Protein AF-0000000075761715 (afdb_homodimer)

Foldseek 3Di:
DDPVLVVVLVVVLVVLLVVVVVVLLVLLVVLLVLLVVLLVDDDPVVNLVSLVVNLVSLFVCLFQCVQSQQNVLNVLSVVLSVLSVVQNPDPDRDSVSSNVSSVSSNVSSPDDRDGHDDDAPDFDPQDDADDPAFEEEEEDQPPVVRVVLCVVVVLLGHHYDYDNDDVVVLVVCVVPNGQAYEYEDEDPVVLVVLLVSQVPDPHGHAYEYEYADDDDVSVVSCVSSVYQYYAHPPGDSVVVVVSVVLRNCLRNNQAAEEEEEALPPSSQVSLCSLQVSSVHHYDYHNDLVCVVVCCVPRVHQEYEFEQDDPPDGRLRSLLVQVVDVVCVLHAYEYEGQDPDPVVLVVSCVSNHDYYDHPPDRSVRSNVVVSVSSSVSVVVVQVVQADPLASAGEQVNVLVVLQVLLVVCLVVVAKKKKKKKFWAPLVVVCVPQNVVQSSVLQNSLSSLCVNQDDPVKGKYANDDGMIMIIGHRADQVRVQVSVLVSQVVQQPDWTDRPPPDIDGIGMEMFMEMRDNDDGSVVSVVQRVVQSVVCNVVPGSHYGYGDD/DDPVLVVVLVVVLVVLLVVVLVVLLVLLVVLLVLLVVLLVDDDPVVNLVSLVVNLVSLFVCLFQCVQSQQNVLNVLSVVLSVLSVVQNPDPDRDSVSSNVSSVSSNVSSPDDRDRHDDDDPDFPPQDDADDPAFEEEEEDQPPVVRVVLCVVVVLLGHHYDYDNDDVVVLVVCVVPNGQAYEYEDEDPVVLVVLLVSQVPDPHGHAYEYEYADDDDVVVVSCVSSVYQYYAHPPGDSVVVVVSVVLRNCLRNNQAAEEEEEALPPSSQVSLCSLQVSSVHHYHYHNDLVCVVVCCVPRVHQEYEFEQDDPPDGRLRSLLVQVVDVVCVLHAYEYEGQDPDPVVLVVSCVSNHDYYDHPPDRSVRSNVVVSVSSSVSVVVVQVVQADPLASAGEQVNVLVVLQVLLVVCLVVVAKKKKKKKFWPPLVVVCVPQNVVQSSVLQNSLSSLCSNQDDPPKGKYDNDDGMIMIIGHRADQVRVQVSVLVSQVVQQPDWTDRPPPDIDGIGMEMFMEMRDNDDGSVVSVVQRVVQSVVCNVVPGSHYGYGDD

pLDDT: mean 83.17, std 11.88, range [34.5, 97.62]

Nearest PDB structures (foldseek):
  6zxc-assembly2_D  TM=6.237E-01  e=3.814E-26  Leptospira biflexa serovar Patoc strain 'Patoc 1 (Paris)'
  3ign-assembly1_A  TM=9.555E-01  e=7.797E-18  Marinobacter nauticus VT8
  6zxm-assembly3_E  TM=5.501E-01  e=6.426E-22  Leptospira biflexa serovar Patoc strain 'Patoc 1 (Paris)'
  4zve-assembly1_A  TM=9.455E-01  e=9.994E-14  Escherichia coli K-12
  3mf4-assembly1_A  TM=4.919E-01  e=1.538E-12  Aeromonas salmonicida subsp. salmonicida A449

InterPro domains:
  IPR000160 GGDEF domain [PF00990] (385-540)
  IPR000160 GGDEF domain [PS50887] (413-546)
  IPR000160 GGDEF domain [SM00267] (372-544)
  IPR000160 GGDEF domain [TIGR00254] (384-544)
  IPR000160 GGDEF domain [cd01949] (385-542)
  IPR001789 Signal transduction response regulator, receiver domain [PF00072] (258-367)
  IPR001789 Signal transduction response regulator, receiver domain [PS50110] (135-248)
  IPR001789 Signal transduction response regulator, receiver domain [PS50110] (257-373)
  IPR001789 Signal transduction response regulator, receiver domain [SM00448] (134-244)
  IPR001789 Signal transduction response regulator, receiver domain [SM00448] (256-369)
  IPR008207 Signal transduction histidine kinase, phosphotransfer (Hpt) domain [PF01627] (18-88)
  IPR008207 Signal transduction histidine kinase, phosphotransfer (Hpt) domain [PS50894] (16-123)
  IPR011006 CheY-like superfamily [SSF52172] (128-250)
  IPR011006 CheY-like superfamily [SSF52172] (254-381)
  IPR029787 Nucleotide cyclase [SSF55073] (388-544)
  IPR036641 HPT domain superfamily [G3DSA:1.20.120.160] (9-112)
  IPR036641 HPT domain superfamily [SSF47226] (15-107)
  IPR043128 Reverse transcriptase/Diguanylate cyclase domain [G3DSA:3.30.70.270] (386-546)
  IPR050469 Diguanylate cyclase Dgc-like, bacteria [PTHR45138] (10-545)

Solvent-accessible surface area (backbone atoms only — not comparable to full-atom values): 56447 Å² total; per-residue (Å²): 136,56,69,62,59,54,50,52,47,52,50,53,50,50,49,50,37,52,53,48,50,53,50,46,54,52,51,27,50,49,46,32,51,50,21,52,47,49,62,69,47,80,53,66,70,62,38,50,54,50,45,52,54,49,32,51,53,25,46,54,40,19,27,45,30,31,60,60,18,22,46,68,59,10,52,52,28,40,55,50,26,52,52,42,48,53,45,69,69,39,94,75,59,53,69,64,58,52,43,55,47,23,50,52,44,38,51,58,40,66,53,78,82,64,72,54,84,76,82,80,63,85,63,79,80,76,78,80,79,80,70,94,67,59,33,33,41,37,34,27,68,53,59,68,62,38,49,54,49,40,51,55,45,35,59,61,51,36,44,65,46,78,31,59,46,69,66,61,42,54,53,44,49,72,74,50,76,63,63,30,39,38,40,51,50,88,52,77,69,50,39,57,53,44,24,52,52,33,65,70,38,95,63,65,60,50,26,33,37,35,31,73,64,91,47,58,68,56,47,51,42,39,41,72,30,49,38,69,31,68,43,46,66,83,74,54,62,67,61,51,49,52,52,49,48,53,53,46,39,71,72,70,41,78,59,53,35,36,34,37,39,30,67,50,57,67,60,44,49,51,54,40,52,56,38,36,73,62,57,30,45,63,47,77,38,54,56,76,81,48,46,68,60,47,47,69,74,65,55,42,31,28,34,42,29,28,44,81,37,81,103,50,38,24,45,56,51,37,40,48,51,60,40,35,72,87,47,65,50,40,37,35,32,35,43,32,51,66,78,52,58,52,60,51,20,54,46,28,60,35,59,32,70,44,79,44,52,34,46,56,52,70,55,30,49,44,36,42,52,48,32,49,32,53,51,18,48,56,50,38,50,57,54,40,26,32,87,81,58,63,29,24,22,43,70,52,36,52,50,54,38,41,53,48,49,54,48,26,55,72,70,68,43,42,25,21,36,35,30,35,35,50,48,68,46,69,57,44,25,72,72,53,30,59,69,41,40,50,50,51,53,31,49,50,45,35,50,48,59,57,73,46,59,88,83,37,45,55,14,39,58,43,70,60,26,33,36,37,36,34,68,74,25,45,49,67,57,48,48,54,54,51,45,53,50,39,53,55,49,44,67,44,77,42,70,34,87,95,81,41,73,46,70,52,42,38,19,22,3,25,22,53,62,55,89,75,62,52,48,69,56,45,53,50,38,4,45,50,16,23,50,49,18,49,74,73,71,34,66,36,74,29,68,37,80,131,134,57,68,62,60,55,49,52,48,50,50,51,52,49,50,51,36,50,52,47,52,54,49,46,54,52,51,26,51,49,47,32,51,51,21,52,46,49,63,68,48,80,52,66,70,61,39,49,54,50,44,50,54,49,32,52,53,24,45,52,40,19,25,44,30,32,59,61,19,22,48,69,59,10,50,53,28,40,54,51,26,52,51,42,48,54,45,68,70,39,91,76,60,54,67,64,57,52,42,53,46,23,53,51,43,40,52,58,41,67,54,80,82,64,73,56,83,77,82,81,64,88,63,80,81,74,78,80,79,79,71,95,66,57,33,33,40,36,34,28,68,53,60,68,62,39,49,55,49,40,51,55,43,36,58,64,51,36,45,64,45,79,31,59,45,68,69,60,43,54,55,45,49,72,73,48,76,62,63,30,38,37,40,51,50,88,52,76,70,49,38,57,52,44,25,52,51,32,66,71,37,95,62,65,58,48,28,33,38,35,30,77,63,90,46,60,69,56,46,51,41,38,41,72,30,49,38,67,30,68,43,47,65,83,73,56,62,67,61,51,48,52,51,47,49,53,53,46,39,71,72,70,41,79,60,54,34,37,34,37,40,30,66,51,58,67,59,44,49,50,55,39,51,56,39,36,73,60,56,30,45,64,47,78,39,56,56,74,82,48,46,68,59,47,46,69,75,65,54,43,32,28,35,42,29,30,43,82,37,82,106,50,37,24,45,57,50,38,42,48,50,60,39,35,73,88,46,63,50,41,38,34,31,34,43,33,51,67,78,52,58,53,60,54,19,53,46,29,60,35,58,32,69,44,78,44,54,34,47,57,54,68,54,30,48,46,36,41,51,48,32,49,31,54,53,19,48,54,50,37,50,56,54,39,28,31,85,81,59,62,28,25,24,42,71,51,38,51,50,52,37,40,53,49,49,54,47,26,56,73,70,67,43,42,25,21,38,35,30,36,35,50,49,67,46,68,56,43,26,72,73,52,31,59,70,41,40,50,50,51,52,31,50,50,46,37,50,48,61,54,71,47,59,86,83,36,44,54,14,39,57,43,72,62,27,34,37,37,36,34,69,74,25,46,48,68,57,49,48,54,56,51,47,52,49,39,54,54,48,44,66,43,78,43,70,33,86,93,83,41,74,47,70,53,41,41,21,22,4,25,21,52,61,56,89,76,62,53,49,69,55,44,51,50,39,4,44,48,16,22,50,49,18,49,73,72,70,34,68,36,74,29,68,37,81,131

Sequence (1092 aa):
MDERARLALQEQLTQLEQQFGERLQADLAELATLARDLQQTRATGSRRQLMLSVRERLHRLAGAAGTFGFASLGDNARQLEQRADRWLDSAKPGSRAADAFAAALLQLASETPGQEREGAAALPVHHEEPAPGCRIYLMKRDPIAATSMAVTLRNFGYMVSQWHDFAALEQALANELPDALIVGIEHEGEFDALAALQQSLEQPLPLLVIHDRNDFASQLAAVRAGAQGFFVRPLDITQLENSLERCLDRQQGEPFRVLIVDDDAELAARYSLVLRNAQMQVQTLTEPTRVLDAMRSFNPEVVLLDVNMPECSGPELAQMIRLHDEWLRVTIIYLSAETDTHRQMAALLKAGDDFITKPISDSALVAGVYSHAQRARSLSTALARDSLTGLLKHADIKEQLALEVQRSSRSGKPASVVMLDLDHFKQVNDTYGHAAGDNVIRALANLLRQRLRRIDSLGRYGGEEFVAVLPECSALQARRIFDEIRVRFAALTFNAGDHQEFRVTFSAGICETDEHSAASVLLERADQALYLAKHQGRNQVQVAERMDERARLALQEQLTQLEQQFGERLQADLAELATLARDLQQTRATGSRRQLMLSVRERLHRLAGAAGTFGFASLGDNARQLEQRADRWLDSAKPGSRAADAFAAALLQLASETPGQEREGAAALPVHHEEPAPGCRIYLMKRDPIAATSMAVTLRNFGYMVSQWHDFAALEQALANELPDALIVGIEHEGEFDALAALQQSLEQPLPLLVIHDRNDFASQLAAVRAGAQGFFVRPLDITQLENSLERCLDRQQGEPFRVLIVDDDAELAARYSLVLRNAQMQVQTLTEPTRVLDAMRSFNPEVVLLDVNMPECSGPELAQMIRLHDEWLRVTIIYLSAETDTHRQMAALLKAGDDFITKPISDSALVAGVYSHAQRARSLSTALARDSLTGLLKHADIKEQLALEVQRSSRSGKPASVVMLDLDHFKQVNDTYGHAAGDNVIRALANLLRQRLRRIDSLGRYGGEEFVAVLPECSALQARRIFDEIRVRFAALTFNAGDHQEFRVTFSAGICETDEHSAASVLLERADQALYLAKHQGRNQVQVAER

Structure (mmCIF, N/CA/C/O backbone):
data_AF-0000000075761715-model_v1
#
loop_
_entity.id
_entity.type
_entity.pdbx_description
1 polymer 'diguanylate cyclase'
#
loop_
_atom_site.group_PDB
_atom_site.id
_atom_site.type_symbol
_atom_site.label_atom_id
_atom_site.label_alt_id
_atom_site.label_comp_id
_atom_site.label_asym_id
_atom_site.label_entity_id
_atom_site.label_seq_id
_atom_site.pdbx_PDB_ins_code
_atom_site.Cartn_x
_atom_site.Cartn_y
_atom_site.Cartn_z
_atom_site.occupancy
_atom_site.B_iso_or_equiv
_atom_site.auth_seq_id
_atom_site.auth_comp_id
_atom_site.auth_asym_id
_atom_site.auth_atom_id
_atom_site.pdbx_PDB_model_num
ATOM 1 N N . MET A 1 1 ? -16.438 -0.722 28.781 1 37.44 1 MET A N 1
ATOM 2 C CA . MET A 1 1 ? -15.117 -0.296 29.219 1 37.44 1 MET A CA 1
ATOM 3 C C . MET A 1 1 ? -15.172 0.318 30.609 1 37.44 1 MET A C 1
ATOM 5 O O . MET A 1 1 ? -16.016 1.173 30.891 1 37.44 1 MET A O 1
ATOM 9 N N . ASP A 1 2 ? -14.484 -0.434 31.453 1 53.47 2 ASP A N 1
ATOM 10 C CA . ASP A 1 2 ? -14.352 -0.522 32.906 1 53.47 2 ASP A CA 1
ATOM 11 C C . ASP A 1 2 ? -13.961 0.828 33.5 1 53.47 2 ASP A C 1
ATOM 13 O O . ASP A 1 2 ? -13.031 1.479 33.031 1 53.47 2 ASP A O 1
ATOM 17 N N . GLU A 1 3 ? -14.742 1.463 34.062 1 60.03 3 GLU A N 1
ATOM 18 C CA . GLU A 1 3 ? -14.484 2.637 34.875 1 60.03 3 GLU A CA 1
ATOM 19 C C . GLU A 1 3 ? -13.133 2.525 35.594 1 60.03 3 GLU A C 1
ATOM 21 O O . GLU A 1 3 ? -12.398 3.512 35.688 1 60.03 3 GLU A O 1
ATOM 26 N N . ARG A 1 4 ? -12.773 1.249 35.906 1 61.88 4 ARG A N 1
ATOM 27 C CA . ARG A 1 4 ? -11.516 1.027 36.625 1 61.88 4 ARG A CA 1
ATOM 28 C C . ARG A 1 4 ? -10.32 1.239 35.719 1 61.88 4 ARG A C 1
ATOM 30 O O . ARG A 1 4 ? -9.312 1.819 36.125 1 61.88 4 ARG A O 1
ATOM 37 N N . ALA A 1 5 ? -10.414 0.77 34.5 1 61.84 5 ALA A N 1
ATOM 38 C CA . ALA A 1 5 ? -9.328 0.922 33.531 1 61.84 5 ALA A CA 1
ATOM 39 C C . ALA A 1 5 ? -9.125 2.387 33.156 1 61.84 5 ALA A C 1
ATOM 41 O O . ALA A 1 5 ? -7.992 2.844 33 1 61.84 5 ALA A O 1
ATOM 42 N N . ARG A 1 6 ? -10.195 3.111 33.094 1 64.31 6 ARG A N 1
ATOM 43 C CA . ARG A 1 6 ? -10.133 4.539 32.781 1 64.31 6 ARG A CA 1
ATOM 44 C C . ARG A 1 6 ? -9.461 5.305 33.906 1 64.31 6 ARG A C 1
ATOM 46 O O . ARG A 1 6 ? -8.648 6.199 33.688 1 64.31 6 ARG A O 1
ATOM 53 N N . LEU A 1 7 ? -9.836 4.898 35.094 1 67.5 7 LEU A N 1
ATOM 54 C CA . LEU A 1 7 ? -9.25 5.555 36.25 1 67.5 7 LEU A CA 1
ATOM 55 C C . LEU A 1 7 ? -7.762 5.254 36.375 1 67.5 7 LEU A C 1
ATOM 57 O O . LEU A 1 7 ? -6.969 6.133 36.719 1 67.5 7 LEU A O 1
ATOM 61 N N . ALA A 1 8 ? -7.418 3.957 36.094 1 70.62 8 ALA A N 1
ATOM 62 C CA . ALA A 1 8 ? -6.012 3.564 36.156 1 70.62 8 ALA A CA 1
ATOM 63 C C . ALA A 1 8 ? -5.199 4.34 35.125 1 70.62 8 ALA A C 1
ATOM 65 O O . ALA A 1 8 ? -4.074 4.766 35.406 1 70.62 8 ALA A O 1
ATOM 66 N N . LEU A 1 9 ? -5.75 4.582 33.969 1 70 9 LEU A N 1
ATOM 67 C CA . LEU A 1 9 ? -5.09 5.363 32.906 1 70 9 LEU A CA 1
ATOM 68 C C . LEU A 1 9 ? -4.887 6.809 33.375 1 70 9 LEU A C 1
ATOM 70 O O . LEU A 1 9 ? -3.807 7.375 33.188 1 70 9 LEU A O 1
ATOM 74 N N . GLN A 1 10 ? -5.926 7.32 33.906 1 71.69 10 GLN A N 1
ATOM 75 C CA . GLN A 1 10 ? -5.848 8.703 34.344 1 71.69 10 GLN A CA 1
ATOM 76 C C . GLN A 1 10 ? -4.762 8.875 35.406 1 71.69 10 GLN A C 1
ATOM 78 O O . GLN A 1 10 ? -4.047 9.883 35.438 1 71.69 10 GLN A O 1
ATOM 83 N N . GLU A 1 11 ? -4.664 7.859 36.281 1 72.75 11 GLU A N 1
ATOM 84 C CA . GLU A 1 11 ? -3.635 7.91 37.312 1 72.75 11 GLU A CA 1
ATOM 85 C C . GLU A 1 11 ? -2.236 7.855 36.719 1 72.75 11 GLU A C 1
ATOM 87 O O . GLU A 1 11 ? -1.345 8.602 37.125 1 72.75 11 GLU A O 1
ATOM 92 N N . GLN A 1 12 ? -2.113 6.98 35.812 1 74.06 12 GLN A N 1
ATOM 93 C CA . GLN A 1 12 ? -0.814 6.848 35.156 1 74.06 12 GLN A CA 1
ATOM 94 C C . GLN A 1 12 ? -0.458 8.109 34.375 1 74.06 12 GLN A C 1
ATOM 96 O O . GLN A 1 12 ? 0.698 8.539 34.375 1 74.06 12 GLN A O 1
ATOM 101 N N . LEU A 1 13 ? -1.394 8.703 33.75 1 73.19 13 LEU A N 1
ATOM 102 C CA . LEU A 1 13 ? -1.17 9.93 33 1 73.19 13 LEU A CA 1
ATOM 103 C C . LEU A 1 13 ? -0.8 11.078 33.938 1 73.19 13 LEU A C 1
ATOM 105 O O . LEU A 1 13 ? 0.08 11.883 33.625 1 73.19 13 LEU A O 1
ATOM 109 N N . THR A 1 14 ? -1.46 11.109 35.062 1 73.56 14 THR A N 1
ATOM 110 C CA . THR A 1 14 ? -1.157 12.125 36.062 1 73.56 14 THR A CA 1
ATOM 111 C C . THR A 1 14 ? 0.268 11.969 36.594 1 73.56 14 THR A C 1
ATOM 113 O O . THR A 1 14 ? 0.958 12.961 36.844 1 73.56 14 THR A O 1
ATOM 116 N N . GLN A 1 15 ? 0.629 10.727 36.75 1 73.81 15 GLN A N 1
ATOM 117 C CA . GLN A 1 15 ? 1.992 10.461 37.219 1 73.81 15 GLN A CA 1
ATOM 118 C C . GLN A 1 15 ? 3.012 10.945 36.188 1 73.81 15 GLN A C 1
ATOM 120 O O . GLN A 1 15 ? 4.039 11.523 36.562 1 73.81 15 GLN A O 1
ATOM 125 N N . LEU A 1 16 ? 2.76 10.68 34.969 1 73.44 16 LEU A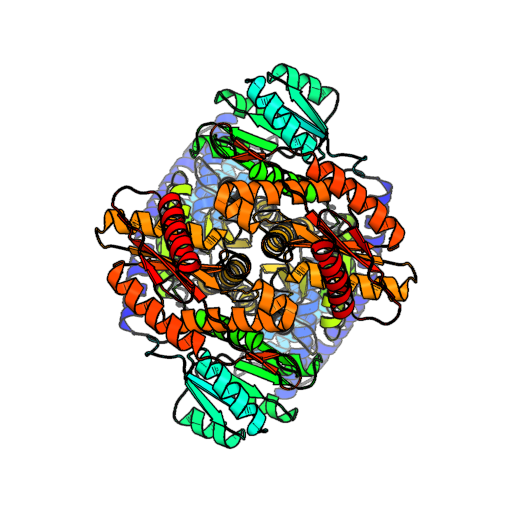 N 1
ATOM 126 C CA . LEU A 1 16 ? 3.65 11.125 33.906 1 73.44 16 LEU A CA 1
ATOM 127 C C . LEU A 1 16 ? 3.693 12.648 33.844 1 73.44 16 LEU A C 1
ATOM 129 O O . LEU A 1 16 ? 4.746 13.234 33.562 1 73.44 16 LEU A O 1
ATOM 133 N N . GLU A 1 17 ? 2.588 13.227 34.062 1 74 17 GLU A N 1
ATOM 134 C CA . GLU A 1 17 ? 2.514 14.68 34.094 1 74 17 GLU A CA 1
ATOM 135 C C . GLU A 1 17 ? 3.352 15.258 35.219 1 74 17 GLU A C 1
ATOM 137 O O . GLU A 1 17 ? 4.031 16.281 35.031 1 74 17 GLU A O 1
ATOM 142 N N . GLN A 1 18 ? 3.266 14.625 36.375 1 74.44 18 GLN A N 1
ATOM 143 C CA . GLN A 1 18 ? 4.062 15.062 37.5 1 74.44 18 GLN A CA 1
ATOM 144 C C . GLN A 1 18 ? 5.555 14.898 37.25 1 74.44 18 GLN A C 1
ATOM 146 O O . GLN A 1 18 ? 6.352 15.781 37.562 1 74.44 18 GLN A O 1
ATOM 151 N N . GLN A 1 19 ? 5.84 13.758 36.656 1 74.38 19 GLN A N 1
ATOM 152 C CA . GLN A 1 19 ? 7.238 13.516 36.312 1 74.38 19 GLN A CA 1
ATOM 153 C C . GLN A 1 19 ? 7.75 14.562 35.312 1 74.38 19 GLN A C 1
ATOM 155 O O . GLN A 1 19 ? 8.867 15.062 35.469 1 74.38 19 GLN A O 1
ATOM 160 N N . PHE A 1 20 ? 6.953 14.867 34.312 1 78.56 20 PHE A N 1
ATOM 161 C CA . PHE A 1 20 ? 7.332 15.891 33.344 1 78.56 20 PHE A CA 1
ATOM 162 C C . PHE A 1 20 ? 7.465 17.25 34.031 1 78.56 20 PHE A C 1
ATOM 164 O O . PHE A 1 20 ? 8.359 18.031 33.688 1 78.56 20 PHE A O 1
ATOM 171 N N . GLY A 1 21 ? 6.574 17.5 35 1 76.5 21 GLY A N 1
ATOM 172 C CA . GLY A 1 21 ? 6.66 18.75 35.75 1 76.5 21 GLY A CA 1
ATOM 173 C C . GLY A 1 21 ? 7.992 18.938 36.438 1 76.5 21 GLY A C 1
ATOM 174 O O . GLY A 1 21 ? 8.562 20.031 36.438 1 76.5 21 GLY A O 1
ATOM 175 N N . GLU A 1 22 ? 8.469 17.875 36.969 1 76.31 22 GLU A N 1
ATOM 176 C CA . GLU A 1 22 ? 9.773 17.922 37.625 1 76.31 22 GLU A CA 1
ATOM 177 C C . GLU A 1 22 ? 10.891 18.141 36.625 1 76.31 22 GLU A C 1
ATOM 179 O O . GLU A 1 22 ? 11.789 18.953 36.844 1 76.31 22 GLU A O 1
ATOM 184 N N . ARG A 1 23 ? 10.781 17.391 35.562 1 80.5 23 ARG A N 1
ATOM 185 C CA . ARG A 1 23 ? 11.781 17.562 34.531 1 80.5 23 ARG A CA 1
ATOM 186 C C . ARG A 1 23 ? 11.734 18.969 33.938 1 80.5 23 ARG A C 1
ATOM 188 O O . ARG A 1 23 ? 12.773 19.531 33.594 1 80.5 23 ARG A O 1
ATOM 195 N N . LEU A 1 24 ? 10.539 19.438 33.812 1 82.69 24 LEU A N 1
ATOM 196 C CA . LEU A 1 24 ? 10.328 20.766 33.25 1 82.69 24 LEU A CA 1
ATOM 197 C C . LEU A 1 24 ? 11.047 21.812 34.094 1 82.69 24 LEU A C 1
ATOM 199 O O . LEU A 1 24 ? 11.664 22.734 33.531 1 82.69 24 LEU A O 1
ATOM 203 N N . GLN A 1 25 ? 11.016 21.656 35.406 1 79.62 25 GLN A N 1
ATOM 204 C CA . GLN A 1 25 ? 11.703 22.578 36.281 1 79.62 25 GLN A CA 1
ATOM 205 C C . GLN A 1 25 ? 13.211 22.547 36.062 1 79.62 25 GLN A C 1
ATOM 207 O O . GLN A 1 25 ? 13.859 23.594 36.031 1 79.62 25 GLN A O 1
ATOM 212 N N . ALA A 1 26 ? 13.594 21.344 35.844 1 80.88 26 ALA A N 1
ATOM 213 C CA . ALA A 1 26 ? 15.023 21.188 35.594 1 80.88 26 ALA A CA 1
ATOM 214 C C . ALA A 1 26 ? 15.406 21.797 34.25 1 80.88 26 ALA A C 1
ATOM 216 O O . ALA A 1 26 ? 16.438 22.453 34.125 1 80.88 26 ALA A O 1
ATOM 217 N N . ASP A 1 27 ? 14.609 21.547 33.25 1 85.38 27 ASP A N 1
ATOM 218 C CA . ASP A 1 27 ? 14.852 22.062 31.906 1 85.38 27 ASP A CA 1
ATOM 219 C C . ASP A 1 27 ? 14.844 23.594 31.906 1 85.38 27 ASP A C 1
ATOM 221 O O . ASP A 1 27 ? 15.68 24.219 31.25 1 85.38 27 ASP A O 1
ATOM 225 N N . LEU A 1 28 ? 13.93 24.203 32.594 1 86.25 28 LEU A N 1
ATOM 226 C CA . LEU A 1 28 ? 13.828 25.656 32.656 1 86.25 28 LEU A CA 1
ATOM 227 C C . LEU A 1 28 ? 15.031 26.266 33.375 1 86.25 28 LEU A C 1
ATOM 229 O O . LEU A 1 28 ? 15.531 27.312 32.969 1 86.25 28 LEU A O 1
ATOM 233 N N . ALA A 1 29 ? 15.43 25.531 34.406 1 84.19 29 ALA A N 1
ATOM 234 C CA . ALA A 1 29 ? 16.625 25.984 35.094 1 84.19 29 ALA A CA 1
ATOM 235 C C . ALA A 1 29 ? 17.844 25.969 34.156 1 84.19 29 ALA A C 1
ATOM 237 O O . ALA A 1 29 ? 18.656 26.891 34.188 1 84.19 29 ALA A O 1
ATOM 238 N N . GLU A 1 30 ? 17.891 24.891 33.438 1 85.75 30 GLU A N 1
ATOM 239 C CA . GLU A 1 30 ? 19 24.781 32.5 1 85.75 30 GLU A CA 1
ATOM 240 C C . GLU A 1 30 ? 18.922 25.859 31.422 1 85.75 30 GLU A C 1
ATOM 242 O O . GLU A 1 30 ? 19.938 26.406 31.016 1 85.75 30 GLU A O 1
ATOM 247 N N . LEU A 1 31 ? 17.797 26.141 30.938 1 87.88 31 LEU A N 1
ATOM 248 C CA . LEU A 1 31 ? 17.594 27.203 29.938 1 87.88 31 LEU A CA 1
ATOM 249 C C . LEU A 1 31 ? 18 28.562 30.5 1 87.88 31 LEU A C 1
ATOM 251 O O . LEU A 1 31 ? 18.594 29.375 29.797 1 87.88 31 LEU A O 1
ATOM 255 N N . ALA A 1 32 ? 17.688 28.797 31.766 1 86.75 32 ALA A N 1
ATOM 256 C CA . ALA A 1 32 ? 18.094 30.047 32.438 1 86.75 32 ALA A CA 1
ATOM 257 C C . ALA A 1 32 ? 19.609 30.188 32.469 1 86.75 32 ALA A C 1
ATOM 259 O O . ALA A 1 32 ? 20.141 31.266 32.219 1 86.75 32 ALA A O 1
ATOM 260 N N . THR A 1 33 ? 20.219 29.031 32.75 1 86.69 33 THR A N 1
ATOM 261 C CA . THR A 1 33 ? 21.672 29.031 32.781 1 86.69 33 THR A CA 1
ATOM 262 C C . THR A 1 33 ? 22.25 29.344 31.406 1 86.69 33 THR A C 1
ATOM 264 O O . THR A 1 33 ? 23.188 30.125 31.297 1 86.69 33 THR A O 1
ATOM 267 N N . LEU A 1 34 ? 21.656 28.719 30.422 1 86 34 LEU A N 1
ATOM 268 C CA . LEU A 1 34 ? 22.125 28.953 29.047 1 86 34 LEU A CA 1
ATOM 269 C C . LEU A 1 34 ? 21.875 30.391 28.641 1 86 34 LEU A C 1
ATOM 271 O O . LEU A 1 34 ? 22.688 30.984 27.922 1 86 34 LEU A O 1
ATOM 275 N N . ALA A 1 35 ? 20.812 30.969 29.078 1 87.5 35 ALA A N 1
ATOM 276 C CA . ALA A 1 35 ? 20.484 32.375 28.781 1 87.5 35 ALA A CA 1
ATOM 277 C C . ALA A 1 35 ? 21.516 33.312 29.391 1 87.5 35 ALA A C 1
ATOM 279 O O . ALA A 1 35 ? 21.953 34.25 28.75 1 87.5 35 ALA A O 1
ATOM 280 N N . ARG A 1 36 ? 21.922 33.031 30.578 1 86.25 36 ARG A N 1
ATOM 281 C CA . ARG A 1 36 ? 22.922 33.812 31.25 1 86.25 36 ARG A CA 1
ATOM 282 C C . ARG A 1 36 ? 24.281 33.719 30.547 1 86.25 36 ARG A C 1
ATOM 284 O O . ARG A 1 36 ? 24.984 34.719 30.391 1 86.25 36 ARG A O 1
ATOM 291 N N . ASP A 1 37 ? 24.516 32.5 30.125 1 86.5 37 ASP A N 1
ATOM 292 C CA . ASP A 1 37 ? 25.75 32.312 29.391 1 86.5 37 ASP A CA 1
ATOM 293 C C . ASP A 1 37 ? 25.75 33.062 28.062 1 86.5 37 ASP A C 1
ATOM 295 O O . ASP A 1 37 ? 26.766 33.625 27.656 1 86.5 37 ASP A O 1
ATOM 299 N N . LEU A 1 38 ? 24.656 33.031 27.438 1 87.25 38 LEU A N 1
ATOM 300 C CA . LEU A 1 38 ? 24.516 33.75 26.172 1 87.25 38 LEU A CA 1
ATOM 301 C C . LEU A 1 38 ? 24.703 35.25 26.359 1 87.25 38 LEU A C 1
ATOM 303 O O . LEU A 1 38 ? 25.266 35.906 25.484 1 87.25 38 LEU A O 1
ATOM 307 N N . GLN A 1 39 ? 24.234 35.781 27.453 1 85.25 39 GLN A N 1
ATOM 308 C CA . GLN A 1 39 ? 24.375 37.219 27.75 1 85.25 39 GLN A CA 1
ATOM 309 C C . GLN A 1 39 ? 25.828 37.562 28.062 1 85.25 39 GLN A C 1
ATOM 311 O O . GLN A 1 39 ? 26.281 38.688 27.766 1 85.25 39 GLN A O 1
ATOM 316 N N . GLN A 1 40 ? 26.531 36.562 28.594 1 84.69 40 GLN A N 1
ATOM 317 C CA . GLN A 1 40 ? 27.891 36.844 29.047 1 84.69 40 GLN A CA 1
ATOM 318 C C . GLN A 1 40 ? 28.891 36.625 27.922 1 84.69 40 GLN A C 1
ATOM 320 O O . GLN A 1 40 ? 29.969 37.25 27.922 1 84.69 40 GLN A O 1
ATOM 325 N N . THR A 1 41 ? 28.484 35.688 27.047 1 83.56 41 THR A N 1
ATOM 326 C CA . THR A 1 41 ? 29.406 35.344 25.953 1 83.56 41 THR A CA 1
ATOM 327 C C . THR A 1 41 ? 29.312 36.406 24.844 1 83.56 41 THR A C 1
ATOM 329 O O . THR A 1 41 ? 28.219 36.812 24.453 1 83.56 41 THR A O 1
ATOM 332 N N . ARG A 1 42 ? 30.547 36.969 24.312 1 78.94 42 ARG A N 1
ATOM 333 C CA . ARG A 1 42 ? 30.547 38 23.281 1 78.94 42 ARG A CA 1
ATOM 334 C C . ARG A 1 42 ? 31.031 37.438 21.953 1 78.94 42 ARG A C 1
ATOM 336 O O . ARG A 1 42 ? 30.656 37.969 20.891 1 78.94 42 ARG A O 1
ATOM 343 N N . ALA A 1 43 ? 31.734 36.375 22 1 81.94 43 ALA A N 1
ATOM 344 C CA . ALA A 1 43 ? 32.25 35.781 20.75 1 81.94 43 ALA A CA 1
ATOM 345 C C . ALA A 1 43 ? 31.125 35.188 19.922 1 81.94 43 ALA A C 1
ATOM 347 O O . ALA A 1 43 ? 30.297 34.438 20.438 1 81.94 43 ALA A O 1
ATOM 348 N N . THR A 1 44 ? 31.094 35.469 18.656 1 81.06 44 THR A N 1
ATOM 349 C CA . THR A 1 44 ? 30.016 35.062 17.766 1 81.06 44 THR A CA 1
ATOM 350 C C . THR A 1 44 ? 29.969 33.562 17.609 1 81.06 44 THR A C 1
ATOM 352 O O . THR A 1 44 ? 28.891 32.969 17.578 1 81.06 44 THR A O 1
ATOM 355 N N . GLY A 1 45 ? 31.125 32.938 17.531 1 80.62 45 GLY A N 1
ATOM 356 C CA . GLY A 1 45 ? 31.156 31.5 17.391 1 80.62 45 GLY A CA 1
ATOM 357 C C . GLY A 1 45 ? 30.562 30.781 18.594 1 80.62 45 GLY A C 1
ATOM 358 O O . GLY A 1 45 ? 29.781 29.844 18.438 1 80.62 45 GLY A O 1
ATOM 359 N N . SER A 1 46 ? 31 31.25 19.75 1 84.38 46 SER A N 1
ATOM 360 C CA . SER A 1 46 ? 30.5 30.656 20.984 1 84.38 46 SER A CA 1
ATOM 361 C C . SER A 1 46 ? 29.016 30.922 21.172 1 84.38 46 SER A C 1
ATOM 363 O O . SER A 1 46 ? 28.281 30.062 21.656 1 84.38 46 SER A O 1
ATOM 365 N N . ARG A 1 47 ? 28.578 32.062 20.797 1 85.12 47 ARG A N 1
ATOM 366 C CA . ARG A 1 47 ? 27.156 32.406 20.891 1 85.12 47 ARG A CA 1
ATOM 367 C C . ARG A 1 47 ? 26.328 31.516 19.969 1 85.12 47 ARG A C 1
ATOM 369 O O . ARG A 1 47 ? 25.203 31.125 20.312 1 85.12 47 ARG A O 1
ATOM 376 N N . ARG A 1 48 ? 26.875 31.219 18.844 1 84.31 48 ARG A N 1
ATOM 377 C CA . ARG A 1 48 ? 26.172 30.359 17.906 1 84.31 48 ARG A CA 1
ATOM 378 C C . ARG A 1 48 ? 25.969 28.953 18.484 1 84.31 48 ARG A C 1
ATOM 380 O O . ARG A 1 48 ? 24.906 28.359 18.344 1 84.31 48 ARG A O 1
ATOM 387 N N . GLN A 1 49 ? 27.016 28.516 19.125 1 81.62 49 GLN A N 1
ATOM 388 C CA . GLN A 1 49 ? 26.938 27.188 19.734 1 81.62 49 GLN A CA 1
ATOM 389 C C . GLN A 1 49 ? 25.891 27.172 20.844 1 81.62 49 GLN A C 1
ATOM 391 O O . GLN A 1 49 ? 25.109 26.219 20.953 1 81.62 49 GLN A O 1
ATOM 396 N N . LEU A 1 50 ? 25.938 28.203 21.625 1 84.75 50 LEU A N 1
ATOM 397 C CA . LEU A 1 50 ? 24.969 28.312 22.703 1 84.75 50 LEU A CA 1
ATOM 398 C C . LEU A 1 50 ? 23.562 28.438 22.156 1 84.75 50 LEU A C 1
ATOM 400 O O . LEU A 1 50 ? 22.625 27.812 22.672 1 84.75 50 LEU A O 1
ATOM 404 N N . MET A 1 51 ? 23.422 29.141 21.109 1 85.75 51 MET A N 1
ATOM 405 C CA . MET A 1 51 ? 22.125 29.328 20.469 1 85.75 51 MET A CA 1
ATOM 406 C C . MET A 1 51 ? 21.594 28.016 19.922 1 85.75 51 MET A C 1
ATOM 408 O O . MET A 1 51 ? 20.391 27.734 20.031 1 85.75 51 MET A O 1
ATOM 412 N N . LEU A 1 52 ? 22.453 27.234 19.422 1 83.69 52 LEU A N 1
ATOM 413 C CA . LEU A 1 52 ? 22.062 25.938 18.906 1 83.69 52 LEU A CA 1
ATOM 414 C C . LEU A 1 52 ? 21.547 25.031 20.031 1 83.69 52 LEU A C 1
ATOM 416 O O . LEU A 1 52 ? 20.547 24.344 19.875 1 83.69 52 LEU A O 1
ATOM 420 N N . SER A 1 53 ? 22.266 25.141 21.109 1 84.38 53 SER A N 1
ATOM 421 C CA . SER A 1 53 ? 21.875 24.344 22.266 1 84.38 53 SER A CA 1
ATOM 422 C C . SER A 1 53 ? 20.516 24.797 22.797 1 84.38 53 SER A C 1
ATOM 424 O O . SER A 1 53 ? 19.672 23.969 23.156 1 84.38 53 SER A O 1
ATOM 426 N N . VAL A 1 54 ? 20.328 26.078 22.875 1 86.12 54 VAL A N 1
ATOM 427 C CA . VAL A 1 54 ? 19.078 26.656 23.359 1 86.12 54 VAL A CA 1
ATOM 428 C C . VAL A 1 54 ? 17.938 26.281 22.406 1 86.12 54 VAL A C 1
ATOM 430 O O . VAL A 1 54 ? 16.859 25.891 22.844 1 86.12 54 VAL A O 1
ATOM 433 N N . ARG A 1 55 ? 18.25 26.422 21.156 1 84.94 55 ARG A N 1
ATOM 434 C CA . ARG A 1 55 ? 17.25 26.141 20.141 1 84.94 55 ARG A CA 1
ATOM 435 C C . ARG A 1 55 ? 16.766 24.688 20.234 1 84.94 55 ARG A C 1
ATOM 437 O O . ARG A 1 55 ? 15.57 24.422 20.141 1 84.94 55 ARG A O 1
ATOM 444 N N . GLU A 1 56 ? 17.672 23.828 20.469 1 79 56 GLU A N 1
ATOM 445 C CA . GLU A 1 56 ? 17.328 22.422 20.609 1 79 56 GLU A CA 1
ATOM 446 C C . GLU A 1 56 ? 16.438 22.188 21.828 1 79 56 GLU A C 1
ATOM 448 O O . GLU A 1 56 ? 15.469 21.406 21.75 1 79 56 GLU A O 1
ATOM 453 N N . ARG A 1 57 ? 16.812 22.75 22.875 1 81.12 57 ARG A N 1
ATOM 454 C CA . ARG A 1 57 ? 16.031 22.594 24.109 1 81.12 57 ARG A CA 1
ATOM 455 C C . ARG A 1 57 ? 14.656 23.203 23.969 1 81.12 57 ARG A C 1
ATOM 457 O O . ARG A 1 57 ? 13.664 22.656 24.453 1 81.12 57 ARG A O 1
ATOM 464 N N . LEU A 1 58 ? 14.609 24.359 23.344 1 81.25 58 LEU A N 1
ATOM 465 C CA . LEU A 1 58 ? 13.336 25.016 23.109 1 81.25 58 LEU A CA 1
ATOM 466 C C . LEU A 1 58 ? 12.453 24.156 22.203 1 81.25 58 LEU A C 1
ATOM 468 O O . LEU A 1 58 ? 11.234 24.078 22.406 1 81.25 58 LEU A O 1
ATOM 472 N N . HIS A 1 59 ? 13.023 23.562 21.281 1 77.75 59 HIS A N 1
ATOM 473 C CA . HIS A 1 59 ? 12.289 22.688 20.375 1 77.75 59 HIS A CA 1
ATOM 474 C C . HIS A 1 59 ? 11.641 21.531 21.125 1 77.75 59 HIS A C 1
ATOM 476 O O . HIS A 1 59 ? 10.477 21.219 20.891 1 77.75 59 HIS A O 1
ATOM 482 N N . ARG A 1 60 ? 12.414 20.938 21.984 1 76 60 ARG A N 1
ATOM 483 C CA . ARG A 1 60 ? 11.906 19.828 22.781 1 76 60 ARG A CA 1
ATOM 484 C C . ARG A 1 60 ? 10.758 20.281 23.688 1 76 60 ARG A C 1
ATOM 486 O O . ARG A 1 60 ? 9.758 19.562 23.828 1 76 60 ARG A O 1
ATOM 493 N N . LEU A 1 61 ? 10.961 21.438 24.234 1 78.75 61 LEU A N 1
ATOM 494 C CA . LEU A 1 61 ? 9.945 21.984 25.125 1 78.75 61 LEU A CA 1
ATOM 495 C C . LEU A 1 61 ? 8.672 22.328 24.359 1 78.75 61 LEU A C 1
ATOM 497 O O . LEU A 1 61 ? 7.566 22.047 24.828 1 78.75 61 LEU A O 1
ATOM 501 N N . ALA A 1 62 ? 8.789 22.891 23.203 1 75.81 62 ALA A N 1
ATOM 502 C CA . ALA A 1 62 ? 7.652 23.266 22.375 1 75.81 62 ALA A CA 1
ATOM 503 C C . ALA A 1 62 ? 6.852 22.031 21.953 1 75.81 62 ALA A C 1
ATOM 505 O O . ALA A 1 62 ? 5.621 22.078 21.875 1 75.81 62 ALA A O 1
ATOM 506 N N . GLY A 1 63 ? 7.484 20.969 21.797 1 73.5 63 GLY A N 1
ATOM 507 C CA . GLY A 1 63 ? 6.84 19.734 21.344 1 73.5 63 GLY A CA 1
ATOM 508 C C . GLY A 1 63 ? 6.172 18.969 22.469 1 73.5 63 GLY A C 1
ATOM 509 O O . GLY A 1 63 ? 5.137 18.328 22.266 1 73.5 63 GLY A O 1
ATOM 510 N N . ALA A 1 64 ? 6.719 19.062 23.656 1 74.12 64 ALA A N 1
ATOM 511 C CA . ALA A 1 64 ? 6.266 18.203 24.75 1 74.12 64 ALA A CA 1
ATOM 512 C C . ALA A 1 64 ? 5.336 18.953 25.688 1 74.12 64 ALA A C 1
ATOM 514 O O . ALA A 1 64 ? 4.371 18.375 26.219 1 74.12 64 ALA A O 1
ATOM 515 N N . ALA A 1 65 ? 5.566 20.25 25.984 1 72.38 65 ALA A N 1
ATOM 516 C CA . ALA A 1 65 ? 4.906 21 27.047 1 72.38 65 ALA A CA 1
ATOM 517 C C . ALA A 1 65 ? 3.393 21 26.844 1 72.38 65 ALA A C 1
ATOM 519 O O . ALA A 1 65 ? 2.637 20.75 27.797 1 72.38 65 ALA A O 1
ATOM 520 N N . GLY A 1 66 ? 2.959 21.203 25.656 1 71.69 66 GLY A N 1
ATOM 521 C CA . GLY A 1 66 ? 1.531 21.234 25.391 1 71.69 66 GLY A CA 1
ATOM 522 C C . GLY A 1 66 ? 0.835 19.922 25.672 1 71.69 66 GLY A C 1
ATOM 523 O O . GLY A 1 66 ? -0.294 19.906 26.172 1 71.69 66 GLY A O 1
ATOM 524 N N . THR A 1 67 ? 1.477 18.859 25.406 1 72.88 67 THR A N 1
ATOM 525 C CA . THR A 1 67 ? 0.929 17.516 25.609 1 72.88 67 THR A CA 1
ATOM 526 C C . THR A 1 67 ? 0.706 17.25 27.094 1 72.88 67 THR A C 1
ATOM 528 O O . THR A 1 67 ? -0.211 16.5 27.469 1 72.88 67 THR A O 1
ATOM 531 N N . PHE A 1 68 ? 1.58 17.875 27.938 1 72.19 68 PHE A N 1
ATOM 532 C CA . PHE A 1 68 ? 1.498 17.625 29.375 1 72.19 68 PHE A CA 1
ATOM 533 C C . PHE A 1 68 ? 0.728 18.734 30.078 1 72.19 68 PHE A C 1
ATOM 535 O O . PHE A 1 68 ? 0.833 18.891 31.297 1 72.19 68 PHE A O 1
ATOM 542 N N . GLY A 1 69 ? 0.045 19.594 29.25 1 72.81 69 GLY A N 1
ATOM 543 C CA . GLY A 1 69 ? -0.883 20.562 29.812 1 72.81 69 GLY A CA 1
ATOM 544 C C . GLY A 1 69 ? -0.273 21.938 30 1 72.81 69 GLY A C 1
ATOM 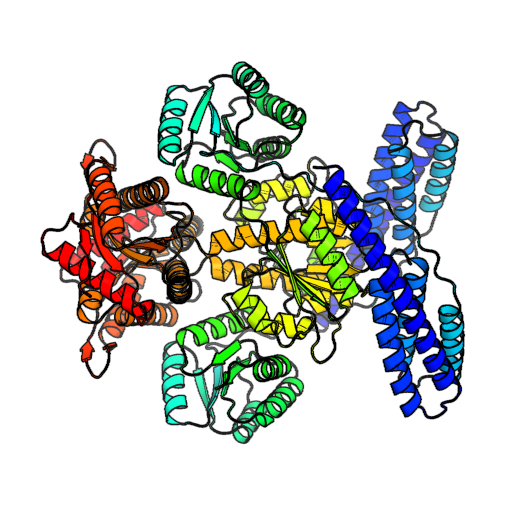545 O O . GLY A 1 69 ? -0.837 22.781 30.688 1 72.81 69 GLY A O 1
ATOM 546 N N . PHE A 1 70 ? 0.916 22.141 29.531 1 76.94 70 PHE A N 1
ATOM 547 C CA . PHE A 1 70 ? 1.578 23.438 29.609 1 76.94 70 PHE A CA 1
ATOM 548 C C . PHE A 1 70 ? 1.564 24.141 28.266 1 76.94 70 PHE A C 1
ATOM 550 O O . PHE A 1 70 ? 2.621 24.484 27.719 1 76.94 70 PHE A O 1
ATOM 557 N N . ALA A 1 71 ? 0.395 24.406 27.797 1 78.5 71 ALA A N 1
ATOM 558 C CA . ALA A 1 71 ? 0.204 24.891 26.438 1 78.5 71 ALA A CA 1
ATOM 559 C C . ALA A 1 71 ? 0.857 26.266 26.25 1 78.5 71 ALA A C 1
ATOM 561 O O . ALA A 1 71 ? 1.52 26.5 25.25 1 78.5 71 ALA A O 1
ATOM 562 N N . SER A 1 72 ? 0.649 27.141 27.188 1 80.88 72 SER A N 1
ATOM 563 C CA . SER A 1 72 ? 1.212 28.484 27.078 1 80.88 72 SER A CA 1
ATOM 564 C C . SER A 1 72 ? 2.734 28.438 27.016 1 80.88 72 SER A C 1
ATOM 566 O O . SER A 1 72 ? 3.35 29.141 26.219 1 80.88 72 SER A O 1
ATOM 568 N N . LEU A 1 73 ? 3.285 27.578 27.906 1 82 73 LEU A N 1
ATOM 569 C CA . LEU A 1 73 ? 4.734 27.422 27.906 1 82 73 LEU A CA 1
ATOM 570 C C . LEU A 1 73 ? 5.223 26.891 26.562 1 82 73 LEU A C 1
ATOM 572 O O . LEU A 1 73 ? 6.246 27.344 26.047 1 82 73 LEU A O 1
ATOM 576 N N . GLY A 1 74 ? 4.555 25.953 26.031 1 79.94 74 GLY A N 1
ATOM 577 C CA . GLY A 1 74 ? 4.902 25.406 24.734 1 79.94 74 GLY A CA 1
ATOM 578 C C . GLY A 1 74 ? 4.867 26.438 23.625 1 79.94 74 GLY A C 1
ATOM 579 O O . GLY A 1 74 ? 5.77 26.484 22.781 1 79.94 74 GLY A O 1
ATOM 580 N N . ASP A 1 75 ? 3.875 27.266 23.672 1 80.81 75 ASP A N 1
ATOM 581 C CA . ASP A 1 75 ? 3.725 28.312 22.672 1 80.81 75 ASP A CA 1
ATOM 582 C C . ASP A 1 75 ? 4.863 29.328 22.766 1 80.81 75 ASP A C 1
ATOM 584 O O . ASP A 1 75 ? 5.414 29.75 21.734 1 80.81 75 ASP A O 1
ATOM 588 N N . ASN A 1 76 ? 5.121 29.672 23.953 1 84.5 76 ASN A N 1
ATOM 589 C CA . ASN A 1 76 ? 6.215 30.609 24.172 1 84.5 76 ASN A CA 1
ATOM 590 C C . ASN A 1 76 ? 7.555 30.031 23.734 1 84.5 76 ASN A C 1
ATOM 592 O O . ASN A 1 76 ? 8.367 30.719 23.109 1 84.5 76 ASN A O 1
ATOM 596 N N . ALA A 1 77 ? 7.723 28.781 24.094 1 84.12 77 ALA A N 1
ATOM 597 C CA . ALA A 1 77 ? 8.945 28.094 23.688 1 84.12 77 ALA A CA 1
ATOM 598 C C . ALA A 1 77 ? 9.062 28.047 22.156 1 84.12 77 ALA A C 1
ATOM 600 O O . ALA A 1 77 ? 10.148 28.234 21.609 1 84.12 77 ALA A O 1
ATOM 601 N N . ARG A 1 78 ? 7.977 27.922 21.531 1 83.12 78 ARG A N 1
ATOM 602 C CA . ARG A 1 78 ? 7.949 27.875 20.078 1 83.12 78 ARG A CA 1
ATOM 603 C C . ARG A 1 78 ? 8.328 29.234 19.484 1 83.12 78 ARG A C 1
ATOM 605 O O . ARG A 1 78 ? 9.094 29.297 18.516 1 83.12 78 ARG A O 1
ATOM 612 N N . GLN A 1 79 ? 7.742 30.203 19.984 1 82.81 79 GLN A N 1
ATOM 613 C CA . GLN A 1 79 ? 8.055 31.562 19.531 1 82.81 79 GLN A CA 1
ATOM 614 C C . GLN A 1 79 ? 9.547 31.859 19.672 1 82.81 79 GLN A C 1
ATOM 616 O O . GLN A 1 79 ? 10.164 32.406 18.766 1 82.81 79 GLN A O 1
ATOM 621 N N . LEU A 1 80 ? 10.094 31.469 20.781 1 86.56 80 LEU A N 1
ATOM 622 C CA . LEU A 1 80 ? 11.508 31.703 21.031 1 86.56 80 LEU A CA 1
ATOM 623 C C . LEU A 1 80 ? 12.375 30.844 20.125 1 86.56 80 LEU A C 1
ATOM 625 O O . LEU A 1 80 ? 13.445 31.281 19.688 1 86.56 80 LEU A O 1
ATOM 629 N N . GLU A 1 81 ? 11.891 29.609 19.922 1 84.56 81 GLU A N 1
ATOM 630 C CA . GLU A 1 81 ? 12.594 28.75 19 1 84.56 81 GLU A CA 1
ATOM 631 C C . GLU A 1 81 ? 12.703 29.391 17.609 1 84.56 81 GLU A C 1
ATOM 633 O O . GLU A 1 81 ? 13.773 29.375 17 1 84.56 81 GLU A O 1
ATOM 638 N N . GLN A 1 82 ? 11.641 29.969 17.141 1 80.19 82 GLN A N 1
ATOM 639 C CA . GLN A 1 82 ? 11.617 30.641 15.844 1 80.19 82 GLN A CA 1
ATOM 640 C C . GLN A 1 82 ? 12.57 31.828 15.812 1 80.19 82 GLN A C 1
ATOM 642 O O . GLN A 1 82 ? 13.242 32.062 14.805 1 80.19 82 GLN A O 1
ATOM 647 N N . ARG A 1 83 ? 12.602 32.531 16.891 1 82.75 83 ARG A N 1
ATOM 648 C CA . ARG A 1 83 ? 13.516 33.656 17 1 82.75 83 ARG A CA 1
ATOM 649 C C . ARG A 1 83 ? 14.969 33.188 16.953 1 82.75 83 ARG A C 1
ATOM 651 O O . ARG A 1 83 ? 15.812 33.812 16.328 1 82.75 83 ARG A O 1
ATOM 658 N N . ALA A 1 84 ? 15.219 32.062 17.625 1 85.88 84 ALA A N 1
ATOM 659 C CA . ALA A 1 84 ? 16.562 31.484 17.594 1 85.88 84 ALA A CA 1
ATOM 660 C C . ALA A 1 84 ? 16.938 31.078 16.172 1 85.88 84 ALA A C 1
ATOM 662 O O . ALA A 1 84 ? 18.062 31.328 15.734 1 85.88 84 ALA A O 1
ATOM 663 N N . ASP A 1 85 ? 16.016 30.469 15.516 1 82.88 85 ASP A N 1
ATOM 664 C CA . ASP A 1 85 ? 16.25 30.031 14.141 1 82.88 85 ASP A CA 1
ATOM 665 C C . ASP A 1 85 ? 16.562 31.234 13.242 1 82.88 85 ASP A C 1
ATOM 667 O O . ASP A 1 85 ? 17.484 31.172 12.43 1 82.88 85 ASP A O 1
ATOM 671 N N . ARG A 1 86 ? 15.805 32.281 13.367 1 77.62 86 ARG A N 1
ATOM 672 C CA . ARG A 1 86 ? 16.031 33.5 12.578 1 77.62 86 ARG A CA 1
ATOM 673 C C . ARG A 1 86 ? 17.438 34.062 12.836 1 77.62 86 ARG A C 1
ATOM 675 O O . ARG A 1 86 ? 18.109 34.5 11.906 1 77.62 86 ARG A O 1
ATOM 682 N N . TRP A 1 87 ? 17.812 34.062 14.047 1 84.88 87 TRP A N 1
ATOM 683 C CA . TRP A 1 87 ? 19.141 34.531 14.422 1 84.88 87 TRP A CA 1
ATOM 684 C C . TRP A 1 87 ? 20.234 33.656 13.82 1 84.88 87 TRP A C 1
ATOM 686 O O . TRP A 1 87 ? 21.234 34.156 13.305 1 84.88 87 TRP A O 1
ATOM 696 N N . LEU A 1 88 ? 20.016 32.281 13.844 1 84.44 88 LEU A N 1
ATOM 697 C CA . LEU A 1 88 ? 20.984 31.312 13.359 1 84.44 88 LEU A CA 1
ATOM 698 C C . LEU A 1 88 ? 21.094 31.359 11.844 1 84.44 88 LEU A C 1
ATOM 700 O O . LEU A 1 88 ? 22.172 31.125 11.289 1 84.44 88 LEU A O 1
ATOM 704 N N . ASP A 1 89 ? 20.016 31.656 11.234 1 76.94 89 ASP A N 1
ATOM 705 C CA . ASP A 1 89 ? 19.969 31.688 9.773 1 76.94 89 ASP A CA 1
ATOM 706 C C . ASP A 1 89 ? 20.516 33 9.234 1 76.94 89 ASP A C 1
ATOM 708 O O . ASP A 1 89 ? 20.828 33.125 8.047 1 76.94 89 ASP A O 1
ATOM 712 N N . SER A 1 90 ? 20.594 34 10.086 1 73.56 90 SER A N 1
ATOM 713 C CA . SER A 1 90 ? 21.078 35.312 9.664 1 73.56 90 SER A CA 1
ATOM 714 C C . SER A 1 90 ? 22.578 35.312 9.406 1 73.56 90 SER A C 1
ATOM 716 O O . SER A 1 90 ? 23.328 34.625 10.125 1 73.56 90 SER A O 1
ATOM 718 N N . ALA A 1 91 ? 23 35.812 8.266 1 70.81 91 ALA A N 1
ATOM 719 C CA . ALA A 1 91 ? 24.406 35.875 7.895 1 70.81 91 ALA A CA 1
ATOM 720 C C . ALA A 1 91 ? 25.203 36.719 8.906 1 70.81 91 ALA A C 1
ATOM 722 O O . ALA A 1 91 ? 26.359 36.406 9.203 1 70.81 91 ALA A O 1
ATOM 723 N N . LYS A 1 92 ? 24.641 37.812 9.453 1 74.69 92 LYS A N 1
ATOM 724 C CA . LYS A 1 92 ? 25.281 38.656 10.461 1 74.69 92 LYS A CA 1
ATOM 725 C C . LYS A 1 92 ? 24.391 38.844 11.688 1 74.69 92 LYS A C 1
ATOM 727 O O . LYS A 1 92 ? 23.703 39.844 11.828 1 74.69 92 LYS A O 1
ATOM 732 N N . PRO A 1 93 ? 24.422 37.812 12.539 1 71.75 93 PRO A N 1
ATOM 733 C CA . PRO A 1 93 ? 23.516 37.844 13.688 1 71.75 93 PRO A CA 1
ATOM 734 C C . PRO A 1 93 ? 23.875 38.969 14.68 1 71.75 93 PRO A C 1
ATOM 736 O O . PRO A 1 93 ? 25.047 39.094 15.039 1 71.75 93 PRO A O 1
ATOM 739 N N . GLY A 1 94 ? 22.984 39.938 14.969 1 76.19 94 GLY A N 1
ATOM 740 C CA . GLY A 1 94 ? 23.234 41.094 15.812 1 76.19 94 GLY A CA 1
ATOM 741 C C . GLY A 1 94 ? 23.344 40.75 17.281 1 76.19 94 GLY A C 1
ATOM 742 O O . GLY A 1 94 ? 22.625 39.875 17.781 1 76.19 94 GLY A O 1
ATOM 743 N N . SER A 1 95 ? 24.312 41.281 17.953 1 80 95 SER A N 1
ATOM 744 C CA . SER A 1 95 ? 24.531 41.094 19.391 1 80 95 SER A CA 1
ATOM 745 C C . SER A 1 95 ? 23.328 41.562 20.203 1 80 95 SER A C 1
ATOM 747 O O . SER A 1 95 ? 22.938 40.938 21.172 1 80 95 SER A O 1
ATOM 749 N N . ARG A 1 96 ? 22.672 42.594 19.75 1 80.69 96 ARG A N 1
ATOM 750 C CA . ARG A 1 96 ? 21.516 43.094 20.453 1 80.69 96 ARG A CA 1
ATOM 751 C C . ARG A 1 96 ? 20.344 42.125 20.391 1 80.69 96 ARG A C 1
ATOM 753 O O . ARG A 1 96 ? 19.625 41.938 21.359 1 80.69 96 ARG A O 1
ATOM 760 N N . ALA A 1 97 ? 20.25 41.531 19.281 1 84.75 97 ALA A N 1
ATOM 761 C CA . ALA A 1 97 ? 19.172 40.562 19.109 1 84.75 97 ALA A CA 1
ATOM 762 C C . ALA A 1 97 ? 19.391 39.344 20.016 1 84.75 97 ALA A C 1
ATOM 764 O O . ALA A 1 97 ? 18.453 38.812 20.578 1 84.75 97 ALA A O 1
ATOM 765 N N . ALA A 1 98 ? 20.609 38.969 20.156 1 86 98 ALA A N 1
ATOM 766 C CA . ALA A 1 98 ? 20.953 37.844 21.016 1 86 98 ALA A CA 1
ATOM 767 C C . ALA A 1 98 ? 20.672 38.188 22.484 1 86 98 ALA A C 1
ATOM 769 O O . ALA A 1 98 ? 20.188 37.312 23.234 1 86 98 ALA A O 1
ATOM 770 N N . ASP A 1 99 ? 20.969 39.406 22.844 1 85.81 99 ASP A N 1
ATOM 771 C CA . ASP A 1 99 ? 20.719 39.844 24.219 1 85.81 99 ASP A CA 1
ATOM 772 C C . ASP A 1 99 ? 19.219 39.906 24.516 1 85.81 99 ASP A C 1
ATOM 774 O O . ASP A 1 99 ? 18.781 39.5 25.594 1 85.81 99 ASP A O 1
ATOM 778 N N . ALA A 1 100 ? 18.5 40.438 23.562 1 85.88 100 ALA A N 1
ATOM 779 C CA . ALA A 1 100 ? 17.047 40.5 23.719 1 85.88 100 ALA A CA 1
ATOM 780 C C . ALA A 1 100 ? 16.453 39.094 23.812 1 85.88 100 ALA A C 1
ATOM 782 O O . ALA A 1 100 ? 15.531 38.844 24.594 1 85.88 100 ALA A O 1
ATOM 783 N N . PHE A 1 101 ? 17.031 38.25 23.031 1 87.56 101 PHE A N 1
ATOM 784 C CA . PHE A 1 101 ? 16.625 36.844 23.047 1 87.56 101 PHE A CA 1
ATOM 785 C C . PHE A 1 101 ? 16.906 36.219 24.406 1 87.56 101 PHE A C 1
ATOM 787 O O . PHE A 1 101 ? 16.047 35.531 24.969 1 87.56 101 PHE A O 1
ATOM 794 N N . ALA A 1 102 ? 18.031 36.438 24.891 1 84.06 102 ALA A N 1
ATOM 795 C CA . ALA A 1 102 ? 18.422 35.875 26.188 1 84.06 102 ALA A CA 1
ATOM 796 C C . ALA A 1 102 ? 17.5 36.375 27.297 1 84.06 102 ALA A C 1
ATOM 798 O O . ALA A 1 102 ? 17.141 35.594 28.188 1 84.06 102 ALA A O 1
ATOM 799 N N . ALA A 1 103 ? 17.141 37.594 27.219 1 85.25 103 ALA A N 1
ATOM 800 C CA . ALA A 1 103 ? 16.219 38.156 28.203 1 85.25 103 ALA A CA 1
ATOM 801 C C . ALA A 1 103 ? 14.859 37.5 28.141 1 85.25 103 ALA A C 1
ATOM 803 O O . ALA A 1 103 ? 14.25 37.188 29.172 1 85.25 103 ALA A O 1
ATOM 804 N N . ALA A 1 104 ? 14.414 37.281 26.953 1 84.31 104 ALA A N 1
ATOM 805 C CA . ALA A 1 104 ? 13.133 36.625 26.766 1 84.31 104 ALA A CA 1
ATOM 806 C C . ALA A 1 104 ? 13.18 35.188 27.281 1 84.31 104 ALA A C 1
ATOM 808 O O . ALA A 1 104 ? 12.203 34.688 27.844 1 84.31 104 ALA A O 1
ATOM 809 N N . LEU A 1 105 ? 14.258 34.594 27.062 1 85.44 105 LEU A N 1
ATOM 810 C CA . LEU A 1 105 ? 14.477 33.219 27.531 1 85.44 105 LEU A CA 1
ATOM 811 C C . LEU A 1 105 ? 14.422 33.156 29.047 1 85.44 105 LEU A C 1
ATOM 813 O O . LEU A 1 105 ? 13.867 32.219 29.609 1 85.44 105 LEU A O 1
ATOM 817 N N . LEU A 1 106 ? 15.055 34.156 29.672 1 83.94 106 LEU A N 1
ATOM 818 C CA . LEU A 1 106 ? 15.047 34.219 31.141 1 83.94 106 LEU A CA 1
ATOM 819 C C . LEU A 1 106 ? 13.633 34.406 31.672 1 83.94 106 LEU A C 1
ATOM 821 O O . LEU A 1 106 ? 13.258 33.875 32.688 1 83.94 106 LEU A O 1
ATOM 825 N N . GLN A 1 107 ? 12.906 35.188 30.953 1 83.88 107 GLN A N 1
ATOM 826 C CA . GLN A 1 107 ? 11.508 35.375 31.328 1 83.88 107 GLN A CA 1
ATOM 827 C C . GLN A 1 107 ? 10.719 34.094 31.234 1 83.88 107 GLN A C 1
ATOM 829 O O . GLN A 1 107 ? 9.906 33.781 32.125 1 83.88 107 GLN A O 1
ATOM 834 N N . LEU A 1 108 ? 10.922 33.375 30.172 1 83.94 108 LEU A N 1
ATOM 835 C CA . LEU A 1 108 ? 10.258 32.094 30 1 83.94 108 LEU A CA 1
ATOM 836 C C . LEU A 1 108 ? 10.633 31.125 31.141 1 83.94 108 LEU A C 1
ATOM 838 O O . LEU A 1 108 ? 9.773 30.422 31.656 1 83.94 108 LEU A O 1
ATOM 842 N N . ALA A 1 109 ? 11.852 31.094 31.469 1 81 109 ALA A N 1
ATOM 843 C CA . ALA A 1 109 ? 12.375 30.172 32.469 1 81 109 ALA A CA 1
ATOM 844 C C . ALA A 1 109 ? 11.82 30.5 33.844 1 81 109 ALA A C 1
ATOM 846 O O . ALA A 1 109 ? 11.773 29.625 34.719 1 81 109 ALA A O 1
ATOM 847 N N . SER A 1 110 ? 11.383 31.719 34.031 1 76.62 110 SER A N 1
ATOM 848 C CA . SER A 1 110 ? 10.898 32.156 35.344 1 76.62 110 SER A CA 1
ATOM 849 C C . SER A 1 110 ? 9.383 31.984 35.438 1 76.62 110 SER A C 1
ATOM 851 O O . SER A 1 110 ? 8.812 32.156 36.531 1 76.62 110 SER A O 1
ATOM 853 N N . GLU A 1 111 ? 8.766 31.656 34.344 1 73.69 111 GLU A N 1
ATOM 854 C CA . GLU A 1 111 ? 7.316 31.484 34.344 1 73.69 111 GLU A CA 1
ATOM 855 C C . GLU A 1 111 ? 6.914 30.234 35.125 1 73.69 111 GLU A C 1
ATOM 857 O O . GLU A 1 111 ? 7.578 29.188 35.031 1 73.69 111 GLU A O 1
ATOM 862 N N . THR A 1 112 ? 5.969 30.344 36.031 1 67.38 112 THR A N 1
ATOM 863 C CA . THR A 1 112 ? 5.398 29.203 36.719 1 67.38 112 THR A CA 1
ATOM 864 C C . THR A 1 112 ? 4.34 28.516 35.875 1 67.38 112 THR A C 1
ATOM 866 O O . THR A 1 112 ? 3.291 29.109 35.594 1 67.38 112 THR A O 1
ATOM 869 N N . PRO A 1 113 ? 4.711 27.359 35.281 1 64.31 113 PRO A N 1
ATOM 870 C CA . PRO A 1 113 ? 3.82 26.734 34.312 1 64.31 113 PRO A CA 1
ATOM 871 C C . PRO A 1 113 ? 2.494 26.281 34.906 1 64.31 113 PRO A C 1
ATOM 873 O O . PRO A 1 113 ? 2.48 25.625 35.969 1 64.31 113 PRO A O 1
ATOM 876 N N . GLY A 1 114 ? 1.275 26.938 34.656 1 64.12 114 GLY A N 1
ATOM 877 C CA . GLY A 1 114 ? -0.045 26.438 35.031 1 64.12 114 GLY A CA 1
ATOM 878 C C . GLY A 1 114 ? -0.505 25.281 34.156 1 64.12 114 GLY A C 1
ATOM 879 O O . GLY A 1 114 ? -0.175 25.219 32.969 1 64.12 114 GLY A O 1
ATOM 880 N N . GLN A 1 115 ? -0.784 24.125 34.781 1 61.75 115 GLN A N 1
ATOM 881 C CA . GLN A 1 115 ? -1.25 22.938 34.094 1 61.75 115 GLN A CA 1
ATOM 882 C C . GLN A 1 115 ? -2.723 23.062 33.719 1 61.75 115 GLN A C 1
ATOM 884 O O . GLN A 1 115 ? -3.562 23.375 34.562 1 61.75 115 GLN A O 1
ATOM 889 N N . GLU A 1 116 ? -3.182 23.281 32.5 1 57.06 116 GLU A N 1
ATOM 890 C CA . GLU A 1 116 ? -4.562 23.219 32.031 1 57.06 116 GLU A CA 1
ATOM 891 C C . GLU A 1 116 ? -4.93 21.797 31.594 1 57.06 116 GLU A C 1
ATOM 893 O O . GLU A 1 116 ? -4.18 21.156 30.859 1 57.06 116 GLU A O 1
ATOM 898 N N . ARG A 1 117 ? -5.852 21.094 32.312 1 48.66 117 ARG A N 1
ATOM 899 C CA . ARG A 1 117 ? -6.277 19.719 32.031 1 48.66 117 ARG A CA 1
ATOM 900 C C . ARG A 1 117 ? -7.375 19.672 30.984 1 48.66 117 ARG A C 1
ATOM 902 O O . ARG A 1 117 ? -8.406 20.328 31.141 1 48.66 117 ARG A O 1
ATOM 909 N N . GLU A 1 118 ? -7.117 19.422 29.812 1 45.25 118 GLU A N 1
ATOM 910 C CA . GLU A 1 118 ? -8.195 19.141 28.875 1 45.25 118 GLU A CA 1
ATOM 911 C C . GLU A 1 118 ? -8.711 17.719 29.016 1 45.25 118 GLU A C 1
ATOM 913 O O . GLU A 1 118 ? -7.961 16.812 29.391 1 45.25 118 GLU A O 1
ATOM 918 N N . GLY A 1 119 ? -10.102 17.547 29.078 1 39.16 119 GLY A N 1
ATOM 919 C CA . GLY A 1 119 ? -10.836 16.312 29.312 1 39.16 119 GLY A CA 1
ATOM 920 C C . GLY A 1 119 ? -10.523 15.234 28.281 1 39.16 119 GLY A C 1
ATOM 921 O O . GLY A 1 119 ? -10.148 15.531 27.156 1 39.16 119 GLY A O 1
ATOM 922 N N . ALA A 1 120 ? -10.344 14.086 28.812 1 36.19 120 ALA A N 1
ATOM 923 C CA . ALA A 1 120 ? -10.023 12.852 28.109 1 36.19 120 ALA A CA 1
ATOM 924 C C . ALA A 1 120 ? -11.148 12.461 27.141 1 36.19 120 ALA A C 1
ATOM 926 O O . ALA A 1 120 ? -12.312 12.375 27.547 1 36.19 120 ALA A O 1
ATOM 927 N N . ALA A 1 121 ? -11.102 12.727 25.906 1 37.25 121 ALA A N 1
ATOM 928 C CA . ALA A 1 121 ? -12.125 12.289 24.953 1 37.25 121 ALA A CA 1
ATOM 929 C C . ALA A 1 121 ? -12.328 10.773 25.031 1 37.25 121 ALA A C 1
ATOM 931 O O . ALA A 1 121 ? -11.406 10.039 25.375 1 37.25 121 ALA A O 1
ATOM 932 N N . ALA A 1 122 ? -13.633 10.273 24.891 1 36.31 122 ALA A N 1
ATOM 933 C CA . ALA A 1 122 ? -14.148 8.906 24.922 1 36.31 122 ALA A CA 1
ATOM 934 C C . ALA A 1 122 ? -13.516 8.062 23.812 1 36.31 122 ALA A C 1
ATOM 936 O O . ALA A 1 122 ? -13.477 8.469 22.656 1 36.31 122 ALA A O 1
ATOM 937 N N . LEU A 1 123 ? -12.672 7.191 24.125 1 36.84 123 LEU A N 1
ATOM 938 C CA . LEU A 1 123 ? -11.961 6.25 23.266 1 36.84 123 LEU A CA 1
ATOM 939 C C . LEU A 1 123 ? -12.938 5.336 22.547 1 36.84 123 LEU A C 1
ATOM 941 O O . LEU A 1 123 ? -14.016 5.031 23.062 1 36.84 123 LEU A O 1
ATOM 945 N N . PRO A 1 124 ? -12.727 5.105 21.312 1 36.22 124 PRO A N 1
ATOM 946 C CA . PRO A 1 124 ? -13.578 4.125 20.641 1 36.22 124 PRO A CA 1
ATOM 947 C C . PRO A 1 124 ? -13.641 2.791 21.391 1 36.22 124 PRO A C 1
ATOM 949 O O . PRO A 1 124 ? -12.625 2.301 21.875 1 36.22 124 PRO A O 1
ATOM 952 N N . VAL A 1 125 ? -14.844 2.449 21.953 1 34.5 125 VAL A N 1
ATOM 953 C CA . VAL A 1 125 ? -15.141 1.244 22.734 1 34.5 125 VAL A CA 1
ATOM 954 C C . VAL A 1 125 ? -14.938 0.009 21.859 1 34.5 125 VAL A C 1
ATOM 956 O O . VAL A 1 125 ? -15.547 -0.113 20.797 1 34.5 125 VAL A O 1
ATOM 959 N N . HIS A 1 126 ? -13.805 -0.588 21.812 1 36.53 126 HIS A N 1
ATOM 960 C CA . HIS A 1 126 ? -13.633 -1.848 21.109 1 36.53 126 HIS A CA 1
ATOM 961 C C . HIS A 1 126 ? -14.258 -3.006 21.875 1 36.53 126 HIS A C 1
ATOM 963 O O . HIS A 1 126 ? -14.094 -3.111 23.094 1 36.53 126 HIS A O 1
ATOM 969 N N . HIS A 1 127 ? -15.352 -3.441 21.422 1 35.03 127 HIS A N 1
ATOM 970 C CA . HIS A 1 127 ? -16.125 -4.543 21.984 1 35.03 127 HIS A CA 1
ATOM 971 C C . HIS A 1 127 ? -15.266 -5.793 22.156 1 35.03 127 HIS A C 1
ATOM 973 O O . HIS A 1 127 ? -14.234 -5.934 21.484 1 35.03 127 HIS A O 1
ATOM 979 N N . GLU A 1 128 ? -15.812 -6.715 23.172 1 34.88 128 GLU A N 1
ATOM 980 C CA . GLU A 1 128 ? -15.383 -7.953 23.812 1 34.88 128 GLU A CA 1
ATOM 981 C C . GLU A 1 128 ? -14.953 -8.992 22.781 1 34.88 128 GLU A C 1
ATOM 983 O O . GLU A 1 128 ? -15.281 -8.875 21.609 1 34.88 128 GLU A O 1
ATOM 988 N N . GLU A 1 129 ? -14.445 -10.078 23.359 1 34.84 129 GLU A N 1
ATOM 989 C CA . GLU A 1 129 ? -13.812 -11.289 22.844 1 34.84 129 GLU A CA 1
ATOM 990 C C . GLU A 1 129 ? -14.727 -12.008 21.859 1 34.84 129 GLU A C 1
ATOM 992 O O . GLU A 1 129 ? -15.898 -12.258 22.156 1 34.84 129 GLU A O 1
ATOM 997 N N . PRO A 1 130 ? -14.461 -12.016 20.688 1 36.28 130 PRO A N 1
ATOM 998 C CA . PRO A 1 130 ? -15.305 -12.734 19.734 1 36.28 130 PRO A CA 1
ATOM 999 C C . PRO A 1 130 ? -15.578 -14.18 20.172 1 36.28 130 PRO A C 1
ATOM 1001 O O . PRO A 1 130 ? -14.688 -14.852 20.688 1 36.28 130 PRO A O 1
ATOM 1004 N N . ALA A 1 131 ? -16.766 -14.594 20.594 1 37.31 131 ALA A N 1
ATOM 1005 C CA . ALA A 1 131 ? -17.172 -15.992 20.719 1 37.31 131 ALA A CA 1
ATOM 1006 C C . ALA A 1 131 ? -16.766 -16.797 19.5 1 37.31 131 ALA A C 1
ATOM 1008 O O . ALA A 1 131 ? -16.578 -16.234 18.406 1 37.31 131 ALA A O 1
ATOM 1009 N N . PRO A 1 132 ? -16.578 -18.125 19.5 1 44.75 132 PRO A N 1
ATOM 1010 C CA . PRO A 1 132 ? -16.328 -19.109 18.453 1 44.75 132 PRO A CA 1
ATOM 1011 C C . PRO A 1 132 ? -17.375 -19.078 17.344 1 44.75 132 PRO A C 1
ATOM 1013 O O . PRO A 1 132 ? -18.578 -19 17.625 1 44.75 132 PRO A O 1
ATOM 1016 N N . GLY A 1 133 ? -17.016 -18.734 15.914 1 63.88 133 GLY A N 1
ATOM 1017 C CA . GLY A 1 133 ? -17.609 -18.719 14.586 1 63.88 133 GLY A CA 1
ATOM 1018 C C . GLY A 1 133 ? -18.297 -17.391 14.258 1 63.88 133 GLY A C 1
ATOM 1019 O O . GLY A 1 133 ? -19.078 -16.875 15.055 1 63.88 133 GLY A O 1
ATOM 1020 N N . CYS A 1 134 ? -17.969 -16.641 13.195 1 78.44 134 CYS A N 1
ATOM 1021 C CA . CYS A 1 134 ? -18.516 -15.352 12.773 1 78.44 134 CYS A CA 1
ATOM 1022 C C . CYS A 1 134 ? -19.938 -15.516 12.25 1 78.44 134 CYS A C 1
ATOM 1024 O O . CYS A 1 134 ? -20.188 -16.344 11.367 1 78.44 134 CYS A O 1
ATOM 1026 N N . ARG A 1 135 ? -20.922 -14.977 12.945 1 89.62 135 ARG A N 1
ATOM 1027 C CA . ARG A 1 135 ? -22.344 -15.031 12.586 1 89.62 135 ARG A CA 1
ATOM 1028 C C . ARG A 1 135 ? -22.672 -13.969 11.547 1 89.62 135 ARG A C 1
ATOM 1030 O O . ARG A 1 135 ? -22.391 -12.789 11.742 1 89.62 135 ARG A O 1
ATOM 1037 N N . ILE A 1 136 ? -23.297 -14.43 10.422 1 93.56 136 ILE A N 1
ATOM 1038 C CA . ILE A 1 136 ? -23.656 -13.531 9.328 1 93.56 136 ILE A CA 1
ATOM 1039 C C . ILE A 1 136 ? -25.156 -13.555 9.102 1 93.56 136 ILE A C 1
ATOM 1041 O O . ILE A 1 136 ? -25.766 -14.625 9.039 1 93.56 136 ILE A O 1
ATOM 1045 N N . TYR A 1 137 ? -25.812 -12.453 9.148 1 95.94 137 TYR A N 1
ATOM 1046 C CA . TYR A 1 137 ? -27.203 -12.344 8.711 1 95.94 137 TYR A CA 1
ATOM 1047 C C . TYR A 1 137 ? -27.281 -11.945 7.238 1 95.94 137 TYR A C 1
ATOM 1049 O O . TYR A 1 137 ? -26.719 -10.93 6.832 1 95.94 137 TYR A O 1
ATOM 1057 N N . LEU A 1 138 ? -27.891 -12.797 6.473 1 95.62 138 LEU A N 1
ATOM 1058 C CA . LEU A 1 138 ? -28.031 -12.594 5.035 1 95.62 138 LEU A CA 1
ATOM 1059 C C . LEU A 1 138 ? -29.484 -12.281 4.684 1 95.62 138 LEU A C 1
ATOM 1061 O O . LEU A 1 138 ? -30.391 -13.078 4.957 1 95.62 138 LEU A O 1
ATOM 1065 N N . MET A 1 139 ? -29.734 -11.148 4.113 1 93.69 139 MET A N 1
ATOM 1066 C CA . MET A 1 139 ? -31.078 -10.789 3.674 1 93.69 139 MET A CA 1
ATOM 1067 C C . MET A 1 139 ? -31.141 -10.727 2.15 1 93.69 139 MET A C 1
ATOM 1069 O O . MET A 1 139 ? -30.469 -9.914 1.527 1 93.69 139 MET A O 1
ATOM 1073 N N . LYS A 1 140 ? -31.859 -11.547 1.594 1 91.06 140 LYS A N 1
ATOM 1074 C CA . LYS A 1 140 ? -32.125 -11.594 0.159 1 91.06 140 LYS A CA 1
ATOM 1075 C C . LYS A 1 140 ? -33.562 -12.031 -0.119 1 91.06 140 LYS A C 1
ATOM 1077 O O . LYS A 1 140 ? -34.062 -12.984 0.481 1 91.06 140 LYS A O 1
ATOM 1082 N N . ARG A 1 141 ? -34.219 -11.398 -1.029 1 85.69 141 ARG A N 1
ATOM 1083 C CA . ARG A 1 141 ? -35.625 -11.672 -1.304 1 85.69 141 ARG A CA 1
ATOM 1084 C C . ARG A 1 141 ? -35.781 -12.984 -2.066 1 85.69 141 ARG A C 1
ATOM 1086 O O . ARG A 1 141 ? -36.719 -13.727 -1.838 1 85.69 141 ARG A O 1
ATOM 1093 N N . ASP A 1 142 ? -34.812 -13.227 -3.006 1 85.5 142 ASP A N 1
ATOM 1094 C CA . ASP A 1 142 ? -34.844 -14.477 -3.746 1 85.5 142 ASP A CA 1
ATOM 1095 C C . ASP A 1 142 ? -34.344 -15.633 -2.885 1 85.5 142 ASP A C 1
ATOM 1097 O O . ASP A 1 142 ? -33.125 -15.75 -2.641 1 85.5 142 ASP A O 1
ATOM 1101 N N . PRO A 1 143 ? -35.25 -16.5 -2.525 1 85.88 143 PRO A N 1
ATOM 1102 C CA . PRO A 1 143 ? -34.844 -17.562 -1.591 1 85.88 143 PRO A CA 1
ATOM 1103 C C . PRO A 1 143 ? -33.812 -18.516 -2.188 1 85.88 143 PRO A C 1
ATOM 1105 O O . PRO A 1 143 ? -32.938 -19.016 -1.479 1 85.88 143 PRO A O 1
ATOM 1108 N N . ILE A 1 144 ? -33.969 -18.781 -3.48 1 82.62 144 ILE A N 1
ATOM 1109 C CA . ILE A 1 144 ? -33.062 -19.719 -4.117 1 82.62 144 ILE A CA 1
ATOM 1110 C C . ILE A 1 144 ? -31.641 -19.156 -4.121 1 82.62 144 ILE A C 1
ATOM 1112 O O . ILE A 1 144 ? -30.688 -19.828 -3.729 1 82.62 144 ILE A O 1
ATOM 1116 N N . ALA A 1 145 ? -31.594 -17.938 -4.527 1 82.12 145 ALA A N 1
ATOM 1117 C CA . ALA A 1 145 ? -30.281 -17.281 -4.555 1 82.12 145 ALA A CA 1
ATOM 1118 C C . ALA A 1 145 ? -29.719 -17.141 -3.146 1 82.12 145 ALA A C 1
ATOM 1120 O O . ALA A 1 145 ? -28.516 -17.297 -2.939 1 82.12 145 ALA A O 1
ATOM 1121 N N . ALA A 1 146 ? -30.562 -16.875 -2.166 1 87.62 146 ALA A N 1
ATOM 1122 C CA . ALA A 1 146 ? -30.156 -16.703 -0.777 1 87.62 146 ALA A CA 1
ATOM 1123 C C . ALA A 1 146 ? -29.578 -18.016 -0.219 1 87.62 146 ALA A C 1
ATOM 1125 O O . ALA A 1 146 ? -28.531 -18.016 0.439 1 87.62 146 ALA A O 1
ATOM 1126 N N . THR A 1 147 ? -30.25 -19.047 -0.546 1 84.5 147 THR A N 1
ATOM 1127 C CA . THR A 1 147 ? -29.828 -20.359 -0.036 1 84.5 147 THR A CA 1
ATOM 1128 C C . THR A 1 147 ? -28.5 -20.781 -0.66 1 84.5 147 THR A C 1
ATOM 1130 O O . THR A 1 147 ? -27.625 -21.297 0.032 1 84.5 147 THR A O 1
ATOM 1133 N N . SER A 1 148 ? -28.469 -20.547 -1.924 1 80 148 SER A N 1
ATOM 1134 C CA . SER A 1 148 ? -27.219 -20.875 -2.611 1 80 148 SER A CA 1
ATOM 1135 C C . SER A 1 148 ? -26.047 -20.125 -2.016 1 80 148 SER A C 1
ATOM 1137 O O . SER A 1 148 ? -24.984 -20.703 -1.762 1 80 148 SER A O 1
ATOM 1139 N N . MET A 1 149 ? -26.234 -18.891 -1.772 1 83.06 149 MET A N 1
ATOM 1140 C CA . MET A 1 149 ? -25.188 -18.047 -1.199 1 83.06 149 MET A CA 1
ATOM 1141 C C . MET A 1 149 ? -24.859 -18.484 0.226 1 83.06 149 MET A C 1
ATOM 1143 O O . MET A 1 149 ? -23.688 -18.531 0.609 1 83.06 149 MET A O 1
ATOM 1147 N N . ALA A 1 150 ? -25.859 -18.766 0.987 1 84.94 150 ALA A N 1
ATOM 1148 C CA . ALA A 1 150 ? -25.672 -19.172 2.377 1 84.94 150 ALA A CA 1
ATOM 1149 C C . ALA A 1 150 ? -24.844 -20.453 2.469 1 84.94 150 ALA A C 1
ATOM 1151 O O . ALA A 1 150 ? -23.984 -20.578 3.332 1 84.94 150 ALA A O 1
ATOM 1152 N N . VAL A 1 151 ? -25.125 -21.297 1.584 1 73 151 VAL A N 1
ATOM 1153 C CA . VAL A 1 151 ? -24.406 -22.562 1.57 1 73 151 VAL A CA 1
ATOM 1154 C C . VAL A 1 151 ? -22.922 -22.312 1.288 1 73 151 VAL A C 1
ATOM 1156 O O . VAL A 1 151 ? -22.047 -22.859 1.961 1 73 151 VAL A O 1
ATOM 1159 N N . THR A 1 152 ? -22.75 -21.469 0.288 1 70.81 152 THR A N 1
ATOM 1160 C CA . THR A 1 152 ? -21.375 -21.156 -0.071 1 70.81 152 THR A CA 1
ATOM 1161 C C . THR A 1 152 ? -20.656 -20.484 1.092 1 70.81 152 THR A C 1
ATOM 1163 O O . THR A 1 152 ? -19.516 -20.844 1.417 1 70.81 152 THR A O 1
ATOM 1166 N N . LEU A 1 153 ? -21.281 -19.562 1.771 1 77.94 153 LEU A N 1
ATOM 1167 C CA . LEU A 1 153 ? -20.688 -18.844 2.883 1 77.94 153 LEU A CA 1
ATOM 1168 C C . LEU A 1 153 ? -20.438 -19.766 4.066 1 77.94 153 LEU A C 1
ATOM 1170 O O . LEU A 1 153 ? -19.438 -19.625 4.77 1 77.94 153 LEU A O 1
ATOM 1174 N N . ARG A 1 154 ? -21.359 -20.703 4.27 1 74.12 154 ARG A N 1
ATOM 1175 C CA . ARG A 1 154 ? -21.172 -21.688 5.324 1 74.12 154 ARG A CA 1
ATOM 1176 C C . ARG A 1 154 ? -19.953 -22.547 5.047 1 74.12 154 ARG A C 1
ATOM 1178 O O . ARG A 1 154 ? -19.234 -22.953 5.973 1 74.12 154 ARG A O 1
ATOM 1185 N N . ASN A 1 155 ? -19.875 -22.75 3.785 1 61.88 155 ASN A N 1
ATOM 1186 C CA . ASN A 1 155 ? -18.703 -23.531 3.387 1 61.88 155 ASN A CA 1
ATOM 1187 C C . ASN A 1 155 ? -17.406 -22.781 3.682 1 61.88 155 ASN A C 1
ATOM 1189 O O . ASN A 1 155 ? -16.359 -23.391 3.855 1 61.88 155 ASN A O 1
ATOM 1193 N N . PHE A 1 156 ? -17.547 -21.469 3.744 1 61.88 156 PHE A N 1
ATOM 1194 C CA . PHE A 1 156 ? -16.391 -20.656 4.109 1 61.88 156 PHE A CA 1
ATOM 1195 C C . PHE A 1 156 ? -16.203 -20.625 5.621 1 61.88 156 PHE A C 1
ATOM 1197 O O . PHE A 1 156 ? -15.234 -20.062 6.121 1 61.88 156 PHE A O 1
ATOM 1204 N N . GLY A 1 157 ? -17.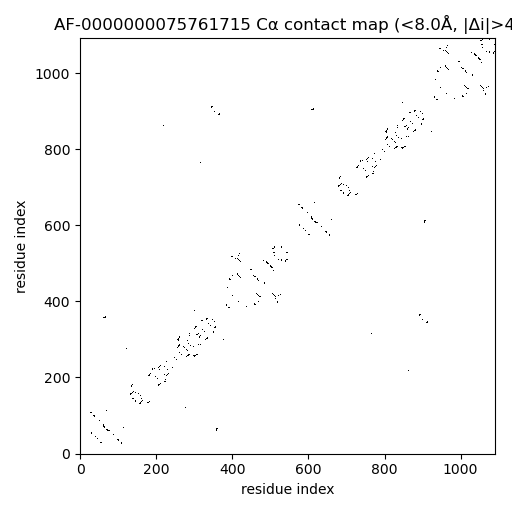125 -21.25 6.355 1 64.38 157 GLY A N 1
ATOM 1205 C CA . GLY A 1 157 ? -16.984 -21.375 7.797 1 64.38 157 GLY A CA 1
ATOM 1206 C C . GLY A 1 157 ? -17.844 -20.406 8.57 1 64.38 157 GLY A C 1
ATOM 1207 O O . GLY A 1 157 ? -17.719 -20.281 9.789 1 64.38 157 GLY A O 1
ATOM 1208 N N . TYR A 1 158 ? -18.703 -19.719 7.938 1 79.06 158 TYR A N 1
ATOM 1209 C CA . TYR A 1 158 ? -19.547 -18.734 8.609 1 79.06 158 TYR A CA 1
ATOM 1210 C C . TYR A 1 158 ? -20.859 -19.375 9.055 1 79.06 158 TYR A C 1
ATOM 1212 O O . TYR A 1 158 ? -21.328 -20.344 8.445 1 79.06 158 TYR A O 1
ATOM 1220 N N . MET A 1 159 ? -21.344 -18.938 10.133 1 85.62 159 MET A N 1
ATOM 1221 C CA . MET A 1 159 ? -22.719 -19.25 10.523 1 85.62 159 MET A CA 1
ATOM 1222 C C . MET A 1 159 ? -23.703 -18.266 9.898 1 85.62 159 MET A C 1
ATOM 1224 O O . MET A 1 159 ? -23.734 -17.094 10.273 1 85.62 159 MET A O 1
ATOM 1228 N N . VAL A 1 160 ? -24.5 -18.781 8.969 1 90.75 160 VAL A N 1
ATOM 1229 C CA . VAL A 1 160 ? -25.297 -17.859 8.172 1 90.75 160 VAL A CA 1
ATOM 1230 C C . VAL A 1 160 ? -26.781 -18.062 8.484 1 90.75 160 VAL A C 1
ATOM 1232 O O . VAL A 1 160 ? -27.281 -19.188 8.445 1 90.75 160 VAL A O 1
ATOM 1235 N N . SER A 1 161 ? -27.438 -17.062 8.906 1 94.31 161 SER A N 1
ATOM 1236 C CA . SER A 1 161 ? -28.891 -17.031 9.023 1 94.31 161 SER A CA 1
ATOM 1237 C C . SER A 1 161 ? -29.516 -16.188 7.914 1 94.31 161 SER A C 1
ATOM 1239 O O . SER A 1 161 ? -28.984 -15.133 7.559 1 94.31 161 SER A O 1
ATOM 1241 N N . GLN A 1 162 ? -30.578 -16.734 7.395 1 93.31 162 GLN A N 1
ATOM 1242 C CA . GLN A 1 162 ? -31.172 -16.078 6.227 1 93.31 162 GLN A CA 1
ATOM 1243 C C . GLN A 1 162 ? -32.5 -15.438 6.57 1 93.31 162 GLN A C 1
ATOM 1245 O O . GLN A 1 162 ? -33.281 -15.992 7.348 1 93.31 162 GLN A O 1
ATOM 1250 N N . TRP A 1 163 ? -32.656 -14.305 5.957 1 92.31 163 TRP A N 1
ATOM 1251 C CA . TRP A 1 163 ? -33.938 -13.578 6.051 1 92.31 163 TRP A CA 1
ATOM 1252 C C . TRP A 1 163 ? -34.406 -13.109 4.676 1 92.31 163 TRP A C 1
ATOM 1254 O O . TRP A 1 163 ? -33.594 -12.82 3.801 1 92.31 163 TRP A O 1
ATOM 1264 N N . HIS A 1 164 ? -35.75 -12.992 4.477 1 88.81 164 HIS A N 1
ATOM 1265 C CA . HIS A 1 164 ? -36.25 -12.719 3.133 1 88.81 164 HIS A CA 1
ATOM 1266 C C . HIS A 1 164 ? -36.875 -11.328 3.047 1 88.81 164 HIS A C 1
ATOM 1268 O O . HIS A 1 164 ? -37.25 -10.883 1.965 1 88.81 164 HIS A O 1
ATOM 1274 N N . ASP A 1 165 ? -37.031 -10.742 4.176 1 87.06 165 ASP A N 1
ATOM 1275 C CA . ASP A 1 165 ? -37.531 -9.367 4.168 1 87.06 165 ASP A CA 1
ATOM 1276 C C . ASP A 1 165 ? -36.875 -8.539 5.277 1 87.06 165 ASP A C 1
ATOM 1278 O O . ASP A 1 165 ? -36.312 -9.094 6.23 1 87.06 165 ASP A O 1
ATOM 1282 N N . PHE A 1 166 ? -37.062 -7.242 5.094 1 87.81 166 PHE A N 1
ATOM 1283 C CA . PHE A 1 166 ? -36.375 -6.301 5.969 1 87.81 166 PHE A CA 1
ATOM 1284 C C . PHE A 1 166 ? -37 -6.289 7.355 1 87.81 166 PHE A C 1
ATOM 1286 O O . PHE A 1 166 ? -36.281 -6.141 8.359 1 87.81 166 PHE A O 1
ATOM 1293 N N . ALA A 1 167 ? -38.25 -6.453 7.406 1 87.25 167 ALA A N 1
ATOM 1294 C CA . ALA A 1 167 ? -38.938 -6.461 8.688 1 87.25 167 ALA A CA 1
ATOM 1295 C C . ALA A 1 167 ? -38.5 -7.629 9.555 1 87.25 167 ALA A C 1
ATOM 1297 O O . ALA A 1 167 ? -38.281 -7.465 10.758 1 87.25 167 ALA A O 1
ATOM 1298 N N . ALA A 1 168 ? -38.406 -8.766 8.953 1 90.19 168 ALA A N 1
ATOM 1299 C CA . ALA A 1 168 ? -37.938 -9.945 9.672 1 90.19 168 ALA A CA 1
ATOM 1300 C C . ALA A 1 168 ? -36.5 -9.766 10.133 1 90.19 168 ALA A C 1
ATOM 1302 O O . ALA A 1 168 ? -36.125 -10.203 11.227 1 90.19 168 ALA A O 1
ATOM 1303 N N . LEU A 1 169 ? -35.719 -9.148 9.281 1 92.19 169 LEU A N 1
ATOM 1304 C CA . LEU A 1 169 ? -34.312 -8.883 9.641 1 92.19 169 LEU A CA 1
ATOM 1305 C C . LEU A 1 169 ? -34.219 -7.949 10.844 1 92.19 169 LEU A C 1
ATOM 1307 O O . LEU A 1 169 ? -33.469 -8.195 11.766 1 92.19 169 LEU A O 1
ATOM 1311 N N . GLU A 1 170 ? -35.031 -6.914 10.82 1 90.44 170 GLU A N 1
ATOM 1312 C CA . GLU A 1 170 ? -35.031 -5.941 11.906 1 90.44 170 GLU A CA 1
ATOM 1313 C C . GLU A 1 170 ? -35.406 -6.598 13.234 1 90.44 170 GLU A C 1
ATOM 1315 O O . GLU A 1 170 ? -34.812 -6.289 14.273 1 90.44 170 GLU A O 1
ATOM 1320 N N . GLN A 1 171 ? -36.375 -7.445 13.18 1 91.12 171 GLN A N 1
ATOM 1321 C CA . GLN A 1 171 ? -36.781 -8.164 14.375 1 91.12 171 GLN A CA 1
ATOM 1322 C C . GLN A 1 171 ? -35.688 -9.078 14.891 1 91.12 171 GLN A C 1
ATOM 1324 O O . GLN A 1 171 ? -35.469 -9.188 16.109 1 91.12 171 GLN A O 1
ATOM 1329 N N . ALA A 1 172 ? -35.062 -9.727 14.016 1 93.44 172 ALA A N 1
ATOM 1330 C CA . ALA A 1 172 ? -33.969 -10.625 14.398 1 93.44 172 ALA A CA 1
ATOM 1331 C C . ALA A 1 172 ? -32.844 -9.859 15.055 1 93.44 172 ALA A C 1
ATOM 1333 O O . ALA A 1 172 ? -32.25 -10.336 16.031 1 93.44 172 ALA A O 1
ATOM 1334 N N . LEU A 1 173 ? -32.531 -8.68 14.516 1 92.38 173 LEU A N 1
ATOM 1335 C CA . LEU A 1 173 ? -31.438 -7.855 15.008 1 92.38 173 LEU A CA 1
ATOM 1336 C C . LEU A 1 173 ? -31.734 -7.348 16.422 1 92.38 173 LEU A C 1
ATOM 1338 O O . LEU A 1 173 ? -30.812 -7.105 17.203 1 92.38 173 LEU A O 1
ATOM 1342 N N . ALA A 1 174 ? -33.031 -7.18 16.641 1 90.06 174 ALA A N 1
ATOM 1343 C CA . ALA A 1 174 ? -33.438 -6.75 17.969 1 90.06 174 ALA A CA 1
ATOM 1344 C C . ALA A 1 174 ? -33.156 -7.84 19.016 1 90.06 174 ALA A C 1
ATOM 1346 O O . ALA A 1 174 ? -32.906 -7.543 20.172 1 90.06 174 ALA A O 1
ATOM 1347 N N . ASN A 1 175 ? -33.188 -9.047 18.594 1 90.94 175 ASN A N 1
ATOM 1348 C CA . ASN A 1 175 ? -32.969 -10.18 19.484 1 90.94 175 ASN A CA 1
ATOM 1349 C C . ASN A 1 175 ? -31.484 -10.477 19.688 1 90.94 175 ASN A C 1
ATOM 1351 O O . ASN A 1 175 ? -31.031 -10.656 20.812 1 90.94 175 ASN A O 1
ATOM 1355 N N . GLU A 1 176 ? -30.844 -10.625 18.578 1 91.81 176 GLU A N 1
ATOM 1356 C CA . GLU A 1 176 ? -29.422 -10.945 18.609 1 91.81 176 GLU A CA 1
ATOM 1357 C C . GLU A 1 176 ? -28.688 -10.281 17.453 1 91.81 176 GLU A C 1
ATOM 1359 O O . GLU A 1 176 ? -29.141 -10.336 16.312 1 91.81 176 GLU A O 1
ATOM 1364 N N . LEU A 1 177 ? -27.562 -9.727 17.891 1 92.06 177 LEU A N 1
ATOM 1365 C CA . LEU A 1 177 ? -26.781 -9.055 16.844 1 92.06 177 LEU A CA 1
ATOM 1366 C C . LEU A 1 177 ? -25.781 -10.016 16.219 1 92.06 177 LEU A C 1
ATOM 1368 O O . LEU A 1 177 ? -25.125 -10.789 16.922 1 92.06 177 LEU A O 1
ATOM 1372 N N . PRO A 1 178 ? -25.672 -10 14.875 1 93.44 178 PRO A N 1
ATOM 1373 C CA . PRO A 1 178 ? -24.625 -10.758 14.195 1 93.44 178 PRO A CA 1
ATOM 1374 C C . PRO A 1 178 ? -23.297 -10.023 14.172 1 93.44 178 PRO A C 1
ATOM 1376 O O . PRO A 1 178 ? -23.172 -8.93 14.734 1 93.44 178 PRO A O 1
ATOM 1379 N N . ASP A 1 179 ? -22.297 -10.695 13.531 1 90.5 179 ASP A N 1
ATOM 1380 C CA . ASP A 1 179 ? -20.984 -10.055 13.359 1 90.5 179 ASP A CA 1
ATOM 1381 C C . ASP A 1 179 ? -20.953 -9.211 12.086 1 90.5 179 ASP A C 1
ATOM 1383 O O . ASP A 1 179 ? -20.156 -8.281 11.977 1 90.5 179 ASP A O 1
ATOM 1387 N N . ALA A 1 180 ? -21.75 -9.578 11.125 1 93.44 180 ALA A N 1
ATOM 1388 C CA . ALA A 1 180 ? -21.812 -8.82 9.883 1 93.44 180 ALA A CA 1
ATOM 1389 C C . ALA A 1 180 ? -23.172 -9 9.203 1 93.44 180 ALA A C 1
ATOM 1391 O O . ALA A 1 180 ? -23.891 -9.945 9.5 1 93.44 180 ALA A O 1
ATOM 1392 N N . LEU A 1 181 ? -23.484 -8.062 8.367 1 95.31 181 LEU A N 1
ATOM 1393 C CA . LEU A 1 181 ? -24.734 -8.062 7.605 1 95.31 181 LEU A CA 1
ATOM 1394 C C . LEU A 1 181 ? -24.453 -8.078 6.105 1 95.31 181 LEU A C 1
ATOM 1396 O O . LEU A 1 181 ? -23.547 -7.379 5.633 1 95.31 181 LEU A O 1
ATOM 1400 N N . ILE A 1 182 ? -25.094 -8.945 5.379 1 95.75 182 ILE A N 1
ATOM 1401 C CA . ILE A 1 182 ? -25.125 -8.914 3.92 1 95.75 182 ILE A CA 1
ATOM 1402 C C . ILE A 1 182 ? -26.562 -8.688 3.441 1 95.75 182 ILE A C 1
ATOM 1404 O O . ILE A 1 182 ? -27.438 -9.516 3.688 1 95.75 182 ILE A O 1
ATOM 1408 N N . VAL A 1 183 ? -26.844 -7.605 2.758 1 95.25 183 VAL A N 1
ATOM 1409 C CA . VAL A 1 183 ? -28.219 -7.242 2.424 1 95.25 183 VAL A CA 1
ATOM 1410 C C . VAL A 1 183 ? -28.344 -7.027 0.918 1 95.25 183 VAL A C 1
ATOM 1412 O O . VAL A 1 183 ? -27.609 -6.227 0.336 1 95.25 183 VAL A O 1
ATOM 1415 N N . GLY A 1 184 ? -29.219 -7.762 0.305 1 93.44 184 GLY A N 1
ATOM 1416 C CA . GLY A 1 184 ? -29.594 -7.504 -1.078 1 93.44 184 GLY A CA 1
ATOM 1417 C C . GLY A 1 184 ? -30.688 -6.453 -1.221 1 93.44 184 GLY A C 1
ATOM 1418 O O . GLY A 1 184 ? -31.797 -6.633 -0.719 1 93.44 184 GLY A O 1
ATOM 1419 N N . ILE A 1 185 ? -30.328 -5.379 -1.929 1 90.75 185 ILE A N 1
ATOM 1420 C CA . ILE A 1 185 ? -31.266 -4.27 -2.08 1 90.75 185 ILE A CA 1
ATOM 1421 C C . ILE A 1 185 ? -31.922 -4.336 -3.455 1 90.75 185 ILE A C 1
ATOM 1423 O O . ILE A 1 185 ? -31.25 -4.488 -4.473 1 90.75 185 ILE A O 1
ATOM 1427 N N . GLU A 1 186 ? -33.219 -4.266 -3.463 1 85.06 186 GLU A N 1
ATOM 1428 C CA . GLU A 1 186 ? -33.938 -4.281 -4.719 1 85.06 186 GLU A CA 1
ATOM 1429 C C . GLU A 1 186 ? -34.625 -2.936 -4.98 1 85.06 186 GLU A C 1
ATOM 1431 O O . GLU A 1 186 ? -34.781 -2.535 -6.133 1 85.06 186 GLU A O 1
ATOM 1436 N N . HIS A 1 187 ? -35.031 -2.236 -3.875 1 82.88 187 HIS A N 1
ATOM 1437 C CA . HIS A 1 187 ? -35.688 -0.939 -3.994 1 82.88 187 HIS A CA 1
ATOM 1438 C C . HIS A 1 187 ? -34.875 0.15 -3.285 1 82.88 187 HIS A C 1
ATOM 1440 O O . HIS A 1 187 ? -34.25 -0.11 -2.268 1 82.88 187 HIS A O 1
ATOM 1446 N N . GLU A 1 188 ? -34.969 1.32 -3.771 1 79.69 188 GLU A N 1
ATOM 1447 C CA . GLU A 1 188 ? -34.156 2.438 -3.268 1 79.69 188 GLU A CA 1
ATOM 1448 C C . GLU A 1 188 ? -34.531 2.775 -1.827 1 79.69 188 GLU A C 1
ATOM 1450 O O . GLU A 1 188 ? -33.688 3.209 -1.047 1 79.69 188 GLU A O 1
ATOM 1455 N N . GLY A 1 189 ? -35.781 2.57 -1.531 1 84.19 189 GLY A N 1
ATOM 1456 C CA . GLY A 1 189 ? -36.219 2.869 -0.184 1 84.19 189 GLY A CA 1
ATOM 1457 C C . GLY A 1 189 ? -35.562 2.02 0.877 1 84.19 189 GLY A C 1
ATOM 1458 O O . GLY A 1 189 ? -35.531 2.396 2.051 1 84.19 189 GLY A O 1
ATOM 1459 N N . GLU A 1 190 ? -35 0.971 0.463 1 87.88 190 GLU A N 1
ATOM 1460 C CA . GLU A 1 190 ? -34.406 0.046 1.405 1 87.88 190 GLU A CA 1
ATOM 1461 C C . GLU A 1 190 ? -33.062 0.589 1.914 1 87.88 190 GLU A C 1
ATOM 1463 O O . GLU A 1 190 ? -32.625 0.234 3.008 1 87.88 190 GLU A O 1
ATOM 1468 N N . PHE A 1 191 ? -32.469 1.465 1.184 1 90.81 191 PHE A N 1
ATOM 1469 C CA . PHE A 1 191 ? -31.219 2.088 1.632 1 90.81 191 PHE A CA 1
ATOM 1470 C C . PHE A 1 191 ? -31.469 2.951 2.863 1 90.81 191 PHE A C 1
ATOM 1472 O O . PHE A 1 191 ? -30.688 2.91 3.818 1 90.81 191 PHE A O 1
ATOM 1479 N N . ASP A 1 192 ? -32.531 3.674 2.777 1 89.81 192 ASP A N 1
ATOM 1480 C CA . ASP A 1 192 ? -32.875 4.539 3.9 1 89.81 192 ASP A CA 1
ATOM 1481 C C . ASP A 1 192 ? -33.156 3.717 5.152 1 89.81 192 ASP A C 1
ATOM 1483 O O . ASP A 1 192 ? -32.781 4.102 6.258 1 89.81 192 ASP A O 1
ATOM 1487 N N . ALA A 1 193 ? -33.875 2.666 4.918 1 89.75 193 ALA A N 1
ATOM 1488 C CA . ALA A 1 193 ? -34.188 1.779 6.035 1 89.75 193 ALA A CA 1
ATOM 1489 C C . ALA A 1 193 ? -32.906 1.197 6.645 1 89.75 193 ALA A C 1
ATOM 1491 O O . ALA A 1 193 ? -32.781 1.096 7.871 1 89.75 193 ALA A O 1
ATOM 1492 N N . LEU A 1 194 ? -32.031 0.829 5.805 1 91.56 194 LEU A N 1
ATOM 1493 C CA . LEU A 1 194 ? -30.766 0.273 6.258 1 91.56 194 LEU A CA 1
ATOM 1494 C C . LEU A 1 194 ? -29.953 1.314 7.031 1 91.56 194 LEU A C 1
ATOM 1496 O O . LEU A 1 194 ? -29.344 0.999 8.055 1 91.56 194 LEU A O 1
ATOM 1500 N N . ALA A 1 195 ? -29.938 2.496 6.508 1 92 195 ALA A N 1
ATOM 1501 C CA . ALA A 1 195 ? -29.234 3.588 7.176 1 92 195 ALA A CA 1
ATOM 1502 C C . ALA A 1 195 ? -29.812 3.84 8.57 1 92 195 ALA A C 1
ATOM 1504 O O . ALA A 1 195 ? -29.062 4.008 9.531 1 92 195 ALA A O 1
ATOM 1505 N N . ALA A 1 196 ? -31.109 3.877 8.594 1 90.81 196 ALA A N 1
ATOM 1506 C CA . ALA A 1 196 ? -31.797 4.074 9.867 1 90.81 196 ALA A CA 1
ATOM 1507 C C . ALA A 1 196 ? -31.469 2.947 10.844 1 90.81 196 ALA A C 1
ATOM 1509 O O . ALA A 1 196 ? -31.266 3.189 12.039 1 90.81 196 ALA A O 1
ATOM 1510 N N . LEU A 1 197 ? -31.453 1.798 10.32 1 90.69 197 LEU A N 1
ATOM 1511 C CA . LEU A 1 197 ? -31.141 0.629 11.133 1 90.69 197 LEU A CA 1
ATOM 1512 C C . LEU A 1 197 ? -29.734 0.737 11.719 1 90.69 197 LEU A C 1
ATOM 1514 O O . LEU A 1 197 ? -29.531 0.526 12.922 1 90.69 197 LEU A O 1
ATOM 1518 N N . GLN A 1 198 ? -28.766 1.031 10.898 1 91.75 198 GLN A N 1
ATOM 1519 C CA . GLN A 1 198 ? -27.375 1.15 11.328 1 91.75 198 GLN A CA 1
ATOM 1520 C C . GLN A 1 198 ? -27.219 2.244 12.383 1 91.75 198 GLN A C 1
ATOM 1522 O O . GLN A 1 198 ? -26.469 2.074 13.352 1 91.75 198 GLN A O 1
ATOM 1527 N N . GLN A 1 199 ? -27.938 3.305 12.195 1 88.19 199 GLN A N 1
ATOM 1528 C CA . GLN A 1 199 ? -27.859 4.434 13.117 1 88.19 199 GLN A CA 1
ATOM 1529 C C . GLN A 1 199 ? -28.484 4.09 14.461 1 88.19 199 GLN A C 1
ATOM 1531 O O . GLN A 1 199 ? -28.125 4.664 15.492 1 88.19 199 GLN A O 1
ATOM 1536 N N . SER A 1 200 ? -29.422 3.227 14.445 1 87.69 200 SER A N 1
ATOM 1537 C CA . SER A 1 200 ? -30.125 2.842 15.664 1 87.69 200 SER A CA 1
ATOM 1538 C C . SER A 1 200 ? -29.281 1.925 16.531 1 87.69 200 SER A C 1
ATOM 1540 O O . SER A 1 200 ? -29.547 1.781 17.734 1 87.69 200 SER A O 1
ATOM 1542 N N . LEU A 1 201 ? -28.312 1.395 15.977 1 88.38 201 LEU A N 1
ATOM 1543 C CA . LEU A 1 201 ? -27.438 0.488 16.719 1 88.38 201 LEU A CA 1
ATOM 1544 C C . LEU A 1 201 ? -26.375 1.265 17.484 1 88.38 201 LEU A C 1
ATOM 1546 O O . LEU A 1 201 ? -26 2.369 17.094 1 88.38 201 LEU A O 1
ATOM 1550 N N . GLU A 1 202 ? -26 0.832 18.562 1 82.31 202 GLU A N 1
ATOM 1551 C CA . GLU A 1 202 ? -24.922 1.464 19.328 1 82.31 202 GLU A CA 1
ATOM 1552 C C . GLU A 1 202 ? -23.656 1.575 18.5 1 82.31 202 GLU A C 1
ATOM 1554 O O . GLU A 1 202 ? -23.016 2.629 18.469 1 82.31 202 GLU A O 1
ATOM 1559 N N . GLN A 1 203 ? -23.328 0.467 17.875 1 82.94 203 GLN A N 1
ATOM 1560 C CA . GLN A 1 203 ? -22.234 0.42 16.922 1 82.94 203 GLN A CA 1
ATOM 1561 C C . GLN A 1 203 ? -22.672 -0.171 15.586 1 82.94 203 GLN A C 1
ATOM 1563 O O . GLN A 1 203 ? -23.297 -1.241 15.547 1 82.94 203 GLN A O 1
ATOM 1568 N N . PRO A 1 204 ? -22.391 0.567 14.695 1 87.88 204 PRO A N 1
ATOM 1569 C CA . PRO A 1 204 ? -22.797 0.022 13.398 1 87.88 204 PRO A CA 1
ATOM 1570 C C . PRO A 1 204 ? -22.125 -1.316 13.086 1 87.88 204 PRO A C 1
ATOM 1572 O O . PRO A 1 204 ? -21 -1.561 13.516 1 87.88 204 PRO A O 1
ATOM 1575 N N . LEU A 1 205 ? -22.812 -2.186 12.391 1 90.94 205 LEU A N 1
ATOM 1576 C CA . LEU A 1 205 ? -22.297 -3.492 11.992 1 90.94 205 LEU A CA 1
ATOM 1577 C C . LEU A 1 205 ? -21.609 -3.414 10.633 1 90.94 205 LEU A C 1
ATOM 1579 O O . LEU A 1 205 ? -21.969 -2.592 9.789 1 90.94 205 LEU A O 1
ATOM 1583 N N . PRO A 1 206 ? -20.547 -4.27 10.469 1 91.88 206 PRO A N 1
ATOM 1584 C CA . PRO A 1 206 ? -20.047 -4.414 9.102 1 91.88 206 PRO A CA 1
ATOM 1585 C C . PRO A 1 206 ? -21.141 -4.781 8.102 1 91.88 206 PRO A C 1
ATOM 1587 O O . PRO A 1 206 ? -21.922 -5.703 8.344 1 91.88 206 PRO A O 1
ATOM 1590 N N . LEU A 1 207 ? -21.219 -4.047 7.07 1 95.06 207 LEU A N 1
ATOM 1591 C CA . LEU A 1 207 ? -22.328 -4.18 6.137 1 95.06 207 LEU A CA 1
ATOM 1592 C C . LEU A 1 207 ? -21.828 -4.328 4.707 1 95.06 207 LEU A C 1
ATOM 1594 O O . LEU A 1 207 ? -21.016 -3.525 4.242 1 95.06 207 LEU A O 1
ATOM 1598 N N . LEU A 1 208 ? -22.203 -5.371 4.051 1 95.44 208 LEU A N 1
ATOM 1599 C CA . LEU A 1 208 ? -22 -5.547 2.617 1 95.44 208 LEU A CA 1
ATOM 1600 C C . LEU A 1 208 ? -23.328 -5.453 1.871 1 95.44 208 LEU A C 1
ATOM 1602 O O . LEU A 1 208 ? -24.328 -6.039 2.293 1 95.44 208 LEU A O 1
ATOM 1606 N N . VAL A 1 209 ? -23.406 -4.746 0.792 1 95.5 209 VAL A N 1
ATOM 1607 C CA . VAL A 1 209 ? -24.641 -4.516 0.051 1 95.5 209 VAL A CA 1
ATOM 1608 C C . VAL A 1 209 ? -24.531 -5.141 -1.337 1 95.5 209 VAL A C 1
ATOM 1610 O O . VAL A 1 209 ? -23.484 -5.059 -1.985 1 95.5 209 VAL A O 1
ATOM 1613 N N . ILE A 1 210 ? -25.594 -5.84 -1.704 1 93.62 210 ILE A N 1
ATOM 1614 C CA . ILE A 1 210 ? -25.734 -6.395 -3.047 1 93.62 210 ILE A CA 1
ATOM 1615 C C . ILE A 1 210 ? -26.828 -5.645 -3.805 1 93.62 210 ILE A C 1
ATOM 1617 O O . ILE A 1 210 ? -27.938 -5.492 -3.303 1 93.62 210 ILE A O 1
ATOM 1621 N N . HIS A 1 211 ? -26.5 -5.137 -4.961 1 91.81 211 HIS A N 1
ATOM 1622 C CA . HIS A 1 211 ? -27.453 -4.352 -5.746 1 91.81 211 HIS A CA 1
ATOM 1623 C C . HIS A 1 211 ? -27.344 -4.688 -7.227 1 91.81 211 HIS A C 1
ATOM 1625 O O . HIS A 1 211 ? -26.453 -5.43 -7.641 1 91.81 211 HIS A O 1
ATOM 1631 N N . ASP A 1 212 ? -28.281 -4.219 -8.031 1 86.94 212 ASP A N 1
ATOM 1632 C CA . ASP A 1 212 ? -28.312 -4.539 -9.453 1 86.94 212 ASP A CA 1
ATOM 1633 C C . ASP A 1 212 ? -27.594 -3.475 -10.273 1 86.94 212 ASP A C 1
ATOM 1635 O O . ASP A 1 212 ? -27.125 -3.748 -11.383 1 86.94 212 ASP A O 1
ATOM 1639 N N . ARG A 1 213 ? -27.594 -2.309 -9.711 1 85.25 213 ARG A N 1
ATOM 1640 C CA . ARG A 1 213 ? -27 -1.204 -10.461 1 85.25 213 ARG A CA 1
ATOM 1641 C C . ARG A 1 213 ? -25.703 -0.731 -9.828 1 85.25 213 ARG A C 1
ATOM 1643 O O . ARG A 1 213 ? -25.578 -0.703 -8.602 1 85.25 213 ARG A O 1
ATOM 1650 N N . ASN A 1 214 ? -24.797 -0.363 -10.711 1 85.56 214 ASN A N 1
ATOM 1651 C CA . ASN A 1 214 ? -23.5 0.126 -10.258 1 85.56 214 ASN A CA 1
ATOM 1652 C C . ASN A 1 214 ? -23.375 1.631 -10.461 1 85.56 214 ASN A C 1
ATOM 1654 O O . ASN A 1 214 ? -22.312 2.113 -10.859 1 85.56 214 ASN A O 1
ATOM 1658 N N . ASP A 1 215 ? -24.469 2.314 -10.18 1 87.44 215 ASP A N 1
ATOM 1659 C CA . ASP A 1 215 ? -24.438 3.752 -10.422 1 87.44 215 ASP A CA 1
ATOM 1660 C C . ASP A 1 215 ? -24.016 4.52 -9.172 1 87.44 215 ASP A C 1
ATOM 1662 O O . ASP A 1 215 ? -24.016 3.965 -8.07 1 87.44 215 ASP A O 1
ATOM 1666 N N . PHE A 1 216 ? -23.734 5.805 -9.328 1 92.06 216 PHE A N 1
ATOM 1667 C CA . PHE A 1 216 ? -23.219 6.672 -8.281 1 92.06 216 PHE A CA 1
ATOM 1668 C C . PHE A 1 216 ? -24.219 6.789 -7.137 1 92.06 216 PHE A C 1
ATOM 1670 O O . PHE A 1 216 ? -23.859 6.652 -5.965 1 92.06 216 PHE A O 1
ATOM 1677 N N . ALA A 1 217 ? -25.422 7.043 -7.473 1 91.31 217 ALA A N 1
ATOM 1678 C CA . ALA A 1 217 ? -26.453 7.273 -6.469 1 91.31 217 ALA A CA 1
ATOM 1679 C C . ALA A 1 217 ? -26.609 6.062 -5.551 1 91.31 217 ALA A C 1
ATOM 1681 O O . ALA A 1 217 ? -26.719 6.215 -4.332 1 91.31 217 ALA A O 1
ATOM 1682 N N . SER A 1 218 ? -26.609 4.863 -6.141 1 92.31 218 SER A N 1
ATOM 1683 C CA . SER A 1 218 ? -26.766 3.643 -5.352 1 92.31 218 SER A CA 1
ATOM 1684 C C . SER A 1 218 ? -25.562 3.428 -4.438 1 92.31 218 SER A C 1
ATOM 1686 O O . SER A 1 218 ? -25.719 3.033 -3.281 1 92.31 218 SER A O 1
ATOM 1688 N N . GLN A 1 219 ? -24.438 3.637 -4.938 1 93.31 219 GLN A N 1
ATOM 1689 C CA . GLN A 1 219 ? -23.234 3.469 -4.129 1 93.31 219 GLN A CA 1
ATOM 1690 C C . GLN A 1 219 ? -23.188 4.488 -2.994 1 93.31 219 GLN A C 1
ATOM 1692 O O . GLN A 1 219 ? -22.781 4.164 -1.876 1 93.31 219 GLN A O 1
ATOM 1697 N N . LEU A 1 220 ? -23.547 5.754 -3.328 1 93.81 220 LEU A N 1
ATOM 1698 C CA . LEU A 1 220 ? -23.609 6.781 -2.291 1 93.81 220 LEU A CA 1
ATOM 1699 C C . LEU A 1 220 ? -24.578 6.395 -1.19 1 93.81 220 LEU A C 1
ATOM 1701 O O . LEU A 1 220 ? -24.281 6.555 -0.004 1 93.81 220 LEU A O 1
ATOM 1705 N N . ALA A 1 221 ? -25.719 5.922 -1.607 1 93.38 221 ALA A N 1
ATOM 1706 C CA . ALA A 1 221 ? -26.719 5.48 -0.638 1 93.38 221 ALA A CA 1
ATOM 1707 C C . ALA A 1 221 ? -26.172 4.355 0.237 1 93.38 221 ALA A C 1
ATOM 1709 O O . ALA A 1 221 ? -26.422 4.316 1.442 1 93.38 221 ALA A O 1
ATOM 1710 N N . ALA A 1 222 ? -25.453 3.436 -0.345 1 94.56 222 ALA A N 1
ATOM 1711 C CA . ALA A 1 222 ? -24.859 2.336 0.398 1 94.56 222 ALA A CA 1
ATOM 1712 C C . ALA A 1 222 ? -23.859 2.854 1.43 1 94.56 222 ALA A C 1
ATOM 1714 O O . ALA A 1 222 ? -23.844 2.406 2.578 1 94.56 222 ALA A O 1
ATOM 1715 N N . VAL A 1 223 ? -23.031 3.797 1.022 1 94.06 223 VAL A N 1
ATOM 1716 C CA . VAL A 1 223 ? -22.047 4.391 1.907 1 94.06 223 VAL A CA 1
ATOM 1717 C C . VAL A 1 223 ? -22.734 5.082 3.078 1 94.06 223 VAL A C 1
ATOM 1719 O O . VAL A 1 223 ? -22.312 4.941 4.227 1 94.06 223 VAL A O 1
ATOM 1722 N N . ARG A 1 224 ? -23.781 5.816 2.754 1 92.56 224 ARG A N 1
ATOM 1723 C CA . ARG A 1 224 ? -24.516 6.539 3.783 1 92.56 224 ARG A CA 1
ATOM 1724 C C . ARG A 1 224 ? -25.156 5.574 4.773 1 92.56 224 ARG A C 1
ATOM 1726 O O . ARG A 1 224 ? -25.359 5.918 5.941 1 92.56 224 ARG A O 1
ATOM 1733 N N . ALA A 1 225 ? -25.391 4.383 4.273 1 93.12 225 ALA A N 1
ATOM 1734 C CA . ALA A 1 225 ? -25.938 3.342 5.141 1 93.12 225 ALA A CA 1
ATOM 1735 C C . ALA A 1 225 ? -24.828 2.65 5.934 1 93.12 225 ALA A C 1
ATOM 1737 O O . ALA A 1 225 ? -25.109 1.8 6.785 1 93.12 225 ALA A O 1
ATOM 1738 N N . GLY A 1 226 ? -23.594 3.008 5.621 1 92.06 226 GLY A N 1
ATOM 1739 C CA . GLY A 1 226 ? -22.469 2.447 6.355 1 92.06 226 GLY A CA 1
ATOM 1740 C C . GLY A 1 226 ? -21.875 1.209 5.699 1 92.06 226 GLY A C 1
ATOM 1741 O O . GLY A 1 226 ? -21.219 0.406 6.359 1 92.06 226 GLY A O 1
ATOM 1742 N N . ALA A 1 227 ? -22.125 0.982 4.457 1 94.06 227 ALA A N 1
ATOM 1743 C CA . ALA A 1 227 ? -21.641 -0.198 3.748 1 94.06 227 ALA A CA 1
ATOM 1744 C C . ALA A 1 227 ? -20.125 -0.169 3.615 1 94.06 227 ALA A C 1
ATOM 1746 O O . ALA A 1 227 ? -19.531 0.888 3.371 1 94.06 227 ALA A O 1
ATOM 1747 N N . GLN A 1 228 ? -19.5 -1.29 3.807 1 91.31 228 GLN A N 1
ATOM 1748 C CA . GLN A 1 228 ? -18.047 -1.449 3.654 1 91.31 228 GLN A CA 1
ATOM 1749 C C . GLN A 1 228 ? -17.719 -2.258 2.404 1 91.31 228 GLN A C 1
ATOM 1751 O O . GLN A 1 228 ? -16.547 -2.477 2.094 1 91.31 228 GLN A O 1
ATOM 1756 N N . GLY A 1 229 ? -18.703 -2.707 1.762 1 92.75 229 GLY A N 1
ATOM 1757 C CA . GLY A 1 229 ? -18.625 -3.404 0.489 1 92.75 229 GLY A CA 1
ATOM 1758 C C . GLY A 1 229 ? -19.875 -3.246 -0.365 1 92.75 229 GLY A C 1
ATOM 1759 O O . GLY A 1 229 ? -20.984 -3.145 0.161 1 92.75 229 GLY A O 1
ATOM 1760 N N . PHE A 1 230 ? -19.719 -3.201 -1.652 1 93.62 230 PHE A N 1
ATOM 1761 C CA . PHE A 1 230 ? -20.797 -3.047 -2.623 1 93.62 230 PHE A CA 1
ATOM 1762 C C . PHE A 1 230 ? -20.594 -3.971 -3.816 1 93.62 230 PHE A C 1
ATOM 1764 O O . PHE A 1 230 ? -19.578 -3.875 -4.512 1 93.62 230 PHE A O 1
ATOM 1771 N N . PHE A 1 231 ? -21.562 -4.82 -4.047 1 91.44 231 PHE A N 1
ATOM 1772 C CA . PHE A 1 231 ? -21.422 -5.844 -5.074 1 91.44 231 PHE A CA 1
ATOM 1773 C C . PHE A 1 231 ? -22.594 -5.82 -6.035 1 91.44 231 PHE A C 1
ATOM 1775 O O . PHE A 1 231 ? -23.734 -5.645 -5.617 1 91.44 231 PHE A O 1
ATOM 1782 N N . VAL A 1 232 ? -22.281 -5.934 -7.262 1 87.88 232 VAL A N 1
ATOM 1783 C CA . VAL A 1 232 ? -23.297 -5.902 -8.297 1 87.88 232 VAL A CA 1
ATOM 1784 C C . VAL A 1 232 ? -23.516 -7.305 -8.859 1 87.88 232 VAL A C 1
ATOM 1786 O O . VAL A 1 232 ? -22.562 -8.086 -8.961 1 87.88 232 VAL A O 1
ATOM 1789 N N . ARG A 1 233 ? -24.734 -7.676 -9.172 1 80.56 233 ARG A N 1
ATOM 1790 C CA . ARG A 1 233 ? -25.062 -8.953 -9.797 1 80.56 233 ARG A CA 1
ATOM 1791 C C . ARG A 1 233 ? -24.578 -8.992 -11.242 1 80.56 233 ARG A C 1
ATOM 1793 O O . ARG A 1 233 ? -24.672 -7.992 -11.961 1 80.56 233 ARG A O 1
ATOM 1800 N N . PRO A 1 234 ? -24.016 -10.133 -11.766 1 78.19 234 PRO A N 1
ATOM 1801 C CA . PRO A 1 234 ? -23.859 -11.43 -11.102 1 78.19 234 PRO A CA 1
ATOM 1802 C C . PRO A 1 234 ? -22.734 -11.422 -10.07 1 78.19 234 PRO A C 1
ATOM 1804 O O . PRO A 1 234 ? -21.672 -10.844 -10.32 1 78.19 234 PRO A O 1
ATOM 1807 N N . LEU A 1 235 ? -22.984 -12.039 -9.031 1 76.06 235 LEU A N 1
ATOM 1808 C CA . LEU A 1 235 ? -22.141 -11.938 -7.832 1 76.06 235 LEU A CA 1
ATOM 1809 C C . LEU A 1 235 ? -20.953 -12.891 -7.922 1 76.06 235 LEU A C 1
ATOM 1811 O O . LEU A 1 235 ? -21.094 -14.039 -8.344 1 76.06 235 LEU A O 1
ATOM 1815 N N . ASP A 1 236 ? -19.844 -12.375 -7.648 1 69.31 236 ASP A N 1
ATOM 1816 C CA . ASP A 1 236 ? -18.672 -13.188 -7.332 1 69.31 236 ASP A CA 1
ATOM 1817 C C . ASP A 1 236 ? -18.562 -13.422 -5.828 1 69.31 236 ASP A C 1
ATOM 1819 O O . ASP A 1 236 ? -18.062 -12.555 -5.098 1 69.31 236 ASP A O 1
ATOM 1823 N N . ILE A 1 237 ? -18.922 -14.516 -5.406 1 72.44 237 ILE A N 1
ATOM 1824 C CA . ILE A 1 237 ? -19.031 -14.812 -3.984 1 72.44 237 ILE A CA 1
ATOM 1825 C C . ILE A 1 237 ? -17.641 -14.797 -3.34 1 72.44 237 ILE A C 1
ATOM 1827 O O . ILE A 1 237 ? -17.5 -14.414 -2.174 1 72.44 237 ILE A O 1
ATOM 1831 N N . THR A 1 238 ? -16.688 -15.188 -4.09 1 63.38 238 THR A N 1
ATOM 1832 C CA . THR A 1 238 ? -15.328 -15.18 -3.541 1 63.38 238 THR A CA 1
ATOM 1833 C C . THR A 1 238 ? -14.891 -13.758 -3.201 1 63.38 238 THR A C 1
ATOM 1835 O O . THR A 1 238 ? -14.297 -13.523 -2.145 1 63.38 238 THR A O 1
ATOM 1838 N N . GLN A 1 239 ? -15.141 -12.898 -4.125 1 73.19 239 GLN A N 1
ATOM 1839 C CA . GLN A 1 239 ? -14.812 -11.5 -3.873 1 73.19 239 GLN A CA 1
ATOM 1840 C C . GLN A 1 239 ? -15.586 -10.961 -2.67 1 73.19 239 GLN A C 1
ATOM 1842 O O . GLN A 1 239 ? -15.039 -10.188 -1.877 1 73.19 239 GLN A O 1
ATOM 1847 N N . LEU A 1 240 ? -16.828 -11.312 -2.615 1 82.44 240 LEU A N 1
ATOM 1848 C CA . LEU A 1 240 ? -17.656 -10.898 -1.486 1 82.44 240 LEU A CA 1
ATOM 1849 C C . LEU A 1 240 ? -17.094 -11.438 -0.175 1 82.44 240 LEU A C 1
ATOM 1851 O O . LEU A 1 240 ? -17.031 -10.719 0.822 1 82.44 240 LEU A O 1
ATOM 1855 N N . GLU A 1 241 ? -16.734 -12.672 -0.234 1 75.94 241 GLU A N 1
ATOM 1856 C CA . GLU A 1 241 ? -16.172 -13.281 0.968 1 75.94 241 GLU A CA 1
ATOM 1857 C C . GLU A 1 241 ? -14.883 -12.594 1.394 1 75.94 241 GLU A C 1
ATOM 1859 O O . GLU A 1 241 ? -14.641 -12.398 2.586 1 75.94 241 GLU A O 1
ATOM 1864 N N . ASN A 1 242 ? -14.031 -12.258 0.453 1 73.44 242 ASN A N 1
ATOM 1865 C CA . ASN A 1 242 ? -12.805 -11.531 0.76 1 73.44 242 ASN A CA 1
ATOM 1866 C C . ASN A 1 242 ? -13.102 -10.203 1.462 1 73.44 242 ASN A C 1
ATOM 1868 O O . ASN A 1 242 ? -12.422 -9.844 2.428 1 73.44 242 ASN A O 1
ATOM 1872 N N . SER A 1 243 ? -14.047 -9.508 0.938 1 83.5 243 SER A N 1
ATOM 1873 C CA . SER A 1 243 ? -14.453 -8.25 1.551 1 83.5 243 SER A CA 1
ATOM 1874 C C . SER A 1 243 ? -15 -8.469 2.955 1 83.5 243 SER A C 1
ATOM 1876 O O . SER A 1 243 ? -14.75 -7.672 3.859 1 83.5 243 SER A O 1
ATOM 1878 N N . LEU A 1 244 ? -15.773 -9.539 3.072 1 83.81 244 LEU A N 1
ATOM 1879 C CA . LEU A 1 244 ? -16.328 -9.898 4.375 1 83.81 244 LEU A CA 1
ATOM 1880 C C . LEU A 1 244 ? -15.227 -10.18 5.383 1 83.81 244 LEU A C 1
ATOM 1882 O O . LEU A 1 244 ? -15.273 -9.695 6.52 1 83.81 244 LEU A O 1
ATOM 1886 N N . GLU A 1 245 ? -14.305 -10.898 4.973 1 75.19 245 GLU A N 1
ATOM 1887 C CA . GLU A 1 245 ? -13.18 -11.227 5.84 1 75.19 245 GLU A CA 1
ATOM 1888 C C . GLU A 1 245 ? -12.43 -9.969 6.273 1 75.19 245 GLU A C 1
ATOM 1890 O O . GLU A 1 245 ? -12.055 -9.836 7.441 1 75.19 245 GLU A O 1
ATOM 1895 N N . ARG A 1 246 ? -12.195 -9.148 5.352 1 76.5 246 ARG A N 1
ATOM 1896 C CA . ARG A 1 246 ? -11.5 -7.898 5.648 1 76.5 246 ARG A CA 1
ATOM 1897 C C . ARG A 1 246 ? -12.273 -7.07 6.672 1 76.5 246 ARG A C 1
ATOM 1899 O O . ARG A 1 246 ? -11.688 -6.492 7.586 1 76.5 246 ARG A O 1
ATOM 1906 N N . CYS A 1 247 ? -13.539 -6.996 6.449 1 80.69 247 CYS A N 1
ATOM 1907 C CA . CYS A 1 247 ? -14.398 -6.238 7.355 1 80.69 247 CYS A CA 1
ATOM 1908 C C . CYS A 1 247 ? -14.359 -6.828 8.758 1 80.69 247 CYS A C 1
ATOM 1910 O O . CYS A 1 247 ? -14.312 -6.09 9.75 1 80.69 247 CYS A O 1
ATOM 1912 N N . LEU A 1 248 ? -14.367 -8.125 8.789 1 76.69 248 LEU A N 1
ATOM 1913 C CA . LEU A 1 248 ? -14.414 -8.805 10.078 1 76.69 248 LEU A CA 1
ATOM 1914 C C . LEU A 1 248 ? -13.07 -8.719 10.789 1 76.69 248 LEU A C 1
ATOM 1916 O O . LEU A 1 248 ? -13.016 -8.609 12.016 1 76.69 248 LEU A O 1
ATOM 1920 N N . ASP A 1 249 ? -11.992 -8.867 10 1 66.38 249 ASP A N 1
ATOM 1921 C CA . ASP A 1 249 ? -10.648 -8.773 10.57 1 66.38 249 ASP A CA 1
ATOM 1922 C C . ASP A 1 249 ? -10.414 -7.406 11.211 1 66.38 249 ASP A C 1
ATOM 1924 O O . ASP A 1 249 ? -9.711 -7.297 12.219 1 66.38 249 ASP A O 1
ATOM 1928 N N . ARG A 1 250 ? -10.93 -6.5 10.586 1 60.53 250 ARG A N 1
ATOM 1929 C CA . ARG A 1 250 ? -10.797 -5.148 11.117 1 60.53 250 ARG A CA 1
ATOM 1930 C C . ARG A 1 250 ? -11.406 -5.051 12.508 1 60.53 250 ARG A C 1
ATOM 1932 O O . ARG A 1 250 ? -10.875 -4.348 13.375 1 60.53 250 ARG A O 1
ATOM 1939 N N . GLN A 1 251 ? -12.414 -5.723 12.672 1 56.34 251 GLN A N 1
ATOM 1940 C CA . GLN A 1 251 ? -13.141 -5.629 13.93 1 56.34 251 GLN A CA 1
ATOM 1941 C C . GLN A 1 251 ? -12.555 -6.574 14.977 1 56.34 251 GLN A C 1
ATOM 1943 O O . GLN A 1 251 ? -12.445 -6.215 16.156 1 56.34 251 GLN A O 1
ATOM 1948 N N . GLN A 1 252 ? -12.281 -7.785 14.516 1 56.41 252 GLN A N 1
ATOM 1949 C CA . GLN A 1 252 ? -11.891 -8.812 15.469 1 56.41 252 GLN A CA 1
ATOM 1950 C C . GLN A 1 252 ? -10.406 -9.141 15.359 1 56.41 252 GLN A C 1
ATOM 1952 O O . GLN A 1 252 ? -9.906 -10.031 16.047 1 56.41 252 GLN A O 1
ATOM 1957 N N . GLY A 1 253 ? -9.812 -8.375 14.578 1 61.31 253 GLY A N 1
ATOM 1958 C CA . GLY A 1 253 ? -8.445 -8.773 14.273 1 61.31 253 GLY A CA 1
ATOM 1959 C C . GLY A 1 253 ? -7.461 -8.406 15.367 1 61.31 253 GLY A C 1
ATOM 1960 O O . GLY A 1 253 ? -7.852 -7.898 16.422 1 61.31 253 GLY A O 1
ATOM 1961 N N . GLU A 1 254 ? -6.258 -8.867 15.398 1 72.88 254 GLU A N 1
ATOM 1962 C CA . GLU A 1 254 ? -5.117 -8.562 16.25 1 72.88 254 GLU A CA 1
ATOM 1963 C C . GLU A 1 254 ? -4.93 -7.059 16.422 1 72.88 254 GLU A C 1
ATOM 1965 O O . GLU A 1 254 ? -5.219 -6.289 15.5 1 72.88 254 GLU A O 1
ATOM 1970 N N . PRO A 1 255 ? -4.77 -6.625 17.719 1 86.38 255 PRO A N 1
ATOM 1971 C CA . PRO A 1 255 ? -4.504 -5.199 17.922 1 86.38 255 PRO A CA 1
ATOM 1972 C C . PRO A 1 255 ? -3.447 -4.656 16.953 1 86.38 255 PRO A C 1
ATOM 1974 O O . PRO A 1 255 ? -2.516 -5.379 16.594 1 86.38 255 PRO A O 1
ATOM 1977 N N . PHE A 1 256 ? -3.701 -3.455 16.578 1 90.31 256 PHE A N 1
ATOM 1978 C CA . PHE A 1 256 ? -2.715 -2.814 15.727 1 90.31 256 PHE A CA 1
ATOM 1979 C C . PHE A 1 256 ? -1.385 -2.65 16.453 1 90.31 256 PHE A C 1
ATOM 1981 O O . PHE A 1 256 ? -1.357 -2.336 17.641 1 90.31 256 PHE A O 1
ATOM 1988 N N . ARG A 1 257 ? -0.3 -2.848 15.836 1 92.19 257 ARG A N 1
ATOM 1989 C CA . ARG A 1 257 ? 1.038 -2.719 16.406 1 92.19 257 ARG A CA 1
ATOM 1990 C C . ARG A 1 257 ? 1.668 -1.384 16.031 1 92.19 257 ARG A C 1
ATOM 1992 O O . ARG A 1 257 ? 1.852 -1.093 14.844 1 92.19 257 ARG A O 1
ATOM 1999 N N . VAL A 1 258 ? 2.008 -0.604 17.047 1 96.12 258 VAL A N 1
ATOM 2000 C CA . VAL A 1 258 ? 2.549 0.735 16.828 1 96.12 258 VAL A CA 1
ATOM 2001 C C . VAL A 1 258 ? 3.91 0.857 17.516 1 96.12 258 VAL A C 1
ATOM 2003 O O . VAL A 1 258 ? 4.059 0.513 18.688 1 96.12 258 VAL A O 1
ATOM 2006 N N . LEU A 1 259 ? 4.949 1.255 16.75 1 97 259 LEU A N 1
ATOM 2007 C CA . LEU A 1 259 ? 6.273 1.53 17.281 1 97 259 LEU A CA 1
ATOM 2008 C C . LEU A 1 259 ? 6.504 3.031 17.422 1 97 259 LEU A C 1
ATOM 2010 O O . LEU A 1 259 ? 6.355 3.777 16.453 1 97 259 LEU A O 1
ATOM 2014 N N . ILE A 1 260 ? 6.801 3.516 18.609 1 96.06 260 ILE A N 1
ATOM 2015 C CA . ILE A 1 260 ? 7.105 4.922 18.844 1 96.06 260 ILE A CA 1
ATOM 2016 C C . ILE A 1 260 ? 8.609 5.105 19.031 1 96.06 260 ILE A C 1
ATOM 2018 O O . ILE A 1 260 ? 9.211 4.512 19.938 1 96.06 260 ILE A O 1
ATOM 2022 N N . VAL A 1 261 ? 9.227 5.844 18.141 1 95.38 261 VAL A N 1
ATOM 2023 C CA . VAL A 1 261 ? 10.648 6.164 18.234 1 95.38 261 VAL A CA 1
ATOM 2024 C C . VAL A 1 261 ? 10.82 7.633 18.609 1 95.38 261 VAL A C 1
ATOM 2026 O O . VAL A 1 261 ? 10.57 8.523 17.797 1 95.38 261 VAL A O 1
ATOM 2029 N N . ASP A 1 262 ? 11.18 7.906 19.766 1 90.06 262 ASP A N 1
ATOM 2030 C CA . ASP A 1 262 ? 11.32 9.25 20.328 1 90.06 262 ASP A CA 1
ATOM 2031 C C . ASP A 1 262 ? 12.383 9.273 21.438 1 90.06 262 ASP A C 1
ATOM 2033 O O . ASP A 1 262 ? 12.383 8.414 22.312 1 90.06 262 ASP A O 1
ATOM 2037 N N . ASP A 1 263 ? 13.234 10.234 21.328 1 85 263 ASP A N 1
ATOM 2038 C CA . ASP A 1 263 ? 14.312 10.289 22.312 1 85 263 ASP A CA 1
ATOM 2039 C C . ASP A 1 263 ? 13.82 10.828 23.641 1 85 263 ASP A C 1
ATOM 2041 O O . ASP A 1 263 ? 14.508 10.719 24.656 1 85 263 ASP A O 1
ATOM 2045 N N . ASP A 1 264 ? 12.68 11.453 23.703 1 79.88 264 ASP A N 1
ATOM 2046 C CA . ASP A 1 264 ? 12.039 11.891 24.938 1 79.88 264 ASP A CA 1
ATOM 2047 C C . ASP A 1 264 ? 11.227 10.758 25.562 1 79.88 264 ASP A C 1
ATOM 2049 O O . ASP A 1 264 ? 10.078 10.531 25.188 1 79.88 264 ASP A O 1
ATOM 2053 N N . ALA A 1 265 ? 11.781 10.117 26.547 1 82.19 265 ALA A N 1
ATOM 2054 C CA . ALA A 1 265 ? 11.211 8.914 27.141 1 82.19 265 ALA A CA 1
ATOM 2055 C C . ALA A 1 265 ? 9.844 9.203 27.766 1 82.19 265 ALA A C 1
ATOM 2057 O O . ALA A 1 265 ? 8.93 8.383 27.656 1 82.19 265 ALA A O 1
ATOM 2058 N N . GLU A 1 266 ? 9.688 10.305 28.438 1 75.62 266 GLU A N 1
ATOM 2059 C CA . GLU A 1 266 ? 8.43 10.641 29.094 1 75.62 266 GLU A CA 1
ATOM 2060 C C . GLU A 1 266 ? 7.324 10.891 28.062 1 75.62 266 GLU A C 1
ATOM 2062 O O . GLU A 1 266 ? 6.191 10.445 28.25 1 75.62 266 GLU A O 1
ATOM 2067 N N . LEU A 1 267 ? 7.688 11.602 27.062 1 80.06 267 LEU A N 1
ATOM 2068 C CA . LEU A 1 267 ? 6.715 11.875 26.016 1 80.06 267 LEU A CA 1
ATOM 2069 C C . LEU A 1 267 ? 6.285 10.578 25.328 1 80.06 267 LEU A C 1
ATOM 2071 O O . LEU A 1 267 ? 5.094 10.359 25.094 1 80.06 267 LEU A O 1
ATOM 2075 N N . ALA A 1 268 ? 7.273 9.742 25 1 87.19 268 ALA A N 1
ATOM 2076 C CA . ALA A 1 268 ? 6.992 8.453 24.375 1 87.19 268 ALA A CA 1
ATOM 2077 C C . ALA A 1 268 ? 6.09 7.598 25.266 1 87.19 268 ALA A C 1
ATOM 2079 O O . ALA A 1 268 ? 5.16 6.949 24.766 1 87.19 268 ALA A O 1
ATOM 2080 N N . ALA A 1 269 ? 6.379 7.641 26.5 1 85.19 269 ALA A N 1
ATOM 2081 C CA . ALA A 1 269 ? 5.594 6.859 27.453 1 85.19 269 ALA A CA 1
ATOM 2082 C C . ALA A 1 269 ? 4.152 7.355 27.516 1 85.19 269 ALA A C 1
ATOM 2084 O O . ALA A 1 269 ? 3.217 6.559 27.609 1 85.19 269 ALA A O 1
ATOM 2085 N N . ARG A 1 270 ? 4.02 8.602 27.5 1 80.88 270 ARG A N 1
ATOM 2086 C CA . ARG A 1 270 ? 2.684 9.188 27.516 1 80.88 270 ARG A CA 1
ATOM 2087 C C . ARG A 1 270 ? 1.872 8.75 26.312 1 80.88 270 ARG A C 1
ATOM 2089 O O . ARG A 1 270 ? 0.727 8.312 26.438 1 80.88 270 ARG A O 1
ATOM 2096 N N . TYR A 1 271 ? 2.441 8.961 25.109 1 88.94 271 TYR A N 1
ATOM 2097 C CA . TYR A 1 271 ? 1.76 8.539 23.891 1 88.94 271 TYR A CA 1
ATOM 2098 C C . TYR A 1 271 ? 1.459 7.047 23.922 1 88.94 271 TYR A C 1
ATOM 2100 O O . TYR A 1 271 ? 0.388 6.617 23.484 1 88.94 271 TYR A O 1
ATOM 2108 N N . SER A 1 272 ? 2.426 6.266 24.422 1 91.12 272 SER A N 1
ATOM 2109 C CA . SER A 1 272 ? 2.246 4.82 24.531 1 91.12 272 SER A CA 1
ATOM 2110 C C . SER A 1 272 ? 1.033 4.477 25.391 1 91.12 272 SER A C 1
ATOM 2112 O O . SER A 1 272 ? 0.229 3.619 25.016 1 91.12 272 SER A O 1
ATOM 2114 N N . LEU A 1 273 ? 0.924 5.16 26.484 1 85.62 273 LEU A N 1
ATOM 2115 C CA . LEU A 1 273 ? -0.183 4.906 27.406 1 85.62 273 LEU A CA 1
ATOM 2116 C C . LEU A 1 273 ? -1.52 5.227 26.734 1 85.62 273 LEU A C 1
ATOM 2118 O O . LEU A 1 273 ? -2.475 4.457 26.859 1 85.62 273 LEU A O 1
ATOM 2122 N N . VAL A 1 274 ? -1.581 6.32 26.078 1 87.5 274 VAL A N 1
ATOM 2123 C CA . VAL A 1 274 ? -2.795 6.758 25.391 1 87.5 274 VAL A CA 1
ATOM 2124 C C . VAL A 1 274 ? -3.197 5.73 24.344 1 87.5 274 VAL A C 1
ATOM 2126 O O . VAL A 1 274 ? -4.355 5.316 24.281 1 87.5 274 VAL A O 1
ATOM 2129 N N . LEU A 1 275 ? -2.291 5.254 23.531 1 91.88 275 LEU A N 1
ATOM 2130 C CA . LEU A 1 275 ? -2.566 4.34 22.422 1 91.88 275 LEU A CA 1
ATOM 2131 C C . LEU A 1 275 ? -2.891 2.943 22.953 1 91.88 275 LEU A C 1
ATOM 2133 O O . LEU A 1 275 ? -3.756 2.256 22.406 1 91.88 275 LEU A O 1
ATOM 2137 N N . ARG A 1 276 ? -2.191 2.504 24 1 88.75 276 ARG A N 1
ATOM 2138 C CA . ARG A 1 276 ? -2.488 1.211 24.609 1 88.75 276 ARG A CA 1
ATOM 2139 C C . ARG A 1 276 ? -3.908 1.179 25.172 1 88.75 276 ARG A C 1
ATOM 2141 O O . ARG A 1 276 ? -4.594 0.157 25.078 1 88.75 276 ARG A O 1
ATOM 2148 N N . ASN A 1 277 ? -4.285 2.277 25.703 1 86.19 277 ASN A N 1
ATOM 2149 C CA . ASN A 1 277 ? -5.645 2.385 26.219 1 86.19 277 ASN A CA 1
ATOM 2150 C C . ASN A 1 277 ? -6.68 2.285 25.094 1 86.19 277 ASN A C 1
ATOM 2152 O O . ASN A 1 277 ? -7.828 1.919 25.344 1 86.19 277 ASN A O 1
ATOM 2156 N N . ALA A 1 278 ? -6.266 2.668 23.969 1 87.44 278 ALA A N 1
ATOM 2157 C CA . ALA A 1 278 ? -7.121 2.514 22.797 1 87.44 278 ALA A CA 1
ATOM 2158 C C . ALA A 1 278 ? -6.98 1.122 22.188 1 87.44 278 ALA A C 1
ATOM 2160 O O . ALA A 1 278 ? -7.301 0.912 21.016 1 87.44 278 ALA A O 1
ATOM 2161 N N . GLN A 1 279 ? -6.312 0.189 22.922 1 86.06 279 GLN A N 1
ATOM 2162 C CA . GLN A 1 279 ? -6.219 -1.233 22.609 1 86.06 279 GLN A CA 1
ATOM 2163 C C . GLN A 1 279 ? -5.246 -1.481 21.453 1 86.06 279 GLN A C 1
ATOM 2165 O O . GLN A 1 279 ? -5.484 -2.344 20.609 1 86.06 279 GLN A O 1
ATOM 2170 N N . MET A 1 280 ? -4.32 -0.727 21.391 1 90.12 280 MET A N 1
ATOM 2171 C CA . MET A 1 280 ? -3.229 -0.979 20.453 1 90.12 280 MET A CA 1
ATOM 2172 C C . MET A 1 280 ? -2.018 -1.564 21.172 1 90.12 280 MET A C 1
ATOM 2174 O O . MET A 1 280 ? -1.854 -1.372 22.375 1 90.12 280 MET A O 1
ATOM 2178 N N . GLN A 1 281 ? -1.305 -2.352 20.531 1 91.5 281 GLN A N 1
ATOM 2179 C CA . GLN A 1 281 ? -0.03 -2.838 21.047 1 91.5 281 GLN A CA 1
ATOM 2180 C C . GLN A 1 281 ? 1.104 -1.873 20.719 1 91.5 281 GLN A C 1
ATOM 2182 O O . GLN A 1 281 ? 1.397 -1.634 19.547 1 91.5 281 GLN A O 1
ATOM 2187 N N . VAL A 1 282 ? 1.71 -1.329 21.797 1 94.56 282 VAL A N 1
ATOM 2188 C CA . VAL A 1 282 ? 2.662 -0.249 21.547 1 94.56 282 VAL A CA 1
ATOM 2189 C C . VAL A 1 282 ? 4.027 -0.625 22.125 1 94.56 282 VAL A C 1
ATOM 2191 O O . VAL A 1 282 ? 4.117 -1.139 23.234 1 94.56 282 VAL A O 1
ATOM 2194 N N . GLN A 1 283 ? 5.043 -0.465 21.359 1 94.75 283 GLN A N 1
ATOM 2195 C CA . GLN A 1 283 ? 6.43 -0.536 21.812 1 94.75 283 GLN A CA 1
ATOM 2196 C C . GLN A 1 283 ? 7.137 0.806 21.625 1 94.75 283 GLN A C 1
ATOM 2198 O O . GLN A 1 283 ? 6.941 1.486 20.625 1 94.75 283 GLN A O 1
ATOM 2203 N N . THR A 1 284 ? 7.879 1.202 22.656 1 94.75 284 THR A N 1
ATOM 2204 C CA . THR A 1 284 ? 8.609 2.463 22.594 1 94.75 284 THR A CA 1
ATOM 2205 C C . THR A 1 284 ? 10.109 2.211 22.453 1 94.75 284 THR A C 1
ATOM 2207 O O . THR A 1 284 ? 10.641 1.261 23.031 1 94.75 284 THR A O 1
ATOM 2210 N N . LEU A 1 285 ? 10.727 2.996 21.656 1 94.06 285 LEU A N 1
ATOM 2211 C CA . LEU A 1 285 ? 12.172 2.961 21.453 1 94.06 285 LEU A CA 1
ATOM 2212 C C . LEU A 1 285 ? 12.781 4.344 21.641 1 94.06 285 LEU A C 1
ATOM 2214 O O . LEU A 1 285 ? 12.43 5.289 20.938 1 94.06 285 LEU A O 1
ATOM 2218 N N . THR A 1 286 ? 13.664 4.555 22.547 1 90.75 286 THR A N 1
ATOM 2219 C CA . THR A 1 286 ? 14.281 5.848 22.812 1 90.75 286 THR A CA 1
ATOM 2220 C C . THR A 1 286 ? 15.672 5.922 22.188 1 90.75 286 THR A C 1
ATOM 2222 O O . THR A 1 286 ? 16.234 7.008 22.047 1 90.75 286 THR A O 1
ATOM 2225 N N . GLU A 1 287 ? 16.188 4.723 21.859 1 90.81 287 GLU A N 1
ATOM 2226 C CA . GLU A 1 287 ? 17.469 4.645 21.172 1 90.81 287 GLU A CA 1
ATOM 2227 C C . GLU A 1 287 ? 17.281 4.297 19.703 1 90.81 287 GLU A C 1
ATOM 2229 O O . GLU A 1 287 ? 17.078 3.131 19.359 1 90.81 287 GLU A O 1
ATOM 2234 N N . PRO A 1 288 ? 17.531 5.223 18.844 1 90.06 288 PRO A N 1
ATOM 2235 C CA . PRO A 1 288 ? 17.266 5.004 17.406 1 90.06 288 PRO A CA 1
ATOM 2236 C C . PRO A 1 288 ? 18.141 3.896 16.828 1 90.06 288 PRO A C 1
ATOM 2238 O O . PRO A 1 288 ? 17.766 3.297 15.805 1 90.06 288 PRO A O 1
ATOM 2241 N N . THR A 1 289 ? 19.344 3.547 17.422 1 91.12 289 THR A N 1
ATOM 2242 C CA . THR A 1 289 ? 20.281 2.557 16.891 1 91.12 289 THR A CA 1
ATOM 2243 C C . THR A 1 289 ? 19.656 1.166 16.891 1 91.12 289 THR A C 1
ATOM 2245 O O . THR A 1 289 ? 20.125 0.263 16.203 1 91.12 289 THR A O 1
ATOM 2248 N N . ARG A 1 290 ? 18.625 0.991 17.625 1 92.12 290 ARG A N 1
ATOM 2249 C CA . ARG A 1 290 ? 18 -0.322 17.781 1 92.12 290 ARG A CA 1
ATOM 2250 C C . ARG A 1 290 ? 16.766 -0.442 16.891 1 92.12 290 ARG A C 1
ATOM 2252 O O . ARG A 1 290 ? 16 -1.409 17.016 1 92.12 290 ARG A O 1
ATOM 2259 N N . VAL A 1 291 ? 16.516 0.487 16.062 1 93.44 291 VAL A N 1
ATOM 2260 C CA . VAL A 1 291 ? 15.273 0.565 15.297 1 93.44 291 VAL A CA 1
ATOM 2261 C C . VAL A 1 291 ? 15.148 -0.654 14.391 1 93.44 291 VAL A C 1
ATOM 2263 O O . VAL A 1 291 ? 14.062 -1.219 14.242 1 93.44 291 VAL A O 1
ATOM 2266 N N . LEU A 1 292 ? 16.234 -1.108 13.75 1 90.5 292 LEU A N 1
ATOM 2267 C CA . LEU A 1 292 ? 16.188 -2.232 12.82 1 90.5 292 LEU A CA 1
ATOM 2268 C C . LEU A 1 292 ? 15.789 -3.516 13.539 1 90.5 292 LEU A C 1
ATOM 2270 O O . LEU A 1 292 ? 14.961 -4.277 13.039 1 90.5 292 LEU A O 1
ATOM 2274 N N . ASP A 1 293 ? 16.359 -3.688 14.68 1 88.19 293 ASP A N 1
ATOM 2275 C CA . ASP A 1 293 ? 16 -4.852 15.484 1 88.19 293 ASP A CA 1
ATOM 2276 C C . ASP A 1 293 ? 14.539 -4.801 15.914 1 88.19 293 ASP A C 1
ATOM 2278 O O . ASP A 1 293 ? 13.844 -5.816 15.883 1 88.19 293 ASP A O 1
ATOM 2282 N N . ALA A 1 294 ? 14.109 -3.658 16.344 1 90.81 294 ALA A N 1
ATOM 2283 C CA . ALA A 1 294 ? 12.727 -3.486 16.781 1 90.81 294 ALA A CA 1
ATOM 2284 C C . ALA A 1 294 ? 11.75 -3.742 15.633 1 90.81 294 ALA A C 1
ATOM 2286 O O . ALA A 1 294 ? 10.703 -4.352 15.82 1 90.81 294 ALA A O 1
ATOM 2287 N N . MET A 1 295 ? 12.102 -3.26 14.422 1 90.69 295 MET A N 1
ATOM 2288 C CA . MET A 1 295 ? 11.273 -3.471 13.234 1 90.69 295 MET A CA 1
ATOM 2289 C C . MET A 1 295 ? 11.109 -4.961 12.945 1 90.69 295 MET A C 1
ATOM 2291 O O . MET A 1 295 ? 10.008 -5.414 12.633 1 90.69 295 MET A O 1
ATOM 2295 N N . ARG A 1 296 ? 12.18 -5.707 13.047 1 80.69 296 ARG A N 1
ATOM 2296 C CA . ARG A 1 296 ? 12.172 -7.129 12.734 1 80.69 296 ARG A CA 1
ATOM 2297 C C . ARG A 1 296 ? 11.398 -7.918 13.789 1 80.69 296 ARG A C 1
ATOM 2299 O O . ARG A 1 296 ? 10.609 -8.805 13.445 1 80.69 296 ARG A O 1
ATOM 2306 N N . SER A 1 297 ? 11.586 -7.59 15.031 1 77.44 297 SER A N 1
ATOM 2307 C CA . SER A 1 297 ? 11.008 -8.367 16.125 1 77.44 297 SER A CA 1
ATOM 2308 C C . SER A 1 297 ? 9.555 -7.984 16.375 1 77.44 297 SER A C 1
ATOM 2310 O O . SER A 1 297 ? 8.703 -8.852 16.578 1 77.44 297 SER A O 1
ATOM 2312 N N . PHE A 1 298 ? 9.242 -6.676 16.344 1 85.31 298 PHE A N 1
ATOM 2313 C CA . PHE A 1 298 ? 7.918 -6.191 16.703 1 85.31 298 PHE A CA 1
ATOM 2314 C C . PHE A 1 298 ? 7.008 -6.137 15.484 1 85.31 298 PHE A C 1
ATOM 2316 O O . PHE A 1 298 ? 5.781 -6.219 15.617 1 85.31 298 PHE A O 1
ATOM 2323 N N . ASN A 1 299 ? 7.648 -5.992 14.289 1 84.5 299 ASN A N 1
ATOM 2324 C CA . ASN A 1 299 ? 6.922 -5.93 13.023 1 84.5 299 ASN A CA 1
ATOM 2325 C C . ASN A 1 299 ? 5.746 -4.961 13.102 1 84.5 299 ASN A C 1
ATOM 2327 O O . ASN A 1 299 ? 4.598 -5.359 12.906 1 84.5 299 ASN A O 1
ATOM 2331 N N . PRO A 1 300 ? 5.977 -3.699 13.336 1 93.38 300 PRO A N 1
ATOM 2332 C CA . PRO A 1 300 ? 4.91 -2.709 13.492 1 93.38 300 PRO A CA 1
ATOM 2333 C C . PRO A 1 300 ? 4.16 -2.434 12.195 1 93.38 300 PRO A C 1
ATOM 2335 O O . PRO A 1 300 ? 4.688 -2.691 11.109 1 93.38 300 PRO A O 1
ATOM 2338 N N . GLU A 1 301 ? 2.932 -2.014 12.297 1 92.38 301 GLU A N 1
ATOM 2339 C CA . GLU A 1 301 ? 2.158 -1.524 11.156 1 92.38 301 GLU A CA 1
ATOM 2340 C C . GLU A 1 301 ? 2.342 -0.022 10.969 1 92.38 301 GLU A C 1
ATOM 2342 O O . GLU A 1 301 ? 2.289 0.479 9.844 1 92.38 301 GLU A O 1
ATOM 2347 N N . VAL A 1 302 ? 2.496 0.688 12.07 1 96.12 302 VAL A N 1
ATOM 2348 C CA . VAL A 1 302 ? 2.719 2.131 12.062 1 96.12 302 VAL A CA 1
ATOM 2349 C C . VAL A 1 302 ? 3.941 2.469 12.914 1 96.12 302 VAL A C 1
ATOM 2351 O O . VAL A 1 302 ? 4.133 1.905 13.992 1 96.12 302 VAL A O 1
ATOM 2354 N N . VAL A 1 303 ? 4.793 3.338 12.414 1 97.44 303 VAL A N 1
ATOM 2355 C CA . VAL A 1 303 ? 5.922 3.883 13.164 1 97.44 303 VAL A CA 1
ATOM 2356 C C . VAL A 1 303 ? 5.719 5.379 13.391 1 97.44 303 VAL A C 1
ATOM 2358 O O . VAL A 1 303 ? 5.586 6.145 12.43 1 97.44 303 VAL A O 1
ATOM 2361 N N . LEU A 1 304 ? 5.539 5.789 14.617 1 96.31 304 LEU A N 1
ATOM 2362 C CA . LEU A 1 304 ? 5.586 7.199 14.992 1 96.31 304 LEU A CA 1
ATOM 2363 C C . LEU A 1 304 ? 7.02 7.645 15.242 1 96.31 304 LEU A C 1
ATOM 2365 O O . LEU A 1 304 ? 7.668 7.164 16.172 1 96.31 304 LEU A O 1
ATOM 2369 N N . LEU A 1 305 ? 7.449 8.523 14.453 1 95 305 LEU A N 1
ATOM 2370 C CA . LEU A 1 305 ? 8.875 8.836 14.438 1 95 305 LEU A CA 1
ATOM 2371 C C . LEU A 1 305 ? 9.109 10.312 14.727 1 95 305 LEU A C 1
ATOM 2373 O O . LEU A 1 305 ? 8.594 11.18 14.016 1 95 305 LEU A O 1
ATOM 2377 N N . ASP A 1 306 ? 9.852 10.602 15.75 1 90.5 306 ASP A N 1
ATOM 2378 C CA . ASP A 1 306 ? 10.273 11.977 16.016 1 90.5 306 ASP A CA 1
ATOM 2379 C C . ASP A 1 306 ? 11.242 12.469 14.938 1 90.5 306 ASP A C 1
ATOM 2381 O O . ASP A 1 306 ? 12.102 11.719 14.477 1 90.5 306 ASP A O 1
ATOM 2385 N N . VAL A 1 307 ? 11.125 13.688 14.594 1 86.5 307 VAL A N 1
ATOM 2386 C CA . VAL A 1 307 ? 11.922 14.227 13.5 1 86.5 307 VAL A CA 1
ATOM 2387 C C . VAL A 1 307 ? 13.32 14.578 14.008 1 86.5 307 VAL A C 1
ATOM 2389 O O . VAL A 1 307 ? 14.312 14.359 13.305 1 86.5 307 VAL A O 1
ATOM 2392 N N . ASN A 1 308 ? 13.297 15.148 15.195 1 82.25 308 ASN A N 1
ATOM 2393 C CA . ASN A 1 308 ? 14.57 15.617 15.719 1 82.25 308 ASN A CA 1
ATOM 2394 C C . ASN A 1 308 ? 15.078 14.719 16.844 1 82.25 308 ASN A C 1
ATOM 2396 O O . ASN A 1 308 ? 14.516 14.719 17.938 1 82.25 308 ASN A O 1
ATOM 2400 N N . MET A 1 309 ? 16.031 13.914 16.594 1 81.81 309 MET A N 1
ATOM 2401 C CA . MET A 1 309 ? 16.688 13.055 17.578 1 81.81 309 MET A CA 1
ATOM 2402 C C . MET A 1 309 ? 18.203 13.188 17.484 1 81.81 309 MET A C 1
ATOM 2404 O O . MET A 1 309 ? 18.75 13.531 16.438 1 81.81 309 MET A O 1
ATOM 2408 N N . PRO A 1 310 ? 18.703 12.898 18.609 1 78.12 310 PRO A N 1
ATOM 2409 C CA . PRO A 1 310 ? 20.172 12.992 18.594 1 78.12 310 PRO A CA 1
ATOM 2410 C C . PRO A 1 310 ? 20.812 11.945 17.672 1 78.12 310 PRO A C 1
ATOM 2412 O O . PRO A 1 310 ? 20.219 10.891 17.438 1 78.12 310 PRO A O 1
ATOM 2415 N N . GLU A 1 311 ? 22 12.086 17.047 1 79.75 311 GLU A N 1
ATOM 2416 C CA . GLU A 1 311 ? 22.812 11.172 16.25 1 79.75 311 GLU A CA 1
ATOM 2417 C C . GLU A 1 311 ? 22.219 10.945 14.875 1 79.75 311 GLU A C 1
ATOM 2419 O O . GLU A 1 311 ? 22.938 10.914 13.875 1 79.75 311 GLU A O 1
ATOM 2424 N N . CYS A 1 312 ? 20.828 10.703 14.953 1 89.19 312 CYS A N 1
ATOM 2425 C CA . CYS A 1 312 ? 20.141 10.453 13.688 1 89.19 312 CYS A CA 1
ATOM 2426 C C . CYS A 1 312 ? 18.781 11.125 13.656 1 89.19 312 CYS A C 1
ATOM 2428 O O . CYS A 1 312 ? 18.016 11.055 14.625 1 89.19 312 CYS A O 1
ATOM 2430 N N . SER A 1 313 ? 18.5 11.789 12.57 1 89.38 313 SER A N 1
ATOM 2431 C CA . SER A 1 313 ? 17.219 12.461 12.445 1 89.38 313 SER A CA 1
ATOM 2432 C C . SER A 1 313 ? 16.109 11.484 12.062 1 89.38 313 SER A C 1
ATOM 2434 O O . SER A 1 313 ? 16.391 10.383 11.578 1 89.38 313 SER A O 1
ATOM 2436 N N . GLY A 1 314 ? 14.883 11.82 12.328 1 92.06 314 GLY A N 1
ATOM 2437 C CA . GLY A 1 314 ? 13.742 11.008 11.93 1 92.06 314 GLY A CA 1
ATOM 2438 C C . GLY A 1 314 ? 13.742 10.672 10.453 1 92.06 314 GLY A C 1
ATOM 2439 O O . GLY A 1 314 ? 13.633 9.5 10.078 1 92.06 314 GLY A O 1
ATOM 2440 N N . PRO A 1 315 ? 13.883 11.672 9.602 1 92.44 315 PRO A N 1
ATOM 2441 C CA . PRO A 1 315 ? 13.898 11.422 8.156 1 92.44 315 PRO A CA 1
ATOM 2442 C C . PRO A 1 315 ? 15.008 10.461 7.742 1 92.44 315 PRO A C 1
ATOM 2444 O O . PRO A 1 315 ? 14.812 9.625 6.855 1 92.44 315 PRO A O 1
ATOM 2447 N N . GLU A 1 316 ? 16.172 10.562 8.359 1 93.25 316 GLU A N 1
ATOM 2448 C CA . GLU A 1 316 ? 17.234 9.609 8.078 1 93.25 316 GLU A CA 1
ATOM 2449 C C . GLU A 1 316 ? 16.828 8.188 8.453 1 93.25 316 GLU A C 1
ATOM 2451 O O . GLU A 1 316 ? 17.062 7.246 7.688 1 93.25 316 GLU A O 1
ATOM 2456 N N . LEU A 1 317 ? 16.25 8.094 9.586 1 94.5 317 LEU A N 1
ATOM 2457 C CA . LEU A 1 317 ? 15.789 6.789 10.031 1 94.5 317 LEU A CA 1
ATOM 2458 C C . LEU A 1 317 ? 14.719 6.238 9.094 1 94.5 317 LEU A C 1
ATOM 2460 O O . LEU A 1 317 ? 14.727 5.051 8.766 1 94.5 317 LEU A O 1
ATOM 2464 N N . ALA A 1 318 ? 13.773 7.086 8.734 1 95.31 318 ALA A N 1
ATOM 2465 C CA . ALA A 1 318 ? 12.711 6.684 7.816 1 95.31 318 ALA A CA 1
ATOM 2466 C C . ALA A 1 318 ? 13.297 6.168 6.5 1 95.31 318 ALA A C 1
ATOM 2468 O O . ALA A 1 318 ? 12.852 5.141 5.98 1 95.31 318 ALA A O 1
ATOM 2469 N N . GLN A 1 319 ? 14.242 6.863 5.98 1 93.44 319 GLN A N 1
ATOM 2470 C CA . GLN A 1 319 ? 14.891 6.449 4.742 1 93.44 319 GLN A CA 1
ATOM 2471 C C . GLN A 1 319 ? 15.586 5.098 4.906 1 93.44 319 GLN A C 1
ATOM 2473 O O . GLN A 1 319 ? 15.578 4.277 3.988 1 93.44 319 GLN A O 1
ATOM 2478 N N . MET A 1 320 ? 16.188 4.914 6.031 1 93.88 320 MET A N 1
ATOM 2479 C CA . MET A 1 320 ? 16.844 3.639 6.324 1 93.88 320 MET A CA 1
ATOM 2480 C C . MET A 1 320 ? 15.82 2.5 6.312 1 93.88 320 MET A C 1
ATOM 2482 O O . MET A 1 320 ? 16.078 1.441 5.734 1 93.88 320 MET A O 1
ATOM 2486 N N . ILE A 1 321 ? 14.695 2.734 6.938 1 93.56 321 ILE A N 1
ATOM 2487 C CA . ILE A 1 321 ? 13.633 1.732 6.965 1 93.56 321 ILE A CA 1
ATOM 2488 C C . ILE A 1 321 ? 13.203 1.402 5.535 1 93.56 321 ILE A C 1
ATOM 2490 O O . ILE A 1 321 ? 13 0.233 5.199 1 93.56 321 ILE A O 1
ATOM 2494 N N . ARG A 1 322 ? 13.133 2.426 4.691 1 92.56 322 ARG A N 1
ATOM 2495 C CA . ARG A 1 322 ? 12.641 2.27 3.324 1 92.56 322 ARG A CA 1
ATOM 2496 C C . ARG A 1 322 ? 13.672 1.57 2.447 1 92.56 322 ARG A C 1
ATOM 2498 O O . ARG A 1 322 ? 13.391 1.227 1.298 1 92.56 322 ARG A O 1
ATOM 2505 N N . LEU A 1 323 ? 14.93 1.4 2.932 1 89.5 323 LEU A N 1
ATOM 2506 C CA . LEU A 1 323 ? 15.906 0.586 2.213 1 89.5 323 LEU A CA 1
ATOM 2507 C C . LEU A 1 323 ? 15.477 -0.877 2.188 1 89.5 323 LEU A C 1
ATOM 2509 O O . LEU A 1 323 ? 16 -1.667 1.396 1 89.5 323 LEU A O 1
ATOM 2513 N N . HIS A 1 324 ? 14.586 -1.221 3.039 1 86 324 HIS A N 1
ATOM 2514 C CA . HIS A 1 324 ? 14.109 -2.598 3.15 1 86 324 HIS A CA 1
ATOM 2515 C C . HIS A 1 324 ? 12.727 -2.758 2.533 1 86 324 HIS A C 1
ATOM 2517 O O . HIS A 1 324 ? 11.742 -2.242 3.064 1 86 324 HIS A O 1
ATOM 2523 N N . ASP A 1 325 ? 12.602 -3.535 1.518 1 77.44 325 ASP A N 1
ATOM 2524 C CA . ASP A 1 325 ? 11.352 -3.705 0.784 1 77.44 325 ASP A CA 1
ATOM 2525 C C . ASP A 1 325 ? 10.289 -4.363 1.657 1 77.44 325 ASP A C 1
ATOM 2527 O O . ASP A 1 325 ? 9.094 -4.145 1.46 1 77.44 325 ASP A O 1
ATOM 2531 N N . GLU A 1 326 ? 10.781 -5.168 2.564 1 74.69 326 GLU A N 1
ATOM 2532 C CA . GLU A 1 326 ? 9.844 -5.875 3.432 1 74.69 326 GLU A CA 1
ATOM 2533 C C . GLU A 1 326 ? 9.031 -4.902 4.281 1 74.69 326 GLU A C 1
ATOM 2535 O O . GLU A 1 326 ? 7.961 -5.254 4.785 1 74.69 326 GLU A O 1
ATOM 2540 N N . TRP A 1 327 ? 9.586 -3.658 4.465 1 88.12 327 TRP A N 1
ATOM 2541 C CA . TRP A 1 327 ? 8.906 -2.707 5.34 1 88.12 327 TRP A CA 1
ATOM 2542 C C . TRP A 1 327 ? 8.18 -1.64 4.527 1 88.12 327 TRP A C 1
ATOM 2544 O O . TRP A 1 327 ? 7.816 -0.588 5.059 1 88.12 327 TRP A O 1
ATOM 2554 N N . LEU A 1 328 ? 7.953 -1.929 3.236 1 86 328 LEU A N 1
ATOM 2555 C CA . LEU A 1 328 ? 7.203 -1.021 2.375 1 86 328 LEU A CA 1
ATOM 2556 C C . LEU A 1 328 ? 5.773 -0.847 2.885 1 86 328 LEU A C 1
ATOM 2558 O O . LEU A 1 328 ? 5.188 0.227 2.738 1 86 328 LEU A O 1
ATOM 2562 N N . ARG A 1 329 ? 5.211 -1.863 3.535 1 86.75 329 ARG A N 1
ATOM 2563 C CA . ARG A 1 329 ? 3.83 -1.868 4.008 1 86.75 329 ARG A CA 1
ATOM 2564 C C . ARG A 1 329 ? 3.68 -1.022 5.27 1 86.75 329 ARG A C 1
ATOM 2566 O O . ARG A 1 329 ? 2.562 -0.702 5.676 1 86.75 329 ARG A O 1
ATOM 2573 N N . VAL A 1 330 ? 4.797 -0.693 5.934 1 92.88 330 VAL A N 1
ATOM 2574 C CA . VAL A 1 330 ? 4.758 0.024 7.203 1 92.88 330 VAL A CA 1
ATOM 2575 C C . VAL A 1 330 ? 4.527 1.513 6.949 1 92.88 330 VAL A C 1
ATOM 2577 O O . VAL A 1 330 ? 5.137 2.096 6.051 1 92.88 330 VAL A O 1
ATOM 2580 N N . THR A 1 331 ? 3.555 2.084 7.672 1 95.38 331 THR A N 1
ATOM 2581 C CA . THR A 1 331 ? 3.309 3.52 7.578 1 95.38 331 THR A CA 1
ATOM 2582 C C . THR A 1 331 ? 4.203 4.285 8.555 1 95.38 331 THR A C 1
ATOM 2584 O O . THR A 1 331 ? 4.277 3.943 9.734 1 95.38 331 THR A O 1
ATOM 2587 N N . ILE A 1 332 ? 4.926 5.262 8.055 1 96.44 332 ILE A N 1
ATOM 2588 C CA . ILE A 1 332 ? 5.789 6.078 8.898 1 96.44 332 ILE A CA 1
ATOM 2589 C C . ILE A 1 332 ? 5.176 7.465 9.078 1 96.44 332 ILE A C 1
ATOM 2591 O O . ILE A 1 332 ? 4.988 8.195 8.102 1 96.44 332 ILE A O 1
ATOM 2595 N N . ILE A 1 333 ? 4.852 7.828 10.305 1 95.25 333 ILE A N 1
ATOM 2596 C CA . ILE A 1 333 ? 4.281 9.125 10.625 1 95.25 333 ILE A CA 1
ATOM 2597 C C . ILE A 1 333 ? 5.285 9.945 11.438 1 95.25 333 ILE A C 1
ATOM 2599 O O . ILE A 1 333 ? 5.758 9.5 12.484 1 95.25 333 ILE A O 1
ATOM 2603 N N . TYR A 1 334 ? 5.625 11.133 10.992 1 92.88 334 TYR A N 1
ATOM 2604 C CA . TYR A 1 334 ? 6.5 12.031 11.734 1 92.88 334 TYR A CA 1
ATOM 2605 C C . TYR A 1 334 ? 5.738 12.742 12.852 1 92.88 334 TYR A C 1
ATOM 2607 O O . TYR A 1 334 ? 4.609 13.195 12.641 1 92.88 334 TYR A O 1
ATOM 2615 N N . LEU A 1 335 ? 6.254 12.695 13.992 1 86.31 335 LEU A N 1
ATOM 2616 C CA . LEU A 1 335 ? 5.781 13.484 15.117 1 86.31 335 LEU A CA 1
ATOM 2617 C C . LEU A 1 335 ? 6.715 14.664 15.383 1 86.31 335 LEU A C 1
ATOM 2619 O O . LEU A 1 335 ? 7.859 14.477 15.797 1 86.31 335 LEU A O 1
ATOM 2623 N N . SER A 1 336 ? 6.25 15.875 15.078 1 80.38 336 SER A N 1
ATOM 2624 C CA . SER A 1 336 ? 7.164 17.016 15.18 1 80.38 336 SER A CA 1
ATOM 2625 C C . SER A 1 336 ? 6.449 18.25 15.695 1 80.38 336 SER A C 1
ATOM 2627 O O . SER A 1 336 ? 5.238 18.406 15.516 1 80.38 336 SER A O 1
ATOM 2629 N N . ALA A 1 337 ? 7.203 19.109 16.344 1 74.31 337 ALA A N 1
ATOM 2630 C CA . ALA A 1 337 ? 6.688 20.406 16.812 1 74.31 337 ALA A CA 1
ATOM 2631 C C . ALA A 1 337 ? 6.684 21.438 15.688 1 74.31 337 ALA A C 1
ATOM 2633 O O . ALA A 1 337 ? 6.176 22.547 15.859 1 74.31 337 ALA A O 1
ATOM 2634 N N . GLU A 1 338 ? 7.168 20.984 14.555 1 72.25 338 GLU A N 1
ATOM 2635 C CA . GLU A 1 338 ? 7.273 21.875 13.406 1 72.25 338 GLU A CA 1
ATOM 2636 C C . GLU A 1 338 ? 5.898 22.328 12.93 1 72.25 338 GLU A C 1
ATOM 2638 O O . GLU A 1 338 ? 5.016 21.5 12.695 1 72.25 338 GLU A O 1
ATOM 2643 N N . THR A 1 339 ? 5.707 23.656 12.781 1 69.69 339 THR A N 1
ATOM 2644 C CA . THR A 1 339 ? 4.41 24.172 12.352 1 69.69 339 THR A CA 1
ATOM 2645 C C . THR A 1 339 ? 4.484 24.688 10.922 1 69.69 339 THR A C 1
ATOM 2647 O O . THR A 1 339 ? 3.455 24.938 10.281 1 69.69 339 THR A O 1
ATOM 2650 N N . ASP A 1 340 ? 5.766 24.812 10.5 1 72.88 340 ASP A N 1
ATOM 2651 C CA . ASP A 1 340 ? 5.926 25.281 9.125 1 72.88 340 ASP A CA 1
ATOM 2652 C C . ASP A 1 340 ? 5.531 24.188 8.133 1 72.88 340 ASP A C 1
ATOM 2654 O O . ASP A 1 340 ? 6.145 23.125 8.094 1 72.88 340 ASP A O 1
ATOM 2658 N N . THR A 1 341 ? 4.59 24.547 7.34 1 77.44 341 THR A N 1
ATOM 2659 C CA . THR A 1 341 ? 4.016 23.562 6.418 1 77.44 341 THR A CA 1
ATOM 2660 C C . THR A 1 341 ? 5.051 23.125 5.383 1 77.44 341 THR A C 1
ATOM 2662 O O . THR A 1 341 ? 5.086 21.953 4.992 1 77.44 341 THR A O 1
ATOM 2665 N N . HIS A 1 342 ? 5.879 24.031 4.941 1 75.88 342 HIS A N 1
ATOM 2666 C CA . HIS A 1 342 ? 6.891 23.688 3.951 1 75.88 342 HIS A CA 1
ATOM 2667 C C . HIS A 1 342 ? 7.883 22.672 4.504 1 75.88 342 HIS A C 1
ATOM 2669 O O . HIS A 1 342 ? 8.234 21.719 3.816 1 75.88 342 HIS A O 1
ATOM 2675 N N . ARG A 1 343 ? 8.234 22.953 5.672 1 78.56 343 ARG A N 1
ATOM 2676 C CA . ARG A 1 343 ? 9.18 22.047 6.305 1 78.56 343 ARG A CA 1
ATOM 2677 C C . ARG A 1 343 ? 8.531 20.688 6.57 1 78.56 343 ARG A C 1
ATOM 2679 O O . ARG A 1 343 ? 9.188 19.641 6.457 1 78.56 343 ARG A O 1
ATOM 2686 N N . GLN A 1 344 ? 7.289 20.75 6.922 1 80.81 344 GLN A N 1
ATOM 2687 C CA . GLN A 1 344 ? 6.559 19.516 7.141 1 80.81 344 GLN A CA 1
ATOM 2688 C C . GLN A 1 344 ? 6.512 18.672 5.867 1 80.81 344 GLN A C 1
ATOM 2690 O O . GLN A 1 344 ? 6.836 17.484 5.887 1 80.81 344 GLN A O 1
ATOM 2695 N N . MET A 1 345 ? 6.195 19.328 4.797 1 80.69 345 MET A N 1
ATOM 2696 C CA . MET A 1 345 ? 6.062 18.625 3.525 1 80.69 345 MET A CA 1
ATOM 2697 C C . MET A 1 345 ? 7.418 18.141 3.031 1 80.69 345 MET A C 1
ATOM 2699 O O . MET A 1 345 ? 7.523 17.047 2.471 1 80.69 345 MET A O 1
ATOM 2703 N N . ALA A 1 346 ? 8.438 18.922 3.283 1 78.88 346 ALA A N 1
ATOM 2704 C CA . ALA A 1 346 ? 9.789 18.531 2.891 1 78.88 346 ALA A CA 1
ATOM 2705 C C . ALA A 1 346 ? 10.211 17.25 3.611 1 78.88 346 ALA A C 1
ATOM 2707 O O . ALA A 1 346 ? 10.898 16.406 3.033 1 78.88 346 ALA A O 1
ATOM 2708 N N . ALA A 1 347 ? 9.82 17.234 4.828 1 81.12 347 ALA A N 1
ATOM 2709 C CA . ALA A 1 347 ? 10.133 16.031 5.598 1 81.12 347 ALA A CA 1
ATOM 2710 C C . ALA A 1 347 ? 9.477 14.797 4.984 1 81.12 347 ALA A C 1
ATOM 2712 O O . ALA A 1 347 ? 10.062 13.711 4.984 1 81.12 347 ALA A O 1
ATOM 2713 N N . LEU A 1 348 ? 8.281 14.945 4.441 1 85.62 348 LEU A N 1
ATOM 2714 C CA . LEU A 1 348 ? 7.547 13.836 3.854 1 85.62 348 LEU A CA 1
ATOM 2715 C C . LEU A 1 348 ? 8.273 13.297 2.625 1 85.62 348 LEU A C 1
ATOM 2717 O O . LEU A 1 348 ? 8.172 12.109 2.309 1 85.62 348 LEU A O 1
ATOM 2721 N N . LEU A 1 349 ? 9.023 14.141 2.021 1 80.62 349 LEU A N 1
ATOM 2722 C CA . LEU A 1 349 ? 9.773 13.734 0.834 1 80.62 349 LEU A CA 1
ATOM 2723 C C . LEU A 1 349 ? 10.867 12.742 1.194 1 80.62 349 LEU A C 1
ATOM 2725 O O . LEU A 1 349 ? 11.391 12.039 0.322 1 80.62 349 LEU A O 1
ATOM 2729 N N . LYS A 1 350 ? 11.164 12.766 2.471 1 84.06 350 LYS A N 1
ATOM 2730 C CA . LYS A 1 350 ? 12.211 11.867 2.947 1 84.06 350 LYS A CA 1
ATOM 2731 C C . LYS A 1 350 ? 11.617 10.633 3.621 1 84.06 350 LYS A C 1
ATOM 2733 O O . LYS A 1 350 ? 11.914 10.352 4.785 1 84.06 350 LYS A O 1
ATOM 2738 N N . ALA A 1 351 ? 10.781 9.961 2.904 1 87.62 351 ALA A N 1
ATOM 2739 C CA . ALA A 1 351 ? 10.305 8.609 3.184 1 87.62 351 ALA A CA 1
ATOM 2740 C C . ALA A 1 351 ? 9.133 8.633 4.164 1 87.62 351 ALA A C 1
ATOM 2742 O O . ALA A 1 351 ? 8.609 7.586 4.539 1 87.62 351 ALA A O 1
ATOM 2743 N N . GLY A 1 352 ? 8.711 9.734 4.656 1 90.56 352 GLY A N 1
ATOM 2744 C CA . GLY A 1 352 ? 7.555 9.797 5.543 1 90.56 352 GLY A CA 1
ATOM 2745 C C . GLY A 1 352 ? 6.234 9.672 4.812 1 90.56 352 GLY A C 1
ATOM 2746 O O . GLY A 1 352 ? 6.117 10.078 3.654 1 90.56 352 GLY A O 1
ATOM 2747 N N . ASP A 1 353 ? 5.219 9.102 5.496 1 92.06 353 ASP A N 1
ATOM 2748 C CA . ASP A 1 353 ? 3.896 8.953 4.898 1 92.06 353 ASP A CA 1
ATOM 2749 C C . ASP A 1 353 ? 2.953 10.055 5.367 1 92.06 353 ASP A C 1
ATOM 2751 O O . ASP A 1 353 ? 2.004 10.406 4.664 1 92.06 353 ASP A O 1
ATOM 2755 N N . ASP A 1 354 ? 3.148 10.5 6.527 1 91.5 354 ASP A N 1
ATOM 2756 C CA . ASP A 1 354 ? 2.322 11.562 7.094 1 91.5 354 ASP A CA 1
ATOM 2757 C C . ASP A 1 354 ? 3.07 12.32 8.188 1 91.5 354 ASP A C 1
ATOM 2759 O O . ASP A 1 354 ? 4.18 11.938 8.57 1 91.5 354 ASP A O 1
ATOM 2763 N N . PHE A 1 355 ? 2.41 13.422 8.609 1 88.31 355 PHE A N 1
ATOM 2764 C CA . PHE A 1 355 ? 2.982 14.297 9.625 1 88.31 355 PHE A CA 1
ATOM 2765 C C . PHE A 1 355 ? 1.935 14.68 10.664 1 88.31 355 PHE A C 1
ATOM 2767 O O . PHE A 1 355 ? 0.818 15.07 10.312 1 88.31 355 PHE A O 1
ATOM 2774 N N . ILE A 1 356 ? 2.244 14.484 11.898 1 85.56 356 ILE A N 1
ATOM 2775 C CA . ILE A 1 356 ? 1.397 14.938 13 1 85.56 356 ILE A CA 1
ATOM 2776 C C . ILE A 1 356 ? 2.141 15.984 13.828 1 85.56 356 ILE A C 1
ATOM 2778 O O . ILE A 1 356 ? 3.293 15.781 14.211 1 85.56 356 ILE A O 1
ATOM 2782 N N . THR A 1 357 ? 1.505 17.031 14.102 1 82.88 357 THR A N 1
ATOM 2783 C CA . THR A 1 357 ? 2.137 18.125 14.828 1 82.88 357 THR A CA 1
ATOM 2784 C C . THR A 1 357 ? 1.909 17.984 16.328 1 82.88 357 THR A C 1
ATOM 2786 O O . THR A 1 357 ? 0.796 17.688 16.766 1 82.88 357 THR A O 1
ATOM 2789 N N . LYS A 1 358 ? 2.971 18.156 17.109 1 77.62 358 LYS A N 1
ATOM 2790 C CA . LYS A 1 358 ? 2.885 18.234 18.562 1 77.62 358 LYS A CA 1
ATOM 2791 C C . LYS A 1 358 ? 2.713 19.672 19.031 1 77.62 358 LYS A C 1
ATOM 2793 O O . LYS A 1 358 ? 3.264 20.594 18.422 1 77.62 358 LYS A O 1
ATOM 2798 N N . PRO A 1 359 ? 1.98 19.984 20.062 1 77.81 359 PRO A N 1
ATOM 2799 C CA . PRO A 1 359 ? 1.229 19.031 20.875 1 77.81 359 PRO A CA 1
ATOM 2800 C C . PRO A 1 359 ? -0.033 18.531 20.172 1 77.81 359 PRO A C 1
ATOM 2802 O O . PRO A 1 359 ? -0.55 19.188 19.281 1 77.81 359 PRO A O 1
ATOM 2805 N N . ILE A 1 360 ? -0.507 17.359 20.531 1 80.5 360 ILE A N 1
ATOM 2806 C CA . ILE A 1 360 ? -1.698 16.734 19.953 1 80.5 360 ILE A CA 1
ATOM 2807 C C . ILE A 1 360 ? -2.574 16.172 21.062 1 80.5 360 ILE A C 1
ATOM 2809 O O . ILE A 1 360 ? -2.064 15.625 22.047 1 80.5 360 ILE A O 1
ATOM 2813 N N . SER A 1 361 ? -3.852 16.375 20.891 1 81.56 361 SER A N 1
ATOM 2814 C CA . SER A 1 361 ? -4.781 15.812 21.875 1 81.56 361 SER A CA 1
ATOM 2815 C C . SER A 1 361 ? -4.801 14.289 21.797 1 81.56 361 SER A C 1
ATOM 2817 O O . SER A 1 361 ? -4.473 13.703 20.766 1 81.56 361 SER A O 1
ATOM 2819 N N . ASP A 1 362 ? -5.164 13.688 22.891 1 82.62 362 ASP A N 1
ATOM 2820 C CA . ASP A 1 362 ? -5.219 12.227 22.969 1 82.62 362 ASP A CA 1
ATOM 2821 C C . ASP A 1 362 ? -6.148 11.656 21.891 1 82.62 362 ASP A C 1
ATOM 2823 O O . ASP A 1 362 ? -5.789 10.703 21.203 1 82.62 362 ASP A O 1
ATOM 2827 N N . SER A 1 363 ? -7.266 12.281 21.781 1 84.69 363 SER A N 1
ATOM 2828 C CA . SER A 1 363 ? -8.258 11.789 20.844 1 84.69 363 SER A CA 1
ATOM 2829 C C . SER A 1 363 ? -7.77 11.914 19.406 1 84.69 363 SER A C 1
ATOM 2831 O O . SER A 1 363 ? -7.98 11.016 18.578 1 84.69 363 SER A O 1
ATOM 2833 N N . ALA A 1 364 ? -7.148 13.016 19.156 1 86.25 364 ALA A N 1
ATOM 2834 C CA . ALA A 1 364 ? -6.617 13.227 17.812 1 86.25 364 ALA A CA 1
ATOM 2835 C C . ALA A 1 364 ? -5.5 12.242 17.5 1 86.25 364 ALA A C 1
ATOM 2837 O O . ALA A 1 364 ? -5.41 11.727 16.375 1 86.25 364 ALA A O 1
ATOM 2838 N N . LEU A 1 365 ? -4.641 11.992 18.453 1 89.5 365 LEU A N 1
ATOM 2839 C CA . LEU A 1 365 ? -3.557 11.031 18.281 1 89.5 365 LEU A CA 1
ATOM 2840 C C . LEU A 1 365 ? -4.102 9.641 17.969 1 89.5 365 LEU A C 1
ATOM 2842 O O . LEU A 1 365 ? -3.662 8.992 17.016 1 89.5 365 LEU A O 1
ATOM 2846 N N . VAL A 1 366 ? -5.07 9.219 18.75 1 91.44 366 VAL A N 1
ATOM 2847 C CA . VAL A 1 366 ? -5.656 7.895 18.594 1 91.44 366 VAL A CA 1
ATOM 2848 C C . VAL A 1 366 ? -6.316 7.785 17.219 1 91.44 366 VAL A C 1
ATOM 2850 O O . VAL A 1 366 ? -6.094 6.812 16.484 1 91.44 366 VAL A O 1
ATOM 2853 N N . ALA A 1 367 ? -7.086 8.805 16.875 1 88.75 367 ALA A N 1
ATOM 2854 C CA . ALA A 1 367 ? -7.781 8.781 15.594 1 88.75 367 ALA A CA 1
ATOM 2855 C C . ALA A 1 367 ? -6.793 8.719 14.438 1 88.75 367 ALA A C 1
ATOM 2857 O O . ALA A 1 367 ? -6.984 7.941 13.492 1 88.75 367 ALA A O 1
ATOM 2858 N N . GLY A 1 368 ? -5.789 9.531 14.531 1 91 368 GLY A N 1
ATOM 2859 C CA . GLY A 1 368 ? -4.781 9.562 13.484 1 91 368 GLY A CA 1
ATOM 2860 C C . GLY A 1 368 ? -4.043 8.242 13.328 1 91 368 GLY A C 1
ATOM 2861 O O . GLY A 1 368 ? -3.932 7.719 12.219 1 91 368 GLY A O 1
ATOM 2862 N N . VAL A 1 369 ? -3.557 7.695 14.391 1 93.44 369 VAL A N 1
ATOM 2863 C CA . VAL A 1 369 ? -2.787 6.453 14.359 1 93.44 369 VAL A CA 1
ATOM 2864 C C . VAL A 1 369 ? -3.686 5.297 13.922 1 93.44 369 VAL A C 1
ATOM 2866 O O . VAL A 1 369 ? -3.273 4.449 13.125 1 93.44 369 VAL A O 1
ATOM 2869 N N . TYR A 1 370 ? -4.895 5.309 14.43 1 91.06 370 TYR A N 1
ATOM 2870 C CA . TYR A 1 370 ? -5.836 4.25 14.086 1 91.06 370 TYR A CA 1
ATOM 2871 C C . TYR A 1 370 ? -6.109 4.227 12.586 1 91.06 370 TYR A C 1
ATOM 2873 O O . TYR A 1 370 ? -6.082 3.164 11.961 1 91.06 370 TYR A O 1
ATOM 2881 N N . SER A 1 371 ? -6.41 5.336 12.07 1 90.88 371 SER A N 1
ATOM 2882 C CA . SER A 1 371 ? -6.691 5.438 10.641 1 90.88 371 SER A CA 1
ATOM 2883 C C . SER A 1 371 ? -5.52 4.918 9.805 1 90.88 371 SER A C 1
ATOM 2885 O O . SER A 1 371 ? -5.715 4.141 8.875 1 90.88 371 SER A O 1
ATOM 2887 N N . HIS A 1 372 ? -4.316 5.309 10.141 1 93.25 372 HIS A N 1
ATOM 2888 C CA . HIS A 1 372 ? -3.131 4.895 9.398 1 93.25 372 HIS A CA 1
ATOM 2889 C C . HIS A 1 372 ? -2.867 3.402 9.562 1 93.25 372 HIS A C 1
ATOM 2891 O O . HIS A 1 372 ? -2.432 2.736 8.625 1 93.25 372 HIS A O 1
ATOM 2897 N N . ALA A 1 373 ? -3.109 2.914 10.781 1 92.44 373 ALA A N 1
ATOM 2898 C CA . ALA A 1 373 ? -2.916 1.487 11.031 1 92.44 373 ALA A CA 1
ATOM 2899 C C . ALA A 1 373 ? -3.887 0.648 10.203 1 92.44 373 ALA A C 1
ATOM 2901 O O . ALA A 1 373 ? -3.506 -0.385 9.648 1 92.44 373 ALA A O 1
ATOM 2902 N N . GLN A 1 374 ? -5.113 1.072 10.195 1 88.12 374 GLN A N 1
ATOM 2903 C CA . GLN A 1 374 ? -6.105 0.383 9.375 1 88.12 374 GLN A CA 1
ATOM 2904 C C . GLN A 1 374 ? -5.684 0.343 7.91 1 88.12 374 GLN A C 1
ATOM 2906 O O . GLN A 1 374 ? -5.773 -0.702 7.262 1 88.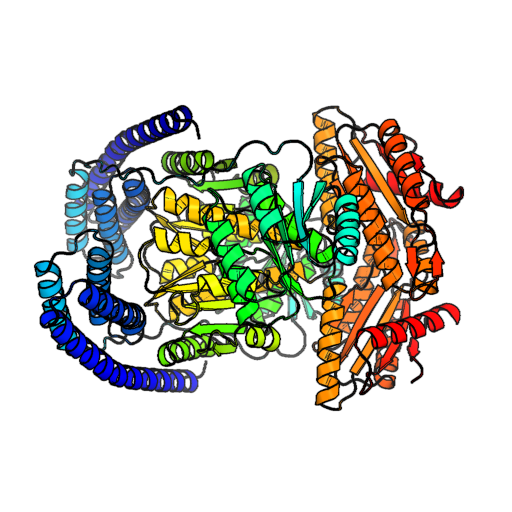12 374 GLN A O 1
ATOM 2911 N N . ARG A 1 375 ? -5.266 1.476 7.43 1 89.88 375 ARG A N 1
ATOM 2912 C CA . ARG A 1 375 ? -4.793 1.591 6.055 1 89.88 375 ARG A CA 1
ATOM 2913 C C . ARG A 1 375 ? -3.605 0.668 5.805 1 89.88 375 ARG A C 1
ATOM 2915 O O . ARG A 1 375 ? -3.572 -0.053 4.805 1 89.88 375 ARG A O 1
ATOM 2922 N N . ALA A 1 376 ? -2.645 0.705 6.676 1 90.38 376 ALA A N 1
ATOM 2923 C CA . ALA A 1 376 ? -1.446 -0.122 6.562 1 90.38 376 ALA A CA 1
ATOM 2924 C C . ALA A 1 376 ? -1.804 -1.604 6.52 1 90.38 376 ALA A C 1
ATOM 2926 O O . ALA A 1 376 ? -1.246 -2.361 5.723 1 90.38 376 ALA A O 1
ATOM 2927 N N . ARG A 1 377 ? -2.66 -2.002 7.336 1 86.25 377 ARG A N 1
ATOM 2928 C CA . ARG A 1 377 ? -3.062 -3.404 7.395 1 86.25 377 ARG A CA 1
ATOM 2929 C C . ARG A 1 377 ? -3.752 -3.83 6.102 1 86.25 377 ARG A C 1
ATOM 2931 O O . ARG A 1 377 ? -3.506 -4.926 5.594 1 86.25 377 ARG A O 1
ATOM 2938 N N . SER A 1 378 ? -4.691 -3.037 5.656 1 83.94 378 SER A N 1
ATOM 2939 C CA . SER A 1 378 ? -5.367 -3.338 4.398 1 83.94 378 SER A CA 1
ATOM 2940 C C . SER A 1 378 ? -4.367 -3.516 3.262 1 83.94 378 SER A C 1
ATOM 2942 O O . SER A 1 378 ? -4.492 -4.441 2.457 1 83.94 378 SER A O 1
ATOM 2944 N N . LEU A 1 379 ? -3.408 -2.66 3.195 1 83.94 379 LEU A N 1
ATOM 2945 C CA . LEU A 1 379 ? -2.381 -2.732 2.162 1 83.94 379 LEU A CA 1
ATOM 2946 C C . LEU A 1 379 ? -1.512 -3.973 2.348 1 83.94 379 LEU A C 1
ATOM 2948 O O . LEU A 1 379 ? -1.187 -4.66 1.375 1 83.94 379 LEU A O 1
ATOM 2952 N N . SER A 1 380 ? -1.116 -4.168 3.576 1 81.69 380 SER A N 1
ATOM 2953 C CA . SER A 1 380 ? -0.301 -5.336 3.891 1 81.69 380 SER A CA 1
ATOM 2954 C C . SER A 1 380 ? -0.989 -6.625 3.451 1 81.69 380 SER A C 1
ATOM 2956 O O . SER A 1 380 ? -0.358 -7.496 2.854 1 81.69 380 SER A O 1
ATOM 2958 N N . THR A 1 381 ? -2.23 -6.707 3.738 1 75.19 381 THR A N 1
ATOM 2959 C CA . THR A 1 381 ? -3.006 -7.883 3.355 1 75.19 381 THR A CA 1
ATOM 2960 C C . THR A 1 381 ? -3.055 -8.023 1.837 1 75.19 381 THR A C 1
ATOM 2962 O O . THR A 1 381 ? -2.867 -9.125 1.307 1 75.19 381 THR A O 1
ATOM 2965 N N . ALA A 1 382 ? -3.289 -6.969 1.206 1 74.38 382 ALA A N 1
ATOM 2966 C CA . ALA A 1 382 ? -3.365 -6.996 -0.252 1 74.38 382 ALA A CA 1
ATOM 2967 C C . ALA A 1 382 ? -2.02 -7.379 -0.863 1 74.38 382 ALA A C 1
ATOM 2969 O O . ALA A 1 382 ? -1.97 -8.07 -1.884 1 74.38 382 ALA A O 1
ATOM 2970 N N . LEU A 1 383 ? -0.947 -6.953 -0.277 1 70.62 383 LEU A N 1
ATOM 2971 C CA . LEU A 1 383 ? 0.399 -7.227 -0.769 1 70.62 383 LEU A CA 1
ATOM 2972 C C . LEU A 1 383 ? 0.789 -8.68 -0.509 1 70.62 383 LEU A C 1
ATOM 2974 O O . LEU A 1 383 ? 1.485 -9.289 -1.32 1 70.62 383 LEU A O 1
ATOM 2978 N N . ALA A 1 384 ? 0.358 -9.18 0.565 1 68.56 384 ALA A N 1
ATOM 2979 C CA . ALA A 1 384 ? 0.837 -10.477 1.035 1 68.56 384 ALA A CA 1
ATOM 2980 C C . ALA A 1 384 ? -0.039 -11.609 0.507 1 68.56 384 ALA A C 1
ATOM 2982 O O . ALA A 1 384 ? 0.387 -12.766 0.467 1 68.56 384 ALA A O 1
ATOM 2983 N N . ARG A 1 385 ? -1.18 -11.344 0.165 1 70.81 385 ARG A N 1
ATOM 2984 C CA . ARG A 1 385 ? -2.123 -12.43 -0.085 1 70.81 385 ARG A CA 1
ATOM 2985 C C . ARG A 1 385 ? -2.385 -12.594 -1.579 1 70.81 385 ARG A C 1
ATOM 2987 O O . ARG A 1 385 ? -2.312 -11.625 -2.338 1 70.81 385 ARG A O 1
ATOM 2994 N N . ASP A 1 386 ? -2.594 -13.844 -1.818 1 71.88 386 ASP A N 1
ATOM 2995 C CA . ASP A 1 386 ? -2.938 -14.234 -3.182 1 71.88 386 ASP A CA 1
ATOM 2996 C C . ASP A 1 386 ? -4.367 -13.828 -3.525 1 71.88 386 ASP A C 1
ATOM 2998 O O . ASP A 1 386 ? -5.285 -14.016 -2.721 1 71.88 386 ASP A O 1
ATOM 3002 N N . SER A 1 387 ? -4.496 -13.219 -4.664 1 64.25 387 SER A N 1
ATOM 3003 C CA . SER A 1 387 ? -5.789 -12.648 -5.027 1 64.25 387 SER A CA 1
ATOM 3004 C C . SER A 1 387 ? -6.832 -13.734 -5.25 1 64.25 387 SER A C 1
ATOM 3006 O O . SER A 1 387 ? -8.023 -13.516 -5.047 1 64.25 387 SER A O 1
ATOM 3008 N N . LEU A 1 388 ? -6.418 -14.898 -5.68 1 70.62 388 LEU A N 1
ATOM 3009 C CA . LEU A 1 388 ? -7.359 -15.969 -6.012 1 70.62 388 LEU A CA 1
ATOM 3010 C C . LEU A 1 388 ? -7.875 -16.656 -4.75 1 70.62 388 LEU A C 1
ATOM 3012 O O . LEU A 1 388 ? -9.055 -16.984 -4.656 1 70.62 388 LEU A O 1
ATOM 3016 N N . THR A 1 389 ? -6.965 -16.797 -3.842 1 78.94 389 THR A N 1
ATOM 3017 C CA . THR A 1 389 ? -7.312 -17.656 -2.715 1 78.94 389 THR A CA 1
ATOM 3018 C C . THR A 1 389 ? -7.344 -16.859 -1.415 1 78.94 389 THR A C 1
ATOM 3020 O O . THR A 1 389 ? -7.875 -17.312 -0.405 1 78.94 389 THR A O 1
ATOM 3023 N N . GLY A 1 390 ? -6.715 -15.703 -1.426 1 73.5 390 GLY A N 1
ATOM 3024 C CA . GLY A 1 390 ? -6.602 -14.938 -0.193 1 73.5 390 GLY A CA 1
ATOM 3025 C C . GLY A 1 390 ? -5.547 -15.484 0.751 1 73.5 390 GLY A C 1
ATOM 3026 O O . GLY A 1 390 ? -5.363 -14.961 1.853 1 73.5 390 GLY A O 1
ATOM 3027 N N . LEU A 1 391 ? -4.844 -16.484 0.338 1 82.5 391 LEU A N 1
ATOM 3028 C CA . LEU A 1 391 ? -3.791 -17.078 1.152 1 82.5 391 LEU A CA 1
ATOM 3029 C C . LEU A 1 391 ? -2.48 -16.312 0.987 1 82.5 391 LEU A C 1
ATOM 3031 O O . LEU A 1 391 ? -2.365 -15.453 0.111 1 82.5 391 LEU A O 1
ATOM 3035 N N . LEU A 1 392 ? -1.563 -16.594 1.937 1 81.5 392 LEU A N 1
ATOM 3036 C CA . LEU A 1 392 ? -0.255 -15.961 1.818 1 81.5 392 LEU A CA 1
ATOM 3037 C C . LEU A 1 392 ? 0.419 -16.344 0.505 1 81.5 392 LEU A C 1
ATOM 3039 O O . LEU A 1 392 ? 0.28 -17.484 0.04 1 81.5 392 LEU A O 1
ATOM 3043 N N . LYS A 1 393 ? 1.071 -15.438 0.023 1 78.12 393 LYS A N 1
ATOM 3044 C CA . LYS A 1 393 ? 1.839 -15.703 -1.189 1 78.12 393 LYS A CA 1
ATOM 3045 C C . LYS A 1 393 ? 3.084 -16.531 -0.88 1 78.12 393 LYS A C 1
ATOM 3047 O O . LYS A 1 393 ? 3.428 -16.734 0.287 1 78.12 393 LYS A O 1
ATOM 3052 N N . HIS A 1 394 ? 3.713 -16.938 -1.923 1 75.81 394 HIS A N 1
ATOM 3053 C CA . HIS A 1 394 ? 4.875 -17.812 -1.882 1 75.81 394 HIS A CA 1
ATOM 3054 C C . HIS A 1 394 ? 5.941 -17.281 -0.938 1 75.81 394 HIS A C 1
ATOM 3056 O O . HIS A 1 394 ? 6.352 -17.953 0.003 1 75.81 394 HIS A O 1
ATOM 3062 N N . ALA A 1 395 ? 6.34 -16.078 -1.151 1 69.56 395 ALA A N 1
ATOM 3063 C CA . ALA A 1 395 ? 7.418 -15.484 -0.361 1 69.56 395 ALA A CA 1
ATOM 3064 C C . ALA A 1 395 ? 7.004 -15.328 1.1 1 69.56 395 ALA A C 1
ATOM 3066 O O . ALA A 1 395 ? 7.805 -15.562 2.008 1 69.56 395 ALA A O 1
ATOM 3067 N N . ASP A 1 396 ? 5.758 -14.984 1.305 1 76.88 396 ASP A N 1
ATOM 3068 C CA . ASP A 1 396 ? 5.266 -14.703 2.648 1 76.88 396 ASP A CA 1
ATOM 3069 C C . ASP A 1 396 ? 5.121 -15.984 3.467 1 76.88 396 ASP A C 1
ATOM 3071 O O . ASP A 1 396 ? 5.395 -15.992 4.668 1 76.88 396 ASP A O 1
ATOM 3075 N N . ILE A 1 397 ? 4.688 -17.016 2.904 1 86.62 397 ILE A N 1
ATOM 3076 C CA . ILE A 1 397 ? 4.539 -18.266 3.645 1 86.62 397 ILE A CA 1
ATOM 3077 C C . ILE A 1 397 ? 5.918 -18.828 3.971 1 86.62 397 ILE A C 1
ATOM 3079 O O . ILE A 1 397 ? 6.109 -19.453 5.023 1 86.62 397 ILE A O 1
ATOM 3083 N N . LYS A 1 398 ? 6.82 -18.594 3.09 1 81.44 398 LYS A N 1
ATOM 3084 C CA . LYS A 1 398 ? 8.188 -19.016 3.367 1 81.44 398 LYS A CA 1
ATOM 3085 C C . LYS A 1 398 ? 8.758 -18.266 4.574 1 81.44 398 LYS A C 1
ATOM 3087 O O . LYS A 1 398 ? 9.453 -18.844 5.402 1 81.44 398 LYS A O 1
ATOM 3092 N N . GLU A 1 399 ? 8.469 -17.031 4.59 1 74.31 399 GLU A N 1
ATOM 3093 C CA . GLU A 1 399 ? 8.914 -16.234 5.73 1 74.31 399 GLU A CA 1
ATOM 3094 C C . GLU A 1 399 ? 8.266 -16.719 7.027 1 74.31 399 GLU A C 1
ATOM 3096 O O . GLU A 1 399 ? 8.93 -16.781 8.062 1 74.31 399 GLU A O 1
ATOM 3101 N N . GLN A 1 400 ? 6.977 -16.984 6.953 1 82.44 400 GLN A N 1
ATOM 3102 C CA . GLN A 1 400 ? 6.277 -17.5 8.125 1 82.44 400 GLN A CA 1
ATOM 3103 C C . GLN A 1 400 ? 6.895 -18.812 8.594 1 82.44 400 GLN A C 1
ATOM 3105 O O . GLN A 1 400 ? 6.98 -19.078 9.797 1 82.44 400 GLN A O 1
ATOM 3110 N N . LEU A 1 401 ? 7.324 -19.578 7.715 1 89 401 LEU A N 1
ATOM 3111 C CA . LEU A 1 401 ? 7.977 -20.828 8.062 1 89 401 LEU A CA 1
ATOM 3112 C C . LEU A 1 401 ? 9.305 -20.578 8.773 1 89 401 LEU A C 1
ATOM 3114 O O . LEU A 1 401 ? 9.609 -21.234 9.773 1 89 401 LEU A O 1
ATOM 3118 N N . ALA A 1 402 ? 10.023 -19.672 8.25 1 81.38 402 ALA A N 1
ATOM 3119 C CA . ALA A 1 402 ? 11.312 -19.344 8.852 1 81.38 402 ALA A CA 1
ATOM 3120 C C . ALA A 1 402 ? 11.133 -18.859 10.297 1 81.38 402 ALA A C 1
ATOM 3122 O O . ALA A 1 402 ? 11.875 -19.281 11.188 1 81.38 402 ALA A O 1
ATOM 3123 N N . LEU A 1 403 ? 10.164 -18.047 10.508 1 76.25 403 LEU A N 1
ATOM 3124 C CA . LEU A 1 403 ? 9.859 -17.547 11.844 1 76.25 403 LEU A CA 1
ATOM 3125 C C . LEU A 1 403 ? 9.445 -18.688 12.766 1 76.25 403 LEU A C 1
ATOM 3127 O O . LEU A 1 403 ? 9.859 -18.75 13.93 1 76.25 403 LEU A O 1
ATOM 3131 N N . GLU A 1 404 ? 8.648 -19.562 12.227 1 86 404 GLU A N 1
ATOM 3132 C CA . GLU A 1 404 ? 8.156 -20.672 13.031 1 86 404 GLU A CA 1
ATOM 3133 C C . GLU A 1 404 ? 9.273 -21.641 13.383 1 86 404 GLU A C 1
ATOM 3135 O O . GLU A 1 404 ? 9.273 -22.234 14.469 1 86 404 GLU A O 1
ATOM 3140 N N . VAL A 1 405 ? 10.172 -21.828 12.531 1 87.38 405 VAL A N 1
ATOM 3141 C CA . VAL A 1 405 ? 11.312 -22.688 12.797 1 87.38 405 VAL A CA 1
ATOM 3142 C C . VAL A 1 405 ? 12.133 -22.125 13.961 1 87.38 405 VAL A C 1
ATOM 3144 O O . VAL A 1 405 ? 12.539 -22.875 14.852 1 87.38 405 VAL A O 1
ATOM 3147 N N . GLN A 1 406 ? 12.336 -20.875 13.914 1 79.25 406 GLN A N 1
ATOM 3148 C CA . GLN A 1 406 ? 13.062 -20.219 15 1 79.25 406 GLN A CA 1
ATOM 3149 C C . GLN A 1 406 ? 12.312 -20.359 16.312 1 79.25 406 GLN A C 1
ATOM 3151 O O . GLN A 1 406 ? 12.914 -20.625 17.359 1 79.25 406 GLN A O 1
ATOM 3156 N N . ARG A 1 407 ? 11.031 -20.156 16.266 1 80.12 407 ARG A N 1
ATOM 3157 C CA . ARG A 1 407 ? 10.195 -20.266 17.453 1 80.12 407 ARG A CA 1
ATOM 3158 C C . ARG A 1 407 ? 10.219 -21.688 18.016 1 80.12 407 ARG A C 1
ATOM 3160 O O . ARG A 1 407 ? 10.297 -21.875 19.234 1 80.12 407 ARG A O 1
ATOM 3167 N N . SER A 1 408 ? 10.055 -22.594 17.172 1 87.12 408 SER A N 1
ATOM 3168 C CA . SER A 1 408 ? 10.055 -24 17.578 1 87.12 408 SER A CA 1
ATOM 3169 C C . SER A 1 408 ? 11.383 -24.391 18.219 1 87.12 408 SER A C 1
ATOM 3171 O O . SER A 1 408 ? 11.406 -25.141 19.188 1 87.12 408 SER A O 1
ATOM 3173 N N . SER A 1 409 ? 12.422 -23.891 17.703 1 83.5 409 SER A N 1
ATOM 3174 C CA . SER A 1 409 ? 13.742 -24.172 18.266 1 83.5 409 SER A CA 1
ATOM 3175 C C . SER A 1 409 ? 13.883 -23.609 19.672 1 83.5 409 SER A C 1
ATOM 3177 O O . SER A 1 409 ? 14.5 -24.234 20.531 1 83.5 409 SER A O 1
ATOM 3179 N N . ARG A 1 410 ? 13.312 -22.547 19.922 1 76.38 410 ARG A N 1
ATOM 3180 C CA . ARG A 1 410 ? 13.391 -21.891 21.219 1 76.38 410 ARG A CA 1
ATOM 3181 C C . ARG A 1 410 ? 12.445 -22.547 22.219 1 76.38 410 ARG A C 1
ATOM 3183 O O . ARG A 1 410 ? 12.805 -22.734 23.391 1 76.38 410 ARG A O 1
ATOM 3190 N N . SER A 1 411 ? 11.266 -22.859 21.812 1 81.75 411 SER A N 1
ATOM 3191 C CA . SER A 1 411 ? 10.234 -23.375 22.703 1 81.75 411 SER A CA 1
ATOM 3192 C C . SER A 1 411 ? 10.391 -24.875 22.906 1 81.75 411 SER A C 1
ATOM 3194 O O . SER A 1 411 ? 9.875 -25.438 23.875 1 81.75 411 SER A O 1
ATOM 3196 N N . GLY A 1 412 ? 10.977 -25.547 21.984 1 85.81 412 GLY A N 1
ATOM 3197 C CA . GLY A 1 412 ? 11.117 -27 22.047 1 85.81 412 GLY A CA 1
ATOM 3198 C C . GLY A 1 412 ? 9.875 -27.734 21.578 1 85.81 412 GLY A C 1
ATOM 3199 O O . GLY A 1 412 ? 9.844 -28.969 21.578 1 85.81 412 GLY A O 1
ATOM 3200 N N . LYS A 1 413 ? 8.859 -27.016 21.281 1 89.31 413 LYS A N 1
ATOM 3201 C CA . LYS A 1 413 ? 7.645 -27.641 20.766 1 89.31 413 LYS A CA 1
ATOM 3202 C C . LYS A 1 413 ? 7.746 -27.906 19.266 1 89.31 413 LYS A C 1
ATOM 3204 O O . LYS A 1 413 ? 8.273 -27.062 18.516 1 89.31 413 LYS A O 1
ATOM 3209 N N . PRO A 1 414 ? 7.285 -29.031 18.844 1 91.56 414 PRO A N 1
ATOM 3210 C CA . PRO A 1 414 ? 7.418 -29.359 17.422 1 91.56 414 PRO A CA 1
ATOM 3211 C C . PRO A 1 414 ? 6.469 -28.547 16.531 1 91.56 414 PRO A C 1
ATOM 3213 O O . PRO A 1 414 ? 5.375 -28.188 16.969 1 91.56 414 PRO A O 1
ATOM 3216 N N . ALA A 1 415 ? 6.906 -28.203 15.359 1 94.19 415 ALA A N 1
ATOM 3217 C CA . ALA A 1 415 ? 6.082 -27.641 14.289 1 94.19 415 ALA A CA 1
ATOM 3218 C C . ALA A 1 415 ? 6.188 -28.469 13.016 1 94.19 415 ALA A C 1
ATOM 3220 O O . ALA A 1 415 ? 7.133 -29.25 12.852 1 94.19 415 ALA A O 1
ATOM 3221 N N . SER A 1 416 ? 5.203 -28.453 12.234 1 96.38 416 SER A N 1
ATOM 3222 C CA . SER A 1 416 ? 5.215 -29.203 10.977 1 96.38 416 SER A CA 1
ATOM 3223 C C . SER A 1 416 ? 4.93 -28.281 9.789 1 96.38 416 SER A C 1
ATOM 3225 O O . SER A 1 416 ? 4.18 -27.312 9.914 1 96.38 416 SER A O 1
ATOM 3227 N N . VAL A 1 417 ? 5.594 -28.594 8.734 1 96.56 417 VAL A N 1
ATOM 3228 C CA . VAL A 1 417 ? 5.309 -27.953 7.457 1 96.56 417 VAL A CA 1
ATOM 3229 C C . VAL A 1 417 ? 4.695 -28.953 6.492 1 96.56 417 VAL A C 1
ATOM 3231 O O . VAL A 1 417 ? 5.125 -30.109 6.441 1 96.56 417 VAL A O 1
ATOM 3234 N N . VAL A 1 418 ? 3.648 -28.578 5.824 1 97.38 418 VAL A N 1
ATOM 3235 C CA . VAL A 1 418 ? 2.93 -29.453 4.898 1 97.38 418 VAL A CA 1
ATOM 3236 C C . VAL A 1 418 ? 2.93 -28.828 3.5 1 97.38 418 VAL A C 1
ATOM 3238 O O . VAL A 1 418 ? 2.539 -27.672 3.326 1 97.38 418 VAL A O 1
ATOM 3241 N N . MET A 1 419 ? 3.391 -29.562 2.57 1 95.69 419 MET A N 1
ATOM 3242 C CA . MET A 1 419 ? 3.289 -29.188 1.165 1 95.69 419 MET A CA 1
ATOM 3243 C C . MET A 1 419 ? 2.193 -29.969 0.461 1 95.69 419 MET A C 1
ATOM 3245 O O . MET A 1 419 ? 2.135 -31.203 0.58 1 95.69 419 MET A O 1
ATOM 3249 N N . LEU A 1 420 ? 1.282 -29.203 -0.193 1 96.31 420 LEU A N 1
ATOM 3250 C CA . LEU A 1 420 ? 0.173 -29.828 -0.913 1 96.31 420 LEU A CA 1
ATOM 3251 C C . LEU A 1 420 ? 0.245 -29.5 -2.402 1 96.31 420 LEU A C 1
ATOM 3253 O O . LEU A 1 420 ? 0.72 -28.438 -2.787 1 96.31 420 LEU A O 1
ATOM 3257 N N . ASP A 1 421 ? -0.248 -30.422 -3.174 1 93.81 421 ASP A N 1
ATOM 3258 C CA . ASP A 1 421 ? -0.365 -30.234 -4.617 1 93.81 421 ASP A CA 1
ATOM 3259 C C . ASP A 1 421 ? -1.626 -30.906 -5.16 1 93.81 421 ASP A C 1
ATOM 3261 O O . ASP A 1 421 ? -1.944 -32.031 -4.781 1 93.81 421 ASP A O 1
ATOM 3265 N N . LEU A 1 422 ? -2.334 -30.203 -5.992 1 94.94 422 LEU A N 1
ATOM 3266 C CA . LEU A 1 422 ? -3.512 -30.766 -6.637 1 94.94 422 LEU A CA 1
ATOM 3267 C C . LEU A 1 422 ? -3.113 -31.828 -7.656 1 94.94 422 LEU A C 1
ATOM 3269 O O . LEU A 1 422 ? -2.23 -31.594 -8.484 1 94.94 422 LEU A O 1
ATOM 3273 N N . ASP A 1 423 ? -3.791 -32.969 -7.547 1 94.44 423 ASP A N 1
ATOM 3274 C CA . ASP A 1 423 ? -3.447 -34.094 -8.414 1 94.44 423 ASP A CA 1
ATOM 3275 C C . ASP A 1 423 ? -3.984 -33.875 -9.828 1 94.44 423 ASP A C 1
ATOM 3277 O O . ASP A 1 423 ? -5.172 -33.594 -10.008 1 94.44 423 ASP A O 1
ATOM 3281 N N . HIS A 1 424 ? -3.094 -34 -10.758 1 90.5 424 HIS A N 1
ATOM 3282 C CA . HIS A 1 424 ? -3.436 -33.906 -12.18 1 90.5 424 HIS A CA 1
ATOM 3283 C C . HIS A 1 424 ? -4.156 -32.625 -12.492 1 90.5 424 HIS A C 1
ATOM 3285 O O . HIS A 1 424 ? -5.172 -32.625 -13.188 1 90.5 424 HIS A O 1
ATOM 3291 N N . PHE A 1 425 ? -3.715 -31.562 -11.961 1 89.06 425 PHE A N 1
ATOM 3292 C CA . PHE A 1 425 ? -4.418 -30.281 -12.062 1 89.06 425 PHE A CA 1
ATOM 3293 C C . PHE A 1 425 ? -4.312 -29.719 -13.469 1 89.06 425 PHE A C 1
ATOM 3295 O O . PHE A 1 425 ? -5.246 -29.078 -13.953 1 89.06 425 PHE A O 1
ATOM 3302 N N . LYS A 1 426 ? -3.133 -29.891 -14.07 1 78.06 426 LYS A N 1
ATOM 3303 C CA . LYS A 1 426 ? -3.01 -29.438 -15.453 1 78.06 426 LYS A CA 1
ATOM 3304 C C . LYS A 1 426 ? -4.086 -30.062 -16.328 1 78.06 426 LYS A C 1
ATOM 3306 O O . LYS A 1 426 ? -4.637 -29.406 -17.219 1 78.06 426 LYS A O 1
ATOM 3311 N N . GLN A 1 427 ? -4.312 -31.297 -16.141 1 84.12 427 GLN A N 1
ATOM 3312 C CA . GLN A 1 427 ? -5.359 -32 -16.891 1 84.12 427 GLN 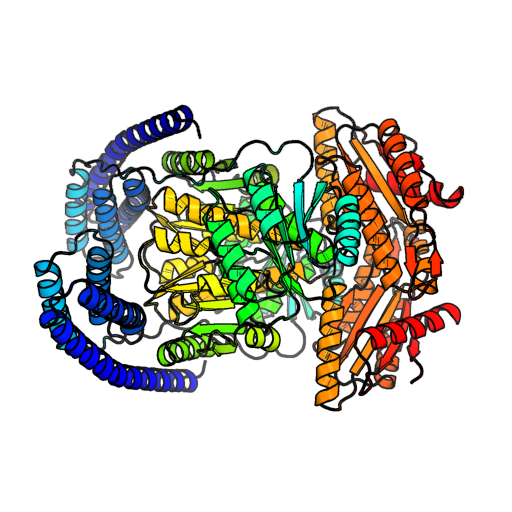A CA 1
ATOM 3313 C C . GLN A 1 427 ? -6.727 -31.375 -16.625 1 84.12 427 GLN A C 1
ATOM 3315 O O . GLN A 1 427 ? -7.578 -31.328 -17.516 1 84.12 427 GLN A O 1
ATOM 3320 N N . VAL A 1 428 ? -6.977 -31.016 -15.469 1 88.25 428 VAL A N 1
ATOM 3321 C CA . VAL A 1 428 ? -8.227 -30.359 -15.094 1 88.25 428 VAL A CA 1
ATOM 3322 C C . VAL A 1 428 ? -8.383 -29.062 -15.891 1 88.25 428 VAL A C 1
ATOM 3324 O O . VAL A 1 428 ? -9.438 -28.812 -16.469 1 88.25 428 VAL A O 1
ATOM 3327 N N . ASN A 1 429 ? -7.332 -28.266 -15.93 1 78.94 429 ASN A N 1
ATOM 3328 C CA . ASN A 1 429 ? -7.379 -27.016 -16.672 1 78.94 429 ASN A CA 1
ATOM 3329 C C . ASN A 1 429 ? -7.566 -27.25 -18.156 1 78.94 429 ASN A C 1
ATOM 3331 O O . ASN A 1 429 ? -8.312 -26.516 -18.828 1 78.94 429 ASN A O 1
ATOM 3335 N N . ASP A 1 430 ? -6.852 -28.25 -18.594 1 73.94 430 ASP A N 1
ATOM 3336 C CA . ASP A 1 430 ? -6.906 -28.562 -20.016 1 73.94 430 ASP A CA 1
ATOM 3337 C C . ASP A 1 430 ? -8.297 -29.047 -20.422 1 73.94 430 ASP A C 1
ATOM 3339 O O . ASP A 1 430 ? -8.766 -28.766 -21.531 1 73.94 430 ASP A O 1
ATOM 3343 N N . THR A 1 431 ? -8.891 -29.781 -19.547 1 82.5 431 THR A N 1
ATOM 3344 C CA . THR A 1 431 ? -10.156 -30.422 -19.859 1 82.5 431 THR A CA 1
ATOM 3345 C C . THR A 1 431 ? -11.336 -29.484 -19.594 1 82.5 431 THR A C 1
ATOM 3347 O O . THR A 1 431 ? -12.273 -29.422 -20.391 1 82.5 431 THR A O 1
ATOM 3350 N N . TYR A 1 432 ? -11.266 -28.812 -18.516 1 82 432 TYR A N 1
ATOM 3351 C CA . TYR A 1 432 ? -12.453 -28.094 -18.078 1 82 432 TYR A CA 1
ATOM 3352 C C . TYR A 1 432 ? -12.234 -26.578 -18.156 1 82 432 TYR A C 1
ATOM 3354 O O . TYR A 1 432 ? -13.164 -25.797 -17.938 1 82 432 TYR A O 1
ATOM 3362 N N . GLY A 1 433 ? -11.062 -26.156 -18.422 1 73.56 433 GLY A N 1
ATOM 3363 C CA . GLY A 1 433 ? -10.758 -24.75 -18.531 1 73.56 433 GLY A CA 1
ATOM 3364 C C . GLY A 1 433 ? -10.141 -24.172 -17.266 1 73.56 433 GLY A C 1
ATOM 3365 O O . GLY A 1 433 ? -10.305 -24.734 -16.188 1 73.56 433 GLY A O 1
ATOM 3366 N N . HIS A 1 434 ? -9.539 -23.016 -17.375 1 71.88 434 HIS A N 1
ATOM 3367 C CA . HIS A 1 434 ? -8.836 -22.375 -16.266 1 71.88 434 HIS A CA 1
ATOM 3368 C C . HIS A 1 434 ? -9.812 -21.844 -15.219 1 71.88 434 HIS A C 1
ATOM 3370 O O . HIS A 1 434 ? -9.5 -21.797 -14.031 1 71.88 434 HIS A O 1
ATOM 3376 N N . ALA A 1 435 ? -10.945 -21.453 -15.703 1 69.38 435 ALA A N 1
ATOM 3377 C CA . ALA A 1 435 ? -11.938 -20.953 -14.75 1 69.38 435 ALA A CA 1
ATOM 3378 C C . ALA A 1 435 ? -12.352 -22.062 -13.773 1 69.38 435 ALA A C 1
ATOM 3380 O O . ALA A 1 435 ? -12.516 -21.797 -12.578 1 69.38 435 ALA A O 1
ATOM 3381 N N . ALA A 1 436 ? -12.562 -23.203 -14.32 1 77.5 436 ALA A N 1
ATOM 3382 C CA . ALA A 1 436 ? -12.875 -24.359 -13.477 1 77.5 436 ALA A CA 1
ATOM 3383 C C . ALA A 1 436 ? -11.719 -24.672 -12.531 1 77.5 436 ALA A C 1
ATOM 3385 O O . ALA A 1 436 ? -11.938 -25.016 -11.367 1 77.5 436 ALA A O 1
ATOM 3386 N N . GLY A 1 437 ? -10.555 -24.562 -13.062 1 83.94 437 GLY A N 1
ATOM 3387 C CA . GLY A 1 437 ? -9.383 -24.75 -12.227 1 83.94 437 GLY A CA 1
ATOM 3388 C C . GLY A 1 437 ? -9.305 -23.766 -11.078 1 83.94 437 GLY A C 1
ATOM 3389 O O . GLY A 1 437 ? -8.984 -24.141 -9.945 1 83.94 437 GLY A O 1
ATOM 3390 N N . ASP A 1 438 ? -9.602 -22.562 -11.375 1 76.31 438 ASP A N 1
ATOM 3391 C CA . ASP A 1 438 ? -9.617 -21.531 -10.344 1 76.31 438 ASP A CA 1
ATOM 3392 C C . ASP A 1 438 ? -10.602 -21.891 -9.234 1 76.31 438 ASP A C 1
ATOM 3394 O O . ASP A 1 438 ? -10.336 -21.641 -8.055 1 76.31 438 ASP A O 1
ATOM 3398 N N . ASN A 1 439 ? -11.664 -22.422 -9.633 1 77.81 439 ASN A N 1
ATOM 3399 C CA . ASN A 1 439 ? -12.664 -22.828 -8.656 1 77.81 439 ASN A CA 1
ATOM 3400 C C . ASN A 1 439 ? -12.133 -23.938 -7.742 1 77.81 439 ASN A C 1
ATOM 3402 O O . ASN A 1 439 ? -12.422 -23.953 -6.543 1 77.81 439 ASN A O 1
ATOM 3406 N N . VAL A 1 440 ? -11.461 -24.797 -8.32 1 87.88 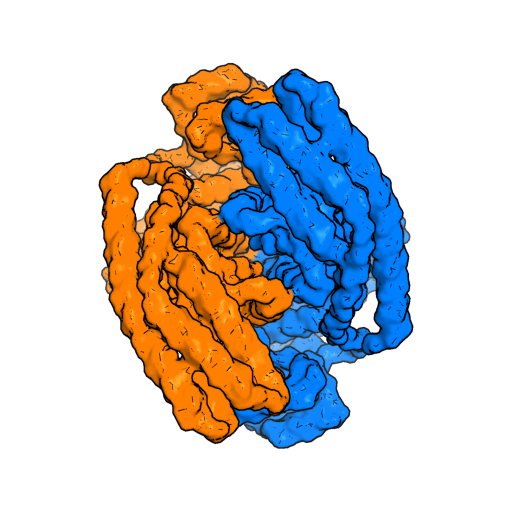440 VAL A N 1
ATOM 3407 C CA . VAL A 1 440 ? -10.875 -25.906 -7.559 1 87.88 440 VAL A CA 1
ATOM 3408 C C . VAL A 1 440 ? -9.883 -25.344 -6.539 1 87.88 440 VAL A C 1
ATOM 3410 O O . VAL A 1 440 ? -9.898 -25.734 -5.371 1 87.88 440 VAL A O 1
ATOM 3413 N N . ILE A 1 441 ? -9.031 -24.469 -7.023 1 88.94 441 ILE A N 1
ATOM 3414 C CA . ILE A 1 441 ? -8.008 -23.859 -6.176 1 88.94 441 ILE A CA 1
ATOM 3415 C C . ILE A 1 441 ? -8.68 -23.125 -5.02 1 88.94 441 ILE A C 1
ATOM 3417 O O . ILE A 1 441 ? -8.273 -23.266 -3.863 1 88.94 441 ILE A O 1
ATOM 3421 N N . ARG A 1 442 ? -9.688 -22.422 -5.312 1 82.31 442 ARG A N 1
ATOM 3422 C CA . ARG A 1 442 ? -10.422 -21.688 -4.301 1 82.31 442 ARG A CA 1
ATOM 3423 C C . ARG A 1 442 ? -11.055 -22.625 -3.281 1 82.31 442 ARG A C 1
ATOM 3425 O O . ARG A 1 442 ? -11.039 -22.344 -2.08 1 82.31 442 ARG A O 1
ATOM 3432 N N . ALA A 1 443 ? -11.617 -23.641 -3.787 1 83.56 443 ALA A N 1
ATOM 3433 C CA . ALA A 1 443 ? -12.281 -24.609 -2.922 1 83.56 443 ALA A CA 1
ATOM 3434 C C . ALA A 1 443 ? -11.297 -25.234 -1.938 1 83.56 443 ALA A C 1
ATOM 3436 O O . ALA A 1 443 ? -11.617 -25.406 -0.759 1 83.56 443 ALA A O 1
ATOM 3437 N N . LEU A 1 444 ? -10.195 -25.594 -2.445 1 91.75 444 LEU A N 1
ATOM 3438 C CA . LEU A 1 444 ? -9.188 -26.172 -1.562 1 91.75 444 LEU A CA 1
ATOM 3439 C C . LEU A 1 444 ? -8.742 -25.156 -0.51 1 91.75 444 LEU A C 1
ATOM 3441 O O . LEU A 1 444 ? -8.633 -25.484 0.672 1 91.75 444 LEU A O 1
ATOM 3445 N N . ALA A 1 445 ? -8.422 -23.984 -0.983 1 89.06 445 ALA A N 1
ATOM 3446 C CA . ALA A 1 445 ? -8 -22.922 -0.062 1 89.06 445 ALA A CA 1
ATOM 3447 C C . ALA A 1 445 ? -9.039 -22.719 1.041 1 89.06 445 ALA A C 1
ATOM 3449 O O . ALA A 1 445 ? -8.688 -22.609 2.219 1 89.06 445 ALA A O 1
ATOM 3450 N N . ASN A 1 446 ? -10.227 -22.719 0.641 1 77.75 446 ASN A N 1
ATOM 3451 C CA . ASN A 1 446 ? -11.32 -22.531 1.588 1 77.75 446 ASN A CA 1
ATOM 3452 C C . ASN A 1 446 ? -11.406 -23.703 2.578 1 77.75 446 ASN A C 1
ATOM 3454 O O . ASN A 1 446 ? -11.609 -23.484 3.773 1 77.75 446 ASN A O 1
ATOM 3458 N N . LEU A 1 447 ? -11.344 -24.812 2.08 1 85.81 447 LEU A N 1
ATOM 3459 C CA . LEU A 1 447 ? -11.391 -26 2.938 1 85.81 447 LEU A CA 1
ATOM 3460 C C . LEU A 1 447 ? -10.242 -25.984 3.945 1 85.81 447 LEU A C 1
ATOM 3462 O O . LEU A 1 447 ? -10.438 -26.312 5.117 1 85.81 447 LEU A O 1
ATOM 3466 N N . LEU A 1 448 ? -9.078 -25.656 3.521 1 90.88 448 LEU A N 1
ATOM 3467 C CA . LEU A 1 448 ? -7.922 -25.578 4.402 1 90.88 448 LEU A CA 1
ATOM 3468 C C . LEU A 1 448 ? -8.141 -24.547 5.5 1 90.88 448 LEU A C 1
ATOM 3470 O O . LEU A 1 448 ? -7.871 -24.797 6.672 1 90.88 448 LEU A O 1
ATOM 3474 N N . ARG A 1 449 ? -8.594 -23.453 5.164 1 80.75 449 ARG A N 1
ATOM 3475 C CA . ARG A 1 449 ? -8.844 -22.391 6.121 1 80.75 449 ARG A CA 1
ATOM 3476 C C . ARG A 1 449 ? -9.867 -22.812 7.168 1 80.75 449 ARG A C 1
ATOM 3478 O O . ARG A 1 449 ? -9.758 -22.453 8.336 1 80.75 449 ARG A O 1
ATOM 3485 N N . GLN A 1 450 ? -10.836 -23.547 6.766 1 74.38 450 GLN A N 1
ATOM 3486 C CA . GLN A 1 450 ? -11.906 -24.016 7.648 1 74.38 450 GLN A CA 1
ATOM 3487 C C . GLN A 1 450 ? -11.398 -25.047 8.641 1 74.38 450 GLN A C 1
ATOM 3489 O O . GLN A 1 450 ? -11.875 -25.125 9.773 1 74.38 450 GLN A O 1
ATOM 3494 N N . ARG A 1 451 ? -10.531 -25.766 8.219 1 82.25 451 ARG A N 1
ATOM 3495 C CA . ARG A 1 451 ? -10.172 -26.953 9 1 82.25 451 ARG A CA 1
ATOM 3496 C C . ARG A 1 451 ? -8.938 -26.672 9.859 1 82.25 451 ARG A C 1
ATOM 3498 O O . ARG A 1 451 ? -8.719 -27.359 10.859 1 82.25 451 ARG A O 1
ATOM 3505 N N . LEU A 1 452 ? -8.172 -25.734 9.453 1 86.62 452 LEU A N 1
ATOM 3506 C CA . LEU A 1 452 ? -6.957 -25.453 10.203 1 86.62 452 LEU A CA 1
ATOM 3507 C C . LEU A 1 452 ? -7.203 -24.359 11.242 1 86.62 452 LEU A C 1
ATOM 3509 O O . LEU A 1 452 ? -8.234 -23.688 11.211 1 86.62 452 LEU A O 1
ATOM 3513 N N . ARG A 1 453 ? -6.18 -24.297 12.172 1 73.94 453 ARG A N 1
ATOM 3514 C CA . ARG A 1 453 ? -6.297 -23.344 13.273 1 73.94 453 ARG A CA 1
ATOM 3515 C C . ARG A 1 453 ? -5.879 -21.938 12.836 1 73.94 453 ARG A C 1
ATOM 3517 O O . ARG A 1 453 ? -5.207 -21.781 11.812 1 73.94 453 ARG A O 1
ATOM 3524 N N . ARG A 1 454 ? -6.293 -20.969 13.586 1 65.44 454 ARG A N 1
ATOM 3525 C CA . ARG A 1 454 ? -5.957 -19.578 13.336 1 65.44 454 ARG A CA 1
ATOM 3526 C C . ARG A 1 454 ? -4.449 -19.359 13.406 1 65.44 454 ARG A C 1
ATOM 3528 O O . ARG A 1 454 ? -3.91 -18.484 12.711 1 65.44 454 ARG A O 1
ATOM 3535 N N . ILE A 1 455 ? -3.748 -20.078 14.281 1 71.31 455 ILE A N 1
ATOM 3536 C CA . ILE A 1 455 ? -2.312 -19.891 14.477 1 71.31 455 ILE A CA 1
ATOM 3537 C C . ILE A 1 455 ? -1.551 -20.531 13.32 1 71.31 455 ILE A C 1
ATOM 3539 O O . ILE A 1 455 ? -0.353 -20.297 13.148 1 71.31 455 ILE A O 1
ATOM 3543 N N . ASP A 1 456 ? -2.27 -21.406 12.586 1 88 456 ASP A N 1
ATOM 3544 C CA . ASP A 1 456 ? -1.638 -22.031 11.422 1 88 456 ASP A CA 1
ATOM 3545 C C . ASP A 1 456 ? -1.504 -21.031 10.273 1 88 456 ASP A C 1
ATOM 3547 O O . ASP A 1 456 ? -2.311 -20.109 10.148 1 88 456 ASP A O 1
ATOM 3551 N N . SER A 1 457 ? -0.452 -21.125 9.555 1 89.88 457 SER A N 1
ATOM 3552 C CA . SER A 1 457 ? -0.244 -20.266 8.383 1 89.88 457 SER A CA 1
ATOM 3553 C C . SER A 1 457 ? -0.458 -21.047 7.094 1 89.88 457 SER A C 1
ATOM 3555 O O . SER A 1 457 ? -0.011 -22.203 6.973 1 89.88 457 SER A O 1
ATOM 3557 N N . LEU A 1 458 ? -1.215 -20.484 6.254 1 92.12 458 LEU A N 1
ATOM 3558 C CA . LEU A 1 458 ? -1.508 -21.078 4.957 1 92.12 458 LEU A CA 1
ATOM 3559 C C . LEU A 1 458 ? -1.044 -20.172 3.82 1 92.12 458 LEU A C 1
ATOM 3561 O O . LEU A 1 458 ? -1.221 -18.953 3.879 1 92.12 458 LEU A O 1
ATOM 3565 N N . GLY A 1 459 ? -0.406 -20.75 2.85 1 91.69 459 GLY A N 1
ATOM 3566 C CA . GLY A 1 459 ? 0.038 -19.984 1.698 1 91.69 459 GLY A CA 1
ATOM 3567 C C . GLY A 1 459 ? -0.106 -20.734 0.389 1 91.69 459 GLY A C 1
ATOM 3568 O O . GLY A 1 459 ? -0.043 -21.969 0.363 1 91.69 459 GLY A O 1
ATOM 3569 N N . ARG A 1 460 ? -0.416 -20.047 -0.667 1 86.88 460 ARG A N 1
ATOM 3570 C CA . ARG A 1 460 ? -0.322 -20.609 -2.016 1 86.88 460 ARG A CA 1
ATOM 3571 C C . ARG A 1 460 ? 1.105 -20.516 -2.547 1 86.88 460 ARG A C 1
ATOM 3573 O O . ARG A 1 460 ? 1.6 -19.422 -2.828 1 86.88 460 ARG A O 1
ATOM 3580 N N . TYR A 1 461 ? 1.765 -21.578 -2.58 1 80.75 461 TYR A N 1
ATOM 3581 C CA . TYR A 1 461 ? 3.189 -21.672 -2.877 1 80.75 461 TYR A CA 1
ATOM 3582 C C . TYR A 1 461 ? 3.443 -21.578 -4.375 1 80.75 461 TYR A C 1
ATOM 3584 O O . TYR A 1 461 ? 4.488 -21.078 -4.801 1 80.75 461 TYR A O 1
ATOM 3592 N N . GLY A 1 462 ? 2.535 -22.031 -5.109 1 75.81 462 GLY A N 1
ATOM 3593 C CA . GLY A 1 462 ? 2.553 -22 -6.562 1 75.81 462 GLY A CA 1
ATOM 3594 C C . GLY A 1 462 ? 1.165 -22 -7.176 1 75.81 462 GLY A C 1
ATOM 3595 O O . GLY A 1 462 ? 0.195 -21.609 -6.52 1 75.81 462 GLY A O 1
ATOM 3596 N N . GLY A 1 463 ? 1.146 -22.25 -8.469 1 76.44 463 GLY A N 1
ATOM 3597 C CA . GLY A 1 463 ? -0.147 -22.281 -9.133 1 76.44 463 GLY A CA 1
ATOM 3598 C C . GLY A 1 463 ? -1.132 -23.234 -8.484 1 76.44 463 GLY A C 1
ATOM 3599 O O . GLY A 1 463 ? -2.26 -22.859 -8.172 1 76.44 463 GLY A O 1
ATOM 3600 N N . GLU A 1 464 ? -0.656 -24.438 -8.312 1 87.81 464 GLU A N 1
ATOM 3601 C CA . GLU A 1 464 ? -1.52 -25.469 -7.762 1 87.81 464 GLU A CA 1
ATOM 3602 C C . GLU A 1 464 ? -0.965 -26.016 -6.445 1 87.81 464 GLU A C 1
ATOM 3604 O O . GLU A 1 464 ? -1.454 -27.016 -5.926 1 87.81 464 GLU A O 1
ATOM 3609 N N . GLU A 1 465 ? 0.034 -25.344 -5.957 1 90.12 465 GLU A N 1
ATOM 3610 C CA . GLU A 1 465 ? 0.715 -25.828 -4.758 1 90.12 465 GLU A CA 1
ATOM 3611 C C . GLU A 1 465 ? 0.408 -24.938 -3.557 1 90.12 465 GLU A C 1
ATOM 3613 O O . GLU A 1 465 ? 0.292 -23.719 -3.693 1 90.12 465 GLU A O 1
ATOM 3618 N N . PHE A 1 466 ? 0.222 -25.562 -2.389 1 94.62 466 PHE A N 1
ATOM 3619 C CA . PHE A 1 466 ? -0.054 -24.875 -1.127 1 94.62 466 PHE A CA 1
ATOM 3620 C C . PHE A 1 466 ? 0.941 -25.312 -0.054 1 94.62 466 PHE A C 1
ATOM 3622 O O . PHE A 1 466 ? 1.529 -26.391 -0.14 1 94.62 466 PHE A O 1
ATOM 3629 N N . VAL A 1 467 ? 1.18 -24.469 0.854 1 95.06 467 VAL A N 1
ATOM 3630 C CA . VAL A 1 467 ? 2.01 -24.781 2.014 1 95.06 467 VAL A CA 1
ATOM 3631 C C . VAL A 1 467 ? 1.274 -24.406 3.295 1 95.06 467 VAL A C 1
ATOM 3633 O O . VAL A 1 467 ? 0.599 -23.375 3.346 1 95.06 467 VAL A O 1
ATOM 3636 N N . ALA A 1 468 ? 1.321 -25.25 4.258 1 96.5 468 ALA A N 1
ATOM 3637 C CA . ALA A 1 468 ? 0.795 -24.984 5.59 1 96.5 468 ALA A CA 1
ATOM 3638 C C . ALA A 1 468 ? 1.888 -25.109 6.648 1 96.5 468 ALA A C 1
ATOM 3640 O O . ALA A 1 468 ? 2.721 -26.016 6.582 1 96.5 468 ALA A O 1
ATOM 3641 N N . VAL A 1 469 ? 1.97 -24.141 7.488 1 95.56 469 VAL A N 1
ATOM 3642 C CA . VAL A 1 469 ? 2.867 -24.172 8.641 1 95.56 469 VAL A CA 1
ATOM 3643 C C . VAL A 1 469 ? 2.055 -24.328 9.922 1 95.56 469 VAL A C 1
ATOM 3645 O O . VAL A 1 469 ? 1.237 -23.469 10.258 1 95.56 469 VAL A O 1
ATOM 3648 N N . LEU A 1 470 ? 2.271 -25.438 10.664 1 95.38 470 LEU A N 1
ATOM 3649 C CA . LEU A 1 470 ? 1.473 -25.797 11.836 1 95.38 470 LEU A CA 1
ATOM 3650 C C . LEU A 1 470 ? 2.316 -25.75 13.102 1 95.38 470 LEU A C 1
ATOM 3652 O O . LEU A 1 470 ? 2.982 -26.734 13.445 1 95.38 470 LEU A O 1
ATOM 3656 N N . PRO A 1 471 ? 2.164 -24.609 13.82 1 91.94 471 PRO A N 1
ATOM 3657 C CA . PRO A 1 471 ? 2.889 -24.547 15.094 1 91.94 471 PRO A CA 1
ATOM 3658 C C . PRO A 1 471 ? 2.381 -25.562 16.109 1 91.94 471 PRO A C 1
ATOM 3660 O O . PRO A 1 471 ? 1.183 -25.859 16.156 1 91.94 471 PRO A O 1
ATOM 3663 N N . GLU A 1 472 ? 3.279 -26.062 16.906 1 91.56 472 GLU A N 1
ATOM 3664 C CA . GLU A 1 472 ? 2.961 -27 18 1 91.56 472 GLU A CA 1
ATOM 3665 C C . GLU A 1 472 ? 2.168 -28.188 17.484 1 91.56 472 GLU A C 1
ATOM 3667 O O . GLU A 1 472 ? 1.128 -28.547 18.047 1 91.56 472 GLU A O 1
ATOM 3672 N N . CYS A 1 473 ? 2.615 -28.75 16.422 1 93.88 473 CYS A N 1
ATOM 3673 C CA . CYS A 1 473 ? 1.97 -29.875 15.75 1 93.88 473 CYS A CA 1
ATOM 3674 C C . CYS A 1 473 ? 3.002 -30.891 15.258 1 93.88 473 CYS A C 1
ATOM 3676 O O . CYS A 1 473 ? 3.854 -30.547 14.43 1 93.88 473 CYS A O 1
ATOM 3678 N N . SER A 1 474 ? 2.895 -32.094 15.773 1 94.31 474 SER A N 1
ATOM 3679 C CA . SER A 1 474 ? 3.803 -33.125 15.32 1 94.31 474 SER A CA 1
ATOM 3680 C C . SER A 1 474 ? 3.443 -33.625 13.922 1 94.31 474 SER A C 1
ATOM 3682 O O . SER A 1 474 ? 2.348 -33.344 13.43 1 94.31 474 SER A O 1
ATOM 3684 N N . ALA A 1 475 ? 4.391 -34.312 13.359 1 95.62 475 ALA A N 1
ATOM 3685 C CA . ALA A 1 475 ? 4.152 -34.844 12.016 1 95.62 475 ALA A CA 1
ATOM 3686 C C . ALA A 1 475 ? 2.965 -35.812 12.008 1 95.62 475 ALA A C 1
ATOM 3688 O O . ALA A 1 475 ? 2.199 -35.844 11.039 1 95.62 475 ALA A O 1
ATOM 3689 N N . LEU A 1 476 ? 2.848 -36.562 13.023 1 94.56 476 LEU A N 1
ATOM 3690 C CA . LEU A 1 476 ? 1.758 -37.531 13.109 1 94.56 476 LEU A CA 1
ATOM 3691 C C . LEU A 1 476 ? 0.411 -36.812 13.219 1 94.56 476 LEU A C 1
ATOM 3693 O O . LEU A 1 476 ? -0.563 -37.219 12.586 1 94.56 476 LEU A O 1
ATOM 3697 N N . GLN A 1 477 ? 0.394 -35.844 14.055 1 94.81 477 GLN A N 1
ATOM 3698 C CA . GLN A 1 477 ? -0.829 -35.031 14.18 1 94.81 477 GLN A CA 1
ATOM 3699 C C . GLN A 1 477 ? -1.188 -34.375 12.859 1 94.81 477 GLN A C 1
ATOM 3701 O O . GLN A 1 477 ? -2.355 -34.344 12.469 1 94.81 477 GLN A O 1
ATOM 3706 N N . ALA A 1 478 ? -0.209 -33.781 12.211 1 96.94 478 ALA A N 1
ATOM 3707 C CA . ALA A 1 478 ? -0.417 -33.125 10.922 1 96.94 478 ALA A CA 1
ATOM 3708 C C . ALA A 1 478 ? -0.959 -34.125 9.891 1 96.94 478 ALA A C 1
ATOM 3710 O O . ALA A 1 478 ? -1.825 -33.75 9.086 1 96.94 478 ALA A O 1
ATOM 3711 N N . ARG A 1 479 ? -0.409 -35.312 9.953 1 97 479 ARG A N 1
ATOM 3712 C CA . ARG A 1 479 ? -0.854 -36.344 9.016 1 97 479 ARG A CA 1
ATOM 3713 C C . ARG A 1 479 ? -2.342 -36.625 9.188 1 97 479 ARG A C 1
ATOM 3715 O O . ARG A 1 479 ? -3.07 -36.75 8.203 1 97 479 ARG A O 1
ATOM 3722 N N . ARG A 1 480 ? -2.771 -36.75 10.359 1 96.19 480 ARG A N 1
ATOM 3723 C CA . ARG A 1 480 ? -4.18 -37.031 10.633 1 96.19 480 ARG A CA 1
ATOM 3724 C C . ARG A 1 480 ? -5.059 -35.875 10.109 1 96.19 480 ARG A C 1
ATOM 3726 O O . ARG A 1 480 ? -6.078 -36.125 9.461 1 96.19 480 ARG A O 1
ATOM 3733 N N . ILE A 1 481 ? -4.664 -34.688 10.391 1 95.88 481 ILE A N 1
ATOM 3734 C CA . ILE A 1 481 ? -5.426 -33.5 10 1 95.88 481 ILE A CA 1
ATOM 3735 C C . ILE A 1 481 ? -5.527 -33.438 8.477 1 95.88 481 ILE A C 1
ATOM 3737 O O . ILE A 1 481 ? -6.621 -33.281 7.926 1 95.88 481 ILE A O 1
ATOM 3741 N N . PHE A 1 482 ? -4.465 -33.656 7.781 1 97.25 482 PHE A N 1
ATOM 3742 C CA . PHE A 1 482 ? -4.445 -33.438 6.34 1 97.25 482 PHE A CA 1
ATOM 3743 C C . PHE A 1 482 ? -5.035 -34.625 5.609 1 97.25 482 PHE A C 1
ATOM 3745 O O . PHE A 1 482 ? -5.523 -34.5 4.484 1 97.25 482 PHE A O 1
ATOM 3752 N N . ASP A 1 483 ? -4.969 -35.781 6.258 1 96.75 483 ASP A N 1
ATOM 3753 C CA . ASP A 1 483 ? -5.684 -36.906 5.688 1 96.75 483 ASP A CA 1
ATOM 3754 C C . ASP A 1 483 ? -7.195 -36.688 5.719 1 96.75 483 ASP A C 1
ATOM 3756 O O . ASP A 1 483 ? -7.902 -37.031 4.773 1 96.75 483 ASP A O 1
ATOM 3760 N N . GLU A 1 484 ? -7.637 -36.188 6.762 1 95.19 484 GLU A N 1
ATOM 3761 C CA . GLU A 1 484 ? -9.055 -35.844 6.855 1 95.19 484 GLU A CA 1
ATOM 3762 C C . GLU A 1 484 ? -9.453 -34.812 5.805 1 95.19 484 GLU A C 1
ATOM 3764 O O . GLU A 1 484 ? -10.5 -34.938 5.172 1 95.19 484 GLU A O 1
ATOM 3769 N N . ILE A 1 485 ? -8.648 -33.812 5.637 1 95.44 485 ILE A N 1
ATOM 3770 C CA . ILE A 1 485 ? -8.922 -32.781 4.652 1 95.44 485 ILE A CA 1
ATOM 3771 C C . ILE A 1 485 ? -8.914 -33.375 3.248 1 95.44 485 ILE A C 1
ATOM 3773 O O . ILE A 1 485 ? -9.75 -33.031 2.412 1 95.44 485 ILE A O 1
ATOM 3777 N N . ARG A 1 486 ? -7.957 -34.25 3.078 1 96.44 486 ARG A N 1
ATOM 3778 C CA . ARG A 1 486 ? -7.824 -34.906 1.785 1 96.44 486 ARG A CA 1
ATOM 3779 C C . ARG A 1 486 ? -9.102 -35.656 1.416 1 96.44 486 ARG A C 1
ATOM 3781 O O . ARG A 1 486 ? -9.594 -35.531 0.292 1 96.44 486 ARG A O 1
ATOM 3788 N N . VAL A 1 487 ? -9.641 -36.344 2.326 1 95 487 VAL A N 1
ATOM 3789 C CA . VAL A 1 487 ? -10.844 -37.125 2.107 1 95 487 VAL A CA 1
ATOM 3790 C C . VAL A 1 487 ? -12.031 -36.219 1.824 1 95 487 VAL A C 1
ATOM 3792 O O . VAL A 1 487 ? -12.82 -36.469 0.916 1 95 487 VAL A O 1
ATOM 3795 N N . ARG A 1 488 ? -12.141 -35.25 2.545 1 90.94 488 ARG A N 1
ATOM 3796 C CA . ARG A 1 488 ? -13.234 -34.312 2.363 1 90.94 488 ARG A CA 1
ATOM 3797 C C . ARG A 1 488 ? -13.141 -33.594 1.008 1 90.94 488 ARG A C 1
ATOM 3799 O O . ARG A 1 488 ? -14.164 -33.375 0.348 1 90.94 488 ARG A O 1
ATOM 3806 N N . PHE A 1 489 ? -11.969 -33.188 0.631 1 93.31 489 PHE A N 1
ATOM 3807 C CA . PHE A 1 489 ? -11.758 -32.531 -0.644 1 93.31 489 PHE A CA 1
ATOM 3808 C C . PHE A 1 489 ? -12.086 -33.438 -1.808 1 93.31 489 PHE A C 1
ATOM 3810 O O . PHE A 1 489 ? -12.703 -33.031 -2.787 1 93.31 489 PHE A O 1
ATOM 3817 N N . ALA A 1 490 ? -11.656 -34.656 -1.639 1 94.06 490 ALA A N 1
ATOM 3818 C CA . ALA A 1 490 ? -11.898 -35.656 -2.686 1 94.06 490 ALA A CA 1
ATOM 3819 C C . ALA A 1 490 ? -13.391 -35.875 -2.877 1 94.06 490 ALA A C 1
ATOM 3821 O O . ALA A 1 490 ? -13.82 -36.312 -3.949 1 94.06 490 ALA A O 1
ATOM 3822 N N . ALA A 1 491 ? -14.141 -35.562 -1.9 1 89.06 491 ALA A N 1
ATOM 3823 C CA . ALA A 1 491 ? -15.586 -35.781 -1.946 1 89.06 491 ALA A CA 1
ATOM 3824 C C . ALA A 1 491 ? -16.297 -34.625 -2.609 1 89.06 491 ALA A C 1
ATOM 3826 O O . ALA A 1 491 ? -17.469 -34.719 -3 1 89.06 491 ALA A O 1
ATOM 3827 N N . LEU A 1 492 ? -15.656 -33.531 -2.762 1 85.69 492 LEU A N 1
ATOM 3828 C CA . LEU A 1 492 ? -16.266 -32.344 -3.375 1 85.69 492 LEU A CA 1
ATOM 3829 C C . LEU A 1 492 ? -16.453 -32.562 -4.875 1 85.69 492 LEU A C 1
ATOM 3831 O O . LEU A 1 492 ? -15.57 -33.094 -5.543 1 85.69 492 LEU A O 1
ATOM 3835 N N . THR A 1 493 ? -17.609 -32.156 -5.352 1 85.94 493 THR A N 1
ATOM 3836 C CA . THR A 1 493 ? -17.875 -32.219 -6.781 1 85.94 493 THR A CA 1
ATOM 3837 C C . THR A 1 493 ? -17.844 -30.812 -7.387 1 85.94 493 THR A C 1
ATOM 3839 O O . THR A 1 493 ? -18.406 -29.859 -6.824 1 85.94 493 THR A O 1
ATOM 3842 N N . PHE A 1 494 ? -17.125 -30.688 -8.516 1 84.44 494 PHE A N 1
ATOM 3843 C CA . PHE A 1 494 ? -17.016 -29.422 -9.211 1 84.44 494 PHE A CA 1
ATOM 3844 C C . PHE A 1 494 ? -17.781 -29.453 -10.523 1 84.44 494 PHE A C 1
ATOM 3846 O O . PHE A 1 494 ? -18 -30.516 -11.102 1 84.44 494 PHE A O 1
ATOM 3853 N N . ASN A 1 495 ? -18.25 -28.266 -10.906 1 77.69 495 ASN A N 1
ATOM 3854 C CA . ASN A 1 495 ? -19.016 -28.172 -12.156 1 77.69 495 ASN A CA 1
ATOM 3855 C C . ASN A 1 495 ? -18.297 -27.281 -13.164 1 77.69 495 ASN A C 1
ATOM 3857 O O . ASN A 1 495 ? -17.797 -26.203 -12.812 1 77.69 495 ASN A O 1
ATOM 3861 N N . ALA A 1 496 ? -18 -27.812 -14.266 1 72.5 496 ALA A N 1
ATOM 3862 C CA . ALA A 1 496 ? -17.469 -27.031 -15.375 1 72.5 496 ALA A CA 1
ATOM 3863 C C . ALA A 1 496 ? -18.531 -26.766 -16.422 1 72.5 496 ALA A C 1
ATOM 3865 O O . ALA A 1 496 ? -19.109 -27.688 -16.984 1 72.5 496 ALA A O 1
ATOM 3866 N N . GLY A 1 497 ? -18.812 -25.406 -16.797 1 61.34 497 GLY A N 1
ATOM 3867 C CA . GLY A 1 497 ? -19.859 -25.094 -17.75 1 61.34 497 GLY A CA 1
ATOM 3868 C C . GLY A 1 497 ? -21.203 -25.703 -17.375 1 61.34 497 GLY A C 1
ATOM 3869 O O . GLY A 1 497 ? -21.547 -25.766 -16.203 1 61.34 497 GLY A O 1
ATOM 3870 N N . ASP A 1 498 ? -22.016 -26.031 -18.5 1 60.97 498 ASP A N 1
ATOM 3871 C CA . ASP A 1 498 ? -23.344 -26.609 -18.359 1 60.97 498 ASP A CA 1
ATOM 3872 C C . ASP A 1 498 ? -23.266 -28.125 -18.203 1 60.97 498 ASP A C 1
ATOM 3874 O O . ASP A 1 498 ? -23.125 -28.844 -19.203 1 60.97 498 ASP A O 1
ATOM 3878 N N . HIS A 1 499 ? -23.062 -28.766 -17.031 1 66.06 499 HIS A N 1
ATOM 3879 C CA . HIS A 1 499 ? -23.469 -30.109 -16.641 1 66.06 499 HIS A CA 1
ATOM 3880 C C . HIS A 1 499 ? -22.266 -31.047 -16.578 1 66.06 499 HIS A C 1
ATOM 3882 O O . HIS A 1 499 ? -22.422 -32.25 -16.734 1 66.06 499 HIS A O 1
ATOM 3888 N N . GLN A 1 500 ? -21.062 -30.656 -16.656 1 81.62 500 GLN A N 1
ATOM 3889 C CA . GLN A 1 500 ? -19.969 -31.609 -16.484 1 81.62 500 GLN A CA 1
ATOM 3890 C C . GLN A 1 500 ? -19.406 -31.547 -15.062 1 81.62 500 GLN A C 1
ATOM 3892 O O . GLN A 1 500 ? -18.875 -30.516 -14.656 1 81.62 500 GLN A O 1
ATOM 3897 N N . GLU A 1 501 ? -19.703 -32.719 -14.383 1 86.62 501 GLU A N 1
ATOM 3898 C CA . GLU A 1 501 ? -19.188 -32.812 -13.016 1 86.62 501 GLU A CA 1
ATOM 3899 C C . GLU A 1 501 ? -17.844 -33.531 -12.977 1 86.62 501 GLU A C 1
ATOM 3901 O O . GLU A 1 501 ? -17.609 -34.469 -13.742 1 86.62 501 GLU A O 1
ATOM 3906 N N . PHE A 1 502 ? -16.953 -33.062 -12.25 1 91 502 PHE A N 1
ATOM 3907 C CA . PHE A 1 502 ? -15.672 -33.719 -12.062 1 91 502 PHE A CA 1
ATOM 3908 C C . PHE A 1 502 ? -15.188 -33.562 -10.625 1 91 502 PHE A C 1
ATOM 3910 O O . PHE A 1 502 ? -15.758 -32.812 -9.852 1 91 502 PHE A O 1
ATOM 3917 N N . ARG A 1 503 ? -14.219 -34.469 -10.289 1 92 503 ARG A N 1
ATOM 3918 C CA . ARG A 1 503 ? -13.617 -34.406 -8.961 1 92 503 ARG A CA 1
ATOM 3919 C C . ARG A 1 503 ? -12.102 -34.281 -9.047 1 92 503 ARG A C 1
ATOM 3921 O O . ARG A 1 503 ? -11.5 -34.656 -10.062 1 92 503 ARG A O 1
ATOM 3928 N N . VAL A 1 504 ? -11.539 -33.719 -8.062 1 95 504 VAL A N 1
ATOM 3929 C CA . VAL A 1 504 ? -10.094 -33.531 -8 1 95 504 VAL A CA 1
ATOM 3930 C C . VAL A 1 504 ? -9.578 -33.969 -6.629 1 95 504 VAL A C 1
ATOM 3932 O O . VAL A 1 504 ? -10.289 -33.875 -5.629 1 95 504 VAL A O 1
ATOM 3935 N N . THR A 1 505 ? -8.445 -34.562 -6.566 1 96.81 505 THR A N 1
ATOM 3936 C CA . THR A 1 505 ? -7.785 -34.938 -5.32 1 96.81 505 THR A CA 1
ATOM 3937 C C . THR A 1 505 ? -6.484 -34.156 -5.145 1 96.81 505 THR A C 1
ATOM 3939 O O . THR A 1 505 ? -6.059 -33.438 -6.051 1 96.81 505 THR A O 1
ATOM 3942 N N . PHE A 1 506 ? -5.957 -34.188 -3.969 1 96.88 506 PHE A N 1
ATOM 3943 C CA . PHE A 1 506 ? -4.633 -33.594 -3.76 1 96.88 506 PHE A CA 1
ATOM 3944 C C . PHE A 1 506 ? -3.734 -34.562 -3.002 1 96.88 506 PHE A C 1
ATOM 3946 O O . PHE A 1 506 ? -4.219 -35.531 -2.393 1 96.88 506 PHE A O 1
ATOM 3953 N N . SER A 1 507 ? -2.455 -34.438 -3.117 1 97.62 507 SER A N 1
ATOM 3954 C CA . SER A 1 507 ? -1.43 -35.156 -2.363 1 97.62 507 SER A CA 1
ATOM 3955 C C . SER A 1 507 ? -0.637 -34.219 -1.472 1 97.62 507 SER A C 1
ATOM 3957 O O . SER A 1 507 ? -0.545 -33 -1.757 1 97.62 507 SER A O 1
ATOM 3959 N N . ALA A 1 508 ? -0.123 -34.781 -0.366 1 97.44 508 ALA A N 1
ATOM 3960 C CA . ALA A 1 508 ? 0.565 -33.875 0.578 1 97.44 508 ALA A CA 1
ATOM 3961 C C . ALA A 1 508 ? 1.816 -34.562 1.138 1 97.44 508 ALA A C 1
ATOM 3963 O O . ALA A 1 508 ? 1.885 -35.781 1.226 1 97.44 508 ALA A O 1
ATOM 3964 N N . GLY A 1 509 ? 2.785 -33.781 1.401 1 97.31 509 GLY A N 1
ATOM 3965 C CA . GLY A 1 509 ? 3.996 -34.156 2.109 1 97.31 509 GLY A CA 1
ATOM 3966 C C . GLY A 1 509 ? 4.219 -33.375 3.379 1 97.31 509 GLY A C 1
ATOM 3967 O O . GLY A 1 509 ? 4.035 -32.156 3.393 1 97.31 509 GLY A O 1
ATOM 3968 N N . ILE A 1 510 ? 4.645 -34.094 4.449 1 97.44 510 ILE A N 1
ATOM 3969 C CA . ILE A 1 510 ? 4.781 -33.438 5.754 1 97.44 510 ILE A CA 1
ATOM 3970 C C . ILE A 1 510 ? 6.215 -33.625 6.262 1 97.44 510 ILE A C 1
ATOM 3972 O O . ILE A 1 510 ? 6.824 -34.656 6.074 1 97.44 510 ILE A O 1
ATOM 3976 N N . CYS A 1 511 ? 6.703 -32.5 6.844 1 96.44 511 CYS A N 1
ATOM 3977 C CA . CYS A 1 511 ? 7.984 -32.562 7.535 1 96.44 511 CYS A CA 1
ATOM 3978 C C . CYS A 1 511 ? 7.91 -31.859 8.883 1 96.44 511 CYS A C 1
ATOM 3980 O O . CYS A 1 511 ? 7.418 -30.734 8.977 1 96.44 511 CYS A O 1
ATOM 3982 N N . GLU A 1 512 ? 8.383 -32.531 9.844 1 95 512 GLU A N 1
ATOM 3983 C CA . GLU A 1 512 ? 8.43 -31.969 11.188 1 95 512 GLU A CA 1
ATOM 3984 C C . GLU A 1 512 ? 9.734 -31.203 11.414 1 95 512 GLU A C 1
ATOM 3986 O O . GLU A 1 512 ? 10.789 -31.609 10.922 1 95 512 GLU A O 1
ATOM 3991 N N . THR A 1 513 ? 9.57 -30.062 12.086 1 90.62 513 THR A N 1
ATOM 3992 C CA . THR A 1 513 ? 10.766 -29.297 12.422 1 90.62 513 THR A CA 1
ATOM 3993 C C . THR A 1 513 ? 11.711 -30.141 13.281 1 90.62 513 THR A C 1
ATOM 3995 O O . THR A 1 513 ? 11.273 -31 14.039 1 90.62 513 THR A O 1
ATOM 3998 N N . ASP A 1 514 ? 12.93 -29.906 12.977 1 83.81 514 ASP A N 1
ATOM 3999 C CA . ASP A 1 514 ? 13.961 -30.484 13.828 1 83.81 514 ASP A CA 1
ATOM 4000 C C . ASP A 1 514 ? 14.883 -29.406 14.398 1 83.81 514 ASP A C 1
ATOM 4002 O O . ASP A 1 514 ? 14.742 -28.234 14.062 1 83.81 514 ASP A O 1
ATOM 4006 N N . GLU A 1 515 ? 15.602 -29.672 15.383 1 74.88 515 GLU A N 1
ATOM 4007 C CA . GLU A 1 515 ? 16.391 -28.703 16.125 1 74.88 515 GLU A CA 1
ATOM 4008 C C . GLU A 1 515 ? 17.438 -28.031 15.242 1 74.88 515 GLU A C 1
ATOM 4010 O O . GLU A 1 515 ? 17.906 -26.938 15.531 1 74.88 515 GLU A O 1
ATOM 4015 N N . HIS A 1 516 ? 17.609 -28.5 14.086 1 77.25 516 HIS A N 1
ATOM 4016 C CA . HIS A 1 516 ? 18.828 -28.031 13.422 1 77.25 516 HIS A CA 1
ATOM 4017 C C . HIS A 1 516 ? 18.531 -27.562 12.008 1 77.25 516 HIS A C 1
ATOM 4019 O O . HIS A 1 516 ? 19.344 -26.859 11.398 1 77.25 516 HIS A O 1
ATOM 4025 N N . SER A 1 517 ? 17.484 -27.906 11.531 1 80.44 517 SER A N 1
ATOM 4026 C CA . SER A 1 517 ? 17.297 -27.688 10.102 1 80.44 517 SER A CA 1
ATOM 4027 C C . SER A 1 517 ? 16.734 -26.297 9.836 1 80.44 517 SER A C 1
ATOM 4029 O O . SER A 1 517 ? 15.891 -25.797 10.594 1 80.44 517 SER A O 1
ATOM 4031 N N . ALA A 1 518 ? 17.266 -25.703 8.766 1 81.5 518 ALA A N 1
ATOM 4032 C CA . ALA A 1 518 ? 16.75 -24.422 8.281 1 81.5 518 ALA A CA 1
ATOM 4033 C C . ALA A 1 518 ? 15.391 -24.609 7.602 1 81.5 518 ALA A C 1
ATOM 4035 O O . ALA A 1 518 ? 15.039 -25.719 7.195 1 81.5 518 ALA A O 1
ATOM 4036 N N . ALA A 1 519 ? 14.625 -23.531 7.496 1 86.56 519 ALA A N 1
ATOM 4037 C CA . ALA A 1 519 ? 13.289 -23.531 6.898 1 86.56 519 ALA A CA 1
ATOM 4038 C C . ALA A 1 519 ? 13.328 -24.078 5.473 1 86.56 519 ALA A C 1
ATOM 4040 O O . ALA A 1 519 ? 12.438 -24.828 5.066 1 86.56 519 ALA A O 1
ATOM 4041 N N . SER A 1 520 ? 14.344 -23.75 4.738 1 83.5 520 SER A N 1
ATOM 4042 C CA . SER A 1 520 ? 14.453 -24.172 3.346 1 83.5 520 SER A CA 1
ATOM 4043 C C . SER A 1 520 ? 14.609 -25.688 3.236 1 83.5 520 SER A C 1
ATOM 4045 O O . SER A 1 520 ? 14.047 -26.312 2.336 1 83.5 520 SER A O 1
ATOM 4047 N N . VAL A 1 521 ? 15.297 -26.234 4.152 1 84.75 521 VAL A N 1
ATOM 4048 C CA . VAL A 1 521 ? 15.531 -27.672 4.172 1 84.75 521 VAL A CA 1
ATOM 4049 C C . VAL A 1 521 ? 14.234 -28.391 4.523 1 84.75 521 VAL A C 1
ATOM 4051 O O . VAL A 1 521 ? 13.914 -29.438 3.938 1 84.75 521 VAL A O 1
ATOM 4054 N N . LEU A 1 522 ? 13.555 -27.844 5.43 1 90.5 522 LEU A N 1
ATOM 4055 C CA . LEU A 1 522 ? 12.289 -28.453 5.832 1 90.5 522 LEU A CA 1
ATOM 4056 C C . LEU A 1 522 ? 11.297 -28.438 4.676 1 90.5 522 LEU A C 1
ATOM 4058 O O . LEU A 1 522 ? 10.578 -29.422 4.465 1 90.5 522 LEU A O 1
ATOM 4062 N N . LEU A 1 523 ? 11.297 -27.375 3.986 1 89.56 523 LEU A N 1
ATOM 4063 C CA . LEU A 1 523 ? 10.406 -27.266 2.83 1 89.56 523 LEU A CA 1
ATOM 4064 C C . LEU A 1 523 ? 10.789 -28.281 1.758 1 89.56 523 LEU A C 1
ATOM 4066 O O . LEU A 1 523 ? 9.922 -28.875 1.116 1 89.56 523 LEU A O 1
ATOM 4070 N N . GLU A 1 524 ? 12.062 -28.484 1.562 1 85.06 524 GLU A N 1
ATOM 4071 C CA . GLU A 1 524 ? 12.555 -29.469 0.595 1 85.06 524 GLU A CA 1
ATOM 4072 C C . GLU A 1 524 ? 12.164 -30.875 1.002 1 85.06 524 GLU A C 1
ATOM 4074 O O . GLU A 1 524 ? 11.812 -31.703 0.153 1 85.06 524 GLU A O 1
ATOM 4079 N N . ARG A 1 525 ? 12.281 -31.109 2.238 1 91.19 525 ARG A N 1
ATOM 4080 C CA . ARG A 1 525 ? 11.922 -32.438 2.738 1 91.19 525 ARG A CA 1
ATOM 4081 C C . ARG A 1 525 ? 10.422 -32.688 2.594 1 91.19 525 ARG A C 1
ATOM 4083 O O . ARG A 1 525 ? 10 -33.781 2.242 1 91.19 525 ARG A O 1
ATOM 4090 N N . ALA A 1 526 ? 9.68 -31.734 2.92 1 93.75 526 ALA A N 1
ATOM 4091 C CA . ALA A 1 526 ? 8.234 -31.844 2.729 1 93.75 526 ALA A CA 1
ATOM 4092 C C . ALA A 1 526 ? 7.891 -32.062 1.258 1 93.75 526 ALA A C 1
ATOM 4094 O O . ALA A 1 526 ? 6.988 -32.844 0.933 1 93.75 526 ALA A O 1
ATOM 4095 N N . ASP A 1 527 ? 8.586 -31.422 0.409 1 88.62 527 ASP A N 1
ATOM 4096 C CA . ASP A 1 527 ? 8.391 -31.562 -1.031 1 88.62 527 ASP A CA 1
ATOM 4097 C C . ASP A 1 527 ? 8.766 -32.969 -1.504 1 88.62 527 ASP A C 1
ATOM 4099 O O . ASP A 1 527 ? 8.117 -33.5 -2.395 1 88.62 527 ASP A O 1
ATOM 4103 N N . GLN A 1 528 ? 9.828 -33.438 -0.923 1 87.88 528 GLN A N 1
ATOM 4104 C CA . GLN A 1 528 ? 10.227 -34.812 -1.246 1 87.88 528 GLN A CA 1
ATOM 4105 C C . GLN A 1 528 ? 9.164 -35.812 -0.814 1 87.88 528 GLN A C 1
ATOM 4107 O O . GLN A 1 528 ? 8.883 -36.781 -1.529 1 87.88 528 GLN A O 1
ATOM 4112 N N . ALA A 1 529 ? 8.68 -35.594 0.33 1 94.38 529 ALA A N 1
ATOM 4113 C CA . ALA A 1 529 ? 7.59 -36.438 0.796 1 94.38 529 ALA A CA 1
ATOM 4114 C C . ALA A 1 529 ? 6.379 -36.344 -0.126 1 94.38 529 ALA A C 1
ATOM 4116 O O . ALA A 1 529 ? 5.703 -37.344 -0.385 1 94.38 529 ALA A O 1
ATOM 4117 N N . LEU A 1 530 ? 6.086 -35.156 -0.559 1 93.62 530 LEU A N 1
ATOM 4118 C CA . LEU A 1 530 ? 5.008 -34.938 -1.519 1 93.62 530 LEU A CA 1
ATOM 4119 C C . LEU A 1 530 ? 5.277 -35.688 -2.816 1 93.62 530 LEU A C 1
ATOM 4121 O O . LEU A 1 530 ? 4.367 -36.281 -3.398 1 93.62 530 LEU A O 1
ATOM 4125 N N . TYR A 1 531 ? 6.504 -35.625 -3.234 1 87.81 531 TYR A N 1
ATOM 4126 C CA . TYR A 1 531 ? 6.906 -36.344 -4.438 1 87.81 531 TYR A CA 1
ATOM 4127 C C . TYR A 1 531 ? 6.641 -37.844 -4.297 1 87.81 531 TYR A C 1
ATOM 4129 O O . TYR A 1 531 ? 6.152 -38.5 -5.23 1 87.81 531 TYR A O 1
ATOM 4137 N N . LEU A 1 532 ? 6.973 -38.344 -3.176 1 91.94 532 LEU A N 1
ATOM 4138 C CA . LEU A 1 532 ? 6.727 -39.75 -2.898 1 91.94 532 LEU A CA 1
ATOM 4139 C C . LEU A 1 532 ? 5.23 -40.062 -2.914 1 91.94 532 LEU A C 1
ATOM 4141 O O . LEU A 1 532 ? 4.809 -41.094 -3.438 1 91.94 532 LEU A O 1
ATOM 4145 N N . ALA A 1 533 ? 4.477 -39.188 -2.359 1 94.56 533 ALA A N 1
ATOM 4146 C CA . ALA A 1 533 ? 3.027 -39.375 -2.346 1 94.56 533 ALA A CA 1
ATOM 4147 C C . ALA A 1 533 ? 2.469 -39.438 -3.766 1 94.56 533 ALA A C 1
ATOM 4149 O O . ALA A 1 533 ? 1.592 -40.25 -4.066 1 94.56 533 ALA A O 1
ATOM 4150 N N . LYS A 1 534 ? 2.92 -38.562 -4.598 1 91.38 534 LYS A N 1
ATOM 4151 C CA . LYS A 1 534 ? 2.467 -38.5 -5.984 1 91.38 534 LYS A CA 1
ATOM 4152 C C . LYS A 1 534 ? 2.887 -39.781 -6.746 1 91.38 534 LYS A C 1
ATOM 4154 O O . LYS A 1 534 ? 2.111 -40.312 -7.543 1 91.38 534 LYS A O 1
ATOM 4159 N N . HIS A 1 535 ? 4.047 -40.312 -6.5 1 89.81 535 HIS A N 1
ATOM 4160 C CA . HIS A 1 535 ? 4.578 -41.469 -7.219 1 89.81 535 HIS A CA 1
ATOM 4161 C C . HIS A 1 535 ? 3.963 -42.781 -6.707 1 89.81 535 HIS A C 1
ATOM 4163 O O . HIS A 1 535 ? 3.961 -43.781 -7.414 1 89.81 535 HIS A O 1
ATOM 4169 N N . GLN A 1 536 ? 3.502 -42.75 -5.508 1 93.19 536 GLN A N 1
ATOM 4170 C CA . GLN A 1 536 ? 2.902 -43.938 -4.922 1 93.19 536 GLN A CA 1
ATOM 4171 C C . GLN A 1 536 ? 1.399 -44 -5.188 1 93.19 536 GLN A C 1
ATOM 4173 O O . GLN A 1 536 ? 0.659 -44.688 -4.477 1 93.19 536 GLN A O 1
ATOM 4178 N N . GLY A 1 537 ? 0.865 -43.156 -6.176 1 93 537 GLY A N 1
ATOM 4179 C CA . GLY A 1 537 ? -0.524 -43.312 -6.582 1 93 537 GLY A CA 1
ATOM 4180 C C . GLY A 1 537 ? -1.341 -42.062 -6.344 1 93 537 GLY A C 1
ATOM 4181 O O . GLY A 1 537 ? -2.52 -42 -6.699 1 93 537 GLY A O 1
ATOM 4182 N N . ARG A 1 538 ? -0.753 -41.062 -5.789 1 94.31 538 ARG A N 1
ATOM 4183 C CA . ARG A 1 538 ? -1.404 -39.781 -5.531 1 94.31 538 ARG A CA 1
ATOM 4184 C C . ARG A 1 538 ? -2.566 -39.938 -4.559 1 94.31 538 ARG A C 1
ATOM 4186 O O . ARG A 1 538 ? -2.805 -41.031 -4.043 1 94.31 538 ARG A O 1
ATOM 4193 N N . ASN A 1 539 ? -3.17 -38.938 -4.125 1 96.62 539 ASN A N 1
ATOM 4194 C CA . ASN A 1 539 ? -4.301 -38.938 -3.201 1 96.62 539 ASN A CA 1
ATOM 4195 C C . ASN A 1 539 ? -3.924 -39.562 -1.862 1 96.62 539 ASN A C 1
ATOM 4197 O O . ASN A 1 539 ? -4.594 -40.5 -1.395 1 96.62 539 ASN A O 1
ATOM 4201 N N . GLN A 1 540 ? -2.867 -39.094 -1.378 1 97.12 540 GLN A N 1
ATOM 4202 C CA . GLN A 1 540 ? -2.418 -39.594 -0.085 1 97.12 540 GLN A CA 1
ATOM 4203 C C . GLN A 1 540 ? -1.498 -38.594 0.608 1 97.12 540 GLN A C 1
ATOM 4205 O O . GLN A 1 540 ? -1.046 -37.625 -0.01 1 97.12 540 GLN A O 1
ATOM 4210 N N . VAL A 1 541 ? -1.225 -38.812 1.879 1 97.44 541 VAL A N 1
ATOM 4211 C CA . VAL A 1 541 ? -0.362 -38 2.707 1 97.44 541 VAL A CA 1
ATOM 4212 C C . VAL A 1 541 ? 0.866 -38.781 3.143 1 97.44 541 VAL A C 1
ATOM 4214 O O . VAL A 1 541 ? 0.744 -39.906 3.623 1 97.44 541 VAL A O 1
ATOM 4217 N N . GLN A 1 542 ? 2.02 -38.219 2.91 1 96.81 542 GLN A N 1
ATOM 4218 C CA . GLN A 1 542 ? 3.262 -38.875 3.299 1 96.81 542 GLN A CA 1
ATOM 4219 C C . GLN A 1 542 ? 4.078 -38 4.25 1 96.81 542 GLN A C 1
ATOM 4221 O O . GLN A 1 542 ? 4.133 -36.781 4.086 1 96.81 542 GLN A O 1
ATOM 4226 N N . VAL A 1 543 ? 4.75 -38.594 5.184 1 96.19 543 VAL A N 1
ATOM 4227 C CA . VAL A 1 543 ? 5.613 -37.906 6.129 1 96.19 543 VAL A CA 1
ATOM 4228 C C . VAL A 1 543 ? 7.078 -38.125 5.754 1 96.19 543 VAL A C 1
ATOM 4230 O O . VAL A 1 543 ? 7.477 -39.25 5.441 1 96.19 543 VAL A O 1
ATOM 4233 N N . ALA A 1 544 ? 7.773 -37 5.719 1 92.56 544 ALA A N 1
ATOM 4234 C CA . ALA A 1 544 ? 9.195 -37.094 5.398 1 92.56 544 ALA A CA 1
ATOM 4235 C C . ALA A 1 544 ? 9.945 -37.875 6.457 1 92.56 544 ALA A C 1
ATOM 4237 O O . ALA A 1 544 ? 9.641 -37.781 7.645 1 92.56 544 ALA A O 1
ATOM 4238 N N . GLU A 1 545 ? 10.812 -38.719 5.949 1 77.5 545 GLU A N 1
ATOM 4239 C CA . GLU A 1 545 ? 11.633 -39.531 6.863 1 77.5 545 GLU A CA 1
ATOM 4240 C C . GLU A 1 545 ? 12.688 -38.656 7.543 1 77.5 545 GLU A C 1
ATOM 4242 O O . GLU A 1 545 ? 13.18 -37.688 6.953 1 77.5 545 GLU A O 1
ATOM 4247 N N . ARG A 1 546 ? 12.828 -38.719 8.938 1 63.88 546 ARG A N 1
ATOM 4248 C CA . ARG A 1 546 ? 13.859 -38 9.688 1 63.88 546 ARG A CA 1
ATOM 4249 C C . ARG A 1 546 ? 15.25 -38.344 9.156 1 63.88 546 ARG A C 1
ATOM 4251 O O . ARG A 1 546 ? 15.492 -39.438 8.695 1 63.88 546 ARG A O 1
ATOM 4258 N N . MET B 1 1 ? 14.867 24.328 -16.984 1 37.59 1 MET B N 1
ATOM 4259 C CA . MET B 1 1 ? 13.492 24.812 -17.047 1 37.59 1 MET B CA 1
ATOM 4260 C C . MET B 1 1 ? 13.438 26.266 -17.5 1 37.59 1 MET B C 1
ATOM 4262 O O . MET B 1 1 ? 14.164 27.109 -16.969 1 37.59 1 MET B O 1
ATOM 4266 N N . ASP B 1 2 ? 12.812 26.359 -18.641 1 53.53 2 ASP B N 1
ATOM 4267 C CA . ASP B 1 2 ? 12.617 27.438 -19.609 1 53.53 2 ASP B CA 1
ATOM 4268 C C . ASP B 1 2 ? 12.016 28.672 -18.953 1 53.53 2 ASP B C 1
ATOM 4270 O O . ASP B 1 2 ? 11.039 28.578 -18.203 1 53.53 2 ASP B O 1
ATOM 4274 N N . GLU B 1 3 ? 12.68 29.594 -18.734 1 60.16 3 GLU B N 1
ATOM 4275 C CA . GLU B 1 3 ? 12.219 30.922 -18.344 1 60.16 3 GLU B CA 1
ATOM 4276 C C . GLU B 1 3 ? 10.859 31.25 -18.938 1 60.16 3 GLU B C 1
ATOM 4278 O O . GLU B 1 3 ? 10 31.828 -18.281 1 60.16 3 GLU B O 1
ATOM 4283 N N . ARG B 1 4 ? 10.625 30.703 -20.156 1 61.84 4 ARG B N 1
ATOM 4284 C CA . ARG B 1 4 ? 9.375 30.969 -20.844 1 61.84 4 ARG B CA 1
ATOM 4285 C C . ARG B 1 4 ? 8.211 30.219 -20.188 1 61.84 4 ARG B C 1
ATOM 4287 O O . ARG B 1 4 ? 7.121 30.766 -20.047 1 61.84 4 ARG B O 1
ATOM 4294 N N . ALA B 1 5 ? 8.43 28.984 -19.797 1 61.84 5 ALA B N 1
ATOM 4295 C CA . ALA B 1 5 ? 7.395 28.188 -19.156 1 61.84 5 ALA B CA 1
ATOM 4296 C C . ALA B 1 5 ? 7.035 28.75 -17.781 1 61.84 5 ALA B C 1
ATOM 4298 O O . ALA B 1 5 ? 5.863 28.766 -17.406 1 61.84 5 ALA B O 1
ATOM 4299 N N . ARG B 1 6 ? 8.023 29.266 -17.109 1 64.75 6 ARG B N 1
ATOM 4300 C CA . ARG B 1 6 ? 7.797 29.875 -15.805 1 64.75 6 ARG B CA 1
ATOM 4301 C C . ARG B 1 6 ? 6.973 31.156 -15.938 1 64.75 6 ARG B C 1
ATOM 4303 O O . ARG B 1 6 ? 6.062 31.406 -15.141 1 64.75 6 ARG B O 1
ATOM 4310 N N . LEU B 1 7 ? 7.301 31.875 -16.969 1 67.88 7 LEU B N 1
ATOM 4311 C CA . LEU B 1 7 ? 6.574 33.125 -17.203 1 67.88 7 LEU B CA 1
ATOM 4312 C C . LEU B 1 7 ? 5.129 32.844 -17.594 1 67.88 7 LEU B C 1
ATOM 4314 O O . LEU B 1 7 ? 4.211 33.531 -17.156 1 67.88 7 LEU B O 1
ATOM 4318 N N . ALA B 1 8 ? 4.965 31.797 -18.453 1 70.94 8 ALA B N 1
ATOM 4319 C CA . ALA B 1 8 ? 3.619 31.422 -18.875 1 70.94 8 ALA B CA 1
ATOM 4320 C C . ALA B 1 8 ? 2.781 30.969 -17.672 1 70.94 8 ALA B C 1
ATOM 4322 O O . ALA B 1 8 ? 1.598 31.312 -17.578 1 70.94 8 ALA B O 1
ATOM 4323 N N . LEU B 1 9 ? 3.361 30.281 -16.766 1 70.25 9 LEU B N 1
ATOM 4324 C CA . LEU B 1 9 ? 2.676 29.844 -15.547 1 70.25 9 LEU B CA 1
ATOM 4325 C C . LEU B 1 9 ? 2.271 31.047 -14.695 1 70.25 9 LEU B C 1
ATOM 4327 O O . LEU B 1 9 ? 1.144 31.109 -14.203 1 70.25 9 LEU B O 1
ATOM 4331 N N . GLN B 1 10 ? 3.201 31.922 -14.57 1 71.81 10 GLN B N 1
ATOM 4332 C CA . GLN B 1 10 ? 2.924 33.094 -13.758 1 71.81 10 GLN B CA 1
ATOM 4333 C C . GLN B 1 10 ? 1.763 33.906 -14.336 1 71.81 10 GLN B C 1
ATOM 4335 O O . GLN B 1 10 ? 0.931 34.438 -13.594 1 71.81 10 GLN B O 1
ATOM 4340 N N . GLU B 1 11 ? 1.732 33.938 -15.672 1 72.69 11 GLU B N 1
ATOM 4341 C CA . GLU B 1 11 ? 0.643 34.656 -16.328 1 72.69 11 GLU B CA 1
ATOM 4342 C C . GLU B 1 11 ? -0.697 33.969 -16.078 1 72.69 11 GLU B C 1
ATOM 4344 O O . GLU B 1 11 ? -1.698 34.625 -15.805 1 72.69 11 GLU B O 1
ATOM 4349 N N . GLN B 1 12 ? -0.655 32.719 -16.234 1 73.88 12 GLN B N 1
ATOM 4350 C CA . GLN B 1 12 ? -1.885 31.969 -16.016 1 73.88 12 GLN B CA 1
ATOM 4351 C C . GLN B 1 12 ? -2.344 32.062 -14.57 1 73.88 12 GLN B C 1
ATOM 4353 O O . GLN B 1 12 ? -3.541 32.188 -14.297 1 73.88 12 GLN B O 1
ATOM 4358 N N . LEU B 1 13 ? -1.448 32.031 -13.656 1 73.31 13 LEU B N 1
ATOM 4359 C CA . LEU B 1 13 ? -1.774 32.156 -12.234 1 73.31 13 LEU B CA 1
ATOM 4360 C C . LEU B 1 13 ? -2.34 33.562 -11.93 1 73.31 13 LEU B C 1
ATOM 4362 O O . LEU B 1 13 ? -3.293 33.688 -11.156 1 73.31 13 LEU B O 1
ATOM 4366 N N . THR B 1 14 ? -1.772 34.562 -12.57 1 73.56 14 THR B N 1
ATOM 4367 C CA . THR B 1 14 ? -2.26 35.906 -12.398 1 73.56 14 THR B CA 1
ATOM 4368 C C . THR B 1 14 ? -3.684 36.062 -12.93 1 73.56 14 THR B C 1
ATOM 4370 O O . THR B 1 14 ? -4.504 36.75 -12.344 1 73.56 14 THR B O 1
ATOM 4373 N N . GLN B 1 15 ? -3.891 35.375 -14.031 1 73.81 15 GLN B N 1
ATOM 4374 C CA . GLN B 1 15 ? -5.234 35.406 -14.594 1 73.81 15 GLN B CA 1
ATOM 4375 C C . GLN B 1 15 ? -6.242 34.781 -13.648 1 73.81 15 GLN B C 1
ATOM 4377 O O . GLN B 1 15 ? -7.355 35.281 -13.477 1 73.81 15 GLN B O 1
ATOM 4382 N N . LEU B 1 16 ? -5.883 33.688 -13.109 1 73.44 16 LEU B N 1
ATOM 4383 C CA . LEU B 1 16 ? -6.758 33 -12.156 1 73.44 16 LEU B CA 1
ATOM 4384 C C . LEU B 1 16 ? -6.984 33.844 -10.914 1 73.44 16 LEU B C 1
ATOM 4386 O O . LEU B 1 16 ? -8.086 33.875 -10.359 1 73.44 16 LEU B O 1
ATOM 4390 N N . GLU B 1 17 ? -5.98 34.531 -10.531 1 74.12 17 GLU B N 1
ATOM 4391 C CA . GLU B 1 17 ? -6.086 35.406 -9.391 1 74.12 17 GLU B CA 1
ATOM 4392 C C . GLU B 1 17 ? -7.055 36.562 -9.68 1 74.12 17 GLU B C 1
ATOM 4394 O O . GLU B 1 17 ? -7.844 36.938 -8.812 1 74.12 17 GLU B O 1
ATOM 4399 N N . GLN B 1 18 ? -6.969 37.094 -10.875 1 74.31 18 GLN B N 1
ATOM 4400 C CA . GLN B 1 18 ? -7.879 38.156 -11.281 1 74.31 18 GLN B CA 1
ATOM 4401 C C . GLN B 1 18 ? -9.32 37.656 -11.336 1 74.31 18 GLN B C 1
ATOM 4403 O O . GLN B 1 18 ? -10.234 38.375 -10.883 1 74.31 18 GLN B O 1
ATOM 4408 N N . GLN B 1 19 ? -9.43 36.5 -11.898 1 74.31 19 GLN B N 1
ATOM 4409 C CA . GLN B 1 19 ? -10.758 35.906 -11.969 1 74.31 19 GLN B CA 1
ATOM 4410 C C . GLN B 1 19 ? -11.336 35.688 -10.57 1 74.31 19 GLN B C 1
ATOM 4412 O O . GLN B 1 19 ? -12.516 35.969 -10.336 1 74.31 19 GLN B O 1
ATOM 4417 N N . PHE B 1 20 ? -10.523 35.188 -9.672 1 78.56 20 PHE B N 1
ATOM 4418 C CA . PHE B 1 20 ? -10.969 35 -8.297 1 78.56 20 PHE B CA 1
ATOM 4419 C C . PHE B 1 20 ? -11.312 36.312 -7.645 1 78.56 20 PHE B C 1
ATOM 4421 O O . PHE B 1 20 ? -12.273 36.406 -6.875 1 78.56 20 PHE B O 1
ATOM 4428 N N . GLY B 1 21 ? -10.516 37.344 -7.992 1 76.44 21 GLY B N 1
ATOM 4429 C CA . GLY B 1 21 ? -10.805 38.688 -7.465 1 76.44 21 GLY B CA 1
ATOM 4430 C C . GLY B 1 21 ? -12.188 39.188 -7.828 1 76.44 21 GLY B C 1
ATOM 4431 O O . GLY B 1 21 ? -12.891 39.75 -6.984 1 76.44 21 GLY B O 1
ATOM 4432 N N . GLU B 1 22 ? -12.555 38.875 -9.008 1 76.19 22 GLU B N 1
ATOM 4433 C CA . GLU B 1 22 ? -13.891 39.281 -9.461 1 76.19 22 GLU B CA 1
ATOM 4434 C C . GLU B 1 22 ? -14.969 38.469 -8.734 1 76.19 22 GLU B C 1
ATOM 4436 O O . GLU B 1 22 ? -15.969 39.031 -8.289 1 76.19 22 GLU B O 1
ATOM 4441 N N . ARG B 1 23 ? -14.711 37.219 -8.672 1 80.44 23 ARG B N 1
ATOM 4442 C CA . ARG B 1 23 ? -15.648 36.344 -7.965 1 80.44 23 ARG B CA 1
ATOM 4443 C C . ARG B 1 23 ? -15.75 36.75 -6.492 1 80.44 23 ARG B C 1
ATOM 4445 O O . ARG B 1 23 ? -16.828 36.688 -5.906 1 80.44 23 ARG B O 1
ATOM 4452 N N . LEU B 1 24 ? -14.617 37.062 -5.98 1 82.5 24 LEU B N 1
ATOM 4453 C CA . LEU B 1 24 ? -14.555 37.438 -4.578 1 82.5 24 LEU B CA 1
ATOM 4454 C C . LEU B 1 24 ? -15.445 38.656 -4.301 1 82.5 24 LEU B C 1
ATOM 4456 O O . LEU B 1 24 ? -16.141 38.688 -3.281 1 82.5 24 LEU B O 1
ATOM 4460 N N . GLN B 1 25 ? -15.469 39.625 -5.234 1 79.19 25 GLN B N 1
ATOM 4461 C CA . GLN B 1 25 ? -16.328 40.781 -5.086 1 79.19 25 GLN B CA 1
ATOM 4462 C C . GLN B 1 25 ? -17.797 40.406 -5.066 1 79.19 25 GLN B C 1
ATOM 4464 O O . GLN B 1 25 ? -18.578 40.906 -4.262 1 79.19 25 GLN B O 1
ATOM 4469 N N . ALA B 1 26 ? -18.016 39.469 -5.906 1 80.81 26 ALA B N 1
ATOM 4470 C CA . ALA B 1 26 ? -19.391 38.969 -5.965 1 80.81 26 ALA B CA 1
ATOM 4471 C C . ALA B 1 26 ? -19.766 38.25 -4.688 1 80.81 26 ALA B C 1
ATOM 4473 O O . ALA B 1 26 ? -20.859 38.406 -4.156 1 80.81 26 ALA B O 1
ATOM 4474 N N . ASP B 1 27 ? -18.891 37.406 -4.238 1 85.12 27 ASP B N 1
ATOM 4475 C CA . ASP B 1 27 ? -19.109 36.625 -3.025 1 85.12 27 ASP B CA 1
ATOM 4476 C C . ASP B 1 27 ? -19.297 37.531 -1.812 1 85.12 27 ASP B C 1
ATOM 4478 O O . ASP B 1 27 ? -20.172 37.312 -0.975 1 85.12 27 ASP B O 1
ATOM 4482 N N . LEU B 1 28 ? -18.516 38.562 -1.698 1 86.06 28 LEU B N 1
ATOM 4483 C CA . LEU B 1 28 ? -18.594 39.5 -0.578 1 86.06 28 LEU B CA 1
ATOM 4484 C C . LEU B 1 28 ? -19.906 40.281 -0.613 1 86.06 28 LEU B C 1
ATOM 4486 O O . LEU B 1 28 ? -20.516 40.531 0.431 1 86.06 28 LEU B O 1
ATOM 4490 N N . ALA B 1 29 ? -20.281 40.594 -1.84 1 83.88 29 ALA B N 1
ATOM 4491 C CA . ALA B 1 29 ? -21.562 41.281 -1.987 1 83.88 29 ALA B CA 1
ATOM 4492 C C . ALA B 1 29 ? -22.703 40.375 -1.515 1 83.88 29 ALA B C 1
ATOM 4494 O O . ALA B 1 29 ? -23.641 40.844 -0.849 1 83.88 29 ALA B O 1
ATOM 4495 N N . GLU B 1 30 ? -22.578 39.156 -1.921 1 85.62 30 GLU B N 1
ATOM 4496 C CA . GLU B 1 30 ? -23.594 38.219 -1.501 1 85.62 30 GLU B CA 1
ATOM 4497 C C . GLU B 1 30 ? -23.594 38.031 0.014 1 85.62 30 GLU B C 1
ATOM 4499 O O . GLU B 1 30 ? -24.641 37.906 0.633 1 85.62 30 GLU B O 1
ATOM 4504 N N . LEU B 1 31 ? -22.484 37.938 0.604 1 87.88 31 LEU B N 1
ATOM 4505 C CA . LEU B 1 31 ? -22.359 37.844 2.053 1 87.88 31 LEU B CA 1
ATOM 4506 C C . LEU B 1 31 ? -22.969 39.031 2.752 1 87.88 31 LEU B C 1
ATOM 4508 O O . LEU B 1 31 ? -23.609 38.906 3.793 1 87.88 31 LEU B O 1
ATOM 4512 N N . ALA B 1 32 ? -22.766 40.219 2.199 1 86.56 32 ALA B N 1
ATOM 4513 C CA . ALA B 1 32 ? -23.359 41.438 2.742 1 86.56 32 ALA B CA 1
ATOM 4514 C C . ALA B 1 32 ? -24.891 41.375 2.727 1 86.56 32 ALA B C 1
ATOM 4516 O O . ALA B 1 32 ? -25.547 41.781 3.691 1 86.56 32 ALA B O 1
ATOM 4517 N N . THR B 1 33 ? -25.344 40.812 1.613 1 86.38 33 THR B N 1
ATOM 4518 C CA . THR B 1 33 ? -26.797 40.688 1.495 1 86.38 33 THR B CA 1
ATOM 4519 C C . THR B 1 33 ? -27.328 39.719 2.553 1 86.38 33 THR B C 1
ATOM 4521 O O . THR B 1 33 ? -28.344 39.969 3.182 1 86.38 33 THR B O 1
ATOM 4524 N N . LEU B 1 34 ? -26.609 38.625 2.695 1 85.88 34 LEU B N 1
ATOM 4525 C CA . LEU B 1 34 ? -27 37.625 3.688 1 85.88 34 LEU B CA 1
ATOM 4526 C C . LEU B 1 34 ? -26.922 38.188 5.098 1 85.88 34 LEU B C 1
ATOM 4528 O O . LEU B 1 34 ? -27.766 37.906 5.945 1 85.88 34 LEU B O 1
ATOM 4532 N N . ALA B 1 35 ? -25.969 39.031 5.34 1 87.31 35 ALA B N 1
ATOM 4533 C CA . ALA B 1 35 ? -25.812 39.656 6.641 1 87.31 35 ALA B CA 1
ATOM 4534 C C . ALA B 1 35 ? -26.984 40.594 6.941 1 87.31 35 ALA B C 1
ATOM 4536 O O . ALA B 1 35 ? -27.5 40.625 8.062 1 87.31 35 ALA B O 1
ATOM 4537 N N . ARG B 1 36 ? -27.406 41.312 5.977 1 86.12 36 ARG B N 1
ATOM 4538 C CA . ARG B 1 36 ? -28.547 42.188 6.129 1 86.12 36 ARG B CA 1
ATOM 4539 C C . ARG B 1 36 ? -29.844 41.406 6.391 1 86.12 36 ARG B C 1
ATOM 4541 O O . ARG B 1 36 ? -30.656 41.812 7.223 1 86.12 36 ARG B O 1
ATOM 4548 N N . ASP B 1 37 ? -29.891 40.344 5.68 1 86.12 37 ASP B N 1
ATOM 4549 C CA . ASP B 1 37 ? -31.047 39.469 5.883 1 86.12 37 ASP B CA 1
ATOM 4550 C C . ASP B 1 37 ? -31.062 38.906 7.297 1 86.12 37 ASP B C 1
ATOM 4552 O O . ASP B 1 37 ? -32.125 38.781 7.914 1 86.12 37 ASP B O 1
ATOM 4556 N N . LEU B 1 38 ? -29.953 38.531 7.734 1 87.19 38 LEU B N 1
ATOM 4557 C CA . LEU B 1 38 ? -29.828 37.969 9.078 1 87.19 38 LEU B CA 1
ATOM 4558 C C . LEU B 1 38 ? -30.203 39 10.133 1 87.19 38 LEU B C 1
ATOM 4560 O O . LEU B 1 38 ? -30.812 38.656 11.156 1 87.19 38 LEU B O 1
ATOM 4564 N N . GLN B 1 39 ? -29.875 40.25 9.906 1 85.12 39 GLN B N 1
ATOM 4565 C CA . GLN B 1 39 ? -30.203 41.312 10.836 1 85.12 39 GLN B CA 1
ATOM 4566 C C . GLN B 1 39 ? -31.703 41.594 10.828 1 85.12 39 GLN B C 1
ATOM 4568 O O . GLN B 1 39 ? -32.281 42 11.852 1 85.12 39 GLN B O 1
ATOM 4573 N N . GLN B 1 40 ? -32.312 41.344 9.688 1 84.62 40 GLN B N 1
ATOM 4574 C CA . GLN B 1 40 ? -33.719 41.688 9.523 1 84.62 40 GLN B CA 1
ATOM 4575 C C . GLN B 1 40 ? -34.625 40.562 9.992 1 84.62 40 GLN B C 1
ATOM 4577 O O . GLN B 1 40 ? -35.75 40.781 10.422 1 84.62 40 GLN B O 1
ATOM 4582 N N . THR B 1 41 ? -34.062 39.344 9.805 1 83.31 41 THR B N 1
ATOM 4583 C CA . THR B 1 41 ? -34.844 38.156 10.156 1 83.31 41 THR B CA 1
ATOM 4584 C C . THR B 1 41 ? -34.844 37.938 11.664 1 83.31 41 THR B C 1
ATOM 4586 O O . THR B 1 41 ? -33.781 38 12.297 1 83.31 41 THR B O 1
ATOM 4589 N N . ARG B 1 42 ? -36.094 37.688 12.352 1 78.94 42 ARG B N 1
ATOM 4590 C CA . ARG B 1 42 ? -36.156 37.531 13.797 1 78.94 42 ARG B CA 1
ATOM 4591 C C . ARG B 1 42 ? -36.5 36.062 14.156 1 78.94 42 ARG B C 1
ATOM 4593 O O . ARG B 1 42 ? -36.125 35.594 15.234 1 78.94 42 ARG B O 1
ATOM 4600 N N . ALA B 1 43 ? -37.062 35.375 13.219 1 81.94 43 ALA B N 1
ATOM 4601 C CA . ALA B 1 43 ? -37.406 33.969 13.508 1 81.94 43 ALA B CA 1
ATOM 4602 C C . ALA B 1 43 ? -36.188 33.094 13.609 1 81.94 43 ALA B C 1
ATOM 4604 O O . ALA B 1 43 ? -35.312 33.156 12.742 1 81.94 43 ALA B O 1
ATOM 4605 N N . THR B 1 44 ? -36.094 32.281 14.609 1 81.12 44 THR B N 1
ATOM 4606 C CA . THR B 1 44 ? -34.938 31.469 14.914 1 81.12 44 THR B CA 1
ATOM 4607 C C . THR B 1 44 ? -34.688 30.438 13.805 1 81.12 44 THR B C 1
ATOM 4609 O O . THR B 1 44 ? -33.531 30.188 13.43 1 81.12 44 THR B O 1
ATOM 4612 N N . GLY B 1 45 ? -35.75 29.875 13.32 1 80.56 45 GLY B N 1
ATOM 4613 C CA . GLY B 1 45 ? -35.594 28.891 12.258 1 80.56 45 GLY B CA 1
ATOM 4614 C C . GLY B 1 45 ? -35 29.469 10.992 1 80.56 45 GLY B C 1
ATOM 4615 O O . GLY B 1 45 ? -34.094 28.891 10.406 1 80.56 45 GLY B O 1
ATOM 4616 N N . SER B 1 46 ? -35.562 30.609 10.633 1 84.5 46 SER B N 1
ATOM 4617 C CA . SER B 1 46 ? -35.062 31.281 9.438 1 84.5 46 SER B CA 1
ATOM 4618 C C . SER B 1 46 ? -33.625 31.781 9.633 1 84.5 46 SER B C 1
ATOM 4620 O O . SER B 1 46 ? -32.812 31.734 8.703 1 84.5 46 SER B O 1
ATOM 4622 N N . ARG B 1 47 ? -33.312 32.188 10.781 1 85.12 47 ARG B N 1
ATOM 4623 C CA . ARG B 1 47 ? -31.969 32.656 11.086 1 85.12 47 ARG B CA 1
ATOM 4624 C C . ARG B 1 47 ? -30.969 31.5 11.016 1 85.12 47 ARG B C 1
ATOM 4626 O O . ARG B 1 47 ? -29.844 31.672 10.562 1 85.12 47 ARG B O 1
ATOM 4633 N N . ARG B 1 48 ? -31.422 30.391 11.414 1 84.44 48 ARG B N 1
ATOM 4634 C CA . ARG B 1 48 ? -30.547 29.203 11.367 1 84.44 48 ARG B CA 1
ATOM 4635 C C . ARG B 1 48 ? -30.219 28.844 9.93 1 84.44 48 ARG B C 1
ATOM 4637 O O . ARG B 1 48 ? -29.062 28.516 9.617 1 84.44 48 ARG B O 1
ATOM 4644 N N . GLN B 1 49 ? -31.219 28.953 9.117 1 81.56 49 GLN B N 1
ATOM 4645 C CA . GLN B 1 49 ? -31 28.641 7.703 1 81.56 49 GLN B CA 1
ATOM 4646 C C . GLN B 1 49 ? -30.031 29.641 7.074 1 81.56 49 GLN B C 1
ATOM 4648 O O . GLN B 1 49 ? -29.156 29.25 6.301 1 81.56 49 GLN B O 1
ATOM 4653 N N . LEU B 1 50 ? -30.266 30.859 7.418 1 84.5 50 LEU B N 1
ATOM 4654 C CA . LEU B 1 50 ? -29.391 31.906 6.902 1 84.5 50 LEU B CA 1
ATOM 4655 C C . LEU B 1 50 ? -27.969 31.719 7.422 1 84.5 50 LEU B C 1
ATOM 4657 O O . LEU B 1 50 ? -27 31.859 6.672 1 84.5 50 LEU B O 1
ATOM 4661 N N . MET B 1 51 ? -27.859 31.328 8.625 1 85.81 51 MET B N 1
ATOM 4662 C CA . MET B 1 51 ? -26.562 31.109 9.242 1 85.81 51 MET B CA 1
ATOM 4663 C C . MET B 1 51 ? -25.828 29.938 8.57 1 85.81 51 MET B C 1
ATOM 4665 O O . MET B 1 51 ? -24.609 30 8.367 1 85.81 51 MET B O 1
ATOM 4669 N N . LEU B 1 52 ? -26.562 28.984 8.227 1 83.5 52 LEU B N 1
ATOM 4670 C CA . LEU B 1 52 ? -25.984 27.828 7.539 1 83.5 52 LEU B CA 1
ATOM 4671 C C . LEU B 1 52 ? -25.422 28.234 6.176 1 83.5 52 LEU B C 1
ATOM 4673 O O . LEU B 1 52 ? -24.328 27.812 5.801 1 83.5 52 LEU B O 1
ATOM 4677 N N . SER B 1 53 ? -26.219 29.062 5.547 1 84.31 53 SER B N 1
ATOM 4678 C CA . SER B 1 53 ? -25.781 29.531 4.238 1 84.31 53 SER B CA 1
ATOM 4679 C C . SER B 1 53 ? -24.531 30.391 4.352 1 84.31 53 SER B C 1
ATOM 4681 O O . SER B 1 53 ? -23.609 30.281 3.533 1 84.31 53 SER B O 1
ATOM 4683 N N . VAL B 1 54 ? -24.516 31.25 5.332 1 85.94 54 VAL B N 1
ATOM 4684 C CA . VAL B 1 54 ? -23.375 32.125 5.562 1 85.94 54 VAL B CA 1
ATOM 4685 C C . VAL B 1 54 ? -22.141 31.297 5.934 1 85.94 54 VAL B C 1
ATOM 4687 O O . VAL B 1 54 ? -21.047 31.531 5.43 1 85.94 54 VAL B O 1
ATOM 4690 N N . ARG B 1 55 ? -22.391 30.359 6.789 1 84.81 55 ARG B N 1
ATOM 4691 C CA . ARG B 1 55 ? -21.297 29.516 7.246 1 84.81 55 ARG B CA 1
ATOM 4692 C C . ARG B 1 55 ? -20.641 28.781 6.078 1 84.81 55 ARG B C 1
ATOM 4694 O O . ARG B 1 55 ? -19.422 28.688 6.008 1 84.81 55 ARG B O 1
ATOM 4701 N N . GLU B 1 56 ? -21.453 28.328 5.207 1 78.94 56 GLU B N 1
ATOM 4702 C CA . GLU B 1 56 ? -20.938 27.625 4.031 1 78.94 56 GLU B CA 1
ATOM 4703 C C . GLU B 1 56 ? -20.094 28.547 3.156 1 78.94 56 GLU B C 1
ATOM 4705 O O . GLU B 1 56 ? -19.047 28.141 2.652 1 78.94 56 GLU B O 1
ATOM 4710 N N . ARG B 1 57 ? -20.594 29.672 2.939 1 80.94 57 ARG B N 1
ATOM 4711 C CA . ARG B 1 57 ? -19.875 30.641 2.107 1 80.94 57 ARG B CA 1
ATOM 4712 C C . ARG B 1 57 ? -18.578 31.078 2.77 1 80.94 57 ARG B C 1
ATOM 4714 O O . ARG B 1 57 ? -17.562 31.25 2.098 1 80.94 57 ARG B O 1
ATOM 4721 N N . LEU B 1 58 ? -18.641 31.281 4.055 1 81 58 LEU B N 1
ATOM 4722 C CA . LEU B 1 58 ? -17.453 31.641 4.805 1 81 58 LEU B CA 1
ATOM 4723 C C . LEU B 1 58 ? -16.406 30.531 4.746 1 81 58 LEU B C 1
ATOM 4725 O O . LEU B 1 58 ? -15.219 30.797 4.633 1 81 58 LEU B O 1
ATOM 4729 N N . HIS B 1 59 ? -16.844 29.375 4.793 1 77.75 59 HIS B N 1
ATOM 4730 C CA . HIS B 1 59 ? -15.961 28.219 4.711 1 77.75 59 HIS B CA 1
ATOM 4731 C C . HIS B 1 59 ? -15.219 28.188 3.377 1 77.75 59 HIS B C 1
ATOM 4733 O O . HIS B 1 59 ? -14.008 27.953 3.342 1 77.75 59 HIS B O 1
ATOM 4739 N N . ARG B 1 60 ? -15.969 28.422 2.328 1 75.94 60 ARG B N 1
ATOM 4740 C CA . ARG B 1 60 ? -15.375 28.453 0.996 1 75.94 60 ARG B CA 1
ATOM 4741 C C . ARG B 1 60 ? -14.344 29.578 0.879 1 75.94 60 ARG B C 1
ATOM 4743 O O . ARG B 1 60 ? -13.273 29.375 0.293 1 75.94 60 ARG B O 1
ATOM 4750 N N . LEU B 1 61 ? -14.719 30.672 1.448 1 78.75 61 LEU B N 1
ATOM 4751 C CA . LEU B 1 61 ? -13.836 31.828 1.392 1 78.75 61 LEU B CA 1
ATOM 4752 C C . LEU B 1 61 ? -12.57 31.594 2.213 1 78.75 61 LEU B C 1
ATOM 4754 O O . LEU B 1 61 ? -11.469 31.938 1.776 1 78.75 61 LEU B O 1
ATOM 4758 N N . ALA B 1 62 ? -12.68 31.016 3.346 1 75.69 62 ALA B N 1
ATOM 4759 C CA . ALA B 1 62 ? -11.547 30.719 4.223 1 75.69 62 ALA B CA 1
ATOM 4760 C C . ALA B 1 62 ? -10.578 29.75 3.562 1 75.69 62 ALA B C 1
ATOM 4762 O O . ALA B 1 62 ? -9.359 29.875 3.721 1 75.69 62 ALA B O 1
ATOM 4763 N N . GLY B 1 63 ? -11.062 28.906 2.775 1 73.44 63 GLY B N 1
ATOM 4764 C CA . GLY B 1 63 ? -10.242 27.891 2.127 1 73.44 63 GLY B CA 1
ATOM 4765 C C . GLY B 1 63 ? -9.555 28.391 0.874 1 73.44 63 GLY B C 1
ATOM 4766 O O . GLY B 1 63 ? -8.438 27.969 0.561 1 73.44 63 GLY B O 1
ATOM 4767 N N . ALA B 1 64 ? -10.18 29.312 0.184 1 74.19 64 ALA B N 1
ATOM 4768 C CA . ALA B 1 64 ? -9.688 29.703 -1.135 1 74.19 64 ALA B CA 1
ATOM 4769 C C . ALA B 1 64 ? -8.914 31.016 -1.064 1 74.19 64 ALA B C 1
ATOM 4771 O O . ALA B 1 64 ? -7.922 31.188 -1.772 1 74.19 64 ALA B O 1
ATOM 4772 N N . ALA B 1 65 ? -9.328 32 -0.228 1 72.25 65 ALA B N 1
ATOM 4773 C CA . ALA B 1 65 ? -8.836 33.375 -0.25 1 72.25 65 ALA B CA 1
ATOM 4774 C C . ALA B 1 65 ? -7.324 33.406 -0.029 1 72.25 65 ALA B C 1
ATOM 4776 O O . ALA B 1 65 ? -6.602 34.094 -0.755 1 72.25 65 ALA B O 1
ATOM 4777 N N . GLY B 1 66 ? -6.848 32.625 0.876 1 71.62 66 GLY B N 1
ATOM 4778 C CA . GLY B 1 66 ? -5.422 32.625 1.161 1 71.62 66 GLY B CA 1
ATOM 4779 C C . GLY B 1 66 ? -4.582 32.156 -0.009 1 71.62 66 GLY B C 1
ATOM 4780 O O . GLY B 1 66 ? -3.49 32.656 -0.251 1 71.62 66 GLY B O 1
ATOM 4781 N N . THR B 1 67 ? -5.066 31.219 -0.725 1 72.81 67 THR B N 1
ATOM 4782 C CA . THR B 1 67 ? -4.367 30.641 -1.866 1 72.81 67 THR B CA 1
ATOM 4783 C C . THR B 1 67 ? -4.203 31.672 -2.98 1 72.81 67 THR B C 1
ATOM 4785 O O . THR B 1 67 ? -3.229 31.625 -3.732 1 72.81 67 THR B O 1
ATOM 4788 N N . PHE B 1 68 ? -5.199 32.625 -3.055 1 72.19 68 PHE B N 1
ATOM 4789 C CA . PHE B 1 68 ? -5.172 33.594 -4.125 1 72.19 68 PHE B CA 1
ATOM 4790 C C . PHE B 1 68 ? -4.594 34.938 -3.633 1 72.19 68 PHE B C 1
ATOM 4792 O O . PHE B 1 68 ? -4.789 35.969 -4.258 1 72.19 68 PHE B O 1
ATOM 4799 N N . GLY B 1 69 ? -3.975 34.875 -2.396 1 72.81 69 GLY B N 1
ATOM 4800 C CA . GLY B 1 69 ? -3.213 36.031 -1.919 1 72.81 69 GLY B CA 1
ATOM 4801 C C . GLY B 1 69 ? -4.004 36.906 -0.989 1 72.81 69 GLY B C 1
ATOM 4802 O O . GLY B 1 69 ? -3.596 38.031 -0.711 1 72.81 69 GLY B O 1
ATOM 4803 N N . PHE B 1 70 ? -5.18 36.5 -0.623 1 76.94 70 PHE B N 1
ATOM 4804 C CA . PHE B 1 70 ? -6.008 37.281 0.3 1 76.94 70 PHE B CA 1
ATOM 4805 C C . PHE B 1 70 ? -6.004 36.656 1.686 1 76.94 70 PHE B C 1
ATOM 4807 O O . PHE B 1 70 ? -7.062 36.281 2.217 1 76.94 70 PHE B O 1
ATOM 4814 N N . ALA B 1 71 ? -4.848 36.594 2.246 1 78.44 71 ALA B N 1
ATOM 4815 C CA . ALA B 1 71 ? -4.637 35.844 3.479 1 78.44 71 ALA B CA 1
ATOM 4816 C C . ALA B 1 71 ? -5.445 36.438 4.629 1 78.44 71 ALA B C 1
ATOM 4818 O O . ALA B 1 71 ? -6.074 35.688 5.398 1 78.44 71 ALA B O 1
ATOM 4819 N N . SER B 1 72 ? -5.414 37.719 4.766 1 80.75 72 SER B N 1
ATOM 4820 C CA . SER B 1 72 ? -6.133 38.375 5.852 1 80.75 72 SER B CA 1
ATOM 4821 C C . SER B 1 72 ? -7.633 38.125 5.762 1 80.75 72 SER B C 1
ATOM 4823 O O . SER B 1 72 ? -8.281 37.844 6.77 1 80.75 72 SER B O 1
ATOM 4825 N N . LEU B 1 73 ? -8.125 38.219 4.52 1 81.75 73 LEU B N 1
ATOM 4826 C CA . LEU B 1 73 ? -9.539 37.938 4.297 1 81.75 73 LEU B CA 1
ATOM 4827 C C . LEU B 1 73 ? -9.875 36.5 4.676 1 81.75 73 LEU B C 1
ATOM 4829 O O . LEU B 1 73 ? -10.914 36.25 5.285 1 81.75 73 LEU B O 1
ATOM 4833 N N . GLY B 1 74 ? -9.062 35.625 4.293 1 80 74 GLY B N 1
ATOM 4834 C CA . GLY B 1 74 ? -9.266 34.219 4.637 1 80 74 GLY B CA 1
ATOM 4835 C C . GLY B 1 74 ? -9.289 33.969 6.133 1 80 74 GLY B C 1
ATOM 4836 O O . GLY B 1 74 ? -10.141 33.219 6.629 1 80 74 GLY B O 1
ATOM 4837 N N . ASP B 1 75 ? -8.414 34.625 6.816 1 80.81 75 ASP B N 1
ATOM 4838 C CA . ASP B 1 75 ? -8.336 34.5 8.266 1 80.81 75 ASP B CA 1
ATOM 4839 C C . ASP B 1 75 ? -9.594 35.031 8.938 1 80.81 75 ASP B C 1
ATOM 4841 O O . ASP B 1 75 ? -10.133 34.406 9.859 1 80.81 75 ASP B O 1
ATOM 4845 N N . ASN B 1 76 ? -9.969 36.156 8.469 1 84.5 76 ASN B N 1
ATOM 4846 C CA . ASN B 1 76 ? -11.188 36.75 9.008 1 84.5 76 ASN B CA 1
ATOM 4847 C C . ASN B 1 76 ? -12.414 35.875 8.727 1 84.5 76 ASN B C 1
ATOM 4849 O O . ASN B 1 76 ? -13.266 35.719 9.602 1 84.5 76 ASN B O 1
ATOM 4853 N N . ALA B 1 77 ? -12.438 35.406 7.5 1 84 77 ALA B N 1
ATOM 4854 C CA . ALA B 1 77 ? -13.539 34.5 7.141 1 84 77 ALA B CA 1
ATOM 4855 C C . ALA B 1 77 ? -13.555 33.281 8.031 1 84 77 ALA B C 1
ATOM 4857 O O . ALA B 1 77 ? -14.625 32.812 8.445 1 84 77 ALA B O 1
ATOM 4858 N N . ARG B 1 78 ? -12.43 32.844 8.383 1 83.12 78 ARG B N 1
ATOM 4859 C CA . ARG B 1 78 ? -12.305 31.656 9.242 1 83.12 78 ARG B CA 1
ATOM 4860 C C . ARG B 1 78 ? -12.812 31.953 10.648 1 83.12 78 ARG B C 1
ATOM 4862 O O . ARG B 1 78 ? -13.523 31.141 11.25 1 83.12 78 ARG B O 1
ATOM 4869 N N . GLN B 1 79 ? -12.391 33 11.148 1 83 79 GLN B N 1
ATOM 4870 C CA . GLN B 1 79 ? -12.844 33.406 12.469 1 83 79 GLN B CA 1
ATOM 4871 C C . GLN B 1 79 ? -14.367 33.531 12.523 1 83 79 GLN B C 1
ATOM 4873 O O . GLN B 1 79 ? -15 33.094 13.477 1 83 79 GLN B O 1
ATOM 4878 N N . LEU B 1 80 ? -14.93 34.125 11.5 1 86.5 80 LEU B N 1
ATOM 4879 C CA . LEU B 1 80 ? -16.375 34.281 11.445 1 86.5 80 LEU B CA 1
ATOM 4880 C C . LEU B 1 80 ? -17.078 32.938 11.273 1 86.5 80 LEU B C 1
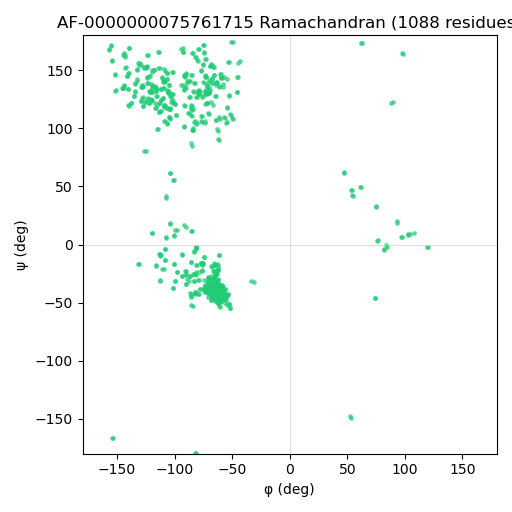ATOM 4882 O O . LEU B 1 80 ? -18.156 32.719 11.828 1 86.5 80 LEU B O 1
ATOM 4886 N N . GLU B 1 81 ? -16.422 32.094 10.461 1 84.69 81 GLU B N 1
ATOM 4887 C CA . GLU B 1 81 ? -16.969 30.75 10.305 1 84.69 81 GLU B CA 1
ATOM 4888 C C . GLU B 1 81 ? -17.062 30.047 11.648 1 84.69 81 GLU B C 1
ATOM 4890 O O . GLU B 1 81 ? -18.094 29.422 11.945 1 84.69 81 GLU B O 1
ATOM 4895 N N . GLN B 1 82 ? -16.062 30.156 12.461 1 80.25 82 GLN B N 1
ATOM 4896 C CA . GLN B 1 82 ? -16.047 29.531 13.773 1 80.25 82 GLN B CA 1
ATOM 4897 C C . GLN B 1 82 ? -17.125 30.109 14.672 1 80.25 82 GLN B C 1
ATOM 4899 O O . GLN B 1 82 ? -17.766 29.391 15.438 1 80.25 82 GLN B O 1
ATOM 4904 N N . ARG B 1 83 ? -17.312 31.375 14.555 1 82.94 83 ARG B N 1
ATOM 4905 C CA . ARG B 1 83 ? -18.375 32.031 15.312 1 82.94 83 ARG B CA 1
ATOM 4906 C C . ARG B 1 83 ? -19.75 31.531 14.883 1 82.94 83 ARG B C 1
ATOM 4908 O O . ARG B 1 83 ? -20.625 31.312 15.719 1 82.94 83 ARG B O 1
ATOM 4915 N N . ALA B 1 84 ? -19.891 31.359 13.586 1 85.75 84 ALA B N 1
ATOM 4916 C CA . ALA B 1 84 ? -21.141 30.812 13.062 1 85.75 84 ALA B CA 1
ATOM 4917 C C . ALA B 1 84 ? -21.391 29.406 13.578 1 85.75 84 ALA B C 1
ATOM 4919 O O . ALA B 1 84 ? -22.5 29.062 13.977 1 85.75 84 ALA B O 1
ATOM 4920 N N . ASP B 1 85 ? -20.359 28.641 13.57 1 82.88 85 ASP B N 1
ATOM 4921 C CA . ASP B 1 85 ? -20.453 27.266 14.062 1 82.88 85 ASP B CA 1
ATOM 4922 C C . ASP B 1 85 ? -20.875 27.234 15.531 1 82.88 85 ASP B C 1
ATOM 4924 O O . ASP B 1 85 ? -21.734 26.438 15.922 1 82.88 85 ASP B O 1
ATOM 4928 N N . ARG B 1 86 ? -20.266 28.062 16.328 1 77.75 86 ARG B N 1
ATOM 4929 C CA . ARG B 1 86 ? -20.594 28.141 17.75 1 77.75 86 ARG B CA 1
ATOM 4930 C C . ARG B 1 86 ? -22.062 28.516 17.953 1 77.75 86 ARG B C 1
ATOM 4932 O O . ARG B 1 86 ? -22.734 27.969 18.828 1 77.75 86 ARG B O 1
ATOM 4939 N N . TRP B 1 87 ? -22.516 29.422 17.172 1 84.81 87 TRP B N 1
ATOM 4940 C CA . TRP B 1 87 ? -23.906 29.844 17.234 1 84.81 87 TRP B CA 1
ATOM 4941 C C . TRP B 1 87 ? -24.844 28.703 16.828 1 84.81 87 TRP B C 1
ATOM 4943 O O . TRP B 1 87 ? -25.859 28.469 17.484 1 84.81 87 TRP B O 1
ATOM 4953 N N . LEU B 1 88 ? -24.453 27.922 15.766 1 84.38 88 LEU B N 1
ATOM 4954 C CA . LEU B 1 88 ? -25.266 26.828 15.234 1 84.38 88 LEU B CA 1
ATOM 4955 C C . LEU B 1 88 ? -25.312 25.656 16.203 1 84.38 88 LEU B C 1
ATOM 4957 O O . LEU B 1 88 ? -26.312 24.938 16.281 1 84.38 88 LEU B O 1
ATOM 4961 N N . ASP B 1 89 ? -24.234 25.484 16.875 1 77.06 89 ASP B N 1
ATOM 4962 C CA . ASP B 1 89 ? -24.109 24.359 17.797 1 77.06 89 ASP B CA 1
ATOM 4963 C C . ASP B 1 89 ? -24.797 24.656 19.141 1 77.06 89 ASP B C 1
ATOM 4965 O O . ASP B 1 89 ? -25.062 23.75 19.922 1 77.06 89 ASP B O 1
ATOM 4969 N N . SER B 1 90 ? -25.047 25.938 19.391 1 73.5 90 SER B N 1
ATOM 4970 C CA . SER B 1 90 ? -25.672 26.328 20.656 1 73.5 90 SER B CA 1
ATOM 4971 C C . SER B 1 90 ? -27.156 25.938 20.688 1 73.5 90 SER B C 1
ATOM 4973 O O . SER B 1 90 ? -27.844 26.016 19.672 1 73.5 90 SER B O 1
ATOM 4975 N N . ALA B 1 91 ? -27.562 25.281 21.734 1 71.06 91 ALA B N 1
ATOM 4976 C CA . ALA B 1 91 ? -28.953 24.875 21.938 1 71.06 91 ALA B CA 1
ATOM 4977 C C . ALA B 1 91 ? -29.891 26.078 21.922 1 71.06 91 ALA B C 1
ATOM 4979 O O . ALA B 1 91 ? -31.016 25.984 21.422 1 71.06 91 ALA B O 1
ATOM 4980 N N . LYS B 1 92 ? -29.5 27.219 22.516 1 74.75 92 LYS B N 1
ATOM 4981 C CA . LYS B 1 92 ? -30.297 28.438 22.531 1 74.75 92 LYS B CA 1
ATOM 4982 C C . LYS B 1 92 ? -29.5 29.625 21.969 1 74.75 92 LYS B C 1
ATOM 4984 O O . LYS B 1 92 ? -28.938 30.422 22.719 1 74.75 92 LYS B O 1
ATOM 4989 N N . PRO B 1 93 ? -29.453 29.688 20.625 1 72 93 PRO B N 1
ATOM 4990 C CA . PRO B 1 93 ? -28.625 30.734 20.031 1 72 93 PRO B CA 1
ATOM 4991 C C . PRO B 1 93 ? -29.188 32.125 20.266 1 72 93 PRO B C 1
ATOM 4993 O O . PRO B 1 93 ? -30.375 32.375 20.094 1 72 93 PRO B O 1
ATOM 4996 N N . GLY B 1 94 ? -28.422 33.062 20.906 1 76.25 94 GLY B N 1
ATOM 4997 C CA . GLY B 1 94 ? -28.844 34.406 21.281 1 76.25 94 GLY B CA 1
ATOM 4998 C C . GLY B 1 94 ? -29.016 35.312 20.094 1 76.25 94 GLY B C 1
ATOM 4999 O O . GLY B 1 94 ? -28.219 35.281 19.156 1 76.25 94 GLY B O 1
ATOM 5000 N N . SER B 1 95 ? -30.078 36.062 20.078 1 80.12 95 SER B N 1
ATOM 5001 C CA . SER B 1 95 ? -30.344 37.062 19.031 1 80.12 95 SER B CA 1
ATOM 5002 C C . SER B 1 95 ? -29.266 38.125 18.984 1 80.12 95 SER B C 1
ATOM 5004 O O . SER B 1 95 ? -28.859 38.562 17.906 1 80.12 95 SER B O 1
ATOM 5006 N N . ARG B 1 96 ? -28.734 38.469 20.094 1 80.81 96 ARG B N 1
ATOM 5007 C CA . ARG B 1 96 ? -27.688 39.469 20.156 1 80.81 96 ARG B CA 1
ATOM 5008 C C . ARG B 1 96 ? -26.406 38.969 19.484 1 80.81 96 ARG B C 1
ATOM 5010 O O . ARG B 1 96 ? -25.719 39.719 18.797 1 80.81 96 ARG B O 1
ATOM 5017 N N . ALA B 1 97 ? -26.172 37.781 19.719 1 84.81 97 ALA B N 1
ATOM 5018 C CA . ALA B 1 97 ? -24.984 37.188 19.125 1 84.81 97 ALA B CA 1
ATOM 5019 C C . ALA B 1 97 ? -25.094 37.125 17.594 1 84.81 97 ALA B C 1
ATOM 5021 O O . ALA B 1 97 ? -24.125 37.375 16.875 1 84.81 97 ALA B O 1
ATOM 5022 N N . ALA B 1 98 ? -26.266 36.844 17.141 1 85.81 98 ALA B N 1
ATOM 5023 C CA . ALA B 1 98 ? -26.516 36.812 15.695 1 85.81 98 ALA B CA 1
ATOM 5024 C C . ALA B 1 98 ? -26.359 38.219 15.078 1 85.81 98 ALA B C 1
ATOM 5026 O O . ALA B 1 98 ? -25.812 38.344 13.977 1 85.81 98 ALA B O 1
ATOM 5027 N N . ASP B 1 99 ? -26.828 39.188 15.805 1 85.81 99 ASP B N 1
ATOM 5028 C CA . ASP B 1 99 ? -26.719 40.562 15.32 1 85.81 99 ASP B CA 1
ATOM 5029 C C . ASP B 1 99 ? -25.266 41.031 15.281 1 85.81 99 ASP B C 1
ATOM 5031 O O . ASP B 1 99 ? -24.828 41.688 14.328 1 85.81 99 ASP B O 1
ATOM 5035 N N . ALA B 1 100 ? -24.547 40.688 16.328 1 85.81 100 ALA B N 1
ATOM 5036 C CA . ALA B 1 100 ? -23.125 41 16.375 1 85.81 100 ALA B CA 1
ATOM 5037 C C . ALA B 1 100 ? -22.375 40.312 15.25 1 85.81 100 ALA B C 1
ATOM 5039 O O . ALA B 1 100 ? -21.469 40.906 14.648 1 85.81 100 ALA B O 1
ATOM 5040 N N . PHE B 1 101 ? -22.797 39.125 15.023 1 87.69 101 PHE B N 1
ATOM 5041 C CA . PHE B 1 101 ? -22.203 38.344 13.938 1 87.69 101 PHE B CA 1
ATOM 5042 C C . PHE B 1 101 ? -22.484 39 12.594 1 87.69 101 PHE B C 1
ATOM 5044 O O . PHE B 1 101 ? -21.594 39.125 11.758 1 87.69 101 PHE B O 1
ATOM 5051 N N . ALA B 1 102 ? -23.672 39.375 12.406 1 83.88 102 ALA B N 1
ATOM 5052 C CA . ALA B 1 102 ? -24.062 40 11.148 1 83.88 102 ALA B CA 1
ATOM 5053 C C . ALA B 1 102 ? -23.266 41.281 10.922 1 83.88 102 ALA B C 1
ATOM 5055 O O . ALA B 1 102 ? -22.859 41.594 9.789 1 83.88 102 ALA B O 1
ATOM 5056 N N . ALA B 1 103 ? -23.047 42 11.969 1 85.19 103 ALA B N 1
ATOM 5057 C CA . ALA B 1 103 ? -22.266 43.25 11.867 1 85.19 103 ALA B CA 1
ATOM 5058 C C . ALA B 1 103 ? -20.828 42.969 11.461 1 85.19 103 ALA B C 1
ATOM 5060 O O . ALA B 1 103 ? -20.266 43.656 10.633 1 85.19 103 ALA B O 1
ATOM 5061 N N . ALA B 1 104 ? -20.297 41.938 12.039 1 84.25 104 ALA B N 1
ATOM 5062 C CA . ALA B 1 104 ? -18.938 41.562 11.711 1 84.25 104 ALA B CA 1
ATOM 5063 C C . ALA B 1 104 ? -18.844 41.094 10.258 1 84.25 104 ALA B C 1
ATOM 5065 O O . ALA B 1 104 ? -17.844 41.344 9.586 1 84.25 104 ALA B O 1
ATOM 5066 N N . LEU B 1 105 ? -19.812 40.438 9.867 1 85 105 LEU B N 1
ATOM 5067 C CA . LEU B 1 105 ? -19.891 39.938 8.492 1 85 105 LEU B CA 1
ATOM 5068 C C . LEU B 1 105 ? -19.922 41.125 7.508 1 85 105 LEU B C 1
ATOM 5070 O O . LEU B 1 105 ? -19.281 41.062 6.453 1 85 105 LEU B O 1
ATOM 5074 N N . LEU B 1 106 ? -20.688 42.125 7.867 1 83.81 106 LEU B N 1
ATOM 5075 C CA . LEU B 1 106 ? -20.781 43.312 7.02 1 83.81 106 LEU B CA 1
ATOM 5076 C C . LEU B 1 106 ? -19.438 44.031 6.953 1 83.81 106 LEU B C 1
ATOM 5078 O O . LEU B 1 106 ? -19.062 44.562 5.902 1 83.81 106 LEU B O 1
ATOM 5082 N N . GLN B 1 107 ? -18.766 44 8.039 1 83.94 107 GLN B N 1
ATOM 5083 C CA . GLN B 1 107 ? -17.438 44.594 8.062 1 83.94 107 GLN B CA 1
ATOM 5084 C C . GLN B 1 107 ? -16.484 43.844 7.137 1 83.94 107 GLN B C 1
ATOM 5086 O O . GLN B 1 107 ? -15.695 44.469 6.414 1 83.94 107 GLN B O 1
ATOM 5091 N N . LEU B 1 108 ? -16.547 42.562 7.215 1 83.81 108 LEU B N 1
ATOM 5092 C CA . LEU B 1 108 ? -15.719 41.719 6.34 1 83.81 108 LEU B CA 1
ATOM 5093 C C . LEU B 1 108 ? -16.031 42 4.875 1 83.81 108 LEU B C 1
ATOM 5095 O O . LEU B 1 108 ? -15.133 42.094 4.043 1 83.81 108 LEU B O 1
ATOM 5099 N N . ALA B 1 109 ? -17.266 42.094 4.566 1 80.69 109 ALA B N 1
ATOM 5100 C CA . ALA B 1 109 ? -17.734 42.281 3.191 1 80.69 109 ALA B CA 1
ATOM 5101 C C . ALA B 1 109 ? -17.297 43.625 2.633 1 80.69 109 ALA B C 1
ATOM 5103 O O . ALA B 1 109 ? -17.188 43.812 1.416 1 80.69 109 ALA B O 1
ATOM 5104 N N . SER B 1 110 ? -17.016 44.562 3.516 1 76.25 110 SER B N 1
ATOM 5105 C CA . SER B 1 110 ? -16.672 45.906 3.088 1 76.25 110 SER B CA 1
ATOM 5106 C C . SER B 1 110 ? -15.156 46.062 2.977 1 76.25 110 SER B C 1
ATOM 5108 O O . SER B 1 110 ? -14.672 47.094 2.473 1 76.25 110 SER B O 1
ATOM 5110 N N . GLU B 1 111 ? -14.445 45.062 3.451 1 73.44 111 GLU B N 1
ATOM 5111 C CA . GLU B 1 111 ? -12.992 45.156 3.4 1 73.44 111 GLU B CA 1
ATOM 5112 C C . GLU B 1 111 ? -12.484 45.031 1.964 1 73.44 111 GLU B C 1
ATOM 5114 O O . GLU B 1 111 ? -13.008 44.25 1.167 1 73.44 111 GLU B O 1
ATOM 5119 N N . THR B 1 112 ? -11.617 45.969 1.549 1 66.88 112 THR B N 1
ATOM 5120 C CA . THR B 1 112 ? -10.953 45.875 0.254 1 66.88 112 THR B CA 1
ATOM 5121 C C . THR B 1 112 ? -9.766 44.938 0.313 1 66.88 112 THR B C 1
ATOM 5123 O O . THR B 1 112 ? -8.781 45.188 1.01 1 66.88 112 THR B O 1
ATOM 5126 N N . PRO B 1 113 ? -9.945 43.719 -0.262 1 63.69 113 PRO B N 1
ATOM 5127 C CA . PRO B 1 113 ? -8.922 42.688 -0.096 1 63.69 113 PRO B CA 1
ATOM 5128 C C . PRO B 1 113 ? -7.59 43.062 -0.741 1 63.69 113 PRO B C 1
ATOM 5130 O O . PRO B 1 113 ? -7.555 43.5 -1.901 1 63.69 113 PRO B O 1
ATOM 5133 N N . GLY B 1 114 ? -6.457 43.438 -0.005 1 63.62 114 GLY B N 1
ATOM 5134 C CA . GLY B 1 114 ? -5.109 43.594 -0.534 1 63.62 114 GLY B CA 1
ATOM 5135 C C . GLY B 1 114 ? -4.461 42.25 -0.879 1 63.62 114 GLY B C 1
ATOM 5136 O O . GLY B 1 114 ? -4.723 41.25 -0.227 1 63.62 114 GLY B O 1
ATOM 5137 N N . GLN B 1 115 ? -4.062 42.094 -2.172 1 61.84 115 GLN B N 1
ATOM 5138 C CA . GLN B 1 115 ? -3.41 40.875 -2.65 1 61.84 115 GLN B CA 1
ATOM 5139 C C . GLN B 1 115 ? -1.947 40.844 -2.221 1 61.84 115 GLN B C 1
ATOM 5141 O O . GLN B 1 115 ? -1.201 41.812 -2.438 1 61.84 115 GLN B O 1
ATOM 5146 N N . GLU B 1 116 ? -1.466 40.062 -1.27 1 57.28 116 GLU B N 1
ATOM 5147 C CA . GLU B 1 116 ? -0.063 39.844 -0.947 1 57.28 116 GLU B CA 1
ATOM 5148 C C . GLU B 1 116 ? 0.504 38.688 -1.777 1 57.28 116 GLU B C 1
ATOM 5150 O O . GLU B 1 116 ? -0.111 37.625 -1.878 1 57.28 116 GLU B O 1
ATOM 5155 N N . ARG B 1 117 ? 1.46 38.906 -2.727 1 49.09 117 ARG B N 1
ATOM 5156 C CA . ARG B 1 117 ? 2.066 37.938 -3.619 1 49.09 117 ARG B CA 1
ATOM 5157 C C . ARG B 1 117 ? 3.225 37.219 -2.938 1 49.09 117 ARG B C 1
ATOM 5159 O O . ARG B 1 117 ? 4.156 37.844 -2.449 1 49.09 117 ARG B O 1
ATOM 5166 N N . GLU B 1 118 ? 3.094 36.094 -2.436 1 45.69 118 GLU B N 1
ATOM 5167 C CA . GLU B 1 118 ? 4.25 35.312 -1.993 1 45.69 118 GLU B CA 1
ATOM 5168 C C . GLU B 1 118 ? 4.945 34.656 -3.172 1 45.69 118 GLU B C 1
ATOM 5170 O O . GLU B 1 118 ? 4.301 34.312 -4.164 1 45.69 118 GLU B O 1
ATOM 5175 N N . GLY B 1 119 ? 6.352 34.781 -3.236 1 39.91 119 GLY B N 1
ATOM 5176 C CA . GLY B 1 119 ? 7.219 34.312 -4.305 1 39.91 119 GLY B CA 1
ATOM 5177 C C . GLY B 1 119 ? 7.105 32.812 -4.555 1 39.91 119 GLY B C 1
ATOM 5178 O O . GLY B 1 119 ? 6.75 32.062 -3.648 1 39.91 119 GLY B O 1
ATOM 5179 N N . ALA B 1 120 ? 7.086 32.531 -5.773 1 37.53 120 ALA B N 1
ATOM 5180 C CA . ALA B 1 120 ? 6.98 31.203 -6.344 1 37.53 120 ALA B CA 1
ATOM 5181 C C . ALA B 1 120 ? 8.195 30.344 -5.973 1 37.53 120 ALA B C 1
ATOM 5183 O O . ALA B 1 120 ? 9.336 30.734 -6.246 1 37.53 120 ALA B O 1
ATOM 5184 N N . ALA B 1 121 ? 8.172 29.469 -5 1 38.31 121 ALA B N 1
ATOM 5185 C CA . ALA B 1 121 ? 9.297 28.594 -4.711 1 38.31 121 ALA B CA 1
ATOM 5186 C C . ALA B 1 121 ? 9.672 27.75 -5.934 1 38.31 121 ALA B C 1
ATOM 5188 O O . ALA B 1 121 ? 8.82 27.469 -6.777 1 38.31 121 ALA B O 1
ATOM 5189 N N . ALA B 1 122 ? 11.039 27.484 -6.137 1 37 122 ALA B N 1
ATOM 5190 C CA . ALA B 1 122 ? 11.703 26.75 -7.215 1 37 122 ALA B CA 1
ATOM 5191 C C . ALA B 1 122 ? 11.25 25.297 -7.262 1 37 122 ALA B C 1
ATOM 5193 O O . ALA B 1 122 ? 11.281 24.594 -6.25 1 37 122 ALA B O 1
ATOM 5194 N N . LEU B 1 123 ? 10.516 24.875 -8.211 1 37.28 123 LEU B N 1
ATOM 5195 C CA . LEU B 1 123 ? 9.969 23.562 -8.492 1 37.28 123 LEU B CA 1
ATOM 5196 C C . LEU B 1 123 ? 11.086 22.547 -8.703 1 37.28 123 LEU B C 1
ATOM 5198 O O . LEU B 1 123 ? 12.164 22.891 -9.188 1 37.28 123 LEU B O 1
ATOM 5202 N N . PRO B 1 124 ? 10.984 21.406 -8.148 1 35.94 124 PRO B N 1
ATOM 5203 C CA . PRO B 1 124 ? 11.984 20.391 -8.469 1 35.94 124 PRO B CA 1
ATOM 5204 C C . PRO B 1 124 ? 12.172 20.203 -9.977 1 35.94 124 PRO B C 1
ATOM 5206 O O . PRO B 1 124 ? 11.195 20.156 -10.719 1 35.94 124 PRO B O 1
ATOM 5209 N N . VAL B 1 125 ? 13.352 20.609 -10.508 1 35.03 125 VAL B N 1
ATOM 5210 C CA . VAL B 1 125 ? 13.734 20.531 -11.914 1 35.03 125 VAL B CA 1
ATOM 5211 C C . VAL B 1 125 ? 13.75 19.062 -12.367 1 35.03 125 VAL B C 1
ATOM 5213 O O . VAL B 1 125 ? 14.461 18.234 -11.781 1 35.03 125 VAL B O 1
ATOM 5216 N N . HIS B 1 126 ? 12.695 18.531 -12.844 1 37 126 HIS B N 1
ATOM 5217 C CA . HIS B 1 126 ? 12.742 17.188 -13.414 1 37 126 HIS B CA 1
ATOM 5218 C C . HIS B 1 126 ? 13.438 17.188 -14.773 1 37 126 HIS B C 1
ATOM 5220 O O . HIS B 1 126 ? 13.195 18.062 -15.602 1 37 126 HIS B O 1
ATOM 5226 N N . HIS B 1 127 ? 14.602 16.703 -14.789 1 35.69 127 HIS B N 1
ATOM 5227 C CA . HIS B 1 127 ? 15.453 16.594 -15.961 1 35.69 127 HIS B CA 1
ATOM 5228 C C . HIS B 1 127 ? 14.734 15.875 -17.094 1 35.69 127 HIS B C 1
ATOM 5230 O O . HIS B 1 127 ? 13.773 15.141 -16.875 1 35.69 127 HIS B O 1
ATOM 5236 N N . GLU B 1 128 ? 15.312 16.219 -18.422 1 35.41 128 GLU B N 1
ATOM 5237 C CA . GLU B 1 128 ? 14.984 15.922 -19.812 1 35.41 128 GLU B CA 1
ATOM 5238 C C . GLU B 1 128 ? 14.742 14.43 -20.016 1 35.41 128 GLU B C 1
ATOM 5240 O O . GLU B 1 128 ? 15.141 13.609 -19.188 1 35.41 128 GLU B O 1
ATOM 5245 N N . GLU B 1 129 ? 14.312 14.172 -21.266 1 35.06 129 GLU B N 1
ATOM 5246 C CA . GLU B 1 129 ? 13.875 12.938 -21.906 1 35.06 129 GLU B CA 1
ATOM 5247 C C . GLU B 1 129 ? 14.953 11.859 -21.828 1 35.06 129 GLU B C 1
ATOM 5249 O O . GLU B 1 129 ? 16.109 12.109 -22.156 1 35.06 129 GLU B O 1
ATOM 5254 N N . PRO B 1 130 ? 14.766 10.922 -21.109 1 36.16 130 PRO B N 1
ATOM 5255 C CA . PRO B 1 130 ? 15.773 9.859 -21.062 1 36.16 130 PRO B CA 1
ATOM 5256 C C . PRO B 1 130 ? 16.188 9.375 -22.453 1 36.16 130 PRO B C 1
ATOM 5258 O O . PRO B 1 130 ? 15.344 9.242 -23.328 1 36.16 130 PRO B O 1
ATOM 5261 N N . ALA B 1 131 ? 17.375 9.648 -23.016 1 36.56 131 ALA B N 1
ATOM 5262 C CA . ALA B 1 131 ? 17.938 8.969 -24.188 1 36.56 131 ALA B CA 1
ATOM 5263 C C . ALA B 1 131 ? 17.719 7.461 -24.094 1 36.56 131 ALA B C 1
ATOM 5265 O O . ALA B 1 131 ? 17.531 6.91 -23.016 1 36.56 131 ALA B O 1
ATOM 5266 N N . PRO B 1 132 ? 17.719 6.625 -25.156 1 44.88 132 PRO B N 1
ATOM 5267 C CA . PRO B 1 132 ? 17.672 5.172 -25.328 1 44.88 132 PRO B CA 1
ATOM 5268 C C . PRO B 1 132 ? 18.781 4.461 -24.547 1 44.88 132 PRO B C 1
ATOM 5270 O O . PRO B 1 132 ? 19.938 4.891 -24.609 1 44.88 132 PRO B O 1
ATOM 5273 N N . GLY B 1 133 ? 18.469 3.457 -23.422 1 63.59 133 GLY B N 1
ATOM 5274 C CA . GLY B 1 133 ? 19.156 2.502 -22.562 1 63.59 133 GLY B CA 1
ATOM 5275 C C . GLY B 1 133 ? 19.688 3.117 -21.281 1 63.59 133 GLY B C 1
ATOM 5276 O O . GLY B 1 133 ? 20.344 4.156 -21.312 1 63.59 133 GLY B O 1
ATOM 5277 N N . CYS B 1 134 ? 19.328 2.689 -20.047 1 78.38 134 CYS B N 1
ATOM 5278 C CA . CYS B 1 134 ? 19.75 3.197 -18.75 1 78.38 134 CYS B CA 1
ATOM 5279 C C . CYS B 1 134 ? 21.203 2.869 -18.469 1 78.38 134 CYS B C 1
ATOM 5281 O O . CYS B 1 134 ? 21.609 1.709 -18.562 1 78.38 134 CYS B O 1
ATOM 5283 N N . ARG B 1 135 ? 22.078 3.867 -18.422 1 89.62 135 ARG B N 1
ATOM 5284 C CA . ARG B 1 135 ? 23.5 3.734 -18.156 1 89.62 135 ARG B CA 1
ATOM 5285 C C . ARG B 1 135 ? 23.766 3.592 -16.672 1 89.62 135 ARG B C 1
ATOM 5287 O O . ARG B 1 135 ? 23.328 4.418 -15.867 1 89.62 135 ARG B O 1
ATOM 5294 N N . ILE B 1 136 ? 24.516 2.508 -16.297 1 93.5 136 ILE B N 1
ATOM 5295 C CA . ILE B 1 136 ? 24.812 2.232 -14.898 1 93.5 136 ILE B CA 1
ATOM 5296 C C . ILE B 1 136 ? 26.328 2.232 -14.688 1 93.5 136 ILE B C 1
ATOM 5298 O O . ILE B 1 136 ? 27.078 1.611 -15.453 1 93.5 136 ILE B O 1
ATOM 5302 N N . TYR B 1 137 ? 26.844 3.016 -13.812 1 96 137 TYR B N 1
ATOM 5303 C CA . TYR B 1 137 ? 28.234 2.91 -13.375 1 96 137 TYR B CA 1
ATOM 5304 C C . TYR B 1 137 ? 28.359 1.998 -12.164 1 96 137 TYR B C 1
ATOM 5306 O O . TYR B 1 137 ? 27.688 2.215 -11.141 1 96 137 TYR B O 1
ATOM 5314 N N . LEU B 1 138 ? 29.094 0.962 -12.32 1 95.62 138 LEU B N 1
ATOM 5315 C CA . LEU B 1 138 ? 29.312 -0.029 -11.273 1 95.62 138 LEU B CA 1
ATOM 5316 C C . LEU B 1 138 ? 30.734 0.068 -10.727 1 95.62 138 LEU B C 1
ATOM 5318 O O . LEU B 1 138 ? 31.703 -0.08 -11.477 1 95.62 138 LEU B O 1
ATOM 5322 N N . MET B 1 139 ? 30.875 0.33 -9.477 1 93.81 139 MET B N 1
ATOM 5323 C CA . MET B 1 139 ? 32.188 0.369 -8.844 1 93.81 139 MET B CA 1
ATOM 5324 C C . MET B 1 139 ? 32.344 -0.781 -7.852 1 93.81 139 MET B C 1
ATOM 5326 O O . MET B 1 139 ? 31.609 -0.868 -6.867 1 93.81 139 MET B O 1
ATOM 5330 N N . LYS B 1 140 ? 33.188 -1.63 -8.117 1 91.19 140 LYS B N 1
ATOM 5331 C CA . LYS B 1 140 ? 33.531 -2.758 -7.262 1 91.19 140 LYS B CA 1
ATOM 5332 C C . LYS B 1 140 ? 35.031 -3.057 -7.344 1 91.19 140 LYS B C 1
ATOM 5334 O O . LYS B 1 140 ? 35.594 -3.098 -8.438 1 91.19 140 LYS B O 1
ATOM 5339 N N . ARG B 1 141 ? 35.656 -3.307 -6.25 1 85.88 141 ARG B N 1
ATOM 5340 C CA . ARG B 1 141 ? 37.125 -3.508 -6.211 1 85.88 141 ARG B CA 1
ATOM 5341 C C . ARG B 1 141 ? 37.5 -4.875 -6.773 1 85.88 141 ARG B C 1
ATOM 5343 O O . ARG B 1 141 ? 38.5 -5.016 -7.441 1 85.88 141 ARG B O 1
ATOM 5350 N N . ASP B 1 142 ? 36.625 -5.879 -6.449 1 85.81 142 ASP B N 1
ATOM 5351 C CA . ASP B 1 142 ? 36.875 -7.215 -6.988 1 85.81 142 ASP B CA 1
ATOM 5352 C C . ASP B 1 142 ? 36.469 -7.293 -8.453 1 85.81 142 ASP B C 1
ATOM 5354 O O . ASP B 1 142 ? 35.281 -7.328 -8.773 1 85.81 142 ASP B O 1
ATOM 5358 N N . PRO B 1 143 ? 37.438 -7.41 -9.305 1 86 143 PRO B N 1
ATOM 5359 C CA . PRO B 1 143 ? 37.125 -7.359 -10.734 1 86 143 PRO B CA 1
ATOM 5360 C C . PRO B 1 143 ? 36.25 -8.547 -11.195 1 86 143 PRO B C 1
ATOM 5362 O O . PRO B 1 143 ? 35.406 -8.391 -12.07 1 86 143 PRO B O 1
ATOM 5365 N N . ILE B 1 144 ? 36.531 -9.695 -10.594 1 82.94 144 ILE B N 1
ATOM 5366 C CA . ILE B 1 144 ? 35.781 -10.883 -11.008 1 82.94 144 ILE B CA 1
ATOM 5367 C C . ILE B 1 144 ? 34.312 -10.727 -10.641 1 82.94 144 ILE B C 1
ATOM 5369 O O . ILE B 1 144 ? 33.438 -10.945 -11.469 1 82.94 144 ILE B O 1
ATOM 5373 N N . ALA B 1 145 ? 34.125 -10.32 -9.438 1 82.44 145 ALA B N 1
ATOM 5374 C CA . ALA B 1 145 ? 32.75 -10.117 -8.984 1 82.44 145 ALA B CA 1
ATOM 5375 C C . ALA B 1 145 ? 32.062 -8.992 -9.766 1 82.44 145 ALA B C 1
ATOM 5377 O O . ALA B 1 145 ? 30.891 -9.086 -10.094 1 82.44 145 ALA B O 1
ATOM 5378 N N . ALA B 1 146 ? 32.844 -7.953 -10.102 1 87.56 146 ALA B N 1
ATOM 5379 C CA . ALA B 1 146 ? 32.312 -6.812 -10.844 1 87.56 146 ALA B CA 1
ATOM 5380 C C . ALA B 1 146 ? 31.859 -7.23 -12.25 1 87.56 146 ALA B C 1
ATOM 5382 O O . ALA B 1 146 ? 30.781 -6.848 -12.711 1 87.56 146 ALA B O 1
ATOM 5383 N N . THR B 1 147 ? 32.688 -8.023 -12.836 1 84.69 147 THR B N 1
ATOM 5384 C CA . THR B 1 147 ? 32.406 -8.453 -14.203 1 84.69 147 THR B CA 1
ATOM 5385 C C . THR B 1 147 ? 31.172 -9.375 -14.234 1 84.69 147 THR B C 1
ATOM 5387 O O . THR B 1 147 ? 30.312 -9.25 -15.109 1 84.69 147 THR B O 1
ATOM 5390 N N . SER B 1 148 ? 31.188 -10.242 -13.273 1 80.25 148 SER B N 1
ATOM 5391 C CA . SER B 1 148 ? 30.047 -11.141 -13.188 1 80.25 148 SER B CA 1
ATOM 5392 C C . SER B 1 148 ? 28.734 -10.359 -13.023 1 80.25 148 SER B C 1
ATOM 5394 O O . SER B 1 148 ? 27.75 -10.648 -13.703 1 80.25 148 SER B O 1
ATOM 5396 N N . MET B 1 149 ? 28.75 -9.414 -12.18 1 83.38 149 MET B N 1
ATOM 5397 C CA . MET B 1 149 ? 27.578 -8.586 -11.93 1 83.38 149 MET B CA 1
ATOM 5398 C C . MET B 1 149 ? 27.219 -7.762 -13.164 1 83.38 149 MET B C 1
ATOM 5400 O O . MET B 1 149 ? 26.047 -7.645 -13.516 1 83.38 149 MET B O 1
ATOM 5404 N N . ALA B 1 150 ? 28.203 -7.195 -13.797 1 84.75 150 ALA B N 1
ATOM 5405 C CA . ALA B 1 150 ? 27.984 -6.367 -14.977 1 84.75 150 ALA B CA 1
ATOM 5406 C C . ALA B 1 150 ? 27.312 -7.168 -16.094 1 84.75 150 ALA B C 1
ATOM 5408 O O . ALA B 1 150 ? 26.422 -6.676 -16.766 1 84.75 150 ALA B O 1
ATOM 5409 N N . VAL B 1 151 ? 27.75 -8.336 -16.219 1 73 151 VAL B N 1
ATOM 5410 C CA . VAL B 1 151 ? 27.188 -9.195 -17.25 1 73 151 VAL B CA 1
ATOM 5411 C C . VAL B 1 151 ? 25.719 -9.461 -16.969 1 73 151 VAL B C 1
ATOM 5413 O O . VAL B 1 151 ? 24.875 -9.375 -17.859 1 73 151 VAL B O 1
ATOM 5416 N N . THR B 1 152 ? 25.5 -9.773 -15.711 1 71 152 THR B N 1
ATOM 5417 C CA . THR B 1 152 ? 24.125 -10.039 -15.32 1 71 152 THR B CA 1
ATOM 5418 C C . THR B 1 152 ? 23.25 -8.812 -15.539 1 71 152 THR B C 1
ATOM 5420 O O . THR B 1 152 ? 22.141 -8.906 -16.078 1 71 152 THR B O 1
ATOM 5423 N N . LEU B 1 153 ? 23.719 -7.645 -15.188 1 77.94 153 LEU B N 1
ATOM 5424 C CA . LEU B 1 153 ? 22.969 -6.406 -15.328 1 77.94 153 LEU B CA 1
ATOM 5425 C C . LEU B 1 153 ? 22.75 -6.062 -16.797 1 77.94 153 LEU B C 1
ATOM 5427 O O . LEU B 1 153 ? 21.703 -5.551 -17.172 1 77.94 153 LEU B O 1
ATOM 5431 N N . ARG B 1 154 ? 23.781 -6.336 -17.609 1 74.12 154 ARG B N 1
ATOM 5432 C CA . ARG B 1 154 ? 23.641 -6.121 -19.047 1 74.12 154 ARG B CA 1
ATOM 5433 C C . ARG B 1 154 ? 22.562 -7.02 -19.625 1 74.12 154 ARG B C 1
ATOM 5435 O O . ARG B 1 154 ? 21.844 -6.617 -20.547 1 74.12 154 ARG B O 1
ATOM 5442 N N . ASN B 1 155 ? 22.594 -8.141 -19.016 1 61.66 155 ASN B N 1
ATOM 5443 C CA . ASN B 1 155 ? 21.547 -9.07 -19.453 1 61.66 155 ASN B CA 1
ATOM 5444 C C . ASN B 1 155 ? 20.156 -8.547 -19.125 1 61.66 155 ASN B C 1
ATOM 5446 O O . ASN B 1 155 ? 19.172 -8.922 -19.766 1 61.66 155 ASN B O 1
ATOM 5450 N N . PHE B 1 156 ? 20.109 -7.703 -18.125 1 62.25 156 PHE B N 1
ATOM 5451 C CA . PHE B 1 156 ? 18.844 -7.074 -17.766 1 62.25 156 PHE B CA 1
ATOM 5452 C C . PHE B 1 156 ? 18.562 -5.883 -18.672 1 62.25 156 PHE B C 1
ATOM 5454 O O . PHE B 1 156 ? 17.5 -5.266 -18.594 1 62.25 156 PHE B O 1
ATOM 5461 N N . GLY B 1 157 ? 19.5 -5.57 -19.562 1 64.56 157 GLY B N 1
ATOM 5462 C CA . GLY B 1 157 ? 19.281 -4.523 -20.547 1 64.56 157 GLY B CA 1
ATOM 5463 C C . GLY B 1 157 ? 19.984 -3.221 -20.203 1 64.56 157 GLY B C 1
ATOM 5464 O O . GLY B 1 157 ? 19.766 -2.205 -20.875 1 64.56 157 GLY B O 1
ATOM 5465 N N . TYR B 1 158 ? 20.781 -3.201 -19.234 1 79.25 158 TYR B N 1
ATOM 5466 C CA . TYR B 1 158 ? 21.453 -1.975 -18.812 1 79.25 158 TYR B CA 1
ATOM 5467 C C . TYR B 1 158 ? 22.797 -1.839 -19.5 1 79.25 158 TYR B C 1
ATOM 5469 O O . TYR B 1 158 ? 23.422 -2.84 -19.875 1 79.25 158 TYR B O 1
ATOM 5477 N N . MET B 1 159 ? 23.172 -0.667 -19.797 1 85.38 159 MET B N 1
ATOM 5478 C CA . MET B 1 159 ? 24.531 -0.376 -20.203 1 85.38 159 MET B CA 1
ATOM 5479 C C . MET B 1 159 ? 25.422 -0.15 -18.984 1 85.38 159 MET B C 1
ATOM 5481 O O . MET B 1 159 ? 25.297 0.86 -18.297 1 85.38 159 MET B O 1
ATOM 5485 N N . VAL B 1 160 ? 26.328 -1.089 -18.766 1 90.62 160 VAL B N 1
ATOM 5486 C CA . VAL B 1 160 ? 27.062 -1.061 -17.5 1 90.62 160 VAL B CA 1
ATOM 5487 C C . VAL B 1 160 ? 28.531 -0.747 -17.766 1 90.62 160 VAL B C 1
ATOM 5489 O O . VAL B 1 160 ? 29.172 -1.393 -18.594 1 90.62 160 VAL B O 1
ATOM 5492 N N . SER B 1 161 ? 29.031 0.267 -17.203 1 94.38 161 SER B N 1
ATOM 5493 C CA . SER B 1 161 ? 30.453 0.565 -17.172 1 94.38 161 SER B CA 1
ATOM 5494 C C . SER B 1 161 ? 31.047 0.276 -15.789 1 94.38 161 SER B C 1
ATOM 5496 O O . SER B 1 161 ? 30.422 0.563 -14.766 1 94.38 161 SER B O 1
ATOM 5498 N N . GLN B 1 162 ? 32.188 -0.324 -15.828 1 93.38 162 GLN B N 1
ATOM 5499 C CA . GLN B 1 162 ? 32.781 -0.783 -14.57 1 93.38 162 GLN B CA 1
ATOM 5500 C C . GLN B 1 162 ? 34 0.05 -14.188 1 93.38 162 GLN B C 1
ATOM 5502 O O . GLN B 1 162 ? 34.781 0.426 -15.047 1 93.38 162 GLN B O 1
ATOM 5507 N N . TRP B 1 163 ? 34.062 0.28 -12.914 1 92.5 163 TRP B N 1
ATOM 5508 C CA . TRP B 1 163 ? 35.219 0.952 -12.328 1 92.5 163 TRP B CA 1
ATOM 5509 C C . TRP B 1 163 ? 35.688 0.206 -11.094 1 92.5 163 TRP B C 1
ATOM 5511 O O . TRP B 1 163 ? 34.906 -0.41 -10.375 1 92.5 163 TRP B O 1
ATOM 5521 N N . HIS B 1 164 ? 37.062 0.27 -10.781 1 89 164 HIS B N 1
ATOM 5522 C CA . HIS B 1 164 ? 37.594 -0.563 -9.719 1 89 164 HIS B CA 1
ATOM 5523 C C . HIS B 1 164 ? 38.031 0.283 -8.531 1 89 164 HIS B C 1
ATOM 5525 O O . HIS B 1 164 ? 38.438 -0.255 -7.496 1 89 164 HIS B O 1
ATOM 5531 N N . ASP B 1 165 ? 38.031 1.547 -8.742 1 87.12 165 ASP B N 1
ATOM 5532 C CA . ASP B 1 165 ? 38.375 2.426 -7.625 1 87.12 165 ASP B CA 1
ATOM 5533 C C . ASP B 1 165 ? 37.562 3.719 -7.688 1 87.12 165 ASP B C 1
ATOM 5535 O O . ASP B 1 165 ? 37 4.07 -8.742 1 87.12 165 ASP B O 1
ATOM 5539 N N . PHE B 1 166 ? 37.562 4.379 -6.539 1 87.81 166 PHE B N 1
ATOM 5540 C CA . PHE B 1 166 ? 36.719 5.547 -6.375 1 87.81 166 PHE B CA 1
ATOM 5541 C C . PHE B 1 166 ? 37.25 6.727 -7.176 1 87.81 166 PHE B C 1
ATOM 5543 O O . PHE B 1 166 ? 36.469 7.52 -7.715 1 87.81 166 PHE B O 1
ATOM 5550 N N . ALA B 1 167 ? 38.5 6.828 -7.258 1 87.19 167 ALA B N 1
ATOM 5551 C CA . ALA B 1 167 ? 39.125 7.926 -8.008 1 87.19 167 ALA B CA 1
ATOM 5552 C C . ALA B 1 167 ? 38.75 7.852 -9.484 1 87.19 167 ALA B C 1
ATOM 5554 O O . ALA B 1 167 ? 38.438 8.867 -10.102 1 87.19 167 ALA B O 1
ATOM 5555 N N . ALA B 1 168 ? 38.844 6.668 -10.023 1 90.25 168 ALA B N 1
ATOM 5556 C CA . ALA B 1 168 ? 38.5 6.465 -11.422 1 90.25 168 ALA B CA 1
ATOM 5557 C C . ALA B 1 168 ? 37 6.758 -11.648 1 90.25 168 ALA B C 1
ATOM 5559 O O . ALA B 1 168 ? 36.625 7.316 -12.68 1 90.25 168 ALA B O 1
ATOM 5560 N N . LEU B 1 169 ? 36.188 6.355 -10.688 1 92.25 169 LEU B N 1
ATOM 5561 C CA . LEU B 1 169 ? 34.75 6.621 -10.773 1 92.25 169 LEU B CA 1
ATOM 5562 C C . LEU B 1 169 ? 34.5 8.117 -10.781 1 92.25 169 LEU B C 1
ATOM 5564 O O . LEU B 1 169 ? 33.688 8.609 -11.586 1 92.25 169 LEU B O 1
ATOM 5568 N N . GLU B 1 170 ? 35.125 8.82 -9.898 1 90.44 170 GLU B N 1
ATOM 5569 C CA . GLU B 1 170 ? 34.938 10.266 -9.797 1 90.44 170 GLU B CA 1
ATOM 5570 C C . GLU B 1 170 ? 35.312 10.961 -11.102 1 90.44 170 GLU B C 1
ATOM 5572 O O . GLU B 1 170 ? 34.625 11.891 -11.531 1 90.44 170 GLU B O 1
ATOM 5577 N N . GLN B 1 171 ? 36.406 10.539 -11.68 1 91.12 171 GLN B N 1
ATOM 5578 C CA . GLN B 1 171 ? 36.812 11.102 -12.953 1 91.12 171 GLN B CA 1
ATOM 5579 C C . GLN B 1 171 ? 35.812 10.82 -14.062 1 91.12 171 GLN B C 1
ATOM 5581 O O . GLN B 1 171 ? 35.531 11.68 -14.898 1 91.12 171 GLN B O 1
ATOM 5586 N N . ALA B 1 172 ? 35.344 9.664 -14.07 1 93.5 172 ALA B N 1
ATOM 5587 C CA . ALA B 1 172 ? 34.344 9.281 -15.078 1 93.5 172 ALA B CA 1
ATOM 5588 C C . ALA B 1 172 ? 33.062 10.117 -14.945 1 93.5 172 ALA B C 1
ATOM 5590 O O . ALA B 1 172 ? 32.469 10.523 -15.953 1 93.5 172 ALA B O 1
ATOM 5591 N N . LEU B 1 173 ? 32.688 10.359 -13.695 1 92.5 173 LEU B N 1
ATOM 5592 C CA . LEU B 1 173 ? 31.453 11.102 -13.414 1 92.5 173 LEU B CA 1
ATOM 5593 C C . LEU B 1 173 ? 31.594 12.562 -13.859 1 92.5 173 LEU B C 1
ATOM 5595 O O . LEU B 1 173 ? 30.594 13.203 -14.203 1 92.5 173 LEU B O 1
ATOM 5599 N N . ALA B 1 174 ? 32.844 13 -13.781 1 90.19 174 ALA B N 1
ATOM 5600 C CA . ALA B 1 174 ? 33.094 14.367 -14.234 1 90.19 174 ALA B CA 1
ATOM 5601 C C . ALA B 1 174 ? 32.906 14.492 -15.742 1 90.19 174 ALA B C 1
ATOM 5603 O O . ALA B 1 174 ? 32.531 15.562 -16.234 1 90.19 174 ALA B O 1
ATOM 5604 N N . ASN B 1 175 ? 33.094 13.43 -16.438 1 91 175 ASN B N 1
ATOM 5605 C CA . ASN B 1 175 ? 32.969 13.438 -17.891 1 91 175 ASN B CA 1
ATOM 5606 C C . ASN B 1 175 ? 31.531 13.219 -18.328 1 91 175 ASN B C 1
ATOM 5608 O O . ASN B 1 175 ? 31.031 13.945 -19.188 1 91 175 ASN B O 1
ATOM 5612 N N . GLU B 1 176 ? 30.984 12.188 -17.812 1 91.94 176 GLU B N 1
ATOM 5613 C CA . GLU B 1 176 ? 29.609 11.836 -18.172 1 91.94 176 GLU B CA 1
ATOM 5614 C C . GLU B 1 176 ? 28.875 11.227 -16.984 1 91.94 176 GLU B C 1
ATOM 5616 O O . GLU B 1 176 ? 29.391 10.352 -16.297 1 91.94 176 GLU B O 1
ATOM 5621 N N . LEU B 1 177 ? 27.672 11.758 -16.875 1 92.12 177 LEU B N 1
ATOM 5622 C CA . LEU B 1 177 ? 26.875 11.25 -15.766 1 92.12 177 LEU B CA 1
ATOM 5623 C C . LEU B 1 177 ? 26.047 10.047 -16.203 1 92.12 177 LEU B C 1
ATOM 5625 O O . LEU B 1 177 ? 25.453 10.047 -17.281 1 92.12 177 LEU B O 1
ATOM 5629 N N . PRO B 1 178 ? 26.031 8.977 -15.383 1 93.5 178 PRO B N 1
ATOM 5630 C CA . PRO B 1 178 ? 25.125 7.852 -15.633 1 93.5 178 PRO B CA 1
ATOM 5631 C C . PRO B 1 178 ? 23.719 8.109 -15.117 1 93.5 178 PRO B C 1
ATOM 5633 O O . PRO B 1 178 ? 23.422 9.188 -14.602 1 93.5 178 PRO B O 1
ATOM 5636 N N . ASP B 1 179 ? 22.844 7.066 -15.32 1 90.5 179 ASP B N 1
ATOM 5637 C CA . ASP B 1 179 ? 21.5 7.148 -14.789 1 90.5 179 ASP B CA 1
ATOM 5638 C C . ASP B 1 179 ? 21.438 6.648 -13.344 1 90.5 179 ASP B C 1
ATOM 5640 O O . ASP B 1 179 ? 20.547 7.027 -12.586 1 90.5 179 ASP B O 1
ATOM 5644 N N . ALA B 1 180 ? 22.328 5.777 -13 1 93.5 180 ALA B N 1
ATOM 5645 C CA . ALA B 1 180 ? 22.375 5.254 -11.633 1 93.5 180 ALA B CA 1
ATOM 5646 C C . ALA B 1 180 ? 23.781 4.789 -11.281 1 93.5 180 ALA B C 1
ATOM 5648 O O . ALA B 1 180 ? 24.609 4.551 -12.164 1 93.5 180 ALA B O 1
ATOM 5649 N N . LEU B 1 181 ? 24.031 4.734 -10.016 1 95.38 181 LEU B N 1
ATOM 5650 C CA . LEU B 1 181 ? 25.312 4.289 -9.477 1 95.38 181 LEU B CA 1
ATOM 5651 C C . LEU B 1 181 ? 25.141 3.062 -8.586 1 95.38 181 LEU B C 1
ATOM 5653 O O . LEU B 1 181 ? 24.188 2.996 -7.797 1 95.38 181 LEU B O 1
ATOM 5657 N N . ILE B 1 182 ? 25.922 2.049 -8.789 1 95.75 182 ILE B N 1
ATOM 5658 C CA . ILE B 1 182 ? 26.047 0.92 -7.875 1 95.75 182 ILE B CA 1
ATOM 5659 C C . ILE B 1 182 ? 27.469 0.862 -7.316 1 95.75 182 ILE B C 1
ATOM 5661 O O . ILE B 1 182 ? 28.422 0.676 -8.07 1 95.75 182 ILE B O 1
ATOM 5665 N N . VAL B 1 183 ? 27.656 1.012 -6.023 1 95.31 183 VAL B N 1
ATOM 5666 C CA . VAL B 1 183 ? 28.984 1.138 -5.453 1 95.31 183 VAL B CA 1
ATOM 5667 C C . VAL B 1 183 ? 29.188 0.093 -4.355 1 95.31 183 VAL B C 1
ATOM 5669 O O . VAL B 1 183 ? 28.391 0.022 -3.41 1 95.31 183 VAL B O 1
ATOM 5672 N N . GLY B 1 184 ? 30.188 -0.716 -4.504 1 93.5 184 GLY B N 1
ATOM 5673 C CA . GLY B 1 184 ? 30.609 -1.607 -3.436 1 93.5 184 GLY B CA 1
ATOM 5674 C C . GLY B 1 184 ? 31.562 -0.954 -2.457 1 93.5 184 GLY B C 1
ATOM 5675 O O . GLY B 1 184 ? 32.656 -0.525 -2.84 1 93.5 184 GLY B O 1
ATOM 5676 N N . ILE B 1 185 ? 31.141 -0.916 -1.201 1 90.81 185 ILE B N 1
ATOM 5677 C CA . ILE B 1 185 ? 31.938 -0.253 -0.18 1 90.81 185 ILE B CA 1
ATOM 5678 C C . ILE B 1 185 ? 32.688 -1.298 0.648 1 90.81 185 ILE B C 1
ATOM 5680 O O . ILE B 1 185 ? 32.094 -2.275 1.107 1 90.81 185 ILE B O 1
ATOM 5684 N N . GLU B 1 186 ? 33.938 -1.102 0.783 1 85.19 186 GLU B N 1
ATOM 5685 C CA . GLU B 1 186 ? 34.75 -2.008 1.583 1 85.19 186 GLU B CA 1
ATOM 5686 C C . GLU B 1 186 ? 35.281 -1.321 2.846 1 85.19 186 GLU B C 1
ATOM 5688 O O . GLU B 1 186 ? 35.469 -1.97 3.875 1 85.19 186 GLU B O 1
ATOM 5693 N N . HIS B 1 187 ? 35.531 0.013 2.742 1 82.88 187 HIS B N 1
ATOM 5694 C CA . HIS B 1 187 ? 36.031 0.781 3.877 1 82.88 187 HIS B CA 1
ATOM 5695 C C . HIS B 1 187 ? 35.062 1.891 4.262 1 82.88 187 HIS B C 1
ATOM 5697 O O . HIS B 1 187 ? 34.375 2.467 3.396 1 82.88 187 HIS B O 1
ATOM 5703 N N . GLU B 1 188 ? 35 2.217 5.488 1 79.75 188 GLU B N 1
ATOM 5704 C CA . GLU B 1 188 ? 34.062 3.182 6.02 1 79.75 188 GLU B CA 1
ATOM 5705 C C . GLU B 1 188 ? 34.281 4.57 5.434 1 79.75 188 GLU B C 1
ATOM 5707 O O . GLU B 1 188 ? 33.344 5.336 5.246 1 79.75 188 GLU B O 1
ATOM 5712 N N . GLY B 1 189 ? 35.5 4.844 5.172 1 84.19 189 GLY B N 1
ATOM 5713 C CA . GLY B 1 189 ? 35.844 6.148 4.617 1 84.19 189 GLY B CA 1
ATOM 5714 C C . GLY B 1 189 ? 35.219 6.391 3.256 1 84.19 189 GLY B C 1
ATOM 5715 O O . GLY B 1 189 ? 35.062 7.539 2.834 1 84.19 189 GLY B O 1
ATOM 5716 N N . GLU B 1 190 ? 34.812 5.375 2.645 1 88 190 GLU B N 1
ATOM 5717 C CA . GLU B 1 190 ? 34.25 5.484 1.3 1 88 190 GLU B CA 1
ATOM 5718 C C . GLU B 1 190 ? 32.844 6.043 1.336 1 88 190 GLU B C 1
ATOM 5720 O O . GLU B 1 190 ? 32.375 6.637 0.36 1 88 190 GLU B O 1
ATOM 5725 N N . PHE B 1 191 ? 32.188 5.91 2.439 1 91 191 PHE B N 1
ATOM 5726 C CA . PHE B 1 191 ? 30.859 6.484 2.582 1 91 191 PHE B CA 1
ATOM 5727 C C . PHE B 1 191 ? 30.906 8.008 2.521 1 91 191 PHE B C 1
ATOM 5729 O O . PHE B 1 191 ? 30.094 8.633 1.857 1 91 191 PHE B O 1
ATOM 5736 N N . ASP B 1 192 ? 31.875 8.516 3.207 1 89.88 192 ASP B N 1
ATOM 5737 C CA . ASP B 1 192 ? 32.031 9.961 3.221 1 89.88 192 ASP B CA 1
ATOM 5738 C C . ASP B 1 192 ? 32.375 10.492 1.824 1 89.88 192 ASP B C 1
ATOM 5740 O O . ASP B 1 192 ? 31.859 11.547 1.424 1 89.88 192 ASP B O 1
ATOM 5744 N N . ALA B 1 193 ? 33.188 9.766 1.182 1 89.69 193 ALA B N 1
ATOM 5745 C CA . ALA B 1 193 ? 33.562 10.148 -0.183 1 89.69 193 ALA B CA 1
ATOM 5746 C C . ALA B 1 193 ? 32.312 10.117 -1.093 1 89.69 193 ALA B C 1
ATOM 5748 O O . ALA B 1 193 ? 32.125 11.008 -1.928 1 89.69 193 ALA B O 1
ATOM 5749 N N . LEU B 1 194 ? 31.562 9.125 -0.917 1 91.62 194 LEU B N 1
ATOM 5750 C CA . LEU B 1 194 ? 30.344 8.984 -1.708 1 91.62 194 LEU B CA 1
ATOM 5751 C C . LEU B 1 194 ? 29.375 10.117 -1.411 1 91.62 194 LEU B C 1
ATOM 5753 O O . LEU B 1 194 ? 28.75 10.664 -2.326 1 91.62 194 LEU B O 1
ATOM 5757 N N . ALA B 1 195 ? 29.25 10.414 -0.155 1 92.06 195 ALA B N 1
ATOM 5758 C CA . ALA B 1 195 ? 28.375 11.516 0.252 1 92.06 195 ALA B CA 1
ATOM 5759 C C . ALA B 1 195 ? 28.828 12.836 -0.363 1 92.06 195 ALA B C 1
ATOM 5761 O O . ALA B 1 195 ? 28 13.602 -0.867 1 92.06 195 ALA B O 1
ATOM 5762 N N . ALA B 1 196 ? 30.094 13.047 -0.276 1 90.69 196 ALA B N 1
ATOM 5763 C CA . ALA B 1 196 ? 30.672 14.258 -0.858 1 90.69 196 ALA B CA 1
ATOM 5764 C C . ALA B 1 196 ? 30.438 14.305 -2.365 1 90.69 196 ALA B C 1
ATOM 5766 O O . ALA B 1 196 ? 30.125 15.367 -2.916 1 90.69 196 ALA B O 1
ATOM 5767 N N . LEU B 1 197 ? 30.578 13.195 -2.953 1 90.62 197 LEU B N 1
ATOM 5768 C CA . LEU B 1 197 ? 30.359 13.094 -4.391 1 90.62 197 LEU B CA 1
ATOM 5769 C C . LEU B 1 197 ? 28.922 13.445 -4.75 1 90.62 197 LEU B C 1
ATOM 5771 O O . LEU B 1 197 ? 28.672 14.234 -5.66 1 90.62 197 LEU B O 1
ATOM 5775 N N . GLN B 1 198 ? 27.969 12.852 -4.074 1 91.81 198 GLN B N 1
ATOM 5776 C CA . GLN B 1 198 ? 26.562 13.086 -4.324 1 91.81 198 GLN B CA 1
ATOM 5777 C C . GLN B 1 198 ? 26.203 14.555 -4.113 1 91.81 198 GLN B C 1
ATOM 5779 O O . GLN B 1 198 ? 25.422 15.125 -4.887 1 91.81 198 GLN B O 1
ATOM 5784 N N . GLN B 1 199 ? 26.797 15.133 -3.111 1 88.25 199 GLN B N 1
ATOM 5785 C CA . GLN B 1 199 ? 26.516 16.531 -2.789 1 88.25 199 GLN B CA 1
ATOM 5786 C C . GLN B 1 199 ? 27.109 17.469 -3.842 1 88.25 199 GLN B C 1
ATOM 5788 O O . GLN B 1 199 ? 26.609 18.578 -4.035 1 88.25 199 GLN B O 1
ATOM 5793 N N . SER B 1 200 ? 28.141 17.062 -4.465 1 87.69 200 SER B N 1
ATOM 5794 C CA . SER B 1 200 ? 28.812 17.875 -5.469 1 87.69 200 SER B CA 1
ATOM 5795 C C . SER B 1 200 ? 28.031 17.906 -6.777 1 87.69 200 SER B C 1
ATOM 5797 O O . SER B 1 200 ? 28.234 18.797 -7.605 1 87.69 200 SER B O 1
ATOM 5799 N N . LEU B 1 201 ? 27.156 17.031 -6.902 1 88.44 201 LEU B N 1
ATOM 5800 C CA . LEU B 1 201 ? 26.359 16.953 -8.125 1 88.44 201 LEU B CA 1
ATOM 5801 C C . LEU B 1 201 ? 25.172 17.891 -8.039 1 88.44 201 LEU B C 1
ATOM 5803 O O . LEU B 1 201 ? 24.688 18.188 -6.949 1 88.44 201 LEU B O 1
ATOM 5807 N N . GLU B 1 202 ? 24.781 18.438 -9.062 1 82.19 202 GLU B N 1
ATOM 5808 C CA . GLU B 1 202 ? 23.594 19.281 -9.094 1 82.19 202 GLU B CA 1
ATOM 5809 C C . GLU B 1 202 ? 22.375 18.531 -8.578 1 82.19 202 GLU B C 1
ATOM 5811 O O . GLU B 1 202 ? 21.609 19.062 -7.773 1 82.19 202 GLU B O 1
ATOM 5816 N N . GLN B 1 203 ? 22.25 17.328 -9.086 1 82.94 203 GLN B N 1
ATOM 5817 C CA . GLN B 1 203 ? 21.219 16.406 -8.609 1 82.94 203 GLN B CA 1
ATOM 5818 C C . GLN B 1 203 ? 21.812 15.055 -8.234 1 82.94 203 GLN B C 1
ATOM 5820 O O . GLN B 1 203 ? 22.562 14.461 -9.016 1 82.94 203 GLN B O 1
ATOM 5825 N N . PRO B 1 204 ? 21.5 14.766 -7.129 1 87.94 204 PRO B N 1
ATOM 5826 C CA . PRO B 1 204 ? 22.047 13.461 -6.742 1 87.94 204 PRO B CA 1
ATOM 5827 C C . PRO B 1 204 ? 21.562 12.328 -7.648 1 87.94 204 PRO B C 1
ATOM 5829 O O . PRO B 1 204 ? 20.453 12.375 -8.172 1 87.94 204 PRO B O 1
ATOM 5832 N N . LEU B 1 205 ? 22.391 11.344 -7.871 1 91 205 LEU B N 1
ATOM 5833 C CA . LEU B 1 205 ? 22.078 10.18 -8.695 1 91 205 LEU B CA 1
ATOM 5834 C C . LEU B 1 205 ? 21.469 9.07 -7.844 1 91 205 LEU B C 1
ATOM 5836 O O . LEU B 1 205 ? 21.766 8.945 -6.656 1 91 205 LEU B O 1
ATOM 5840 N N . PRO B 1 206 ? 20.531 8.289 -8.484 1 91.88 206 PRO B N 1
ATOM 5841 C CA . PRO B 1 206 ? 20.141 7.062 -7.793 1 91.88 206 PRO B CA 1
ATOM 5842 C C . PRO B 1 206 ? 21.328 6.191 -7.402 1 91.88 206 PRO B C 1
ATOM 5844 O O . PRO B 1 206 ? 22.203 5.926 -8.234 1 91.88 206 PRO B O 1
ATOM 5847 N N . LEU B 1 207 ? 21.359 5.832 -6.191 1 95.06 207 LEU B N 1
ATOM 5848 C CA . LEU B 1 207 ? 22.547 5.156 -5.66 1 95.06 207 LEU B CA 1
ATOM 5849 C C . LEU B 1 207 ? 22.156 3.875 -4.934 1 95.06 207 LEU B C 1
ATOM 5851 O O . LEU B 1 207 ? 21.266 3.889 -4.07 1 95.06 207 LEU B O 1
ATOM 5855 N N . LEU B 1 208 ? 22.703 2.787 -5.336 1 95.44 208 LEU B N 1
ATOM 5856 C CA . LEU B 1 208 ? 22.609 1.524 -4.609 1 95.44 208 LEU B CA 1
ATOM 5857 C C . LEU B 1 208 ? 23.969 1.16 -4 1 95.44 208 LEU B C 1
ATOM 5859 O O . LEU B 1 208 ? 25 1.265 -4.664 1 95.44 208 LEU B O 1
ATOM 5863 N N . VAL B 1 209 ? 24.031 0.748 -2.777 1 95.5 209 VAL B N 1
ATOM 5864 C CA . VAL B 1 209 ? 25.266 0.458 -2.066 1 95.5 209 VAL B CA 1
ATOM 5865 C C . VAL B 1 209 ? 25.328 -1.027 -1.719 1 95.5 209 VAL B C 1
ATOM 5867 O O . VAL B 1 209 ? 24.328 -1.619 -1.317 1 95.5 209 VAL B O 1
ATOM 5870 N N . ILE B 1 210 ? 26.484 -1.606 -1.982 1 93.75 210 ILE B N 1
ATOM 5871 C CA . ILE B 1 210 ? 26.766 -2.982 -1.591 1 93.75 210 ILE B CA 1
ATOM 5872 C C . ILE B 1 210 ? 27.812 -2.994 -0.474 1 93.75 210 ILE B C 1
ATOM 5874 O O . ILE B 1 210 ? 28.875 -2.365 -0.593 1 93.75 210 ILE B O 1
ATOM 5878 N N . HIS B 1 211 ? 27.516 -3.641 0.614 1 92.06 211 HIS B N 1
ATOM 5879 C CA . HIS B 1 211 ? 28.406 -3.672 1.77 1 92.06 211 HIS B CA 1
ATOM 5880 C C . HIS B 1 211 ? 28.438 -5.055 2.406 1 92.06 211 HIS B C 1
ATOM 5882 O O . HIS B 1 211 ? 27.656 -5.938 2.027 1 92.06 211 HIS B O 1
ATOM 5888 N N . ASP B 1 212 ? 29.344 -5.293 3.316 1 87.06 212 ASP B N 1
ATOM 5889 C CA . ASP B 1 212 ? 29.516 -6.602 3.936 1 87.06 212 ASP B CA 1
ATOM 5890 C C . ASP B 1 212 ? 28.719 -6.699 5.238 1 87.06 212 ASP B C 1
ATOM 5892 O O . ASP B 1 212 ? 28.359 -7.797 5.668 1 87.06 212 ASP B O 1
ATOM 5896 N N . ARG B 1 213 ? 28.531 -5.555 5.816 1 85.38 213 ARG B N 1
ATOM 5897 C CA . ARG B 1 213 ? 27.875 -5.562 7.117 1 85.38 213 ARG B CA 1
ATOM 5898 C C . ARG B 1 213 ? 26.484 -4.941 7.023 1 85.38 213 ARG B C 1
ATOM 5900 O O . ARG B 1 213 ? 26.281 -3.973 6.289 1 85.38 213 ARG B O 1
ATOM 5907 N N . ASN B 1 214 ? 25.594 -5.531 7.797 1 85.75 214 ASN B N 1
ATOM 5908 C CA . ASN B 1 214 ? 24.219 -5.043 7.832 1 85.75 214 ASN B CA 1
ATOM 5909 C C . ASN B 1 214 ? 23.922 -4.328 9.141 1 85.75 214 ASN B C 1
ATOM 5911 O O . ASN B 1 214 ? 22.844 -4.516 9.719 1 85.75 214 ASN B O 1
ATOM 5915 N N . ASP B 1 215 ? 24.891 -3.531 9.562 1 87.5 215 ASP B N 1
ATOM 5916 C CA . ASP B 1 215 ? 24.703 -2.865 10.844 1 87.5 215 ASP B CA 1
ATOM 5917 C C . ASP B 1 215 ? 24.109 -1.471 10.664 1 87.5 215 ASP B C 1
ATOM 5919 O O . ASP B 1 215 ? 24.094 -0.937 9.555 1 87.5 215 ASP B O 1
ATOM 5923 N N . PHE B 1 216 ? 23.672 -0.865 11.75 1 92.12 216 PHE B N 1
ATOM 5924 C CA . PHE B 1 216 ? 22.984 0.423 11.758 1 92.12 216 PHE B CA 1
ATOM 5925 C C . PHE B 1 216 ? 23.891 1.521 11.219 1 92.12 216 PHE B C 1
ATOM 5927 O O . PHE B 1 216 ? 23.469 2.316 10.375 1 92.12 216 PHE B O 1
ATOM 5934 N N . ALA B 1 217 ? 25.078 1.562 11.703 1 91.44 217 ALA B N 1
ATOM 5935 C CA . ALA B 1 217 ? 26 2.621 11.328 1 91.44 217 ALA B CA 1
ATOM 5936 C C . ALA B 1 217 ? 26.25 2.637 9.82 1 91.44 217 ALA B C 1
ATOM 5938 O O . ALA B 1 217 ? 26.266 3.701 9.203 1 91.44 217 ALA B O 1
ATOM 5939 N N . SER B 1 218 ? 26.453 1.451 9.234 1 92.44 218 SER B N 1
ATOM 5940 C CA . SER B 1 218 ? 26.703 1.354 7.797 1 92.44 218 SER B CA 1
ATOM 5941 C C . SER B 1 218 ? 25.469 1.795 6.996 1 92.44 218 SER B C 1
ATOM 5943 O O . SER B 1 218 ? 25.609 2.492 5.988 1 92.44 218 SER B O 1
ATOM 5945 N N . GLN B 1 219 ? 24.359 1.386 7.402 1 93.31 219 GLN B N 1
ATOM 5946 C CA . GLN B 1 219 ? 23.141 1.772 6.703 1 93.31 219 GLN B CA 1
ATOM 5947 C C . GLN B 1 219 ? 22.891 3.273 6.812 1 93.31 219 GLN B C 1
ATOM 5949 O O . GLN B 1 219 ? 22.469 3.91 5.848 1 93.31 219 GLN B O 1
ATOM 5954 N N . LEU B 1 220 ? 23.125 3.822 8.039 1 93.88 220 LEU B N 1
ATOM 5955 C CA . LEU B 1 220 ? 22.984 5.262 8.219 1 93.88 220 LEU B CA 1
ATOM 5956 C C . LEU B 1 220 ? 23.922 6.02 7.297 1 93.88 220 LEU B C 1
ATOM 5958 O O . LEU B 1 220 ? 23.547 7.016 6.68 1 93.88 220 LEU B O 1
ATOM 5962 N N . ALA B 1 221 ? 25.141 5.551 7.242 1 93.38 221 ALA B N 1
ATOM 5963 C CA . ALA B 1 221 ? 26.125 6.172 6.359 1 93.38 221 ALA B CA 1
ATOM 5964 C C . ALA B 1 221 ? 25.672 6.117 4.902 1 93.38 221 ALA B C 1
ATOM 5966 O O . ALA B 1 221 ? 25.859 7.078 4.152 1 93.38 221 ALA B O 1
ATOM 5967 N N . ALA B 1 222 ? 25.109 5.02 4.492 1 94.62 222 ALA B N 1
ATOM 5968 C CA . ALA B 1 222 ? 24.594 4.867 3.133 1 94.62 222 ALA B CA 1
ATOM 5969 C C . ALA B 1 222 ? 23.484 5.867 2.854 1 94.62 222 ALA B C 1
ATOM 5971 O O . ALA B 1 222 ? 23.453 6.504 1.799 1 94.62 222 ALA B O 1
ATOM 5972 N N . VAL B 1 223 ? 22.578 6.004 3.799 1 94.06 223 VAL B N 1
ATOM 5973 C CA . VAL B 1 223 ? 21.469 6.934 3.668 1 94.06 223 VAL B CA 1
ATOM 5974 C C . VAL B 1 223 ? 21.984 8.359 3.539 1 94.06 223 VAL B C 1
ATOM 5976 O O . VAL B 1 223 ? 21.516 9.133 2.699 1 94.06 223 VAL B O 1
ATOM 5979 N N . ARG B 1 224 ? 22.938 8.68 4.383 1 92.56 224 ARG B N 1
ATOM 5980 C CA . ARG B 1 224 ? 23.516 10.023 4.363 1 92.56 224 ARG B CA 1
ATOM 5981 C C . ARG B 1 224 ? 24.219 10.305 3.037 1 92.56 224 ARG B C 1
ATOM 5983 O O . ARG B 1 224 ? 24.297 11.453 2.604 1 92.56 224 ARG B O 1
ATOM 5990 N N . ALA B 1 225 ? 24.641 9.219 2.412 1 93.12 225 ALA B N 1
ATOM 5991 C CA . ALA B 1 225 ? 25.25 9.344 1.094 1 93.12 225 ALA B CA 1
ATOM 5992 C C . ALA B 1 225 ? 24.188 9.422 -0.002 1 93.12 225 ALA B C 1
ATOM 5994 O O . ALA B 1 225 ? 24.516 9.609 -1.176 1 93.12 225 ALA B O 1
ATOM 5995 N N . GLY B 1 226 ? 22.938 9.227 0.392 1 92.06 226 GLY B N 1
ATOM 5996 C CA . GLY B 1 226 ? 21.844 9.328 -0.565 1 92.06 226 GLY B CA 1
ATOM 5997 C C . GLY B 1 226 ? 21.469 7.992 -1.179 1 92.06 226 GLY B C 1
ATOM 5998 O O . GLY B 1 226 ? 20.859 7.945 -2.254 1 92.06 226 GLY B O 1
ATOM 5999 N N . ALA B 1 227 ? 21.812 6.91 -0.576 1 94.19 227 ALA B N 1
ATOM 6000 C CA . ALA B 1 227 ? 21.531 5.578 -1.105 1 94.19 227 ALA B CA 1
ATOM 6001 C C . ALA B 1 227 ? 20.031 5.301 -1.09 1 94.19 227 ALA B C 1
ATOM 6003 O O . ALA B 1 227 ? 19.328 5.664 -0.14 1 94.19 227 ALA B O 1
ATOM 6004 N N . GLN B 1 228 ? 19.531 4.691 -2.131 1 91.38 228 GLN B N 1
ATOM 6005 C CA . GLN B 1 228 ? 18.141 4.293 -2.246 1 91.38 228 GLN B CA 1
ATOM 6006 C C . GLN B 1 228 ? 17.984 2.779 -2.141 1 91.38 228 GLN B C 1
ATOM 6008 O O . GLN B 1 228 ? 16.875 2.256 -2.191 1 91.38 228 GLN B O 1
ATOM 6013 N N . GLY B 1 229 ? 19.062 2.131 -2.045 1 92.88 229 GLY B N 1
ATOM 6014 C CA . GLY B 1 229 ? 19.141 0.696 -1.82 1 92.88 229 GLY B CA 1
ATOM 6015 C C . GLY B 1 229 ? 20.406 0.276 -1.101 1 92.88 229 GLY B C 1
ATOM 6016 O O . GLY B 1 229 ? 21.453 0.891 -1.278 1 92.88 229 GLY B O 1
ATOM 6017 N N . PHE B 1 230 ? 20.344 -0.723 -0.292 1 93.81 230 PHE B N 1
ATOM 6018 C CA . PHE B 1 230 ? 21.453 -1.26 0.487 1 93.81 230 PHE B CA 1
ATOM 6019 C C . PHE B 1 230 ? 21.438 -2.783 0.475 1 93.81 230 PHE B C 1
ATOM 6021 O O . PHE B 1 230 ? 20.469 -3.402 0.917 1 93.81 230 PHE B O 1
ATOM 6028 N N . PHE B 1 231 ? 22.516 -3.348 0.009 1 91.56 231 PHE B N 1
ATOM 6029 C CA . PHE B 1 231 ? 22.562 -4.793 -0.179 1 91.56 231 PHE B CA 1
ATOM 6030 C C . PHE B 1 231 ? 23.797 -5.387 0.503 1 91.56 231 PHE B C 1
ATOM 6032 O O . PHE B 1 231 ? 24.875 -4.805 0.456 1 91.56 231 PHE B O 1
ATOM 6039 N N . VAL B 1 232 ? 23.562 -6.469 1.131 1 88.12 232 VAL B N 1
ATOM 6040 C CA . VAL B 1 232 ? 24.641 -7.141 1.852 1 88.12 232 VAL B CA 1
ATOM 6041 C C . VAL B 1 232 ? 25.062 -8.398 1.1 1 88.12 232 VAL B C 1
ATOM 6043 O O . VAL B 1 232 ? 24.219 -9.07 0.488 1 88.12 232 VAL B O 1
ATOM 6046 N N . ARG B 1 233 ? 26.344 -8.703 1.073 1 80.62 233 ARG B N 1
ATOM 6047 C CA . ARG B 1 233 ? 26.859 -9.93 0.465 1 80.62 233 ARG B CA 1
ATOM 6048 C C . ARG B 1 233 ? 26.484 -11.156 1.29 1 80.62 233 ARG B C 1
ATOM 6050 O O . ARG B 1 233 ? 26.5 -11.109 2.521 1 80.62 233 ARG B O 1
ATOM 6057 N N . PRO B 1 234 ? 26.125 -12.328 0.665 1 78.25 234 PRO B N 1
ATOM 6058 C CA . PRO B 1 234 ? 26.078 -12.609 -0.773 1 78.25 234 PRO B CA 1
ATOM 6059 C C . PRO B 1 234 ? 24.891 -11.93 -1.463 1 78.25 234 PRO B C 1
ATOM 6061 O O . PRO B 1 234 ? 23.781 -11.914 -0.918 1 78.25 234 PRO B O 1
ATOM 6064 N N . LEU B 1 235 ? 25.141 -11.438 -2.562 1 76 235 LEU B N 1
ATOM 6065 C CA . LEU B 1 235 ? 24.234 -10.539 -3.264 1 76 235 LEU B CA 1
ATOM 6066 C C . LEU B 1 235 ? 23.172 -11.336 -4.031 1 76 235 LEU B C 1
ATOM 6068 O O . LEU B 1 235 ? 23.484 -12.336 -4.672 1 76 235 LEU B O 1
ATOM 6072 N N . ASP B 1 236 ? 21.984 -10.961 -3.854 1 69.38 236 ASP B N 1
ATOM 6073 C CA . ASP B 1 236 ? 20.906 -11.352 -4.758 1 69.38 236 ASP B CA 1
ATOM 6074 C C . ASP B 1 236 ? 20.719 -10.32 -5.867 1 69.38 236 ASP B C 1
ATOM 6076 O O . ASP B 1 236 ? 20.078 -9.281 -5.66 1 69.38 236 ASP B O 1
ATOM 6080 N N . ILE B 1 237 ? 21.188 -10.586 -6.961 1 72.75 237 ILE B N 1
ATOM 6081 C CA . ILE B 1 237 ? 21.25 -9.633 -8.062 1 72.75 237 ILE B CA 1
ATOM 6082 C C . ILE B 1 237 ? 19.828 -9.289 -8.523 1 72.75 237 ILE B C 1
ATOM 6084 O O . ILE B 1 237 ? 19.562 -8.156 -8.945 1 72.75 237 ILE B O 1
ATOM 6088 N N . THR B 1 238 ? 18.969 -10.242 -8.438 1 63.72 238 THR B N 1
ATOM 6089 C CA . THR B 1 238 ? 17.594 -9.977 -8.844 1 63.72 238 THR B CA 1
ATOM 6090 C C . THR B 1 238 ? 16.953 -8.906 -7.957 1 63.72 238 THR B C 1
ATOM 6092 O O . THR B 1 238 ? 16.281 -8.008 -8.453 1 63.72 238 THR B O 1
ATOM 6095 N N . GLN B 1 239 ? 17.172 -9.094 -6.703 1 73.44 239 GLN B N 1
ATOM 6096 C CA . GLN B 1 239 ? 16.656 -8.094 -5.77 1 73.44 239 GLN B CA 1
ATOM 6097 C C . GLN B 1 239 ? 17.266 -6.723 -6.035 1 73.44 239 GLN B C 1
ATOM 6099 O O . GLN B 1 239 ? 16.578 -5.699 -5.945 1 73.44 239 GLN B O 1
ATOM 6104 N N . LEU B 1 240 ? 18.547 -6.727 -6.266 1 82.56 240 LEU B N 1
ATOM 6105 C CA . LEU B 1 240 ? 19.234 -5.48 -6.586 1 82.56 240 LEU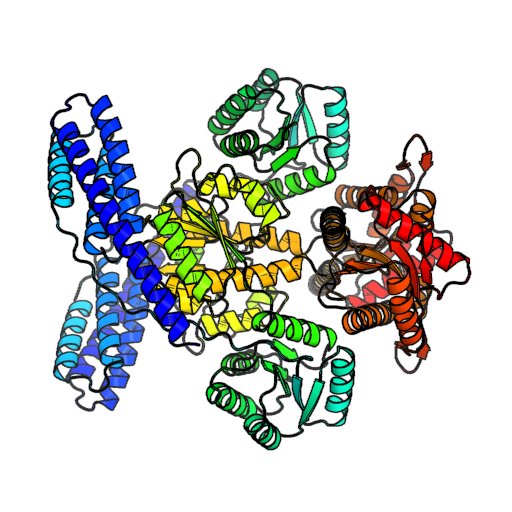 B CA 1
ATOM 6106 C C . LEU B 1 240 ? 18.672 -4.848 -7.848 1 82.56 240 LEU B C 1
ATOM 6108 O O . LEU B 1 240 ? 18.438 -3.637 -7.895 1 82.56 240 LEU B O 1
ATOM 6112 N N . GLU B 1 241 ? 18.469 -5.68 -8.812 1 75.94 241 GLU B N 1
ATOM 6113 C CA . GLU B 1 241 ? 17.906 -5.172 -10.062 1 75.94 241 GLU B CA 1
ATOM 6114 C C . GLU B 1 241 ? 16.516 -4.586 -9.859 1 75.94 241 GLU B C 1
ATOM 6116 O O . GLU B 1 241 ? 16.172 -3.562 -10.453 1 75.94 241 GLU B O 1
ATOM 6121 N N . ASN B 1 242 ? 15.695 -5.23 -9.055 1 73.69 242 ASN B N 1
ATOM 6122 C CA . ASN B 1 242 ? 14.375 -4.707 -8.742 1 73.69 242 ASN B CA 1
ATOM 6123 C C . ASN B 1 242 ? 14.453 -3.32 -8.109 1 73.69 242 ASN B C 1
ATOM 6125 O O . ASN B 1 242 ? 13.672 -2.43 -8.461 1 73.69 242 ASN B O 1
ATOM 6129 N N . SER B 1 243 ? 15.336 -3.201 -7.188 1 83.56 243 SER B N 1
ATOM 6130 C CA . SER B 1 243 ? 15.547 -1.907 -6.543 1 83.56 243 SER B CA 1
ATOM 6131 C C . SER B 1 243 ? 16.031 -0.863 -7.543 1 83.56 243 SER B C 1
ATOM 6133 O O . SER B 1 243 ? 15.617 0.299 -7.48 1 83.56 243 SER B O 1
ATOM 6135 N N . LEU B 1 244 ? 16.922 -1.316 -8.414 1 83.88 244 LEU B N 1
ATOM 6136 C CA . LEU B 1 244 ? 17.438 -0.434 -9.453 1 83.88 244 LEU B CA 1
ATOM 6137 C C . LEU B 1 244 ? 16.312 0.052 -10.359 1 83.88 244 LEU B C 1
ATOM 6139 O O . LEU B 1 244 ? 16.234 1.242 -10.672 1 83.88 244 LEU B O 1
ATOM 6143 N N . GLU B 1 245 ? 15.516 -0.814 -10.734 1 75.25 245 GLU B N 1
ATOM 6144 C CA . GLU B 1 245 ? 14.383 -0.471 -11.594 1 75.25 245 GLU B CA 1
ATOM 6145 C C . GLU B 1 245 ? 13.453 0.531 -10.906 1 75.25 245 GLU B C 1
ATOM 6147 O O . GLU B 1 245 ? 12.992 1.486 -11.539 1 75.25 245 GLU B O 1
ATOM 6152 N N . ARG B 1 246 ? 13.188 0.273 -9.703 1 76.44 246 ARG B N 1
ATOM 6153 C CA . ARG B 1 246 ? 12.328 1.171 -8.938 1 76.44 246 ARG B CA 1
ATOM 6154 C C . ARG B 1 246 ? 12.93 2.572 -8.867 1 76.44 246 ARG B C 1
ATOM 6156 O O . ARG B 1 246 ? 12.211 3.566 -9.008 1 76.44 246 ARG B O 1
ATOM 6163 N N . CYS B 1 247 ? 14.188 2.598 -8.602 1 80.62 247 CYS B N 1
ATOM 6164 C CA . CYS B 1 247 ? 14.883 3.877 -8.508 1 80.62 247 CYS B CA 1
ATOM 6165 C C . CYS B 1 247 ? 14.836 4.625 -9.836 1 80.62 247 CYS B C 1
ATOM 6167 O O . CYS B 1 247 ? 14.633 5.84 -9.859 1 80.62 247 CYS B O 1
ATOM 6169 N N . LEU B 1 248 ? 15 3.865 -10.875 1 76.69 248 LEU B N 1
ATOM 6170 C CA . LEU B 1 248 ? 15.055 4.477 -12.203 1 76.69 248 LEU B CA 1
ATOM 6171 C C . LEU B 1 248 ? 13.664 4.914 -12.648 1 76.69 248 LEU B C 1
ATOM 6173 O O . LEU B 1 248 ? 13.523 5.941 -13.32 1 76.69 248 LEU B O 1
ATOM 6177 N N . ASP B 1 249 ? 12.672 4.082 -12.344 1 66.25 249 ASP B N 1
ATOM 6178 C CA . ASP B 1 249 ? 11.297 4.414 -12.695 1 66.25 249 ASP B CA 1
ATOM 6179 C C . ASP B 1 249 ? 10.852 5.711 -12.023 1 66.25 249 ASP B C 1
ATOM 6181 O O . ASP B 1 249 ? 10.086 6.488 -12.602 1 66.25 249 ASP B O 1
ATOM 6185 N N . ARG B 1 250 ? 11.289 5.828 -10.891 1 60.41 250 ARG B N 1
ATOM 6186 C CA . ARG B 1 250 ? 10.961 7.047 -10.164 1 60.41 250 ARG B CA 1
ATOM 6187 C C . ARG B 1 250 ? 11.461 8.281 -10.906 1 60.41 250 ARG B C 1
ATOM 6189 O O . ARG B 1 250 ? 10.789 9.32 -10.914 1 60.41 250 ARG B O 1
ATOM 6196 N N . GLN B 1 251 ? 12.531 8.133 -11.477 1 56.03 251 GLN B N 1
ATOM 6197 C CA . GLN B 1 251 ? 13.164 9.273 -12.125 1 56.03 251 GLN B CA 1
ATOM 6198 C C . GLN B 1 251 ? 12.633 9.453 -13.547 1 56.03 251 GLN B C 1
ATOM 6200 O O . GLN B 1 251 ? 12.406 10.586 -13.992 1 56.03 251 GLN B O 1
ATOM 6205 N N . GLN B 1 252 ? 12.547 8.328 -14.242 1 56.16 252 GLN B N 1
ATOM 6206 C CA . GLN B 1 252 ? 12.242 8.406 -15.664 1 56.16 252 GLN B CA 1
ATOM 6207 C C . GLN B 1 252 ? 10.812 7.938 -15.945 1 56.16 252 GLN B C 1
ATOM 6209 O O . GLN B 1 252 ? 10.391 7.887 -17.094 1 56.16 252 GLN B O 1
ATOM 6214 N N . GLY B 1 253 ? 10.18 7.707 -14.891 1 61.31 253 GLY B N 1
ATOM 6215 C CA . GLY B 1 253 ? 8.891 7.059 -15.102 1 61.31 253 GLY B CA 1
ATOM 6216 C C . GLY B 1 253 ? 7.805 8.023 -15.547 1 61.31 253 GLY B C 1
ATOM 6217 O O . GLY B 1 253 ? 8.07 9.203 -15.766 1 61.31 253 GLY B O 1
ATOM 6218 N N . GLU B 1 254 ? 6.676 7.617 -16 1 72.69 254 GLU B N 1
ATOM 6219 C CA . GLU B 1 254 ? 5.457 8.336 -16.359 1 72.69 254 GLU B CA 1
ATOM 6220 C C . GLU B 1 254 ? 5.074 9.352 -15.289 1 72.69 254 GLU B C 1
ATOM 6222 O O . GLU B 1 254 ? 5.324 9.125 -14.102 1 72.69 254 GLU B O 1
ATOM 6227 N N . PRO B 1 255 ? 4.777 10.609 -15.75 1 86.31 255 PRO B N 1
ATOM 6228 C CA . PRO B 1 255 ? 4.328 11.586 -14.766 1 86.31 255 PRO B CA 1
ATOM 6229 C C . PRO B 1 255 ? 3.273 11.023 -13.812 1 86.31 255 PRO B C 1
ATOM 6231 O O . PRO B 1 255 ? 2.463 10.188 -14.211 1 86.31 255 PRO B O 1
ATOM 6234 N N . PHE B 1 256 ? 3.404 11.492 -12.617 1 90.25 256 PHE B N 1
ATOM 6235 C CA . PHE B 1 256 ? 2.404 11.07 -11.648 1 90.25 256 PHE B CA 1
ATOM 6236 C C . PHE B 1 256 ? 1.021 11.578 -12.039 1 90.25 256 PHE B C 1
ATOM 6238 O O . PHE B 1 256 ? 0.878 12.703 -12.523 1 90.25 256 PHE B O 1
ATOM 6245 N N . ARG B 1 257 ? 0.007 10.836 -11.891 1 92.25 257 ARG B N 1
ATOM 6246 C CA . ARG B 1 257 ? -1.369 11.195 -12.219 1 92.25 257 ARG B CA 1
ATOM 6247 C C . ARG B 1 257 ? -2.139 11.617 -10.969 1 92.25 257 ARG B C 1
ATOM 6249 O O . ARG B 1 257 ? -2.283 10.836 -10.031 1 92.25 257 ARG B O 1
ATOM 6256 N N . VAL B 1 258 ? -2.633 12.852 -11.008 1 96.12 258 VAL B N 1
ATOM 6257 C CA . VAL B 1 258 ? -3.322 13.422 -9.852 1 96.12 258 VAL B CA 1
ATOM 6258 C C . VAL B 1 258 ? -4.727 13.859 -10.258 1 96.12 258 VAL B C 1
ATOM 6260 O O . VAL B 1 258 ? -4.902 14.555 -11.258 1 96.12 258 VAL B O 1
ATOM 6263 N N . LEU B 1 259 ? -5.758 13.367 -9.531 1 96.94 259 LEU B N 1
ATOM 6264 C CA . LEU B 1 259 ? -7.137 13.797 -9.734 1 96.94 259 LEU B CA 1
ATOM 6265 C C . LEU B 1 259 ? -7.562 14.773 -8.641 1 96.94 259 LEU B C 1
ATOM 6267 O O . LEU B 1 259 ? -7.445 14.477 -7.453 1 96.94 259 LEU B O 1
ATOM 6271 N N . ILE B 1 260 ? -7.996 15.969 -9.008 1 96.12 260 ILE B N 1
ATOM 6272 C CA . ILE B 1 260 ? -8.484 16.969 -8.062 1 96.12 260 ILE B CA 1
ATOM 6273 C C . ILE B 1 260 ? -10.008 17.031 -8.125 1 96.12 260 ILE B C 1
ATOM 6275 O O . ILE B 1 260 ? -10.586 17.297 -9.18 1 96.12 260 ILE B O 1
ATOM 6279 N N . VAL B 1 261 ? -10.656 16.703 -7.031 1 95.38 261 VAL B N 1
ATOM 6280 C CA . VAL B 1 261 ? -12.109 16.797 -6.93 1 95.38 261 VAL B CA 1
ATOM 6281 C C . VAL B 1 261 ? -12.492 17.938 -6.008 1 95.38 261 VAL B C 1
ATOM 6283 O O . VAL B 1 261 ? -12.297 17.859 -4.789 1 95.38 261 VAL B O 1
ATOM 6286 N N . ASP B 1 262 ? -12.953 18.984 -6.516 1 90.12 262 ASP B N 1
ATOM 6287 C CA . ASP B 1 262 ? -13.297 20.203 -5.812 1 90.12 262 ASP B CA 1
ATOM 6288 C C . ASP B 1 262 ? -14.422 20.953 -6.531 1 90.12 262 ASP B C 1
ATOM 6290 O O . ASP B 1 262 ? -14.375 21.125 -7.75 1 90.12 262 ASP B O 1
ATOM 6294 N N . ASP B 1 263 ? -15.375 21.344 -5.754 1 84.94 263 ASP B N 1
ATOM 6295 C CA . ASP B 1 263 ? -16.516 22.016 -6.387 1 84.94 263 ASP B CA 1
ATOM 6296 C C . ASP B 1 263 ? -16.172 23.469 -6.746 1 84.94 263 ASP B C 1
ATOM 6298 O O . ASP B 1 263 ? -16.891 24.109 -7.504 1 84.94 263 ASP B O 1
ATOM 6302 N N . ASP B 1 264 ? -15.125 24.031 -6.211 1 79.88 264 ASP B N 1
ATOM 6303 C CA . ASP B 1 264 ? -14.625 25.344 -6.586 1 79.88 264 ASP B CA 1
ATOM 6304 C C . ASP B 1 264 ? -13.719 25.266 -7.812 1 79.88 264 ASP B C 1
ATOM 6306 O O . ASP B 1 264 ? -12.523 24.969 -7.695 1 79.88 264 ASP B O 1
ATOM 6310 N N . ALA B 1 265 ? -14.25 25.562 -8.945 1 82.06 265 ALA B N 1
ATOM 6311 C CA . ALA B 1 265 ? -13.57 25.391 -10.227 1 82.06 265 ALA B CA 1
ATOM 6312 C C . ALA B 1 265 ? -12.297 26.219 -10.289 1 82.06 265 ALA B C 1
ATOM 6314 O O . ALA B 1 265 ? -11.273 25.766 -10.82 1 82.06 265 ALA B O 1
ATOM 6315 N N . GLU B 1 266 ? -12.32 27.438 -9.82 1 75.56 266 GLU B N 1
ATOM 6316 C CA . GLU B 1 266 ? -11.148 28.312 -9.883 1 75.56 266 GLU B CA 1
ATOM 6317 C C . GLU B 1 266 ? -10.023 27.797 -8.992 1 75.56 266 GLU B C 1
ATOM 6319 O O . GLU B 1 266 ? -8.859 27.812 -9.391 1 75.56 266 GLU B O 1
ATOM 6324 N N . LEU B 1 267 ? -10.406 27.391 -7.84 1 79.94 267 LEU B N 1
ATOM 6325 C CA . LEU B 1 267 ? -9.406 26.844 -6.926 1 79.94 267 LEU B CA 1
ATOM 6326 C C . LEU B 1 267 ? -8.781 25.578 -7.5 1 79.94 267 LEU B C 1
ATOM 6328 O O . LEU B 1 267 ? -7.562 25.406 -7.453 1 79.94 267 LEU B O 1
ATOM 6332 N N . ALA B 1 268 ? -9.641 24.688 -8.023 1 87.12 268 ALA B N 1
ATOM 6333 C CA . ALA B 1 268 ? -9.156 23.453 -8.641 1 87.12 268 ALA B CA 1
ATOM 6334 C C . ALA B 1 268 ? -8.211 23.75 -9.805 1 87.12 268 ALA B C 1
ATOM 6336 O O . ALA B 1 268 ? -7.184 23.094 -9.961 1 87.12 268 ALA B O 1
ATOM 6337 N N . ALA B 1 269 ? -8.578 24.719 -10.547 1 85.31 269 ALA B N 1
ATOM 6338 C CA . ALA B 1 269 ? -7.766 25.094 -11.695 1 85.31 269 ALA B CA 1
ATOM 6339 C C . ALA B 1 269 ? -6.402 25.625 -11.258 1 85.31 269 ALA B C 1
ATOM 6341 O O . ALA B 1 269 ? -5.387 25.344 -11.891 1 85.31 269 ALA B O 1
ATOM 6342 N N . ARG B 1 270 ? -6.422 26.375 -10.25 1 80.75 270 ARG B N 1
ATOM 6343 C CA . ARG B 1 270 ? -5.172 26.922 -9.719 1 80.75 270 ARG B CA 1
ATOM 6344 C C . ARG B 1 270 ? -4.238 25.797 -9.266 1 80.75 270 ARG B C 1
ATOM 6346 O O . ARG B 1 270 ? -3.061 25.781 -9.625 1 80.75 270 ARG B O 1
ATOM 6353 N N . TYR B 1 271 ? -4.75 24.906 -8.414 1 88.94 271 TYR B N 1
ATOM 6354 C CA . TYR B 1 271 ? -3.947 23.781 -7.953 1 88.94 271 TYR B CA 1
ATOM 6355 C C . TYR B 1 271 ? -3.465 22.938 -9.125 1 88.94 271 TYR B C 1
ATOM 6357 O O . TYR B 1 271 ? -2.324 22.469 -9.133 1 88.94 271 TYR B O 1
ATOM 6365 N N . SER B 1 272 ? -4.359 22.75 -10.109 1 91.06 272 SER B N 1
ATOM 6366 C CA . SER B 1 272 ? -4.004 21.984 -11.305 1 91.06 272 SER B CA 1
ATOM 6367 C C . SER B 1 272 ? -2.816 22.609 -12.031 1 91.06 272 SER B C 1
ATOM 6369 O O . SER B 1 272 ? -1.889 21.906 -12.438 1 91.06 272 SER B O 1
ATOM 6371 N N . LEU B 1 273 ? -2.863 23.906 -12.156 1 85.5 273 LEU B N 1
ATOM 6372 C CA . LEU B 1 273 ? -1.791 24.609 -12.852 1 85.5 273 LEU B CA 1
ATOM 6373 C C . LEU B 1 273 ? -0.467 24.453 -12.109 1 85.5 273 LEU B C 1
ATOM 6375 O O . LEU B 1 273 ? 0.569 24.203 -12.734 1 85.5 273 LEU B O 1
ATOM 6379 N N . VAL B 1 274 ? -0.503 24.578 -10.836 1 87.31 274 VAL B N 1
ATOM 6380 C CA . VAL B 1 274 ? 0.688 24.469 -10 1 87.31 274 VAL B CA 1
ATOM 6381 C C . VAL B 1 274 ? 1.278 23.062 -10.141 1 87.31 274 VAL B C 1
ATOM 6383 O O . VAL B 1 274 ? 2.484 22.906 -10.352 1 87.31 274 VAL B O 1
ATOM 6386 N N . LEU B 1 275 ? 0.488 22.031 -10.07 1 91.88 275 LEU B N 1
ATOM 6387 C CA . LEU B 1 275 ? 0.944 20.641 -10.102 1 91.88 275 LEU B CA 1
ATOM 6388 C C . LEU B 1 275 ? 1.406 20.25 -11.5 1 91.88 275 LEU B C 1
ATOM 6390 O O . LEU B 1 275 ? 2.383 19.516 -11.656 1 91.88 275 LEU B O 1
ATOM 6394 N N . ARG B 1 276 ? 0.707 20.734 -12.539 1 88.75 276 ARG B N 1
ATOM 6395 C CA . ARG B 1 276 ? 1.125 20.469 -13.914 1 88.75 276 ARG B CA 1
ATOM 6396 C C . ARG B 1 276 ? 2.502 21.062 -14.188 1 88.75 276 ARG B C 1
ATOM 6398 O O . ARG B 1 276 ? 3.312 20.469 -14.898 1 88.75 276 ARG B O 1
ATOM 6405 N N . ASN B 1 277 ? 2.705 22.203 -13.633 1 85.88 277 ASN B N 1
ATOM 6406 C CA . ASN B 1 277 ? 4.008 22.844 -13.781 1 85.88 277 ASN B CA 1
ATOM 6407 C C . ASN B 1 277 ? 5.113 22.047 -13.109 1 85.88 277 ASN B C 1
ATOM 6409 O O . ASN B 1 277 ? 6.281 22.156 -13.477 1 85.88 277 ASN B O 1
ATOM 6413 N N . ALA B 1 278 ? 4.715 21.328 -12.141 1 87.12 278 ALA B N 1
ATOM 6414 C CA . ALA B 1 278 ? 5.656 20.422 -11.492 1 87.12 278 ALA B CA 1
ATOM 6415 C C . ALA B 1 278 ? 5.727 19.078 -12.234 1 87.12 278 ALA B C 1
ATOM 6417 O O . ALA B 1 278 ? 6.141 18.078 -11.656 1 87.12 278 ALA B O 1
ATOM 6418 N N . GLN B 1 279 ? 5.141 19.016 -13.453 1 85.81 279 GLN B N 1
ATOM 6419 C CA . GLN B 1 279 ? 5.246 17.906 -14.391 1 85.81 279 GLN B CA 1
ATOM 6420 C C . GLN B 1 279 ? 4.387 16.719 -13.945 1 85.81 279 GLN B C 1
ATOM 6422 O O . GLN B 1 279 ? 4.785 15.562 -14.102 1 85.81 279 GLN B O 1
ATOM 6427 N N . MET B 1 280 ? 3.379 17 -13.359 1 90 280 MET B N 1
ATOM 6428 C CA . MET B 1 280 ? 2.389 15.969 -13.055 1 90 280 MET B CA 1
ATOM 6429 C C . MET B 1 280 ? 1.221 16.031 -14.031 1 90 280 MET B C 1
ATOM 6431 O O . MET B 1 280 ? 0.96 17.078 -14.633 1 90 280 MET B O 1
ATOM 6435 N N . GLN B 1 281 ? 0.656 14.961 -14.312 1 91.38 281 GLN B N 1
ATOM 6436 C CA . GLN B 1 281 ? -0.578 14.914 -15.086 1 91.38 281 GLN B CA 1
ATOM 6437 C C . GLN B 1 281 ? -1.8 15.086 -14.195 1 91.38 281 GLN B C 1
ATOM 6439 O O . GLN B 1 281 ? -2.049 14.273 -13.305 1 91.38 281 GLN B O 1
ATOM 6444 N N . VAL B 1 282 ? -2.541 16.188 -14.453 1 94.5 282 VAL B N 1
ATOM 6445 C CA . VAL B 1 282 ? -3.602 16.531 -13.516 1 94.5 282 VAL B CA 1
ATOM 6446 C C . VAL B 1 282 ? -4.941 16.578 -14.242 1 94.5 282 VAL B C 1
ATOM 6448 O O . VAL B 1 282 ? -5.039 17.141 -15.336 1 94.5 282 VAL B O 1
ATOM 6451 N N . GLN B 1 283 ? -5.918 15.953 -13.711 1 94.69 283 GLN B N 1
ATOM 6452 C CA . GLN B 1 283 ? -7.312 16.094 -14.133 1 94.69 283 GLN B CA 1
ATOM 6453 C C . GLN B 1 283 ? -8.164 16.672 -13.008 1 94.69 283 GLN B C 1
ATOM 6455 O O . GLN B 1 283 ? -7.996 16.312 -11.836 1 94.69 283 GLN B O 1
ATOM 6460 N N . THR B 1 284 ? -9.023 17.609 -13.367 1 94.69 284 THR B N 1
ATOM 6461 C CA . THR B 1 284 ? -9.898 18.234 -12.375 1 94.69 284 THR B CA 1
ATOM 6462 C C . THR B 1 284 ? -11.344 17.797 -12.586 1 94.69 284 THR B C 1
ATOM 6464 O O . THR B 1 284 ? -11.789 17.609 -13.719 1 94.69 284 THR B O 1
ATOM 6467 N N . LEU B 1 285 ? -12.008 17.562 -11.516 1 94.06 285 LEU B N 1
ATOM 6468 C CA . LEU B 1 285 ? -13.422 17.203 -11.508 1 94.06 285 LEU B CA 1
ATOM 6469 C C . LEU B 1 285 ? -14.203 18.109 -10.57 1 94.06 285 LEU B C 1
ATOM 6471 O O . LEU B 1 285 ? -13.922 18.172 -9.375 1 94.06 285 LEU B O 1
ATOM 6475 N N . THR B 1 286 ? -15.156 18.844 -11.016 1 90.75 286 THR B N 1
ATOM 6476 C CA . THR B 1 286 ? -15.945 19.75 -10.195 1 90.75 286 THR B CA 1
ATOM 6477 C C . THR B 1 286 ? -17.297 19.125 -9.844 1 90.75 286 THR B C 1
ATOM 6479 O O . THR B 1 286 ? -17.984 19.609 -8.945 1 90.75 286 THR B O 1
ATOM 6482 N N . GLU B 1 287 ? -17.625 18.094 -10.617 1 90.81 287 GLU B N 1
ATOM 6483 C CA . GLU B 1 287 ? -18.844 17.344 -10.336 1 90.81 287 GLU B CA 1
ATOM 6484 C C . GLU B 1 287 ? -18.531 15.992 -9.695 1 90.81 287 GLU B C 1
ATOM 6486 O O . GLU B 1 287 ? -18.172 15.047 -10.391 1 90.81 287 GLU B O 1
ATOM 6491 N N . PRO B 1 288 ? -18.844 15.844 -8.453 1 90 288 PRO B N 1
ATOM 6492 C CA . PRO B 1 288 ? -18.469 14.617 -7.738 1 90 288 PRO B CA 1
ATOM 6493 C C . PRO B 1 288 ? -19.156 13.375 -8.305 1 90 288 PRO B C 1
ATOM 6495 O O . PRO B 1 288 ? -18.656 12.258 -8.133 1 90 288 PRO B O 1
ATOM 6498 N N . THR B 1 289 ? -20.344 13.484 -9.023 1 91.06 289 THR B N 1
ATOM 6499 C CA . THR B 1 289 ? -21.109 12.352 -9.531 1 91.06 289 THR B CA 1
ATOM 6500 C C . THR B 1 289 ? -20.328 11.602 -10.602 1 91.06 289 THR B C 1
ATOM 6502 O O . THR B 1 289 ? -20.641 10.453 -10.914 1 91.06 289 THR B O 1
ATOM 6505 N N . ARG B 1 290 ? -19.328 12.203 -11.117 1 92.06 290 ARG B N 1
ATOM 6506 C CA . ARG B 1 290 ? -18.562 11.602 -12.203 1 92.06 290 ARG B CA 1
ATOM 6507 C C . ARG B 1 290 ? -17.266 10.984 -11.68 1 92.06 290 ARG B C 1
ATOM 6509 O O . ARG B 1 290 ? -16.406 10.586 -12.469 1 92.06 290 ARG B O 1
ATOM 6516 N N . VAL B 1 291 ? -17.078 10.914 -10.422 1 93.5 291 VAL B N 1
ATOM 6517 C CA . VAL B 1 291 ? -15.82 10.508 -9.82 1 93.5 291 VAL B CA 1
ATOM 6518 C C . VAL B 1 291 ? -15.484 9.078 -10.219 1 93.5 291 VAL B C 1
ATOM 6520 O O . VAL B 1 291 ? -14.336 8.758 -10.508 1 93.5 291 VAL B O 1
ATOM 6523 N N . LEU B 1 292 ? -16.469 8.164 -10.258 1 90.56 292 LEU B N 1
ATOM 6524 C CA . LEU B 1 292 ? -16.234 6.762 -10.578 1 90.56 292 LEU B CA 1
ATOM 6525 C C . LEU B 1 292 ? -15.711 6.609 -12.008 1 90.56 292 LEU B C 1
ATOM 6527 O O . LEU B 1 292 ? -14.766 5.859 -12.25 1 90.56 292 LEU B O 1
ATOM 6531 N N . ASP B 1 293 ? -16.312 7.336 -12.867 1 88.12 293 ASP B N 1
ATOM 6532 C CA . ASP B 1 293 ? -15.867 7.32 -14.266 1 88.12 293 ASP B CA 1
ATOM 6533 C C . ASP B 1 293 ? -14.453 7.871 -14.398 1 88.12 293 ASP B C 1
ATOM 6535 O O . ASP B 1 293 ? -13.633 7.316 -15.133 1 88.12 293 ASP B O 1
ATOM 6539 N N . ALA B 1 294 ? -14.188 8.945 -13.727 1 90.81 294 ALA B N 1
ATOM 6540 C CA . ALA B 1 294 ? -12.867 9.562 -13.766 1 90.81 294 ALA B CA 1
ATOM 6541 C C . ALA B 1 294 ? -11.805 8.617 -13.211 1 90.81 294 ALA B C 1
ATOM 6543 O O . ALA B 1 294 ? -10.695 8.539 -13.75 1 90.81 294 ALA B O 1
ATOM 6544 N N . MET B 1 295 ? -12.141 7.918 -12.117 1 90.75 295 MET B N 1
ATOM 6545 C CA . MET B 1 295 ? -11.219 6.957 -11.508 1 90.75 295 MET B CA 1
ATOM 6546 C C . MET B 1 295 ? -10.852 5.855 -12.492 1 90.75 295 MET B C 1
ATOM 6548 O O . MET B 1 295 ? -9.688 5.469 -12.602 1 90.75 295 MET B O 1
ATOM 6552 N N . ARG B 1 296 ? -11.836 5.352 -13.211 1 80.75 296 ARG B N 1
ATOM 6553 C CA . ARG B 1 296 ? -11.633 4.25 -14.141 1 80.75 296 ARG B CA 1
ATOM 6554 C C . ARG B 1 296 ? -10.828 4.703 -15.359 1 80.75 296 ARG B C 1
ATOM 6556 O O . ARG B 1 296 ? -9.922 3.998 -15.805 1 80.75 296 ARG B O 1
ATOM 6563 N N . SER B 1 297 ? -11.117 5.867 -15.875 1 77.56 297 SER B N 1
ATOM 6564 C CA . SER B 1 297 ? -10.516 6.328 -17.125 1 77.56 297 SER B CA 1
ATOM 6565 C C . SER B 1 297 ? -9.133 6.93 -16.875 1 77.56 297 SER B C 1
ATOM 6567 O O . SER B 1 297 ? -8.195 6.68 -17.641 1 77.56 297 SER B O 1
ATOM 6569 N N . PHE B 1 298 ? -8.992 7.734 -15.805 1 85.25 298 PHE B N 1
ATOM 6570 C CA . PHE B 1 298 ? -7.758 8.477 -15.562 1 85.25 298 PHE B CA 1
ATOM 6571 C C . PHE B 1 298 ? -6.789 7.66 -14.719 1 85.25 298 PHE B C 1
ATOM 6573 O O . PHE B 1 298 ? -5.574 7.867 -14.781 1 85.25 298 PHE B O 1
ATOM 6580 N N . ASN B 1 299 ? -7.379 6.711 -13.906 1 84.56 299 ASN B N 1
ATOM 6581 C CA . ASN B 1 299 ? -6.586 5.844 -13.039 1 84.56 299 ASN B CA 1
ATOM 6582 C C . ASN B 1 299 ? -5.547 6.637 -12.25 1 84.56 299 ASN B C 1
ATOM 6584 O O . ASN B 1 299 ? -4.348 6.387 -12.375 1 84.56 299 ASN B O 1
ATOM 6588 N N . PRO B 1 300 ? -5.949 7.551 -11.414 1 93.38 300 PRO B N 1
ATOM 6589 C CA . PRO B 1 300 ? -5.027 8.406 -10.664 1 93.38 300 PRO B CA 1
ATOM 6590 C C . PRO B 1 300 ? -4.242 7.641 -9.602 1 93.38 300 PRO B C 1
ATOM 6592 O O . PRO B 1 300 ? -4.66 6.559 -9.18 1 93.38 300 PRO B O 1
ATOM 6595 N N . GLU B 1 301 ? -3.086 8.133 -9.266 1 92.44 301 GLU B N 1
ATOM 6596 C CA . GLU B 1 301 ? -2.309 7.629 -8.133 1 92.44 301 GLU B CA 1
ATOM 6597 C C . GLU B 1 301 ? -2.664 8.367 -6.844 1 92.44 301 GLU B C 1
ATOM 6599 O O . GLU B 1 301 ? -2.604 7.785 -5.758 1 92.44 301 GLU B O 1
ATOM 6604 N N . VAL B 1 302 ? -2.973 9.648 -6.969 1 96.12 302 VAL B N 1
ATOM 6605 C CA . VAL B 1 302 ? -3.373 10.484 -5.844 1 96.12 302 VAL B CA 1
ATOM 6606 C C . VAL B 1 302 ? -4.68 11.203 -6.172 1 96.12 302 VAL B C 1
ATOM 6608 O O . VAL B 1 302 ? -4.863 11.688 -7.289 1 96.12 302 VAL B O 1
ATOM 6611 N N . VAL B 1 303 ? -5.598 11.219 -5.234 1 97.5 303 VAL B N 1
ATOM 6612 C CA . VAL B 1 303 ? -6.832 11.992 -5.332 1 97.5 303 VAL B CA 1
ATOM 6613 C C . VAL B 1 303 ? -6.832 13.102 -4.277 1 97.5 303 VAL B C 1
ATOM 6615 O O . VAL B 1 303 ? -6.734 12.82 -3.08 1 97.5 303 VAL B O 1
ATOM 6618 N N . LEU B 1 304 ? -6.785 14.328 -4.688 1 96.31 304 LEU B N 1
ATOM 6619 C CA . LEU B 1 304 ? -7.031 15.469 -3.809 1 96.31 304 LEU B CA 1
ATOM 6620 C C . LEU B 1 304 ? -8.523 15.758 -3.701 1 96.31 304 LEU B C 1
ATOM 6622 O O . LEU B 1 304 ? -9.164 16.125 -4.691 1 96.31 304 LEU B O 1
ATOM 6626 N N . LEU B 1 305 ? -9.008 15.602 -2.555 1 95.06 305 LEU B N 1
ATOM 6627 C CA . LEU B 1 305 ? -10.461 15.602 -2.385 1 95.06 305 LEU B CA 1
ATOM 6628 C C . LEU B 1 305 ? -10.891 16.688 -1.41 1 95.06 305 LEU B C 1
ATOM 6630 O O . LEU B 1 305 ? -10.453 16.703 -0.258 1 95.06 305 LEU B O 1
ATOM 6634 N N . ASP B 1 306 ? -11.727 17.578 -1.852 1 90.5 306 ASP B N 1
ATOM 6635 C CA . ASP B 1 306 ? -12.328 18.562 -0.952 1 90.5 306 ASP B CA 1
ATOM 6636 C C . ASP B 1 306 ? -13.289 17.891 0.032 1 90.5 306 ASP B C 1
ATOM 6638 O O . ASP B 1 306 ? -14.023 16.969 -0.337 1 90.5 306 ASP B O 1
ATOM 6642 N N . VAL B 1 307 ? -13.312 18.375 1.206 1 86.69 307 VAL B N 1
ATOM 6643 C CA . VAL B 1 307 ? -14.102 17.734 2.252 1 86.69 307 VAL B CA 1
ATOM 6644 C C . VAL B 1 307 ? -15.562 18.172 2.137 1 86.69 307 VAL B C 1
ATOM 6646 O O . VAL B 1 307 ? -16.484 17.375 2.336 1 86.69 307 VAL B O 1
ATOM 6649 N N . ASN B 1 308 ? -15.672 19.453 1.867 1 82.06 308 ASN B N 1
ATOM 6650 C CA . ASN B 1 308 ? -17.031 20 1.845 1 82.06 308 ASN B CA 1
ATOM 6651 C C . ASN B 1 308 ? -17.5 20.281 0.421 1 82.06 308 ASN B C 1
ATOM 6653 O O . ASN B 1 308 ? -17.016 21.234 -0.211 1 82.06 308 ASN B O 1
ATOM 6657 N N . MET B 1 309 ? -18.312 19.484 -0.126 1 81.75 309 MET B N 1
ATOM 6658 C CA . MET B 1 309 ? -18.922 19.656 -1.445 1 81.75 309 MET B CA 1
ATOM 6659 C C . MET B 1 309 ? -20.438 19.484 -1.383 1 81.75 309 MET B C 1
ATOM 6661 O O . MET B 1 309 ? -20.938 18.781 -0.501 1 81.75 309 MET B O 1
ATOM 6665 N N . PRO B 1 310 ? -20.969 20.125 -2.326 1 78 310 PRO B N 1
ATOM 6666 C CA . PRO B 1 310 ? -22.422 19.969 -2.332 1 78 310 PRO B CA 1
ATOM 6667 C C . PRO B 1 310 ? -22.859 18.547 -2.648 1 78 310 PRO B C 1
ATOM 6669 O O . PRO B 1 310 ? -22.125 17.797 -3.297 1 78 310 PRO B O 1
ATOM 6672 N N . GLU B 1 311 ? -24.031 17.984 -2.229 1 79.75 311 GLU B N 1
ATOM 6673 C CA . GLU B 1 311 ? -24.672 16.703 -2.52 1 79.75 311 GLU B CA 1
ATOM 6674 C C . GLU B 1 311 ? -23.969 15.555 -1.819 1 79.75 311 GLU B C 1
ATOM 6676 O O . GLU B 1 311 ? -24.609 14.656 -1.279 1 79.75 311 GLU B O 1
ATOM 6681 N N . CYS B 1 312 ? -22.547 15.656 -1.969 1 89.25 312 CYS B N 1
ATOM 6682 C CA . CYS B 1 312 ? -21.766 14.586 -1.355 1 89.25 312 CYS B CA 1
ATOM 6683 C C . CYS B 1 312 ? -20.5 15.141 -0.714 1 89.25 312 CYS B C 1
ATOM 6685 O O . CYS B 1 312 ? -19.797 15.945 -1.32 1 89.25 312 CYS B O 1
ATOM 6687 N N . SER B 1 313 ? -20.25 14.711 0.492 1 89.5 313 SER B N 1
ATOM 6688 C CA . SER B 1 313 ? -19.047 15.188 1.18 1 89.5 313 SER B CA 1
ATOM 6689 C C . SER B 1 313 ? -17.812 14.43 0.712 1 89.5 313 SER B C 1
ATOM 6691 O O . SER B 1 313 ? -17.922 13.352 0.121 1 89.5 313 SER B O 1
ATOM 6693 N N . GLY B 1 314 ? -16.656 14.992 0.894 1 92.06 314 GLY B N 1
ATOM 6694 C CA . GLY B 1 314 ? -15.398 14.328 0.571 1 92.06 314 GLY B CA 1
ATOM 6695 C C . GLY B 1 314 ? -15.266 12.961 1.208 1 92.06 314 GLY B C 1
ATOM 6696 O O . GLY B 1 314 ? -14.992 11.977 0.52 1 92.06 314 GLY B O 1
ATOM 6697 N N . PRO B 1 315 ? -15.484 12.875 2.502 1 92.44 315 PRO B N 1
ATOM 6698 C CA . PRO B 1 315 ? -15.383 11.586 3.186 1 92.44 315 PRO B CA 1
ATOM 6699 C C . PRO B 1 315 ? -16.344 10.539 2.613 1 92.44 315 PRO B C 1
ATOM 6701 O O . PRO B 1 315 ? -15.977 9.359 2.504 1 92.44 315 PRO B O 1
ATOM 6704 N N . GLU B 1 316 ? -17.531 10.938 2.238 1 93.25 316 GLU B N 1
ATOM 6705 C CA . GLU B 1 316 ? -18.453 10.008 1.592 1 93.25 316 GLU B CA 1
ATOM 6706 C C . GLU B 1 316 ? -17.891 9.5 0.269 1 93.25 316 GLU B C 1
ATOM 6708 O O . GLU B 1 316 ? -17.953 8.305 -0.021 1 93.25 316 GLU B O 1
ATOM 6713 N N . LEU B 1 317 ? -17.375 10.414 -0.456 1 94.5 317 LEU B N 1
ATOM 6714 C CA . LEU B 1 317 ? -16.781 10.039 -1.733 1 94.5 317 LEU B CA 1
ATOM 6715 C C . LEU B 1 317 ? -15.602 9.102 -1.525 1 94.5 317 LEU B C 1
ATOM 6717 O O . LEU B 1 317 ? -15.445 8.125 -2.26 1 94.5 317 LEU B O 1
ATOM 6721 N N . ALA B 1 318 ? -14.742 9.445 -0.583 1 95.44 318 ALA B N 1
ATOM 6722 C CA . ALA B 1 318 ? -13.586 8.609 -0.269 1 95.44 318 ALA B CA 1
ATOM 6723 C C . ALA B 1 318 ? -14.016 7.191 0.093 1 95.44 318 ALA B C 1
ATOM 6725 O O . ALA B 1 318 ? -13.422 6.215 -0.37 1 95.44 318 ALA B O 1
ATOM 6726 N N . GLN B 1 319 ? -15.023 7.078 0.896 1 93.44 319 GLN B N 1
ATOM 6727 C CA . GLN B 1 319 ? -15.539 5.773 1.288 1 93.44 319 GLN B CA 1
ATOM 6728 C C . GLN B 1 319 ? -16.062 5.004 0.079 1 93.44 319 GLN B C 1
ATOM 6730 O O . GLN B 1 319 ? -15.891 3.785 -0.007 1 93.44 319 GLN B O 1
ATOM 6735 N N . MET B 1 320 ? -16.703 5.703 -0.792 1 93.88 320 MET B N 1
ATOM 6736 C CA . MET B 1 320 ? -17.203 5.082 -2.016 1 93.88 320 MET B CA 1
ATOM 6737 C C . MET B 1 320 ? -16.047 4.516 -2.846 1 93.88 320 MET B C 1
ATOM 6739 O O . MET B 1 320 ? -16.141 3.395 -3.348 1 93.88 320 MET B O 1
ATOM 6743 N N . ILE B 1 321 ? -15 5.293 -2.975 1 93.5 321 ILE B N 1
ATOM 6744 C CA . ILE B 1 321 ? -13.828 4.844 -3.713 1 93.5 321 ILE B CA 1
ATOM 6745 C C . ILE B 1 321 ? -13.273 3.574 -3.076 1 93.5 321 ILE B C 1
ATOM 6747 O O . ILE B 1 321 ? -12.906 2.629 -3.777 1 93.5 321 ILE B O 1
ATOM 6751 N N . ARG B 1 322 ? -13.281 3.527 -1.747 1 92.56 322 ARG B N 1
ATOM 6752 C CA . ARG B 1 322 ? -12.688 2.416 -1.006 1 92.56 322 ARG B CA 1
ATOM 6753 C C . ARG B 1 322 ? -13.57 1.174 -1.09 1 92.56 322 ARG B C 1
ATOM 6755 O O . ARG B 1 322 ? -13.18 0.096 -0.642 1 92.56 322 ARG B O 1
ATOM 6762 N N . LEU B 1 323 ? -14.82 1.298 -1.605 1 89.44 323 LEU B N 1
ATOM 6763 C CA . LEU B 1 323 ? -15.641 0.121 -1.868 1 89.44 323 LEU B CA 1
ATOM 6764 C C . LEU B 1 323 ? -15.031 -0.729 -2.979 1 89.44 323 LEU B C 1
ATOM 6766 O O . LEU B 1 323 ? -15.406 -1.893 -3.15 1 89.44 323 LEU B O 1
ATOM 6770 N N . HIS B 1 324 ? -14.156 -0.145 -3.719 1 86 324 HIS B N 1
ATOM 6771 C CA . HIS B 1 324 ? -13.523 -0.83 -4.84 1 86 324 HIS B CA 1
ATOM 6772 C C . HIS B 1 324 ? -12.094 -1.243 -4.5 1 86 324 HIS B C 1
ATOM 6774 O O . HIS B 1 324 ? -11.219 -0.392 -4.359 1 86 324 HIS B O 1
ATOM 6780 N N . ASP B 1 325 ? -11.805 -2.494 -4.477 1 77.56 325 ASP B N 1
ATOM 6781 C CA . ASP B 1 325 ? -10.508 -3.021 -4.082 1 77.56 325 ASP B CA 1
ATOM 6782 C C . ASP B 1 325 ? -9.422 -2.598 -5.066 1 77.56 325 ASP B C 1
ATOM 6784 O O . ASP B 1 325 ? -8.25 -2.471 -4.691 1 77.56 325 ASP B O 1
ATOM 6788 N N . GLU B 1 326 ? -9.852 -2.42 -6.289 1 74.88 326 GLU B N 1
ATOM 6789 C CA . GLU B 1 326 ? -8.883 -2.045 -7.32 1 74.88 326 GLU B CA 1
ATOM 6790 C C . GLU B 1 326 ? -8.258 -0.688 -7.02 1 74.88 326 GLU B C 1
ATOM 6792 O O . GLU B 1 326 ? -7.184 -0.369 -7.531 1 74.88 326 GLU B O 1
ATOM 6797 N N . TRP B 1 327 ? -8.984 0.137 -6.184 1 88.25 327 TRP B N 1
ATOM 6798 C CA . TRP B 1 327 ? -8.484 1.484 -5.926 1 88.25 327 TRP B CA 1
ATOM 6799 C C . TRP B 1 327 ? -7.855 1.575 -4.539 1 88.25 327 TRP B C 1
ATOM 6801 O O . TRP B 1 327 ? -7.656 2.672 -4.012 1 88.25 327 TRP B O 1
ATOM 6811 N N . LEU B 1 328 ? -7.508 0.409 -3.969 1 86.12 328 LEU B N 1
ATOM 6812 C CA . LEU B 1 328 ? -6.824 0.372 -2.682 1 86.12 328 LEU B CA 1
ATOM 6813 C C . LEU B 1 328 ? -5.465 1.057 -2.768 1 86.12 328 LEU B C 1
ATOM 6815 O O . LEU B 1 328 ? -5.008 1.663 -1.795 1 86.12 328 LEU B O 1
ATOM 6819 N N . ARG B 1 329 ? -4.82 1.02 -3.938 1 86.88 329 ARG B N 1
ATOM 6820 C CA . ARG B 1 329 ? -3.482 1.562 -4.145 1 86.88 329 ARG B CA 1
ATOM 6821 C C . ARG B 1 329 ? -3.516 3.082 -4.238 1 86.88 329 ARG B C 1
ATOM 6823 O O . ARG B 1 329 ? -2.475 3.738 -4.164 1 86.88 329 ARG B O 1
ATOM 6830 N N . VAL B 1 330 ? -4.707 3.67 -4.457 1 92.88 330 VAL B N 1
ATOM 6831 C CA . VAL B 1 330 ? -4.836 5.109 -4.668 1 92.88 330 VAL B CA 1
ATOM 6832 C C . VAL B 1 330 ? -4.785 5.832 -3.324 1 92.88 330 VAL B C 1
ATOM 6834 O O . VAL B 1 330 ? -5.406 5.398 -2.352 1 92.88 330 VAL B O 1
ATOM 6837 N N . THR B 1 331 ? -3.932 6.883 -3.254 1 95.44 331 THR B N 1
ATOM 6838 C CA . THR B 1 331 ? -3.863 7.699 -2.047 1 95.44 331 THR B CA 1
ATOM 6839 C C . THR B 1 331 ? -4.902 8.82 -2.092 1 95.44 331 THR B C 1
ATOM 6841 O O . THR B 1 331 ? -5.008 9.531 -3.09 1 95.44 331 THR B O 1
ATOM 6844 N N . ILE B 1 332 ? -5.707 8.922 -1.056 1 96.5 332 ILE B N 1
ATOM 6845 C CA . ILE B 1 332 ? -6.715 9.969 -0.979 1 96.5 332 ILE B CA 1
ATOM 6846 C C . ILE B 1 332 ? -6.293 11.023 0.043 1 96.5 332 ILE B C 1
ATOM 6848 O O . ILE B 1 332 ? -6.145 10.719 1.229 1 96.5 332 ILE B O 1
ATOM 6852 N N . ILE B 1 333 ? -6.094 12.242 -0.407 1 95.31 333 ILE B N 1
ATOM 6853 C CA . ILE B 1 333 ? -5.711 13.359 0.458 1 95.31 333 ILE B CA 1
ATOM 6854 C C . ILE B 1 333 ? -6.859 14.359 0.549 1 95.31 333 ILE B C 1
ATOM 6856 O O . ILE B 1 333 ? -7.336 14.859 -0.471 1 95.31 333 ILE B O 1
ATOM 6860 N N . TYR B 1 334 ? -7.312 14.68 1.736 1 93 334 TYR B N 1
ATOM 6861 C CA . TYR B 1 334 ? -8.336 15.703 1.937 1 93 334 TYR B CA 1
ATOM 6862 C C . TYR B 1 334 ? -7.742 17.094 1.864 1 93 334 TYR B C 1
ATOM 6864 O O . TYR B 1 334 ? -6.664 17.344 2.41 1 93 334 TYR B O 1
ATOM 6872 N N . LEU B 1 335 ? -8.312 17.906 1.099 1 86.31 335 LEU B N 1
ATOM 6873 C CA . LEU B 1 335 ? -8.016 19.328 1.062 1 86.31 335 LEU B CA 1
ATOM 6874 C C . LEU B 1 335 ? -9.102 20.141 1.77 1 86.31 335 LEU B C 1
ATOM 6876 O O . LEU B 1 335 ? -10.234 20.203 1.292 1 86.31 335 LEU B O 1
ATOM 6880 N N . SER B 1 336 ? -8.789 20.672 2.941 1 80.38 336 SER B N 1
ATOM 6881 C CA . SER B 1 336 ? -9.844 21.328 3.717 1 80.38 336 SER B CA 1
ATOM 6882 C C . SER B 1 336 ? -9.32 22.578 4.426 1 80.38 336 SER B C 1
ATOM 6884 O O . SER B 1 336 ? -8.125 22.672 4.727 1 80.38 336 SER B O 1
ATOM 6886 N N . ALA B 1 337 ? -10.211 23.516 4.664 1 74.19 337 ALA B N 1
ATOM 6887 C CA . ALA B 1 337 ? -9.891 24.719 5.422 1 74.19 337 ALA B CA 1
ATOM 6888 C C . ALA B 1 337 ? -9.945 24.453 6.926 1 74.19 337 ALA B C 1
ATOM 6890 O O . ALA B 1 337 ? -9.594 25.312 7.727 1 74.19 337 ALA B O 1
ATOM 6891 N N . GLU B 1 338 ? -10.305 23.234 7.227 1 72.56 338 GLU B N 1
ATOM 6892 C CA . GLU B 1 338 ? -10.453 22.844 8.625 1 72.56 338 GLU B CA 1
ATOM 6893 C C . GLU B 1 338 ? -9.117 22.906 9.359 1 72.56 338 GLU B C 1
ATOM 6895 O O . GLU B 1 338 ? -8.125 22.344 8.898 1 72.56 338 GLU B O 1
ATOM 6900 N N . THR B 1 339 ? -9.086 23.609 10.508 1 70 339 THR B N 1
ATOM 6901 C CA . THR B 1 339 ? -7.836 23.734 11.258 1 70 339 THR B CA 1
ATOM 6902 C C . THR B 1 339 ? -7.891 22.906 12.539 1 70 339 THR B C 1
ATOM 6904 O O . THR B 1 339 ? -6.859 22.672 13.18 1 70 339 THR B O 1
ATOM 6907 N N . ASP B 1 340 ? -9.141 22.5 12.812 1 73.38 340 ASP B N 1
ATOM 6908 C CA . ASP B 1 340 ? -9.273 21.672 14.008 1 73.38 340 ASP B CA 1
ATOM 6909 C C . ASP B 1 340 ? -8.688 20.281 13.781 1 73.38 340 ASP B C 1
ATOM 6911 O O . ASP B 1 340 ? -9.164 19.531 12.93 1 73.38 340 ASP B O 1
ATOM 6915 N N . THR B 1 341 ? -7.758 19.984 14.602 1 77.56 341 THR B N 1
ATOM 6916 C CA . THR B 1 341 ? -7.016 18.75 14.438 1 77.56 341 THR B CA 1
ATOM 6917 C C . THR B 1 341 ? -7.922 17.531 14.656 1 77.56 341 THR B C 1
ATOM 6919 O O . THR B 1 341 ? -7.789 16.516 13.977 1 77.56 341 THR B O 1
ATOM 6922 N N . HIS B 1 342 ? -8.828 17.625 15.594 1 76.25 342 HIS B N 1
ATOM 6923 C CA . HIS B 1 342 ? -9.727 16.516 15.867 1 76.25 342 HIS B CA 1
ATOM 6924 C C . HIS B 1 342 ? -10.617 16.219 14.664 1 76.25 342 HIS B C 1
ATOM 6926 O O . HIS B 1 342 ? -10.805 15.055 14.305 1 76.25 342 HIS B O 1
ATOM 6932 N N . ARG B 1 343 ? -11.062 17.281 14.148 1 78.75 343 ARG B N 1
ATOM 6933 C CA . ARG B 1 343 ? -11.922 17.109 12.977 1 78.75 343 ARG B CA 1
ATOM 6934 C C . ARG B 1 343 ? -11.133 16.578 11.789 1 78.75 343 ARG B C 1
ATOM 6936 O O . ARG B 1 343 ? -11.641 15.781 11 1 78.75 343 ARG B O 1
ATOM 6943 N N . GLN B 1 344 ? -9.922 17.047 11.719 1 81.12 344 GLN B N 1
ATOM 6944 C CA . GLN B 1 344 ? -9.055 16.562 10.648 1 81.12 344 GLN B CA 1
ATOM 6945 C C . GLN B 1 344 ? -8.828 15.055 10.773 1 81.12 344 GLN B C 1
ATOM 6947 O O . GLN B 1 344 ? -9 14.312 9.797 1 81.12 344 GLN B O 1
ATOM 6952 N N . MET B 1 345 ? -8.539 14.641 11.953 1 81.06 345 MET B N 1
ATOM 6953 C CA . MET B 1 345 ? -8.25 13.227 12.188 1 81.06 345 MET B CA 1
ATOM 6954 C C . MET B 1 345 ? -9.5 12.375 12.016 1 81.06 345 MET B C 1
ATOM 6956 O O . MET B 1 345 ? -9.43 11.258 11.492 1 81.06 345 MET B O 1
ATOM 6960 N N . ALA B 1 346 ? -10.617 12.93 12.414 1 79.56 346 ALA B N 1
ATOM 6961 C CA . ALA B 1 346 ? -11.883 12.211 12.25 1 79.56 346 ALA B CA 1
ATOM 6962 C C . ALA B 1 346 ? -12.18 11.961 10.773 1 79.56 346 ALA B C 1
ATOM 6964 O O . ALA B 1 346 ? -12.719 10.914 10.414 1 79.56 346 ALA B O 1
ATOM 6965 N N . ALA B 1 347 ? -11.859 12.961 10.047 1 81.56 347 ALA B N 1
ATOM 6966 C CA . ALA B 1 347 ? -12.062 12.805 8.609 1 81.56 347 ALA B CA 1
ATOM 6967 C C . ALA B 1 347 ? -11.219 11.664 8.055 1 81.56 347 ALA B C 1
ATOM 6969 O O . ALA B 1 347 ? -11.656 10.938 7.16 1 81.56 347 ALA B O 1
ATOM 6970 N N . LEU B 1 348 ? -10.023 11.469 8.57 1 86 348 LEU B N 1
ATOM 6971 C CA . LEU B 1 348 ? -9.117 10.43 8.102 1 86 348 LEU B CA 1
ATOM 6972 C C . LEU B 1 348 ? -9.695 9.039 8.383 1 86 348 LEU B C 1
ATOM 6974 O O . LEU B 1 348 ? -9.43 8.094 7.645 1 86 348 LEU B O 1
ATOM 6978 N N . LEU B 1 349 ? -10.508 8.984 9.383 1 81.44 349 LEU B N 1
ATOM 6979 C CA . LEU B 1 349 ? -11.125 7.715 9.742 1 81.44 349 LEU B CA 1
ATOM 6980 C C . LEU B 1 349 ? -12.109 7.262 8.664 1 81.44 349 LEU B C 1
ATOM 6982 O O . LEU B 1 349 ? -12.477 6.086 8.617 1 81.44 349 LEU B O 1
ATOM 6986 N N . LYS B 1 350 ? -12.484 8.25 7.891 1 84.62 350 LYS B N 1
ATOM 6987 C CA . LYS B 1 350 ? -13.438 7.957 6.824 1 84.62 350 LYS B CA 1
ATOM 6988 C C . LYS B 1 350 ? -12.734 7.824 5.477 1 84.62 350 LYS B C 1
ATOM 6990 O O . LYS B 1 350 ? -13.055 8.539 4.527 1 84.62 350 LYS B O 1
ATOM 6995 N N . ALA B 1 351 ? -11.781 6.953 5.434 1 87.75 351 ALA B N 1
ATOM 6996 C CA . ALA B 1 351 ? -11.156 6.422 4.227 1 87.75 351 ALA B CA 1
ATOM 6997 C C . ALA B 1 351 ? -10.062 7.359 3.717 1 87.75 351 ALA B C 1
ATOM 6999 O O . ALA B 1 351 ? -9.438 7.094 2.686 1 87.75 351 ALA B O 1
ATOM 7000 N N . GLY B 1 352 ? -9.805 8.453 4.32 1 90.62 352 GLY B N 1
ATOM 7001 C CA . GLY B 1 352 ? -8.727 9.336 3.898 1 90.62 352 GLY B CA 1
ATOM 7002 C C . GLY B 1 352 ? -7.359 8.844 4.328 1 90.62 352 GLY B C 1
ATOM 7003 O O . GLY B 1 352 ? -7.223 8.195 5.363 1 90.62 352 GLY B O 1
ATOM 7004 N N . ASP B 1 353 ? -6.332 9.172 3.521 1 92.25 353 ASP B N 1
ATOM 7005 C CA . ASP B 1 353 ? -4.965 8.773 3.848 1 92.25 353 ASP B CA 1
ATOM 7006 C C . ASP B 1 353 ? -4.195 9.922 4.488 1 92.25 353 ASP B C 1
ATOM 7008 O O . ASP B 1 353 ? -3.256 9.703 5.254 1 92.25 353 ASP B O 1
ATOM 7012 N N . ASP B 1 354 ? -4.508 11.086 4.125 1 91.56 354 ASP B N 1
ATOM 7013 C CA . ASP B 1 354 ? -3.854 12.281 4.66 1 91.56 354 ASP B CA 1
ATOM 7014 C C . ASP B 1 354 ? -4.758 13.5 4.543 1 91.56 354 ASP B C 1
ATOM 7016 O O . ASP B 1 354 ? -5.836 13.43 3.953 1 91.56 354 ASP B O 1
ATOM 7020 N N . PHE B 1 355 ? -4.281 14.562 5.184 1 88.62 355 PHE B N 1
ATOM 7021 C CA . PHE B 1 355 ? -5.02 15.82 5.227 1 88.62 355 PHE B CA 1
ATOM 7022 C C . PHE B 1 355 ? -4.098 17 4.961 1 88.62 355 PHE B C 1
ATOM 7024 O O . PHE B 1 355 ? -3.018 17.094 5.551 1 88.62 355 PHE B O 1
ATOM 7031 N N . ILE B 1 356 ? -4.453 17.828 4.035 1 85.69 356 ILE B N 1
ATOM 7032 C CA . ILE B 1 356 ? -3.74 19.078 3.775 1 85.69 356 ILE B CA 1
ATOM 7033 C C . ILE B 1 356 ? -4.656 20.266 4.051 1 85.69 356 ILE B C 1
ATOM 7035 O O . ILE B 1 356 ? -5.797 20.297 3.584 1 85.69 356 ILE B O 1
ATOM 7039 N N . THR B 1 357 ? -4.176 21.188 4.75 1 83.06 357 THR B N 1
ATOM 7040 C CA . THR B 1 357 ? -4.984 22.344 5.129 1 83.06 357 THR B CA 1
ATOM 7041 C C . THR B 1 357 ? -4.832 23.469 4.109 1 83.06 357 THR B C 1
ATOM 7043 O O . THR B 1 357 ? -3.721 23.766 3.672 1 83.06 357 THR B O 1
ATOM 7046 N N . LYS B 1 358 ? -5.953 24.047 3.699 1 77.69 358 LYS B N 1
ATOM 7047 C CA . LYS B 1 358 ? -5.965 25.25 2.877 1 77.69 358 LYS B CA 1
ATOM 7048 C C . LYS B 1 358 ? -6.012 26.516 3.744 1 77.69 358 LYS B C 1
ATOM 7050 O O . LYS B 1 358 ? -6.637 26.516 4.805 1 77.69 358 LYS B O 1
ATOM 7055 N N . PRO B 1 359 ? -5.387 27.625 3.404 1 77.75 359 PRO B N 1
ATOM 7056 C CA . PRO B 1 359 ? -4.57 27.781 2.195 1 77.75 359 PRO B CA 1
ATOM 7057 C C . PRO B 1 359 ? -3.217 27.094 2.307 1 77.75 359 PRO B C 1
ATOM 7059 O O . PRO B 1 359 ? -2.73 26.844 3.414 1 77.75 359 PRO B O 1
ATOM 7062 N N . ILE B 1 360 ? -2.629 26.719 1.204 1 80.56 360 ILE B N 1
ATOM 7063 C CA . ILE B 1 360 ? -1.336 26.047 1.144 1 80.56 360 ILE B CA 1
ATOM 7064 C C . ILE B 1 360 ? -0.468 26.688 0.065 1 80.56 360 ILE B C 1
ATOM 7066 O O . ILE B 1 360 ? -0.966 27.062 -0.997 1 80.56 360 ILE B O 1
ATOM 7070 N N . SER B 1 361 ? 0.792 26.844 0.404 1 81.31 361 SER B N 1
ATOM 7071 C CA . SER B 1 361 ? 1.724 27.391 -0.576 1 81.31 361 SER B CA 1
ATOM 7072 C C . SER B 1 361 ? 1.938 26.438 -1.735 1 81.31 361 SER B C 1
ATOM 7074 O O . SER B 1 361 ? 1.742 25.219 -1.588 1 81.31 361 SER B O 1
ATOM 7076 N N . ASP B 1 362 ? 2.305 26.969 -2.859 1 82.5 362 ASP B N 1
ATOM 7077 C CA . ASP B 1 362 ? 2.537 26.156 -4.051 1 82.5 362 ASP B CA 1
ATOM 7078 C C . ASP B 1 362 ? 3.594 25.078 -3.789 1 82.5 362 ASP B C 1
ATOM 7080 O O . ASP B 1 362 ? 3.402 23.922 -4.137 1 82.5 362 ASP B O 1
ATOM 7084 N N . SER B 1 363 ? 4.633 25.516 -3.16 1 84.5 363 SER B N 1
ATOM 7085 C CA . SER B 1 363 ? 5.738 24.594 -2.91 1 84.5 363 SER B CA 1
ATOM 7086 C C . SER B 1 363 ? 5.324 23.469 -1.959 1 84.5 363 SER B C 1
ATOM 7088 O O . SER B 1 363 ? 5.703 22.312 -2.148 1 84.5 363 SER B O 1
ATOM 7090 N N . ALA B 1 364 ? 4.586 23.859 -0.977 1 86.12 364 ALA B N 1
ATOM 7091 C CA . ALA B 1 364 ? 4.117 22.859 -0.016 1 86.12 364 ALA B CA 1
ATOM 7092 C C . ALA B 1 364 ? 3.15 21.875 -0.671 1 86.12 364 ALA B C 1
ATOM 7094 O O . ALA B 1 364 ? 3.199 20.672 -0.397 1 86.12 364 ALA B O 1
ATOM 7095 N N . LEU B 1 365 ? 2.283 22.375 -1.515 1 89.56 365 LEU B N 1
ATOM 7096 C CA . LEU B 1 365 ? 1.339 21.531 -2.234 1 89.56 365 LEU B CA 1
ATOM 7097 C C . LEU B 1 365 ? 2.074 20.516 -3.109 1 89.56 365 LEU B C 1
ATOM 7099 O O . LEU B 1 365 ? 1.779 19.312 -3.066 1 89.56 365 LEU B O 1
ATOM 7103 N N . VAL B 1 366 ? 3.037 21 -3.854 1 91.31 366 VAL B N 1
ATOM 7104 C CA . VAL B 1 366 ? 3.795 20.141 -4.766 1 91.31 366 VAL B CA 1
ATOM 7105 C C . VAL B 1 366 ? 4.547 19.078 -3.971 1 91.31 366 VAL B C 1
ATOM 7107 O O . VAL B 1 366 ? 4.496 17.891 -4.309 1 91.31 366 VAL B O 1
ATOM 7110 N N . ALA B 1 367 ? 5.195 19.516 -2.914 1 88.69 367 ALA B N 1
ATOM 7111 C CA . ALA B 1 367 ? 5.965 18.594 -2.098 1 88.69 367 ALA B CA 1
ATOM 7112 C C . ALA B 1 367 ? 5.066 17.5 -1.503 1 88.69 367 ALA B C 1
ATOM 7114 O O . ALA B 1 367 ? 5.414 16.328 -1.521 1 88.69 367 ALA B O 1
ATOM 7115 N N . GLY B 1 368 ? 3.967 17.953 -0.982 1 91.06 368 GLY B N 1
ATOM 7116 C CA . GLY B 1 368 ? 3.031 17.016 -0.378 1 91.06 368 GLY B CA 1
ATOM 7117 C C . GLY B 1 368 ? 2.473 16 -1.364 1 91.06 368 GLY B C 1
ATOM 7118 O O . GLY B 1 368 ? 2.492 14.805 -1.105 1 91.06 368 GLY B O 1
ATOM 7119 N N . VAL B 1 369 ? 1.996 16.453 -2.484 1 93.44 369 VAL B N 1
ATOM 7120 C CA . VAL B 1 369 ? 1.393 15.578 -3.49 1 93.44 369 VAL B CA 1
ATOM 7121 C C . VAL B 1 369 ? 2.453 14.656 -4.078 1 93.44 369 VAL B C 1
ATOM 7123 O O . VAL B 1 369 ? 2.201 13.461 -4.285 1 93.44 369 VAL B O 1
ATOM 7126 N N . TYR B 1 370 ? 3.623 15.219 -4.309 1 90.94 370 TYR B N 1
ATOM 7127 C CA . TYR B 1 370 ? 4.707 14.43 -4.875 1 90.94 370 TYR B CA 1
ATOM 7128 C C . TYR B 1 370 ? 5.074 13.266 -3.957 1 90.94 370 TYR B C 1
ATOM 7130 O O . TYR B 1 370 ? 5.223 12.133 -4.414 1 90.94 370 TYR B O 1
ATOM 7138 N N . SER B 1 371 ? 5.262 13.562 -2.754 1 90.88 371 SER B N 1
ATOM 7139 C CA . SER B 1 371 ? 5.613 12.531 -1.781 1 90.88 371 SER B CA 1
ATOM 7140 C C . SER B 1 371 ? 4.57 11.422 -1.753 1 90.88 371 SER B C 1
ATOM 7142 O O . SER B 1 371 ? 4.918 10.234 -1.78 1 90.88 371 SER B O 1
ATOM 7144 N N . HIS B 1 372 ? 3.316 11.758 -1.729 1 93.31 372 HIS B N 1
ATOM 7145 C CA . HIS B 1 372 ? 2.238 10.773 -1.673 1 93.31 372 HIS B CA 1
ATOM 7146 C C . HIS B 1 372 ? 2.154 9.977 -2.969 1 93.31 372 HIS B C 1
ATOM 7148 O O . HIS B 1 372 ? 1.868 8.773 -2.943 1 93.31 372 HIS B O 1
ATOM 7154 N N . ALA B 1 373 ? 2.379 10.672 -4.082 1 92.38 373 ALA B N 1
ATOM 7155 C CA . ALA B 1 373 ? 2.352 9.984 -5.371 1 92.38 373 ALA B CA 1
ATOM 7156 C C . ALA B 1 373 ? 3.471 8.953 -5.465 1 92.38 373 ALA B C 1
ATOM 7158 O O . ALA B 1 373 ? 3.258 7.844 -5.961 1 92.38 373 ALA B O 1
ATOM 7159 N N . GLN B 1 374 ? 4.633 9.352 -5.043 1 88.06 374 GLN B N 1
ATOM 7160 C CA . GLN B 1 374 ? 5.754 8.414 -5.031 1 88.06 374 GLN B CA 1
ATOM 7161 C C . GLN B 1 374 ? 5.434 7.18 -4.191 1 88.06 374 GLN B C 1
ATOM 7163 O O . GLN B 1 374 ? 5.691 6.055 -4.613 1 88.06 374 GLN B O 1
ATOM 7168 N N . ARG B 1 375 ? 4.902 7.434 -3.033 1 89.88 375 ARG B N 1
ATOM 7169 C CA . ARG B 1 375 ? 4.508 6.355 -2.131 1 89.88 375 ARG B CA 1
ATOM 7170 C C . ARG B 1 375 ? 3.463 5.453 -2.779 1 89.88 375 ARG B C 1
ATOM 7172 O O . ARG B 1 375 ? 3.582 4.227 -2.738 1 89.88 375 ARG B O 1
ATOM 7179 N N . ALA B 1 376 ? 2.457 6.035 -3.338 1 90.44 376 ALA B N 1
ATOM 7180 C CA . ALA B 1 376 ? 1.381 5.297 -3.992 1 90.44 376 ALA B CA 1
ATOM 7181 C C . ALA B 1 376 ? 1.924 4.418 -5.113 1 90.44 376 ALA B C 1
ATOM 7183 O O . ALA B 1 376 ? 1.513 3.264 -5.262 1 90.44 376 ALA B O 1
ATOM 7184 N N . ARG B 1 377 ? 2.762 4.941 -5.887 1 86.31 377 ARG B N 1
ATOM 7185 C CA . ARG B 1 377 ? 3.332 4.195 -7.004 1 86.31 377 ARG B CA 1
ATOM 7186 C C . ARG B 1 377 ? 4.148 3.006 -6.508 1 86.31 377 ARG B C 1
ATOM 7188 O O . ARG B 1 377 ? 4.074 1.913 -7.074 1 86.31 377 ARG B O 1
ATOM 7195 N N . SER B 1 378 ? 5.008 3.246 -5.547 1 83.94 378 SER B N 1
ATOM 7196 C CA . SER B 1 378 ? 5.797 2.16 -4.977 1 83.94 378 SER B CA 1
ATOM 7197 C C . SER B 1 378 ? 4.902 1.029 -4.48 1 83.94 378 SER B C 1
ATOM 7199 O O . SER B 1 378 ? 5.191 -0.146 -4.711 1 83.94 378 SER B O 1
ATOM 7201 N N . LEU B 1 379 ? 3.848 1.36 -3.82 1 84.06 379 LEU B N 1
ATOM 7202 C CA . LEU B 1 379 ? 2.904 0.371 -3.311 1 84.06 379 LEU B CA 1
ATOM 7203 C C . LEU B 1 379 ? 2.189 -0.341 -4.453 1 84.06 379 LEU B C 1
ATOM 7205 O O . LEU B 1 379 ? 2.014 -1.561 -4.418 1 84.06 379 LEU B O 1
ATOM 7209 N N . SER B 1 380 ? 1.747 0.467 -5.387 1 81.69 380 SER B N 1
ATOM 7210 C CA . SER B 1 380 ? 1.067 -0.094 -6.547 1 81.69 380 SER B CA 1
ATOM 7211 C C . SER B 1 380 ? 1.939 -1.128 -7.254 1 81.69 380 SER B C 1
ATOM 7213 O O . SER B 1 380 ? 1.463 -2.207 -7.613 1 81.69 380 SER B O 1
ATOM 7215 N N . THR B 1 381 ? 3.166 -0.79 -7.422 1 75.19 381 THR B N 1
ATOM 7216 C CA . THR B 1 381 ? 4.105 -1.7 -8.062 1 75.19 381 THR B CA 1
ATOM 7217 C C . THR B 1 381 ? 4.27 -2.977 -7.246 1 75.19 381 THR B C 1
ATOM 7219 O O . THR B 1 381 ? 4.258 -4.082 -7.797 1 75.19 381 THR B O 1
ATOM 7222 N N . ALA B 1 382 ? 4.41 -2.809 -6.004 1 74.38 382 ALA B N 1
ATOM 7223 C CA . ALA B 1 382 ? 4.582 -3.965 -5.129 1 74.38 382 ALA B CA 1
ATOM 7224 C C . ALA B 1 382 ? 3.34 -4.848 -5.137 1 74.38 382 ALA B C 1
ATOM 7226 O O . ALA B 1 382 ? 3.441 -6.074 -5.059 1 74.38 382 ALA B O 1
ATOM 7227 N N . LEU B 1 383 ? 2.186 -4.277 -5.234 1 70.94 383 LEU B N 1
ATOM 7228 C CA . LEU B 1 383 ? 0.92 -5 -5.234 1 70.94 383 LEU B CA 1
ATOM 7229 C C . LEU B 1 383 ? 0.703 -5.719 -6.559 1 70.94 383 LEU B C 1
ATOM 7231 O O . LEU B 1 383 ? 0.141 -6.816 -6.59 1 70.94 383 LEU B O 1
ATOM 7235 N N . ALA B 1 384 ? 1.127 -5.125 -7.586 1 68.94 384 ALA B N 1
ATOM 7236 C CA . ALA B 1 384 ? 0.793 -5.598 -8.922 1 68.94 384 ALA B CA 1
ATOM 7237 C C . ALA B 1 384 ? 1.834 -6.594 -9.43 1 68.94 384 ALA B C 1
ATOM 7239 O O . ALA B 1 384 ? 1.562 -7.375 -10.344 1 68.94 384 ALA B O 1
ATOM 7240 N N . ARG B 1 385 ? 2.955 -6.57 -8.945 1 71.12 385 ARG B N 1
ATOM 7241 C CA . ARG B 1 385 ? 4.039 -7.316 -9.578 1 71.12 385 ARG B CA 1
ATOM 7242 C C . ARG B 1 385 ? 4.395 -8.562 -8.773 1 71.12 385 ARG B C 1
ATOM 7244 O O . ARG B 1 385 ? 4.246 -8.578 -7.547 1 71.12 385 ARG B O 1
ATOM 7251 N N . ASP B 1 386 ? 4.773 -9.484 -9.586 1 72 386 ASP B N 1
ATOM 7252 C CA . ASP B 1 386 ? 5.23 -10.75 -9.031 1 72 386 ASP B CA 1
ATOM 7253 C C . ASP B 1 386 ? 6.617 -10.609 -8.406 1 72 386 ASP B C 1
ATOM 7255 O O . ASP B 1 386 ? 7.508 -9.992 -9 1 72 386 ASP B O 1
ATOM 7259 N N . SER B 1 387 ? 6.727 -11.117 -7.223 1 64.31 387 SER B N 1
ATOM 7260 C CA . SER B 1 387 ? 7.957 -10.914 -6.469 1 64.31 387 SER B CA 1
ATOM 7261 C C . SER B 1 387 ? 9.133 -11.633 -7.121 1 64.31 387 SER B C 1
ATOM 7263 O O . SER B 1 387 ? 10.281 -11.203 -7 1 64.31 387 SER B O 1
ATOM 7265 N N . LEU B 1 388 ? 8.891 -12.742 -7.797 1 70.62 388 LEU B N 1
ATOM 7266 C CA . LEU B 1 388 ? 9.969 -13.547 -8.367 1 70.62 388 LEU B CA 1
ATOM 7267 C C . LEU B 1 388 ? 10.5 -12.914 -9.648 1 70.62 388 LEU B C 1
ATOM 7269 O O . LEU B 1 388 ? 11.711 -12.914 -9.891 1 70.62 388 LEU B O 1
ATOM 7273 N N . THR B 1 389 ? 9.562 -12.383 -10.375 1 78.88 389 THR B N 1
ATOM 7274 C CA . THR B 1 389 ? 9.953 -11.984 -11.719 1 78.88 389 THR B CA 1
ATOM 7275 C C . THR B 1 389 ? 9.828 -10.477 -11.898 1 78.88 389 THR B C 1
ATOM 7277 O O . THR B 1 389 ? 10.367 -9.906 -12.852 1 78.88 389 THR B O 1
ATOM 7280 N N . GLY B 1 390 ? 9.078 -9.852 -11.016 1 73.5 390 GLY B N 1
ATOM 7281 C CA . GLY B 1 390 ? 8.812 -8.43 -11.188 1 73.5 390 GLY B CA 1
ATOM 7282 C C . GLY B 1 390 ? 7.785 -8.141 -12.266 1 73.5 390 GLY B C 1
ATOM 7283 O O . GLY B 1 390 ? 7.484 -6.977 -12.539 1 73.5 390 GLY B O 1
ATOM 7284 N N . LEU B 1 391 ? 7.219 -9.148 -12.852 1 82.44 391 LEU B N 1
ATOM 7285 C CA . LEU B 1 391 ? 6.203 -8.992 -13.883 1 82.44 391 LEU B CA 1
ATOM 7286 C C . LEU B 1 391 ? 4.82 -8.805 -13.266 1 82.44 391 LEU B C 1
ATOM 7288 O O . LEU B 1 391 ? 4.648 -8.977 -12.055 1 82.44 391 LEU B O 1
ATOM 7292 N N . LEU B 1 392 ? 3.9 -8.344 -14.133 1 81.44 392 LEU B N 1
ATOM 7293 C CA . LEU B 1 392 ? 2.533 -8.195 -13.648 1 81.44 392 LEU B CA 1
ATOM 7294 C C . LEU B 1 392 ? 1.975 -9.531 -13.18 1 81.44 392 LEU B C 1
ATOM 7296 O O . LEU B 1 392 ? 2.273 -10.578 -13.773 1 81.44 392 LEU B O 1
ATOM 7300 N N . LYS B 1 393 ? 1.235 -9.438 -12.211 1 78.12 393 LYS B N 1
ATOM 7301 C CA . LYS B 1 393 ? 0.562 -10.641 -11.727 1 78.12 393 LYS B CA 1
ATOM 7302 C C . LYS B 1 393 ? -0.591 -11.031 -12.648 1 78.12 393 LYS B C 1
ATOM 7304 O O . LYS B 1 393 ? -0.96 -10.273 -13.547 1 78.12 393 LYS B O 1
ATOM 7309 N N . HIS B 1 394 ? -1.11 -12.164 -12.367 1 75.38 394 HIS B N 1
ATOM 7310 C CA . HIS B 1 394 ? -2.164 -12.789 -13.156 1 75.38 394 HIS B CA 1
ATOM 7311 C C . HIS B 1 394 ? -3.33 -11.836 -13.375 1 75.38 394 HIS B C 1
ATOM 7313 O O . HIS B 1 394 ? -3.701 -11.555 -14.516 1 75.38 394 HIS B O 1
ATOM 7319 N N . ALA B 1 395 ? -3.857 -11.312 -12.32 1 69.19 395 ALA B N 1
ATOM 7320 C CA . ALA B 1 395 ? -5.031 -10.453 -12.414 1 69.19 395 ALA B CA 1
ATOM 7321 C C . ALA B 1 395 ? -4.711 -9.164 -13.164 1 69.19 395 ALA B C 1
ATOM 7323 O O . ALA B 1 395 ? -5.52 -8.68 -13.953 1 69.19 395 ALA B O 1
ATOM 7324 N N . ASP B 1 396 ? -3.529 -8.656 -12.945 1 76.88 396 ASP B N 1
ATOM 7325 C CA . ASP B 1 396 ? -3.141 -7.371 -13.516 1 76.88 396 ASP B CA 1
ATOM 7326 C C . ASP B 1 396 ? -2.885 -7.488 -15.016 1 76.88 396 ASP B C 1
ATOM 7328 O O . ASP B 1 396 ? -3.209 -6.578 -15.781 1 76.88 396 ASP B O 1
ATOM 7332 N N . ILE B 1 397 ? -2.311 -8.508 -15.453 1 86.56 397 ILE B N 1
ATOM 7333 C CA . ILE B 1 397 ? -2.055 -8.672 -16.891 1 86.56 397 ILE B CA 1
ATOM 7334 C C . ILE B 1 397 ? -3.369 -8.906 -17.625 1 86.56 397 ILE B C 1
ATOM 7336 O O . ILE B 1 397 ? -3.533 -8.477 -18.766 1 86.56 397 ILE B O 1
ATOM 7340 N N . LYS B 1 398 ? -4.246 -9.562 -16.953 1 81.19 398 LYS B N 1
ATOM 7341 C CA . LYS B 1 398 ? -5.574 -9.742 -17.531 1 81.19 398 LYS B CA 1
ATOM 7342 C C . LYS B 1 398 ? -6.277 -8.398 -17.734 1 81.19 398 LYS B C 1
ATOM 7344 O O . LYS B 1 398 ? -6.941 -8.18 -18.75 1 81.19 398 LYS B O 1
ATOM 7349 N N . GLU B 1 399 ? -6.137 -7.609 -16.75 1 74.19 399 GLU B N 1
ATOM 7350 C CA . GLU B 1 399 ? -6.719 -6.273 -16.859 1 74.19 399 GLU B CA 1
ATOM 7351 C C . GLU B 1 399 ? -6.082 -5.484 -18 1 74.19 399 GLU B C 1
ATOM 7353 O O . GLU B 1 399 ? -6.777 -4.777 -18.734 1 74.19 399 GLU B O 1
ATOM 7358 N N . GLN B 1 400 ? -4.766 -5.562 -18.078 1 82.25 400 GLN B N 1
ATOM 7359 C CA . GLN B 1 400 ? -4.066 -4.883 -19.156 1 82.25 400 GLN B CA 1
ATOM 7360 C C . GLN B 1 400 ? -4.547 -5.383 -20.516 1 82.25 400 GLN B C 1
ATOM 7362 O O . GLN B 1 400 ? -4.656 -4.605 -21.469 1 82.25 400 GLN B O 1
ATOM 7367 N N . LEU B 1 401 ? -4.844 -6.582 -20.594 1 88.88 401 LEU B N 1
ATOM 7368 C CA . LEU B 1 401 ? -5.363 -7.148 -21.844 1 88.88 401 LEU B CA 1
ATOM 7369 C C . LEU B 1 401 ? -6.742 -6.578 -22.156 1 88.88 401 LEU B C 1
ATOM 7371 O O . LEU B 1 401 ? -7.012 -6.219 -23.312 1 88.88 401 LEU B O 1
ATOM 7375 N N . ALA B 1 402 ? -7.543 -6.52 -21.172 1 81.25 402 ALA B N 1
ATOM 7376 C CA . ALA B 1 402 ? -8.883 -5.98 -21.359 1 81.25 402 ALA B CA 1
ATOM 7377 C C . ALA B 1 402 ? -8.828 -4.543 -21.875 1 81.25 402 ALA B C 1
ATOM 7379 O O . ALA B 1 402 ? -9.562 -4.176 -22.797 1 81.25 402 ALA B O 1
ATOM 7380 N N . LEU B 1 403 ? -7.977 -3.77 -21.297 1 76 403 LEU B N 1
ATOM 7381 C CA . LEU B 1 403 ? -7.797 -2.383 -21.719 1 76 403 LEU B CA 1
ATOM 7382 C C . LEU B 1 403 ? -7.293 -2.311 -23.156 1 76 403 LEU B C 1
ATOM 7384 O O . LEU B 1 403 ? -7.754 -1.477 -23.938 1 76 403 LEU B O 1
ATOM 7388 N N . GLU B 1 404 ? -6.379 -3.18 -23.453 1 86 404 GLU B N 1
ATOM 7389 C CA . GLU B 1 404 ? -5.793 -3.174 -24.797 1 86 404 GLU B CA 1
ATOM 7390 C C . GLU B 1 404 ? -6.809 -3.607 -25.844 1 86 404 GLU B C 1
ATOM 7392 O O . GLU B 1 404 ? -6.789 -3.115 -26.969 1 86 404 GLU B O 1
ATOM 7397 N N . VAL B 1 405 ? -7.637 -4.48 -25.516 1 87.38 405 VAL B N 1
ATOM 7398 C CA . VAL B 1 405 ? -8.688 -4.926 -26.422 1 87.38 405 VAL B CA 1
ATOM 7399 C C . VAL B 1 405 ? -9.617 -3.76 -26.766 1 87.38 405 VAL B C 1
ATOM 7401 O O . VAL B 1 405 ? -9.977 -3.561 -27.922 1 87.38 405 VAL B O 1
ATOM 7404 N N . GLN B 1 406 ? -9.961 -3.051 -25.75 1 79.25 406 GLN B N 1
ATOM 7405 C CA . GLN B 1 406 ? -10.812 -1.881 -25.969 1 79.25 406 GLN B CA 1
ATOM 7406 C C . GLN B 1 406 ? -10.109 -0.843 -26.828 1 79.25 406 GLN B C 1
ATOM 7408 O O . GLN B 1 406 ? -10.727 -0.257 -27.719 1 79.25 406 GLN B O 1
ATOM 7413 N N . ARG B 1 407 ? -8.867 -0.619 -26.562 1 80.19 407 ARG B N 1
ATOM 7414 C CA . ARG B 1 407 ? -8.078 0.342 -27.328 1 80.19 407 ARG B CA 1
ATOM 7415 C C . ARG B 1 407 ? -7.961 -0.084 -28.797 1 80.19 407 ARG B C 1
ATOM 7417 O O . ARG B 1 407 ? -8.078 0.745 -29.688 1 80.19 407 ARG B O 1
ATOM 7424 N N . SER B 1 408 ? -7.672 -1.285 -28.969 1 87.19 408 SER B N 1
ATOM 7425 C CA . SER B 1 408 ? -7.527 -1.829 -30.328 1 87.19 408 SER B CA 1
ATOM 7426 C C . SER B 1 408 ? -8.828 -1.703 -31.109 1 87.19 408 SER B C 1
ATOM 7428 O O . SER B 1 408 ? -8.812 -1.404 -32.312 1 87.19 408 SER B O 1
ATOM 7430 N N . SER B 1 409 ? -9.891 -1.912 -30.469 1 83.5 409 SER B N 1
ATOM 7431 C CA . SER B 1 409 ? -11.195 -1.791 -31.109 1 83.5 409 SER B CA 1
ATOM 7432 C C . SER B 1 409 ? -11.469 -0.355 -31.547 1 83.5 409 SER B C 1
ATOM 7434 O O . SER B 1 409 ? -12.047 -0.123 -32.625 1 83.5 409 SER B O 1
ATOM 7436 N N . ARG B 1 410 ? -11.039 0.535 -30.828 1 76.62 410 ARG B N 1
ATOM 7437 C CA . ARG B 1 410 ? -11.25 1.951 -31.125 1 76.62 410 ARG B CA 1
ATOM 7438 C C . ARG B 1 410 ? -10.289 2.441 -32.188 1 76.62 410 ARG B C 1
ATOM 7440 O O . ARG B 1 410 ? -10.672 3.209 -33.094 1 76.62 410 ARG B O 1
ATOM 7447 N N . SER B 1 411 ? -9.055 2.066 -32.125 1 81.81 411 SER B N 1
ATOM 7448 C CA . SER B 1 411 ? -8.016 2.562 -33 1 81.81 411 SER B CA 1
ATOM 7449 C C . SER B 1 411 ? -8.008 1.791 -34.312 1 81.81 411 SER B C 1
ATOM 7451 O O . SER B 1 411 ? -7.48 2.271 -35.312 1 81.81 411 SER B O 1
ATOM 7453 N N . GLY B 1 412 ? -8.469 0.603 -34.312 1 85.88 412 GLY B N 1
ATOM 7454 C CA . GLY B 1 412 ? -8.445 -0.246 -35.5 1 85.88 412 GLY B CA 1
ATOM 7455 C C . GLY B 1 412 ? -7.105 -0.926 -35.719 1 85.88 412 GLY B C 1
ATOM 7456 O O . GLY B 1 412 ? -6.934 -1.682 -36.656 1 85.88 412 GLY B O 1
ATOM 7457 N N . LYS B 1 413 ? -6.168 -0.63 -34.906 1 89.44 413 LYS B N 1
ATOM 7458 C CA . LYS B 1 413 ? -4.863 -1.277 -35 1 89.44 413 LYS B CA 1
ATOM 7459 C C . LYS B 1 413 ? -4.867 -2.627 -34.281 1 89.44 413 LYS B C 1
ATOM 7461 O O . LYS B 1 413 ? -5.453 -2.768 -33.219 1 89.44 413 LYS B O 1
ATOM 7466 N N . PRO B 1 414 ? -4.238 -3.598 -34.875 1 91.56 414 PRO B N 1
ATOM 7467 C CA . PRO B 1 414 ? -4.258 -4.93 -34.25 1 91.56 414 PRO B CA 1
ATOM 7468 C C . PRO B 1 414 ? -3.373 -5.023 -33.031 1 91.56 414 PRO B C 1
ATOM 7470 O O . PRO B 1 414 ? -2.359 -4.328 -32.938 1 91.56 414 PRO B O 1
ATOM 7473 N N . ALA B 1 415 ? -3.797 -5.797 -32.062 1 94.25 415 ALA B N 1
ATOM 7474 C CA . ALA B 1 415 ? -2.998 -6.199 -30.906 1 94.25 415 ALA B CA 1
ATOM 7475 C C . ALA B 1 415 ? -2.949 -7.719 -30.766 1 94.25 415 ALA B C 1
ATOM 7477 O O . ALA B 1 415 ? -3.789 -8.422 -31.328 1 94.25 415 ALA B O 1
ATOM 7478 N N . SER B 1 416 ? -1.929 -8.219 -30.219 1 96.44 416 SER B N 1
ATOM 7479 C CA . SER B 1 416 ? -1.795 -9.656 -30.031 1 96.44 416 SER B CA 1
ATOM 7480 C C . SER B 1 416 ? -1.563 -10.008 -28.562 1 96.44 416 SER B C 1
ATOM 7482 O O . SER B 1 416 ? -0.939 -9.234 -27.828 1 96.44 416 SER B O 1
ATOM 7484 N N . VAL B 1 417 ? -2.137 -11.094 -28.188 1 96.56 417 VAL B N 1
ATOM 7485 C CA . VAL B 1 417 ? -1.869 -11.672 -26.875 1 96.56 417 VAL B CA 1
ATOM 7486 C C . VAL B 1 417 ? -1.102 -12.984 -27.031 1 96.56 417 VAL B C 1
ATOM 7488 O O . VAL B 1 417 ? -1.391 -13.773 -27.922 1 96.56 417 VAL B O 1
ATOM 7491 N N . VAL B 1 418 ? -0.066 -13.164 -26.25 1 97.44 418 VAL B N 1
ATOM 7492 C CA . VAL B 1 418 ? 0.792 -14.344 -26.312 1 97.44 418 VAL B CA 1
ATOM 7493 C C . VAL B 1 418 ? 0.786 -15.055 -24.969 1 97.44 418 VAL B C 1
ATOM 7495 O O . VAL B 1 418 ? 1.053 -14.445 -23.938 1 97.44 418 VAL B O 1
ATOM 7498 N N . MET B 1 419 ? 0.448 -16.297 -25 1 95.62 419 MET B N 1
ATOM 7499 C CA . MET B 1 419 ? 0.573 -17.141 -23.812 1 95.62 419 MET B CA 1
ATOM 7500 C C . MET B 1 419 ? 1.787 -18.062 -23.938 1 95.62 419 MET B C 1
ATOM 7502 O O . MET B 1 419 ? 1.981 -18.719 -24.969 1 95.62 419 MET B O 1
ATOM 7506 N N . LEU B 1 420 ? 2.641 -18.016 -22.875 1 96.31 420 LEU B N 1
ATOM 7507 C CA . LEU B 1 420 ? 3.848 -18.828 -22.859 1 96.31 420 LEU B CA 1
ATOM 7508 C C . LEU B 1 420 ? 3.812 -19.812 -21.688 1 96.31 420 LEU B C 1
ATOM 7510 O O . LEU B 1 420 ? 3.236 -19.5 -20.641 1 96.31 420 LEU B O 1
ATOM 7514 N N . ASP B 1 421 ? 4.445 -20.922 -21.891 1 93.75 421 ASP B N 1
ATOM 7515 C CA . ASP B 1 421 ? 4.609 -21.922 -20.844 1 93.75 421 ASP B CA 1
ATOM 7516 C C . ASP B 1 421 ? 5.965 -22.625 -20.969 1 93.75 421 ASP B C 1
ATOM 7518 O O . ASP B 1 421 ? 6.391 -22.984 -22.062 1 93.75 421 ASP B O 1
ATOM 7522 N N . LEU B 1 422 ? 6.625 -22.766 -19.859 1 94.88 422 LEU B N 1
ATOM 7523 C CA . LEU B 1 422 ? 7.891 -23.5 -19.844 1 94.88 422 LEU B CA 1
ATOM 7524 C C . LEU B 1 422 ? 7.668 -24.984 -20.062 1 94.88 422 LEU B C 1
ATOM 7526 O O . LEU B 1 422 ? 6.809 -25.594 -19.422 1 94.88 422 LEU B O 1
ATOM 7530 N N . ASP B 1 423 ? 8.469 -25.516 -21 1 94.38 423 ASP B N 1
ATOM 7531 C CA . ASP B 1 423 ? 8.305 -26.922 -21.359 1 94.38 423 ASP B CA 1
ATOM 7532 C C . ASP B 1 423 ? 8.883 -27.844 -20.281 1 94.38 423 ASP B C 1
ATOM 7534 O O . ASP B 1 423 ? 10.039 -27.688 -19.891 1 94.38 423 ASP B O 1
ATOM 7538 N N . HIS B 1 424 ? 8.062 -28.75 -19.859 1 90.38 424 HIS B N 1
ATOM 7539 C CA . HIS B 1 424 ? 8.461 -29.781 -18.891 1 90.38 424 HIS B CA 1
ATOM 7540 C C . HIS B 1 424 ? 9.039 -29.156 -17.625 1 90.38 424 HIS B C 1
ATOM 7542 O O . HIS B 1 424 ? 10.086 -29.594 -17.141 1 90.38 424 HIS B O 1
ATOM 7548 N N . PHE B 1 425 ? 8.453 -28.141 -17.172 1 89.06 425 PHE B N 1
ATOM 7549 C CA . PHE B 1 425 ? 9.016 -27.375 -16.062 1 89.06 425 PHE B CA 1
ATOM 7550 C C . PHE B 1 425 ? 8.914 -28.141 -14.758 1 89.06 425 PHE B C 1
ATOM 7552 O O . PHE B 1 425 ? 9.789 -28.031 -13.898 1 89.06 425 PHE B O 1
ATOM 7559 N N . LYS B 1 426 ? 7.793 -28.859 -14.594 1 78.06 426 LYS B N 1
ATOM 7560 C CA . LYS B 1 426 ? 7.691 -29.688 -13.398 1 78.06 426 LYS B CA 1
ATOM 7561 C C . LYS B 1 426 ? 8.875 -30.641 -13.281 1 78.06 426 LYS B C 1
ATOM 7563 O O . LYS B 1 426 ? 9.391 -30.875 -12.188 1 78.06 426 LYS B O 1
ATOM 7568 N N . GLN B 1 427 ? 9.227 -31.219 -14.359 1 83.88 427 GLN B N 1
ATOM 7569 C CA . GLN B 1 427 ? 10.391 -32.094 -14.391 1 83.88 427 GLN B CA 1
ATOM 7570 C C . GLN B 1 427 ? 11.656 -31.359 -13.977 1 83.88 427 GLN B C 1
ATOM 7572 O O . GLN B 1 427 ? 12.539 -31.938 -13.344 1 83.88 427 GLN B O 1
ATOM 7577 N N . VAL B 1 428 ? 11.805 -30.203 -14.391 1 88 428 VAL B N 1
ATOM 7578 C CA . VAL B 1 428 ? 12.945 -29.375 -14.031 1 88 428 VAL B CA 1
ATOM 7579 C C . VAL B 1 428 ? 12.992 -29.188 -12.516 1 88 428 VAL B C 1
ATOM 7581 O O . VAL B 1 428 ? 14.039 -29.375 -11.891 1 88 428 VAL B O 1
ATOM 7584 N N . ASN B 1 429 ? 11.859 -28.859 -11.93 1 78.81 429 ASN B N 1
ATOM 7585 C CA . ASN B 1 429 ? 11.797 -28.672 -10.484 1 78.81 429 ASN B CA 1
ATOM 7586 C C . ASN B 1 429 ? 12.086 -29.969 -9.742 1 78.81 429 ASN B C 1
ATOM 7588 O O . ASN B 1 429 ? 12.773 -29.969 -8.719 1 78.81 429 ASN B O 1
ATOM 7592 N N . ASP B 1 430 ? 11.508 -31 -10.305 1 73.88 430 ASP B N 1
ATOM 7593 C CA . ASP B 1 430 ? 11.672 -32.312 -9.656 1 73.88 430 ASP B CA 1
ATOM 7594 C C . ASP B 1 430 ? 13.125 -32.781 -9.711 1 73.88 430 ASP B C 1
ATOM 7596 O O . ASP B 1 430 ? 13.617 -33.406 -8.773 1 73.88 430 ASP B O 1
ATOM 7600 N N . THR B 1 431 ? 13.766 -32.469 -10.789 1 82.31 431 THR B N 1
ATOM 7601 C CA . THR B 1 431 ? 15.117 -32.969 -11.031 1 82.31 431 THR B CA 1
ATOM 7602 C C . THR B 1 431 ? 16.156 -32.062 -10.391 1 82.31 431 THR B C 1
ATOM 7604 O O . THR B 1 431 ? 17.109 -32.531 -9.781 1 82.31 431 THR B O 1
ATOM 7607 N N . TYR B 1 432 ? 15.953 -30.797 -10.516 1 81.25 432 TYR B N 1
ATOM 7608 C CA . TYR B 1 432 ? 17.016 -29.875 -10.148 1 81.25 432 TYR B CA 1
ATOM 7609 C C . TYR B 1 432 ? 16.625 -29.047 -8.93 1 81.25 432 TYR B C 1
ATOM 7611 O O . TYR B 1 432 ? 17.453 -28.297 -8.391 1 81.25 432 TYR B O 1
ATOM 7619 N N . GLY B 1 433 ? 15.422 -29.141 -8.508 1 73.56 433 GLY B N 1
ATOM 7620 C CA . GLY B 1 433 ? 14.953 -28.391 -7.352 1 73.56 433 GLY B CA 1
ATOM 7621 C C . GLY B 1 433 ? 14.219 -27.109 -7.719 1 73.56 433 GLY B C 1
ATOM 7622 O O . GLY B 1 433 ? 14.398 -26.578 -8.812 1 73.56 433 GLY B O 1
ATOM 7623 N N . HIS B 1 434 ? 13.508 -26.547 -6.77 1 71.88 434 HIS B N 1
ATOM 7624 C CA . HIS B 1 434 ? 12.68 -25.375 -7.004 1 71.88 434 HIS B CA 1
ATOM 7625 C C . HIS B 1 434 ? 13.539 -24.109 -7.152 1 71.88 434 HIS B C 1
ATOM 7627 O O . HIS B 1 434 ? 13.164 -23.188 -7.867 1 71.88 434 HIS B O 1
ATOM 7633 N N . ALA B 1 435 ? 14.633 -24.125 -6.48 1 69.44 435 ALA B N 1
ATOM 7634 C CA . ALA B 1 435 ? 15.516 -22.984 -6.621 1 69.44 435 ALA B CA 1
ATOM 7635 C C . ALA B 1 435 ? 16 -22.828 -8.062 1 69.44 435 ALA B C 1
ATOM 7637 O O . ALA B 1 435 ? 16.078 -21.719 -8.586 1 69.44 435 ALA B O 1
ATOM 7638 N N . ALA B 1 436 ? 16.375 -23.938 -8.609 1 77.31 436 ALA B N 1
ATOM 7639 C CA . ALA B 1 436 ? 16.766 -23.938 -10.016 1 77.31 436 ALA B CA 1
ATOM 7640 C C . ALA B 1 436 ? 15.617 -23.516 -10.914 1 77.31 436 ALA B C 1
ATOM 7642 O O . ALA B 1 436 ? 15.812 -22.781 -11.891 1 77.31 436 ALA B O 1
ATOM 7643 N N . GLY B 1 437 ? 14.469 -23.984 -10.578 1 83.81 437 GLY B N 1
ATOM 7644 C CA . GLY B 1 437 ? 13.289 -23.578 -11.312 1 83.81 437 GLY B CA 1
ATOM 7645 C C . GLY B 1 437 ? 13.039 -22.078 -11.25 1 83.81 437 GLY B C 1
ATOM 7646 O O . GLY B 1 437 ? 12.711 -21.453 -12.266 1 83.81 437 GLY B O 1
ATOM 7647 N N . ASP B 1 438 ? 13.219 -21.547 -10.094 1 76.38 438 ASP B N 1
ATOM 7648 C CA . ASP B 1 438 ? 13.062 -20.109 -9.93 1 76.38 438 ASP B CA 1
ATOM 7649 C C . ASP B 1 438 ? 14.031 -19.344 -10.828 1 76.38 438 ASP B C 1
ATOM 7651 O O . ASP B 1 438 ? 13.68 -18.297 -11.375 1 76.38 438 ASP B O 1
ATOM 7655 N N . ASN B 1 439 ? 15.164 -19.875 -10.945 1 77.62 439 ASN B N 1
ATOM 7656 C CA . ASN B 1 439 ? 16.156 -19.25 -11.805 1 77.62 439 ASN B CA 1
ATOM 7657 C C . ASN B 1 439 ? 15.711 -19.266 -13.266 1 77.62 439 ASN B C 1
ATOM 7659 O O . ASN B 1 439 ? 15.945 -18.297 -14 1 77.62 439 ASN B O 1
ATOM 7663 N N . VAL B 1 440 ? 15.172 -20.312 -13.625 1 87.81 440 VAL B N 1
ATOM 7664 C CA . VAL B 1 440 ? 14.68 -20.453 -14.992 1 87.81 440 VAL B CA 1
ATOM 7665 C C . VAL B 1 440 ? 13.578 -19.422 -15.25 1 87.81 440 VAL B C 1
ATOM 7667 O O . VAL B 1 440 ? 13.586 -18.734 -16.281 1 87.81 440 VAL B O 1
ATOM 7670 N N . ILE B 1 441 ? 12.664 -19.359 -14.312 1 88.88 441 ILE B N 1
ATOM 7671 C CA . ILE B 1 441 ? 11.547 -18.422 -14.422 1 88.88 441 ILE B CA 1
ATOM 7672 C C . ILE B 1 441 ? 12.062 -17 -14.508 1 88.88 441 ILE B C 1
ATOM 7674 O O . ILE B 1 441 ? 11.625 -16.219 -15.367 1 88.88 441 ILE B O 1
ATOM 7678 N N . ARG B 1 442 ? 13 -16.688 -13.719 1 82.12 442 ARG B N 1
ATOM 7679 C CA . ARG B 1 442 ? 13.594 -15.359 -13.719 1 82.12 442 ARG B CA 1
ATOM 7680 C C . ARG B 1 442 ? 14.281 -15.062 -15.047 1 82.12 442 ARG B C 1
ATOM 7682 O O . ARG B 1 442 ? 14.18 -13.953 -15.57 1 82.12 442 ARG B O 1
ATOM 7689 N N . ALA B 1 443 ? 14.977 -16.031 -15.5 1 83.31 443 ALA B N 1
ATOM 7690 C CA . ALA B 1 443 ? 15.711 -15.867 -16.75 1 83.31 443 ALA B CA 1
ATOM 7691 C C . ALA B 1 443 ? 14.758 -15.586 -17.922 1 83.31 443 ALA B C 1
ATOM 7693 O O . ALA B 1 443 ? 15.039 -14.727 -18.766 1 83.31 443 ALA B O 1
ATOM 7694 N N . LEU B 1 444 ? 13.727 -16.312 -17.938 1 91.75 444 LEU B N 1
ATOM 7695 C CA . LEU B 1 444 ? 12.75 -16.078 -19 1 91.75 444 LEU B CA 1
ATOM 7696 C C . LEU B 1 444 ? 12.141 -14.688 -18.891 1 91.75 444 LEU B C 1
ATOM 7698 O O . LEU B 1 444 ? 12.016 -13.977 -19.891 1 91.75 444 LEU B O 1
ATOM 7702 N N . ALA B 1 445 ? 11.711 -14.383 -17.703 1 89 445 ALA B N 1
ATOM 7703 C CA . ALA B 1 445 ? 11.133 -13.062 -17.469 1 89 445 ALA B CA 1
ATOM 7704 C C . ALA B 1 445 ? 12.086 -11.953 -17.922 1 89 445 ALA B C 1
ATOM 7706 O O . ALA B 1 445 ? 11.664 -11.008 -18.594 1 89 445 ALA B O 1
ATOM 7707 N N . ASN B 1 446 ? 13.273 -12.141 -17.609 1 77.5 446 ASN B N 1
ATOM 7708 C CA . ASN B 1 446 ? 14.297 -11.164 -17.984 1 77.5 446 ASN B CA 1
ATOM 7709 C C . ASN B 1 446 ? 14.469 -11.086 -19.5 1 77.5 446 ASN B C 1
ATOM 7711 O O . ASN B 1 446 ? 14.594 -9.992 -20.047 1 77.5 446 ASN B O 1
ATOM 7715 N N . LEU B 1 447 ? 14.555 -12.172 -20.078 1 85.75 447 LEU B N 1
ATOM 7716 C CA . LEU B 1 447 ? 14.695 -12.211 -21.516 1 85.75 447 LEU B CA 1
ATOM 7717 C C . LEU B 1 447 ? 13.516 -11.531 -22.203 1 85.75 447 LEU B C 1
ATOM 7719 O O . LEU B 1 447 ? 13.688 -10.797 -23.172 1 85.75 447 LEU B O 1
ATOM 7723 N N . LEU B 1 448 ? 12.344 -11.797 -21.75 1 90.81 448 LEU B N 1
ATOM 7724 C CA . LEU B 1 448 ? 11.148 -11.18 -22.312 1 90.81 448 LEU B CA 1
ATOM 7725 C C . LEU B 1 448 ? 11.188 -9.664 -22.156 1 90.81 448 LEU B C 1
ATOM 7727 O O . LEU B 1 448 ? 10.898 -8.93 -23.109 1 90.81 448 LEU B O 1
ATOM 7731 N N . ARG B 1 449 ? 11.523 -9.219 -21.078 1 80.81 449 ARG B N 1
ATOM 7732 C CA . ARG B 1 449 ? 11.602 -7.789 -20.812 1 80.81 449 ARG B CA 1
ATOM 7733 C C . ARG B 1 449 ? 12.617 -7.117 -21.734 1 80.81 449 ARG B C 1
ATOM 7735 O O . ARG B 1 449 ? 12.406 -5.984 -22.172 1 80.81 449 ARG B O 1
ATOM 7742 N N . GLN B 1 450 ? 13.68 -7.777 -22.016 1 74.38 450 GLN B N 1
ATOM 7743 C CA . GLN B 1 450 ? 14.758 -7.25 -22.859 1 74.38 450 GLN B CA 1
ATOM 7744 C C . GLN B 1 450 ? 14.32 -7.164 -24.312 1 74.38 450 GLN B C 1
ATOM 7746 O O . GLN B 1 450 ? 14.75 -6.27 -25.047 1 74.38 450 GLN B O 1
ATOM 7751 N N . ARG B 1 451 ? 13.562 -8.031 -24.656 1 82.06 451 ARG B N 1
ATOM 7752 C CA . ARG B 1 451 ? 13.305 -8.18 -26.078 1 82.06 451 ARG B CA 1
ATOM 7753 C C . ARG B 1 451 ? 12.008 -7.473 -26.484 1 82.06 451 ARG B C 1
ATOM 7755 O O . ARG B 1 451 ? 11.82 -7.121 -27.641 1 82.06 451 ARG B O 1
ATOM 7762 N N . LEU B 1 452 ? 11.156 -7.297 -25.531 1 86.75 452 LEU B N 1
ATOM 7763 C CA . LEU B 1 452 ? 9.883 -6.664 -25.844 1 86.75 452 LEU B CA 1
ATOM 7764 C C . LEU B 1 452 ? 9.953 -5.156 -25.625 1 86.75 452 LEU B C 1
ATOM 7766 O O . LEU B 1 452 ? 10.906 -4.66 -25.016 1 86.75 452 LEU B O 1
ATOM 7770 N N . ARG B 1 453 ? 8.883 -4.504 -26.203 1 73.25 453 ARG B N 1
ATOM 7771 C CA . ARG B 1 453 ? 8.844 -3.049 -26.125 1 73.25 453 ARG B CA 1
ATOM 7772 C C . ARG B 1 453 ? 8.289 -2.586 -24.781 1 73.25 453 ARG B C 1
ATOM 7774 O O . ARG B 1 453 ? 7.656 -3.361 -24.062 1 73.25 453 ARG B O 1
ATOM 7781 N N . ARG B 1 454 ? 8.555 -1.354 -24.453 1 65.69 454 ARG B N 1
ATOM 7782 C CA . ARG B 1 454 ? 8.07 -0.732 -23.234 1 65.69 454 ARG B CA 1
ATOM 7783 C C . ARG B 1 454 ? 6.547 -0.708 -23.188 1 65.69 454 ARG B C 1
ATOM 7785 O O . ARG B 1 454 ? 5.945 -0.792 -22.125 1 65.69 454 ARG B O 1
ATOM 7792 N N . ILE B 1 455 ? 5.887 -0.539 -24.344 1 71.56 455 ILE B N 1
ATOM 7793 C CA . ILE B 1 455 ? 4.434 -0.43 -24.422 1 71.56 455 ILE B CA 1
ATOM 7794 C C . ILE B 1 455 ? 3.807 -1.812 -24.25 1 71.56 455 ILE B C 1
ATOM 7796 O O . ILE B 1 455 ? 2.598 -1.93 -24.031 1 71.56 455 ILE B O 1
ATOM 7800 N N . ASP B 1 456 ? 4.66 -2.834 -24.438 1 87.94 456 ASP B N 1
ATOM 7801 C CA . ASP B 1 456 ? 4.16 -4.191 -24.234 1 87.94 456 ASP B CA 1
ATOM 7802 C C . ASP B 1 456 ? 3.961 -4.496 -22.75 1 87.94 456 ASP B C 1
ATOM 7804 O O . ASP B 1 456 ? 4.656 -3.938 -21.906 1 87.94 456 ASP B O 1
ATOM 7808 N N . SER B 1 457 ? 2.967 -5.23 -22.453 1 90 457 SER B N 1
ATOM 7809 C CA . SER B 1 457 ? 2.717 -5.66 -21.078 1 90 457 SER B CA 1
ATOM 7810 C C . SER B 1 457 ? 3.08 -7.125 -20.891 1 90 457 SER B C 1
ATOM 7812 O O . SER B 1 457 ? 2.775 -7.965 -21.734 1 90 457 SER B O 1
ATOM 7814 N N . LEU B 1 458 ? 3.805 -7.355 -19.859 1 92.06 458 LEU B N 1
ATOM 7815 C CA . LEU B 1 458 ? 4.227 -8.711 -19.516 1 92.06 458 LEU B CA 1
ATOM 7816 C C . LEU B 1 458 ? 3.715 -9.102 -18.141 1 92.06 458 LEU B C 1
ATOM 7818 O O . LEU B 1 458 ? 3.746 -8.289 -17.203 1 92.06 458 LEU B O 1
ATOM 7822 N N . GLY B 1 459 ? 3.191 -10.281 -18.031 1 91.75 459 GLY B N 1
ATOM 7823 C CA . GLY B 1 459 ? 2.719 -10.766 -16.75 1 91.75 459 GLY B CA 1
ATOM 7824 C C . GLY B 1 459 ? 3.012 -12.234 -16.516 1 91.75 459 GLY B C 1
ATOM 7825 O O . GLY B 1 459 ? 3.096 -13.008 -17.469 1 91.75 459 GLY B O 1
ATOM 7826 N N . ARG B 1 460 ? 3.293 -12.609 -15.305 1 86.81 460 ARG B N 1
ATOM 7827 C CA . ARG B 1 460 ? 3.328 -14.016 -14.906 1 86.81 460 ARG B CA 1
ATOM 7828 C C . ARG B 1 460 ? 1.93 -14.531 -14.594 1 86.81 460 ARG B C 1
ATOM 7830 O O . ARG B 1 460 ? 1.326 -14.141 -13.594 1 86.81 460 ARG B O 1
ATOM 7837 N N . TYR B 1 461 ? 1.4 -15.305 -15.445 1 80.38 461 TYR B N 1
ATOM 7838 C CA . TYR B 1 461 ? 0.012 -15.75 -15.43 1 80.38 461 TYR B CA 1
ATOM 7839 C C . TYR B 1 461 ? -0.181 -16.891 -14.438 1 80.38 461 TYR B C 1
ATOM 7841 O O . TYR B 1 461 ? -1.257 -17.031 -13.852 1 80.38 461 TYR B O 1
ATOM 7849 N N . GLY B 1 462 ? 0.807 -17.625 -14.273 1 75.56 462 GLY B N 1
ATOM 7850 C CA . GLY B 1 462 ? 0.857 -18.766 -13.367 1 75.56 462 GLY B CA 1
ATOM 7851 C C . GLY B 1 462 ? 2.264 -19.078 -12.898 1 75.56 462 GLY B C 1
ATOM 7852 O O . GLY B 1 462 ? 3.148 -18.234 -12.93 1 75.56 462 GLY B O 1
ATOM 7853 N N . GLY B 1 463 ? 2.377 -20.266 -12.312 1 76.25 463 GLY B N 1
ATOM 7854 C CA . GLY B 1 463 ? 3.695 -20.656 -11.844 1 76.25 463 GLY B CA 1
ATOM 7855 C C . GLY B 1 463 ? 4.75 -20.625 -12.938 1 76.25 463 GLY B C 1
ATOM 7856 O O . GLY B 1 463 ? 5.812 -20.031 -12.766 1 76.25 463 GLY B O 1
ATOM 7857 N N . GLU B 1 464 ? 4.406 -21.266 -14.023 1 87.69 464 GLU B N 1
ATOM 7858 C CA . GLU B 1 464 ? 5.355 -21.375 -15.125 1 87.69 464 GLU B CA 1
ATOM 7859 C C . GLU B 1 464 ? 4.805 -20.734 -16.391 1 87.69 464 GLU B C 1
ATOM 7861 O O . GLU B 1 464 ? 5.379 -20.875 -17.469 1 87.69 464 GLU B O 1
ATOM 7866 N N . GLU B 1 465 ? 3.709 -20.047 -16.219 1 89.94 465 GLU B N 1
ATOM 7867 C CA . GLU B 1 465 ? 3.033 -19.484 -17.391 1 89.94 465 GLU B CA 1
ATOM 7868 C C . GLU B 1 465 ? 3.178 -17.953 -17.406 1 89.94 465 GLU B C 1
ATOM 7870 O O . GLU B 1 465 ? 3.158 -17.312 -16.359 1 89.94 465 GLU B O 1
ATOM 7875 N N . PHE B 1 466 ? 3.373 -17.391 -18.609 1 94.62 466 PHE B N 1
ATOM 7876 C CA . PHE B 1 466 ? 3.508 -15.953 -18.828 1 94.62 466 PHE B CA 1
ATOM 7877 C C . PHE B 1 466 ? 2.518 -15.484 -19.891 1 94.62 466 PHE B C 1
ATOM 7879 O O . PHE B 1 466 ? 2.062 -16.266 -20.719 1 94.62 466 PHE B O 1
ATOM 7886 N N . VAL B 1 467 ? 2.143 -14.297 -19.812 1 95.06 467 VAL B N 1
ATOM 7887 C CA . VAL B 1 467 ? 1.298 -13.664 -20.828 1 95.06 467 VAL B CA 1
ATOM 7888 C C . VAL B 1 467 ? 1.921 -12.344 -21.281 1 95.06 467 VAL B C 1
ATOM 7890 O O . VAL B 1 467 ? 2.465 -11.602 -20.453 1 95.06 467 VAL B O 1
ATOM 7893 N N . ALA B 1 468 ? 1.933 -12.102 -22.531 1 96.5 468 ALA B N 1
ATOM 7894 C CA . ALA B 1 468 ? 2.361 -10.828 -23.109 1 96.5 468 ALA B CA 1
ATOM 7895 C C . ALA B 1 468 ? 1.242 -10.195 -23.938 1 96.5 468 ALA B C 1
ATOM 7897 O O . ALA B 1 468 ? 0.525 -10.891 -24.656 1 96.5 468 ALA B O 1
ATOM 7898 N N . VAL B 1 469 ? 1.012 -8.961 -23.703 1 95.56 469 VAL B N 1
ATOM 7899 C CA . VAL B 1 469 ? 0.072 -8.18 -24.5 1 95.56 469 VAL B CA 1
ATOM 7900 C C . VAL B 1 469 ? 0.836 -7.176 -25.359 1 95.56 469 VAL B C 1
ATOM 7902 O O . VAL B 1 469 ? 1.537 -6.305 -24.844 1 95.56 469 VAL B O 1
ATOM 7905 N N . LEU B 1 470 ? 0.705 -7.285 -26.703 1 95.38 470 LEU B N 1
ATOM 7906 C CA . LEU B 1 470 ? 1.484 -6.5 -27.641 1 95.38 470 LEU B CA 1
ATOM 7907 C C . LEU B 1 470 ? 0.583 -5.566 -28.453 1 95.38 470 LEU B C 1
ATOM 7909 O O . LEU B 1 470 ? 0.018 -5.969 -29.469 1 95.38 470 LEU B O 1
ATOM 7913 N N . PRO B 1 471 ? 0.565 -4.293 -28 1 92 471 PRO B N 1
ATOM 7914 C CA . PRO B 1 471 ? -0.22 -3.336 -28.781 1 92 471 PRO B CA 1
ATOM 7915 C C . PRO B 1 471 ? 0.352 -3.104 -30.172 1 92 471 PRO B C 1
ATOM 7917 O O . PRO B 1 471 ? 1.572 -3.113 -30.359 1 92 471 PRO B O 1
ATOM 7920 N N . GLU B 1 472 ? -0.52 -2.883 -31.109 1 91.69 472 GLU B N 1
ATOM 7921 C CA . GLU B 1 472 ? -0.149 -2.562 -32.5 1 91.69 472 GLU B CA 1
ATOM 7922 C C . GLU B 1 472 ? 0.797 -3.613 -33.062 1 91.69 472 GLU B C 1
ATOM 7924 O O . GLU B 1 472 ? 1.841 -3.275 -33.625 1 91.69 472 GLU B O 1
ATOM 7929 N N . CYS B 1 473 ? 0.469 -4.836 -32.875 1 93.81 473 CYS B N 1
ATOM 7930 C CA . CYS B 1 473 ? 1.271 -5.977 -33.312 1 93.81 473 CYS B CA 1
ATOM 7931 C C . CYS B 1 473 ? 0.385 -7.09 -33.844 1 93.81 473 CYS B C 1
ATOM 7933 O O . CYS B 1 473 ? -0.464 -7.625 -33.125 1 93.81 473 CYS B O 1
ATOM 7935 N N . SER B 1 474 ? 0.614 -7.406 -35.094 1 94.31 474 SER B N 1
ATOM 7936 C CA . SER B 1 474 ? -0.145 -8.492 -35.688 1 94.31 474 SER B CA 1
ATOM 7937 C C . SER B 1 474 ? 0.329 -9.852 -35.188 1 94.31 474 SER B C 1
ATOM 7939 O O . SER B 1 474 ? 1.409 -9.953 -34.594 1 94.31 474 SER B O 1
ATOM 7941 N N . ALA B 1 475 ? -0.509 -10.828 -35.469 1 95.56 475 ALA B N 1
ATOM 7942 C CA . ALA B 1 475 ? -0.148 -12.172 -35.031 1 95.56 475 ALA B CA 1
ATOM 7943 C C . ALA B 1 475 ? 1.143 -12.633 -35.688 1 95.56 475 ALA B C 1
ATOM 7945 O O . ALA B 1 475 ? 1.95 -13.336 -35.094 1 95.56 475 ALA B O 1
ATOM 7946 N N . LEU B 1 476 ? 1.302 -12.273 -36.906 1 94.56 476 LEU B N 1
ATOM 7947 C CA . LEU B 1 476 ? 2.49 -12.68 -37.656 1 94.56 476 LEU B CA 1
ATOM 7948 C C . LEU B 1 476 ? 3.738 -12.016 -37.062 1 94.56 476 LEU B C 1
ATOM 7950 O O . LEU B 1 476 ? 4.785 -12.656 -36.938 1 94.56 476 LEU B O 1
ATOM 7954 N N . GLN B 1 477 ? 3.6 -10.766 -36.812 1 94.88 477 GLN B N 1
ATOM 7955 C CA . GLN B 1 477 ? 4.715 -10.055 -36.188 1 94.88 477 GLN B CA 1
ATOM 7956 C C . GLN B 1 477 ? 5.059 -10.641 -34.844 1 94.88 477 GLN B C 1
ATOM 7958 O O . GLN B 1 477 ? 6.23 -10.812 -34.5 1 94.88 477 GLN B O 1
ATOM 7963 N N . ALA B 1 478 ? 4.051 -10.914 -34.031 1 96.94 478 ALA B N 1
ATOM 7964 C CA . ALA B 1 478 ? 4.246 -11.508 -32.719 1 96.94 478 ALA B CA 1
ATOM 7965 C C . ALA B 1 478 ? 4.949 -12.859 -32.812 1 96.94 478 ALA B C 1
ATOM 7967 O O . ALA B 1 478 ? 5.805 -13.18 -32 1 96.94 478 ALA B O 1
ATOM 7968 N N . ARG B 1 479 ? 4.539 -13.594 -33.844 1 97 479 ARG B N 1
ATOM 7969 C CA . ARG B 1 479 ? 5.145 -14.906 -34.031 1 97 479 ARG B CA 1
ATOM 7970 C C . ARG B 1 479 ? 6.645 -14.781 -34.281 1 97 479 ARG B C 1
ATOM 7972 O O . ARG B 1 479 ? 7.434 -15.562 -33.75 1 97 479 ARG B O 1
ATOM 7979 N N . ARG B 1 480 ? 7.027 -13.891 -35.062 1 96.12 480 ARG B N 1
ATOM 7980 C CA . ARG B 1 480 ? 8.445 -13.68 -35.375 1 96.12 480 ARG B CA 1
ATOM 7981 C C . ARG B 1 480 ? 9.211 -13.305 -34.094 1 96.12 480 ARG B C 1
ATOM 7983 O O . ARG B 1 480 ? 10.281 -13.859 -33.844 1 96.12 480 ARG B O 1
ATOM 7990 N N . ILE B 1 481 ? 8.656 -12.391 -33.344 1 95.81 481 ILE B N 1
ATOM 7991 C CA . ILE B 1 481 ? 9.297 -11.898 -32.125 1 95.81 481 ILE B CA 1
ATOM 7992 C C . ILE B 1 481 ? 9.469 -13.047 -31.141 1 95.81 481 ILE B C 1
ATOM 7994 O O . ILE B 1 481 ? 10.555 -13.25 -30.609 1 95.81 481 ILE B O 1
ATOM 7998 N N . PHE B 1 482 ? 8.477 -13.836 -30.938 1 97.25 482 PHE B N 1
ATOM 7999 C CA . PHE B 1 482 ? 8.5 -14.836 -29.891 1 97.25 482 PHE B CA 1
ATOM 8000 C C . PHE B 1 482 ? 9.258 -16.078 -30.344 1 97.25 482 PHE B C 1
ATOM 8002 O O . PHE B 1 482 ? 9.781 -16.828 -29.516 1 97.25 482 PHE B O 1
ATOM 8009 N N . ASP B 1 483 ? 9.281 -16.281 -31.641 1 96.69 483 ASP B N 1
ATOM 8010 C CA . ASP B 1 483 ? 10.148 -17.344 -32.125 1 96.69 483 ASP B CA 1
ATOM 8011 C C . ASP B 1 483 ? 11.625 -17.016 -31.891 1 96.69 483 ASP B C 1
ATOM 8013 O O . ASP B 1 483 ? 12.414 -17.906 -31.547 1 96.69 483 ASP B O 1
ATOM 8017 N N . GLU B 1 484 ? 11.953 -15.836 -32.094 1 95.19 484 GLU B N 1
ATOM 8018 C CA . GLU B 1 484 ? 13.32 -15.406 -31.812 1 95.19 484 GLU B CA 1
ATOM 8019 C C . GLU B 1 484 ? 13.641 -15.555 -30.328 1 95.19 484 GLU B C 1
ATOM 8021 O O . GLU B 1 484 ? 14.727 -16.016 -29.969 1 95.19 484 GLU B O 1
ATOM 8026 N N . ILE B 1 485 ? 12.742 -15.164 -29.5 1 95.44 485 ILE B N 1
ATOM 8027 C CA . ILE B 1 485 ? 12.938 -15.273 -28.047 1 95.44 485 ILE B CA 1
ATOM 8028 C C . ILE B 1 485 ? 13.07 -16.734 -27.656 1 95.44 485 ILE B C 1
ATOM 8030 O O . ILE B 1 485 ? 13.898 -17.094 -26.812 1 95.44 485 ILE B O 1
ATOM 8034 N N . ARG B 1 486 ? 12.234 -17.5 -28.297 1 96.38 486 ARG B N 1
ATOM 8035 C CA . ARG B 1 486 ? 12.242 -18.938 -28.016 1 96.38 486 ARG B CA 1
ATOM 8036 C C . ARG B 1 486 ? 13.609 -19.547 -28.297 1 96.38 486 ARG B C 1
ATOM 8038 O O . ARG B 1 486 ? 14.141 -20.297 -27.484 1 96.38 486 ARG B O 1
ATOM 8045 N N . VAL B 1 487 ? 14.195 -19.203 -29.375 1 95 487 VAL B N 1
ATOM 8046 C CA . VAL B 1 487 ? 15.484 -19.719 -29.781 1 95 487 VAL B CA 1
ATOM 8047 C C . VAL B 1 487 ? 16.578 -19.25 -28.812 1 95 487 VAL B C 1
ATOM 8049 O O . VAL B 1 487 ? 17.438 -20.031 -28.406 1 95 487 VAL B O 1
ATOM 8052 N N . ARG B 1 488 ? 16.516 -18.078 -28.484 1 91 488 ARG B N 1
ATOM 8053 C CA . ARG B 1 488 ? 17.516 -17.516 -27.578 1 91 488 ARG B CA 1
ATOM 8054 C C . ARG B 1 488 ? 17.406 -18.172 -26.203 1 91 488 ARG B C 1
ATOM 8056 O O . ARG B 1 488 ? 18.422 -18.438 -25.547 1 91 488 ARG B O 1
ATOM 8063 N N . PHE B 1 489 ? 16.234 -18.328 -25.719 1 93 489 PHE B N 1
ATOM 8064 C CA . PHE B 1 489 ? 16.016 -18.953 -24.406 1 93 489 PHE B CA 1
ATOM 8065 C C . PHE B 1 489 ? 16.5 -20.391 -24.391 1 93 489 PHE B C 1
ATOM 8067 O O . PHE B 1 489 ? 17.125 -20.828 -23.422 1 93 489 PHE B O 1
ATOM 8074 N N . ALA B 1 490 ? 16.172 -21.047 -25.484 1 94.12 490 ALA B N 1
ATOM 8075 C CA . ALA B 1 490 ? 16.578 -22.438 -25.594 1 94.12 490 ALA B CA 1
ATOM 8076 C C . ALA B 1 490 ? 18.109 -22.578 -25.578 1 94.12 490 ALA B C 1
ATOM 8078 O O . ALA B 1 490 ? 18.641 -23.641 -25.219 1 94.12 490 ALA B O 1
ATOM 8079 N N . ALA B 1 491 ? 18.766 -21.547 -25.875 1 89.19 491 ALA B N 1
ATOM 8080 C CA . ALA B 1 491 ? 20.234 -21.547 -25.938 1 89.19 491 ALA B CA 1
ATOM 8081 C C . ALA B 1 491 ? 20.844 -21.281 -24.562 1 89.19 491 ALA B C 1
ATOM 8083 O O . ALA B 1 491 ? 22.031 -21.531 -24.344 1 89.19 491 ALA B O 1
ATOM 8084 N N . LEU B 1 492 ? 20.078 -20.812 -23.656 1 86.12 492 LEU B N 1
ATOM 8085 C CA . LEU B 1 492 ? 20.578 -20.516 -22.312 1 86.12 492 LEU B CA 1
ATOM 8086 C C . LEU B 1 492 ? 20.859 -21.797 -21.547 1 86.12 492 LEU B C 1
ATOM 8088 O O . LEU B 1 492 ? 20.078 -22.75 -21.609 1 86.12 492 LEU B O 1
ATOM 8092 N N . THR B 1 493 ? 21.984 -21.797 -20.859 1 85.81 493 THR B N 1
ATOM 8093 C CA . THR B 1 493 ? 22.344 -22.906 -20 1 85.81 493 THR B CA 1
ATOM 8094 C C . THR B 1 493 ? 22.172 -22.547 -18.531 1 85.81 493 THR B C 1
ATOM 8096 O O . THR B 1 493 ? 22.594 -21.469 -18.094 1 85.81 493 THR B O 1
ATOM 8099 N N . PHE B 1 494 ? 21.484 -23.438 -17.797 1 84.5 494 PHE B N 1
ATOM 8100 C CA . PHE B 1 494 ? 21.266 -23.234 -16.375 1 84.5 494 PHE B CA 1
ATOM 8101 C C . PHE B 1 494 ? 22.094 -24.203 -15.539 1 84.5 494 PHE B C 1
ATOM 8103 O O . PHE B 1 494 ? 22.453 -25.281 -16.016 1 84.5 494 PHE B O 1
ATOM 8110 N N . ASN B 1 495 ? 22.469 -23.734 -14.352 1 77.62 495 ASN B N 1
ATOM 8111 C CA . ASN B 1 495 ? 23.25 -24.562 -13.453 1 77.62 495 ASN B CA 1
ATOM 8112 C C . ASN B 1 495 ? 22.5 -24.891 -12.172 1 77.62 495 ASN B C 1
ATOM 8114 O O . ASN B 1 495 ? 21.875 -24.016 -11.57 1 77.62 495 ASN B O 1
ATOM 8118 N N . ALA B 1 496 ? 22.312 -26.125 -11.953 1 72.31 496 ALA B N 1
ATOM 8119 C CA . ALA B 1 496 ? 21.75 -26.578 -10.688 1 72.31 496 ALA B CA 1
ATOM 8120 C C . ALA B 1 496 ? 22.828 -27.125 -9.758 1 72.31 496 ALA B C 1
ATOM 8122 O O . ALA B 1 496 ? 23.531 -28.062 -10.102 1 72.31 496 ALA B O 1
ATOM 8123 N N . GLY B 1 497 ? 22.969 -26.547 -8.445 1 61.31 497 GLY B N 1
ATOM 8124 C CA . GLY B 1 497 ? 24.016 -26.984 -7.551 1 61.31 497 GLY B CA 1
ATOM 8125 C C . GLY B 1 497 ? 25.406 -26.938 -8.18 1 61.31 497 GLY B C 1
ATOM 8126 O O . GLY B 1 497 ? 25.703 -26.016 -8.945 1 61.31 497 GLY B O 1
ATOM 8127 N N . ASP B 1 498 ? 26.297 -27.938 -7.723 1 61.09 498 ASP B N 1
ATOM 8128 C CA . ASP B 1 498 ? 27.672 -28.047 -8.188 1 61.09 498 ASP B CA 1
ATOM 8129 C C . ASP B 1 498 ? 27.75 -28.859 -9.484 1 61.09 498 ASP B C 1
ATOM 8131 O O . ASP B 1 498 ? 27.703 -30.094 -9.453 1 61.09 498 ASP B O 1
ATOM 8135 N N . HIS B 1 499 ? 27.609 -28.312 -10.727 1 66.12 499 HIS B N 1
ATOM 8136 C CA . HIS B 1 499 ? 28.141 -28.781 -12.008 1 66.12 499 HIS B CA 1
ATOM 8137 C C . HIS B 1 499 ? 27.047 -29.438 -12.844 1 66.12 499 HIS B C 1
ATOM 8139 O O . HIS B 1 499 ? 27.328 -30.297 -13.688 1 66.12 499 HIS B O 1
ATOM 8145 N N . GLN B 1 500 ? 25.797 -29.406 -12.531 1 81.44 500 GLN B N 1
ATOM 8146 C CA . GLN B 1 500 ? 24.812 -29.969 -13.445 1 81.44 500 GLN B CA 1
ATOM 8147 C C . GLN B 1 500 ? 24.156 -28.875 -14.297 1 81.44 500 GLN B C 1
ATOM 8149 O O . GLN B 1 500 ? 23.5 -27.984 -13.773 1 81.44 500 GLN B O 1
ATOM 8154 N N . GLU B 1 501 ? 24.562 -29.016 -15.625 1 86.38 501 GLU B N 1
ATOM 8155 C CA . GLU B 1 501 ? 24 -28.062 -16.578 1 86.38 501 GLU B CA 1
ATOM 8156 C C . GLU B 1 501 ? 22.734 -28.609 -17.234 1 86.38 501 GLU B C 1
ATOM 8158 O O . GLU B 1 501 ? 22.641 -29.797 -17.516 1 86.38 501 GLU B O 1
ATOM 8163 N N . PHE B 1 502 ? 21.766 -27.828 -17.359 1 90.81 502 PHE B N 1
ATOM 8164 C CA . PHE B 1 502 ? 20.562 -28.234 -18.078 1 90.81 502 PHE B CA 1
ATOM 8165 C C . PHE B 1 502 ? 19.984 -27.062 -18.875 1 90.81 502 PHE B C 1
ATOM 8167 O O . PHE B 1 502 ? 20.438 -25.922 -18.719 1 90.81 502 PHE B O 1
ATOM 8174 N N . ARG B 1 503 ? 19.109 -27.438 -19.828 1 91.88 503 ARG B N 1
ATOM 8175 C CA . ARG B 1 503 ? 18.453 -26.438 -20.656 1 91.88 503 ARG B CA 1
ATOM 8176 C C . ARG B 1 503 ? 16.938 -26.594 -20.594 1 91.88 503 ARG B C 1
ATOM 8178 O O . ARG B 1 503 ? 16.438 -27.672 -20.281 1 91.88 503 ARG B O 1
ATOM 8185 N N . VAL B 1 504 ? 16.266 -25.531 -20.797 1 94.88 504 VAL B N 1
ATOM 8186 C CA . VAL B 1 504 ? 14.805 -25.516 -20.766 1 94.88 504 VAL B CA 1
ATOM 8187 C C . VAL B 1 504 ? 14.273 -24.766 -21.984 1 94.88 504 VAL B C 1
ATOM 8189 O O . VAL B 1 504 ? 14.922 -23.859 -22.484 1 94.88 504 VAL B O 1
ATOM 8192 N N . THR B 1 505 ? 13.219 -25.234 -22.562 1 96.81 505 THR B N 1
ATOM 8193 C CA . THR B 1 505 ? 12.547 -24.547 -23.672 1 96.81 505 THR B CA 1
ATOM 8194 C C . THR B 1 505 ? 11.156 -24.078 -23.25 1 96.81 505 THR B C 1
ATOM 8196 O O . THR B 1 505 ? 10.695 -24.406 -22.156 1 96.81 505 THR B O 1
ATOM 8199 N N . PHE B 1 506 ? 10.57 -23.219 -24.016 1 96.94 506 PHE B N 1
ATOM 8200 C CA . PHE B 1 506 ? 9.18 -22.844 -23.766 1 96.94 506 PHE B CA 1
ATOM 8201 C C . PHE B 1 506 ? 8.367 -22.938 -25.047 1 96.94 506 PHE B C 1
ATOM 8203 O O . PHE B 1 506 ? 8.922 -23 -26.141 1 96.94 506 PHE B O 1
ATOM 8210 N N . SER B 1 507 ? 7.086 -23.109 -24.969 1 97.62 507 SER B N 1
ATOM 8211 C CA . SER B 1 507 ? 6.113 -23.062 -26.047 1 97.62 507 SER B CA 1
ATOM 8212 C C . SER B 1 507 ? 5.18 -21.859 -25.906 1 97.62 507 SER B C 1
ATOM 8214 O O . SER B 1 507 ? 4.965 -21.359 -24.797 1 97.62 507 SER B O 1
ATOM 8216 N N . ALA B 1 508 ? 4.676 -21.391 -27.047 1 97.5 508 ALA B N 1
ATOM 8217 C CA . ALA B 1 508 ? 3.85 -20.188 -26.984 1 97.5 508 ALA B CA 1
ATOM 8218 C C . ALA B 1 508 ? 2.656 -20.297 -27.922 1 97.5 508 ALA B C 1
ATOM 8220 O O . ALA B 1 508 ? 2.725 -20.984 -28.953 1 97.5 508 ALA B O 1
ATOM 8221 N N . GLY B 1 509 ? 1.597 -19.719 -27.547 1 97.31 509 GLY B N 1
ATOM 8222 C CA . GLY B 1 509 ? 0.403 -19.516 -28.359 1 97.31 509 GLY B CA 1
ATOM 8223 C C . GLY B 1 509 ? 0.028 -18.062 -28.531 1 97.31 509 GLY B C 1
ATOM 8224 O O . GLY B 1 509 ? 0.064 -17.281 -27.562 1 97.31 509 GLY B O 1
ATOM 8225 N N . ILE B 1 510 ? -0.364 -17.719 -29.781 1 97.44 510 ILE B N 1
ATOM 8226 C CA . ILE B 1 510 ? -0.635 -16.312 -30.094 1 97.44 510 ILE B CA 1
ATOM 8227 C C . ILE B 1 510 ? -2.061 -16.172 -30.625 1 97.44 510 ILE B C 1
ATOM 8229 O O . ILE B 1 510 ? -2.537 -17.031 -31.375 1 97.44 510 ILE B O 1
ATOM 8233 N N . CYS B 1 511 ? -2.699 -15.086 -30.141 1 96.44 511 CYS B N 1
ATOM 8234 C CA . CYS B 1 511 ? -3.996 -14.719 -30.703 1 96.44 511 CYS B CA 1
ATOM 8235 C C . CYS B 1 511 ? -4.07 -13.219 -30.984 1 96.44 511 CYS B C 1
ATOM 8237 O O . CYS B 1 511 ? -3.705 -12.414 -30.125 1 96.44 511 CYS B O 1
ATOM 8239 N N . GLU B 1 512 ? -4.508 -12.938 -32.125 1 95 512 GLU B N 1
ATOM 8240 C CA . GLU B 1 512 ? -4.688 -11.539 -32.5 1 95 512 GLU B CA 1
ATOM 8241 C C . GLU B 1 512 ? -6.078 -11.039 -32.125 1 95 512 GLU B C 1
ATOM 8243 O O . GLU B 1 512 ? -7.055 -11.789 -32.219 1 95 512 GLU B O 1
ATOM 8248 N N . THR B 1 513 ? -6.086 -9.797 -31.656 1 90.56 513 THR B N 1
ATOM 8249 C CA . THR B 1 513 ? -7.379 -9.195 -31.344 1 90.56 513 THR B CA 1
ATOM 8250 C C . THR B 1 513 ? -8.258 -9.141 -32.594 1 90.56 513 THR B C 1
ATOM 8252 O O . THR B 1 513 ? -7.758 -9.023 -33.688 1 90.56 513 THR B O 1
ATOM 8255 N N . ASP B 1 514 ? -9.477 -9.359 -32.281 1 83.56 514 ASP B N 1
ATOM 8256 C CA . ASP B 1 514 ? -10.469 -9.164 -33.344 1 83.56 514 ASP B CA 1
ATOM 8257 C C . ASP B 1 514 ? -11.539 -8.156 -32.906 1 83.56 514 ASP B C 1
ATOM 8259 O O . ASP B 1 514 ? -11.523 -7.68 -31.781 1 83.56 514 ASP B O 1
ATOM 8263 N N . GLU B 1 515 ? -12.266 -7.633 -33.781 1 74.75 515 GLU B N 1
ATOM 8264 C CA . GLU B 1 515 ? -13.203 -6.539 -33.531 1 74.75 515 GLU B CA 1
ATOM 8265 C C . GLU B 1 515 ? -14.273 -6.945 -32.531 1 74.75 515 GLU B C 1
ATOM 8267 O O . GLU B 1 515 ? -14.883 -6.09 -31.875 1 74.75 515 GLU B O 1
ATOM 8272 N N . HIS B 1 516 ? -14.344 -8.156 -32.188 1 77.25 516 HIS B N 1
ATOM 8273 C CA . HIS B 1 516 ? -15.57 -8.523 -31.469 1 77.25 516 HIS B CA 1
ATOM 8274 C C . HIS B 1 516 ? -15.258 -9.305 -30.203 1 77.25 516 HIS B C 1
ATOM 8276 O O . HIS B 1 516 ? -16.125 -9.445 -29.328 1 77.25 516 HIS B O 1
ATOM 8282 N N . SER B 1 517 ? -14.148 -9.781 -30.125 1 80.56 517 SER B N 1
ATOM 8283 C CA . SER B 1 517 ? -13.914 -10.742 -29.047 1 80.56 517 SER B CA 1
ATOM 8284 C C . SER B 1 517 ? -13.508 -10.039 -27.766 1 80.56 517 SER B C 1
ATOM 8286 O O . SER B 1 517 ? -12.766 -9.055 -27.797 1 80.56 517 SER B O 1
ATOM 8288 N N . ALA B 1 518 ? -14.062 -10.586 -26.672 1 81.44 518 ALA B N 1
ATOM 8289 C CA . ALA B 1 518 ? -13.672 -10.125 -25.344 1 81.44 518 ALA B CA 1
ATOM 8290 C C . ALA B 1 518 ? -12.273 -10.625 -24.984 1 81.44 518 ALA B C 1
ATOM 8292 O O . ALA B 1 518 ? -11.773 -11.578 -25.578 1 81.44 518 ALA B O 1
ATOM 8293 N N . ALA B 1 519 ? -11.633 -9.961 -24.016 1 86.44 519 ALA B N 1
ATOM 8294 C CA . ALA B 1 519 ? -10.281 -10.281 -23.562 1 86.44 519 ALA B CA 1
ATOM 8295 C C . ALA B 1 519 ? -10.188 -11.734 -23.109 1 86.44 519 ALA B C 1
ATOM 8297 O O . ALA B 1 519 ? -9.203 -12.422 -23.391 1 86.44 519 ALA B O 1
ATOM 8298 N N . SER B 1 520 ? -11.195 -12.234 -22.469 1 83.25 520 SER B N 1
ATOM 8299 C CA . SER B 1 520 ? -11.195 -13.594 -21.938 1 83.25 520 SER B CA 1
ATOM 8300 C C . SER B 1 520 ? -11.164 -14.617 -23.062 1 83.25 520 SER B C 1
ATOM 8302 O O . SER B 1 520 ? -10.492 -15.648 -22.969 1 83.25 520 SER B O 1
ATOM 8304 N N . VAL B 1 521 ? -11.828 -14.305 -24.109 1 84.62 521 VAL B N 1
ATOM 8305 C CA . VAL B 1 521 ? -11.891 -15.195 -25.266 1 84.62 521 VAL B CA 1
ATOM 8306 C C . VAL B 1 521 ? -10.531 -15.219 -25.969 1 84.62 521 VAL B C 1
ATOM 8308 O O . VAL B 1 521 ? -10.07 -16.281 -26.406 1 84.62 521 VAL B O 1
ATOM 8311 N N . LEU B 1 522 ? -9.969 -14.102 -26.047 1 90.5 522 LEU B N 1
ATOM 8312 C CA . LEU B 1 522 ? -8.656 -14.016 -26.688 1 90.5 522 LEU B CA 1
ATOM 8313 C C . LEU B 1 522 ? -7.617 -14.812 -25.922 1 90.5 522 LEU B C 1
ATOM 8315 O O . LEU B 1 522 ? -6.781 -15.5 -26.516 1 90.5 522 LEU B O 1
ATOM 8319 N N . LEU B 1 523 ? -7.707 -14.719 -24.641 1 89.44 523 LEU B N 1
ATOM 8320 C CA . LEU B 1 523 ? -6.789 -15.469 -23.797 1 89.44 523 LEU B CA 1
ATOM 8321 C C . LEU B 1 523 ? -7.004 -16.969 -23.953 1 89.44 523 LEU B C 1
ATOM 8323 O O . LEU B 1 523 ? -6.039 -17.734 -23.969 1 89.44 523 LEU B O 1
ATOM 8327 N N . GLU B 1 524 ? -8.234 -17.375 -24.062 1 84.94 524 GLU B N 1
ATOM 8328 C CA . GLU B 1 524 ? -8.562 -18.781 -24.266 1 84.94 524 GLU B CA 1
ATOM 8329 C C . GLU B 1 524 ? -8.031 -19.281 -25.609 1 84.94 524 GLU B C 1
ATOM 8331 O O . GLU B 1 524 ? -7.539 -20.406 -25.703 1 84.94 524 GLU B O 1
ATOM 8336 N N . ARG B 1 525 ? -8.172 -18.469 -26.562 1 91.19 525 ARG B N 1
ATOM 8337 C CA . ARG B 1 525 ? -7.684 -18.844 -27.875 1 91.19 525 ARG B CA 1
ATOM 8338 C C . ARG B 1 525 ? -6.164 -18.938 -27.891 1 91.19 525 ARG B C 1
ATOM 8340 O O . ARG B 1 525 ? -5.602 -19.844 -28.516 1 91.19 525 ARG B O 1
ATOM 8347 N N . ALA B 1 526 ? -5.547 -18.016 -27.297 1 93.81 526 ALA B N 1
ATOM 8348 C CA . ALA B 1 526 ? -4.094 -18.078 -27.188 1 93.81 526 ALA B CA 1
ATOM 8349 C C . ALA B 1 526 ? -3.658 -19.328 -26.422 1 93.81 526 ALA B C 1
ATOM 8351 O O . ALA B 1 526 ? -2.658 -19.969 -26.781 1 93.81 526 ALA B O 1
ATOM 8352 N N . ASP B 1 527 ? -4.379 -19.688 -25.438 1 88.5 527 ASP B N 1
ATOM 8353 C CA . ASP B 1 527 ? -4.109 -20.875 -24.641 1 88.5 527 ASP B CA 1
ATOM 8354 C C . ASP B 1 527 ? -4.289 -22.141 -25.484 1 88.5 527 ASP B C 1
ATOM 8356 O O . ASP B 1 527 ? -3.539 -23.109 -25.328 1 88.5 527 ASP B O 1
ATOM 8360 N N . GLN B 1 528 ? -5.316 -22.109 -26.281 1 87.81 528 GLN B N 1
ATOM 8361 C CA . GLN B 1 528 ? -5.539 -23.234 -27.188 1 87.81 528 GLN B CA 1
ATOM 8362 C C . GLN B 1 528 ? -4.387 -23.391 -28.172 1 87.81 528 GLN B C 1
ATOM 8364 O O . GLN B 1 528 ? -3.965 -24.5 -28.469 1 87.81 528 GLN B O 1
ATOM 8369 N N . ALA B 1 529 ? -3.996 -22.297 -28.656 1 94.38 529 ALA B N 1
ATOM 8370 C CA . ALA B 1 529 ? -2.838 -22.328 -29.547 1 94.38 529 ALA B CA 1
ATOM 8371 C C . ALA B 1 529 ? -1.605 -22.859 -28.828 1 94.38 529 ALA B C 1
ATOM 8373 O O . ALA B 1 529 ? -0.804 -23.594 -29.406 1 94.38 529 ALA B O 1
ATOM 8374 N N . LEU B 1 530 ? -1.431 -22.453 -27.625 1 93.62 530 LEU B N 1
ATOM 8375 C CA . LEU B 1 530 ? -0.339 -22.969 -26.797 1 93.62 530 LEU B CA 1
ATOM 8376 C C . LEU B 1 530 ? -0.459 -24.469 -26.609 1 93.62 530 LEU B C 1
ATOM 8378 O O . LEU B 1 530 ? 0.542 -25.188 -26.656 1 93.62 530 LEU B O 1
ATOM 8382 N N . TYR B 1 531 ? -1.663 -24.906 -26.375 1 87.75 531 TYR B N 1
ATOM 8383 C CA . TYR B 1 531 ? -1.92 -26.328 -26.219 1 87.75 531 TYR B CA 1
ATOM 8384 C C . TYR B 1 531 ? -1.49 -27.094 -27.469 1 87.75 531 TYR B C 1
ATOM 8386 O O . TYR B 1 531 ? -0.887 -28.172 -27.359 1 87.75 531 TYR B O 1
ATOM 8394 N N . LEU B 1 532 ? -1.812 -26.547 -28.562 1 91.88 532 LEU B N 1
ATOM 8395 C CA . LEU B 1 532 ? -1.417 -27.172 -29.828 1 91.88 532 LEU B CA 1
ATOM 8396 C C . LEU B 1 532 ? 0.101 -27.203 -29.953 1 91.88 532 LEU B C 1
ATOM 8398 O O . LEU B 1 532 ? 0.665 -28.203 -30.422 1 91.88 532 LEU B O 1
ATOM 8402 N N . ALA B 1 533 ? 0.726 -26.156 -29.594 1 94.69 533 ALA B N 1
ATOM 8403 C CA . ALA B 1 533 ? 2.184 -26.094 -29.641 1 94.69 533 ALA B CA 1
ATOM 8404 C C . ALA B 1 533 ? 2.812 -27.188 -28.766 1 94.69 533 ALA B C 1
ATOM 8406 O O . ALA B 1 533 ? 3.789 -27.812 -29.172 1 94.69 533 ALA B O 1
ATOM 8407 N N . LYS B 1 534 ? 2.303 -27.359 -27.609 1 91.44 534 LYS B N 1
ATOM 8408 C CA . LYS B 1 534 ? 2.811 -28.375 -26.688 1 91.44 534 LYS B CA 1
ATOM 8409 C C . LYS B 1 534 ? 2.576 -29.781 -27.219 1 91.44 534 LYS B C 1
ATOM 8411 O O . LYS B 1 534 ? 3.445 -30.641 -27.109 1 91.44 534 LYS B O 1
ATOM 8416 N N . HIS B 1 535 ? 1.489 -30.047 -27.891 1 89.88 535 HIS B N 1
ATOM 8417 C CA . HIS B 1 535 ? 1.129 -31.375 -28.375 1 89.88 535 HIS B CA 1
ATOM 8418 C C . HIS B 1 535 ? 1.862 -31.688 -29.672 1 89.88 535 HIS B C 1
ATOM 8420 O O . HIS B 1 535 ? 2.012 -32.875 -30.031 1 89.88 535 HIS B O 1
ATOM 8426 N N . GLN B 1 536 ? 2.264 -30.688 -30.359 1 93.19 536 GLN B N 1
ATOM 8427 C CA . GLN B 1 536 ? 2.967 -30.891 -31.625 1 93.19 536 GLN B CA 1
ATOM 8428 C C . GLN B 1 536 ? 4.477 -30.953 -31.406 1 93.19 536 GLN B C 1
ATOM 8430 O O . GLN B 1 536 ? 5.254 -30.734 -32.344 1 93.19 536 GLN B O 1
ATOM 8435 N N . GLY B 1 537 ? 4.957 -31.172 -30.125 1 92.94 537 GLY B N 1
ATOM 8436 C CA . GLY B 1 537 ? 6.375 -31.422 -29.906 1 92.94 537 GLY B CA 1
ATOM 8437 C C . GLY B 1 537 ? 7.027 -30.391 -29.016 1 92.94 537 GLY B C 1
ATOM 8438 O O . GLY B 1 537 ? 8.211 -30.5 -28.672 1 92.94 537 GLY B O 1
ATOM 8439 N N . ARG B 1 538 ? 6.297 -29.406 -28.594 1 94.31 538 ARG B N 1
ATOM 8440 C CA . ARG B 1 538 ? 6.785 -28.359 -27.719 1 94.31 538 ARG B CA 1
ATOM 8441 C C . ARG B 1 538 ? 7.906 -27.562 -28.375 1 94.31 538 ARG B C 1
ATOM 8443 O O . ARG B 1 538 ? 8.242 -27.797 -29.531 1 94.31 538 ARG B O 1
ATOM 8450 N N . ASN B 1 539 ? 8.367 -26.531 -27.812 1 96.62 539 ASN B N 1
ATOM 8451 C CA . ASN B 1 539 ? 9.445 -25.688 -28.328 1 96.62 539 ASN B CA 1
ATOM 8452 C C . ASN B 1 539 ? 9.07 -25.062 -29.672 1 96.62 539 ASN B C 1
ATOM 8454 O O . ASN B 1 539 ? 9.82 -25.188 -30.641 1 96.62 539 ASN B O 1
ATOM 8458 N N . GLN B 1 540 ? 7.934 -24.516 -29.656 1 97.19 540 GLN B N 1
ATOM 8459 C CA . GLN B 1 540 ? 7.484 -23.859 -30.875 1 97.19 540 GLN B CA 1
ATOM 8460 C C . GLN B 1 540 ? 6.422 -22.797 -30.578 1 97.19 540 GLN B C 1
ATOM 8462 O O . GLN B 1 540 ? 5.898 -22.75 -29.453 1 97.19 540 GLN B O 1
ATOM 8467 N N . VAL B 1 541 ? 6.121 -21.984 -31.562 1 97.44 541 VAL B N 1
ATOM 8468 C CA . VAL B 1 541 ? 5.133 -20.922 -31.469 1 97.44 541 VAL B CA 1
ATOM 8469 C C . VAL B 1 541 ? 3.98 -21.188 -32.438 1 97.44 541 VAL B C 1
ATOM 8471 O O . VAL B 1 541 ? 4.207 -21.484 -33.594 1 97.44 541 VAL B O 1
ATOM 8474 N N . GLN B 1 542 ? 2.791 -21.156 -31.922 1 96.81 542 GLN B N 1
ATOM 8475 C CA . GLN B 1 542 ? 1.615 -21.375 -32.75 1 96.81 542 GLN B CA 1
ATOM 8476 C C . GLN B 1 542 ? 0.662 -20.188 -32.688 1 96.81 542 GLN B C 1
ATOM 8478 O O . GLN B 1 542 ? 0.475 -19.578 -31.641 1 96.81 542 GLN B O 1
ATOM 8483 N N . VAL B 1 543 ? 0.014 -19.906 -33.781 1 96.25 543 VAL B N 1
ATOM 8484 C CA . VAL B 1 543 ? -0.969 -18.828 -33.875 1 96.25 543 VAL B CA 1
ATOM 8485 C C . VAL B 1 543 ? -2.377 -19.422 -33.906 1 96.25 543 VAL B C 1
ATOM 8487 O O . VAL B 1 543 ? -2.633 -20.391 -34.625 1 96.25 543 VAL B O 1
ATOM 8490 N N . ALA B 1 544 ? -3.199 -18.828 -33.031 1 92.69 544 ALA B N 1
ATOM 8491 C CA . ALA B 1 544 ? -4.586 -19.297 -33 1 92.69 544 ALA B CA 1
ATOM 8492 C C . ALA B 1 544 ? -5.281 -19.031 -34.344 1 92.69 544 ALA B C 1
ATOM 8494 O O . ALA B 1 544 ? -5.047 -18.016 -34.969 1 92.69 544 ALA B O 1
ATOM 8495 N N . GLU B 1 545 ? -6.043 -20.047 -34.719 1 77.62 545 GLU B N 1
ATOM 8496 C CA . GLU B 1 545 ? -6.809 -19.891 -35.969 1 77.62 545 GLU B CA 1
ATOM 8497 C C . GLU B 1 545 ? -7.988 -18.953 -35.781 1 77.62 545 GLU B C 1
ATOM 8499 O O . GLU B 1 545 ? -8.562 -18.875 -34.688 1 77.62 545 GLU B O 1
ATOM 8504 N N . ARG B 1 546 ? -8.188 -17.906 -36.688 1 63.91 546 ARG B N 1
ATOM 8505 C CA . ARG B 1 546 ? -9.336 -17 -36.656 1 63.91 546 ARG B CA 1
ATOM 8506 C C . ARG B 1 546 ? -10.648 -17.766 -36.688 1 63.91 546 ARG B C 1
ATOM 8508 O O . ARG B 1 546 ? -10.719 -18.844 -37.281 1 63.91 546 ARG B O 1
#

Radius of gyration: 31.69 Å; Cα contacts (8 Å, |Δi|>4): 1852; chains: 2; bounding box: 78×90×75 Å

Secondary structure (DSSP, 8-state):
--HHHHHHHHHHHHHHHHHHHHHHHHHHHHHHHHHHHHHH---HHHHHHHHHHHHHHHHHHHHHGGGGT-HHHHHHHHHHHHHHHHHHH-SS--HHHHHHHHHHHHHHHH---------------------SS-EEEEE-S-HHHHHHHHHHHHHTT-EEEEESSHHHHHHHHHH---SEEEEE--STHHHHHHHHHHHHSSSPPPEEEEES---HHHHHHHHHTT-SEEEESSP-HHHHHHHHHHHHHHHHS---EEEEE-S-HHHHHHHHHHHHHTT-EEEEES-GGGHHHHHHHH--SEEEEES--SSS-HHHHHHHHHT-GGGTTSEEEEEE----HHHHHHHHTTT-SEEEESS--HHHHHHHHHHHHHHHHHHHHHHHB-TTT-PBPHHHHHHHHHHHHHHHHHH----EEEEEEETTHHHHHHHH-HHHHHHHHHHHHHHHHHHS-TTSEEEE-SSSEEEEEETT--HHHHHHHHHHHHHHHHH--EEETTTEEE---EEEEEEE--SS--HHHHHHHHHHHHHHHHHTTSS-EEE---/--HHHHHHHHHHHHHHHHHHHHHHHHHHHHHHHHHHHHHH---HHHHHHHHHHHHHHHHHHHHHGGGGT-HHHHHHHHHHHHHHHHHHH-SS--HHHHHHHHHHHHHHHH---------------------SS-EEEEE-S-HHHHHHHHHHHHHTT-EEEEESSHHHHHHHHHH---SEEEEE--STHHHHHHHHHHHHSSSPPPEEEEES---HHHHHHHHHTTEEEEEESSP-HHHHHHHHHHHHHHHHS---EEEEE-S-HHHHHHHHHHHHHTT-EEEEES-GGGHHHHHHHH--SEEEEES--SSS-HHHHHHHHTT-GGGTTSEEEEEE----HHHHHHHHTTT-SEEEESS--HHHHHHHHHHHHHHHHHHHHHHHB-TTT-PBPHHHHHHHHHHHHHHHHHH----EEEEEEETTHHHHHHHH-HHHHHHHHHHHHHHHHHHS-TTSEEEE-SSSEEEEEETT--HHHHHHHHHHHHHHHHH--EEETTTEEE---EEEEEEE--SS--HHHHHHHHHHHHHHHHHTTSS-EEE---

Organism: Stutzerimonas stutzeri (strain A1501) (NCBI:txid379731)